Protein AF-A0A7J7Q1H3-F1 (afdb_monomer)

Mean predicted aligned error: 15.86 Å

Radius of gyration: 34.19 Å; Cα contacts (8 Å, |Δi|>4): 1018; chains: 1; bounding box: 84×78×96 Å

Structure (mmCIF, N/CA/C/O backbone):
data_AF-A0A7J7Q1H3-F1
#
_entry.id   AF-A0A7J7Q1H3-F1
#
loop_
_atom_site.group_PDB
_atom_site.id
_atom_site.type_symbol
_atom_site.label_atom_id
_atom_site.label_alt_id
_atom_site.label_comp_id
_atom_site.label_asym_id
_atom_site.label_entity_id
_atom_site.label_seq_id
_atom_site.pdbx_PDB_ins_code
_atom_site.Cartn_x
_atom_site.Cartn_y
_atom_site.Cartn_z
_atom_site.occupancy
_atom_site.B_iso_or_equiv
_atom_site.auth_seq_id
_atom_site.auth_comp_id
_atom_site.auth_asym_id
_atom_site.auth_atom_id
_atom_site.pdbx_PDB_model_num
ATOM 1 N N . MET A 1 1 ? 21.652 6.746 13.632 1.00 41.84 1 MET A N 1
ATOM 2 C CA . MET A 1 1 ? 21.948 5.925 14.836 1.00 41.84 1 MET A CA 1
ATOM 3 C C . MET A 1 1 ? 21.106 4.656 14.884 1.00 41.84 1 MET A C 1
ATOM 5 O O . MET A 1 1 ? 21.719 3.612 14.948 1.00 41.84 1 MET A O 1
ATOM 9 N N . LEU A 1 2 ? 19.768 4.687 14.780 1.00 45.34 2 LEU A N 1
ATOM 10 C CA . LEU A 1 2 ? 18.967 3.459 14.577 1.00 45.34 2 LEU A CA 1
ATOM 11 C C . LEU A 1 2 ? 19.276 2.775 13.235 1.00 45.34 2 LEU A C 1
ATOM 13 O O . LEU A 1 2 ? 19.476 1.570 13.195 1.00 45.34 2 LEU A O 1
ATOM 17 N N . SER A 1 3 ? 19.465 3.558 12.169 1.00 44.19 3 SER A N 1
ATOM 18 C CA . SER A 1 3 ? 20.004 3.086 10.884 1.00 44.19 3 SER A CA 1
ATOM 19 C C . SER A 1 3 ? 21.423 2.511 10.999 1.00 44.19 3 SER A C 1
ATOM 21 O O . SER A 1 3 ? 21.741 1.529 10.341 1.00 44.19 3 SER A O 1
ATOM 23 N N . GLN A 1 4 ? 22.255 3.068 11.888 1.00 44.00 4 GLN A N 1
ATOM 24 C CA . GLN A 1 4 ? 23.610 2.580 12.179 1.00 44.00 4 GLN A CA 1
ATOM 25 C C . GLN A 1 4 ? 23.587 1.309 13.046 1.00 44.00 4 GLN A C 1
ATOM 27 O O . GLN A 1 4 ? 24.325 0.385 12.766 1.00 44.00 4 GLN A O 1
ATOM 32 N N . LEU A 1 5 ? 22.707 1.227 14.050 1.00 47.09 5 LEU A N 1
ATOM 33 C CA . LEU A 1 5 ? 22.461 0.028 14.860 1.00 47.09 5 LEU A CA 1
ATOM 34 C C . LEU A 1 5 ? 21.869 -1.095 14.000 1.00 47.09 5 LEU A C 1
ATOM 36 O O . LEU A 1 5 ? 22.221 -2.253 14.173 1.00 47.09 5 LEU A O 1
ATOM 40 N N . GLY A 1 6 ? 21.015 -0.748 13.034 1.00 46.03 6 GLY A N 1
ATOM 41 C CA . GLY A 1 6 ? 20.523 -1.657 12.007 1.00 46.03 6 GLY A CA 1
ATOM 42 C C . GLY A 1 6 ? 21.614 -2.090 11.024 1.00 46.03 6 GLY A C 1
ATOM 43 O O . GLY A 1 6 ? 21.630 -3.251 10.633 1.00 46.03 6 GLY A O 1
ATOM 44 N N . ALA A 1 7 ? 22.539 -1.204 10.642 1.00 45.03 7 ALA A N 1
ATOM 45 C CA . ALA A 1 7 ? 23.711 -1.556 9.835 1.00 45.03 7 ALA A CA 1
ATOM 46 C C . ALA A 1 7 ? 24.668 -2.486 10.608 1.00 45.03 7 ALA A C 1
ATOM 48 O O . ALA A 1 7 ? 25.091 -3.506 10.069 1.00 45.03 7 ALA A O 1
ATOM 49 N N . ASP A 1 8 ? 24.906 -2.200 11.890 1.00 40.53 8 ASP A N 1
ATOM 50 C CA . ASP A 1 8 ? 25.703 -3.021 12.807 1.00 40.53 8 ASP A CA 1
ATOM 51 C C . ASP A 1 8 ? 25.030 -4.384 13.087 1.00 40.53 8 ASP A C 1
ATOM 53 O O . ASP A 1 8 ? 25.719 -5.392 13.228 1.00 40.53 8 ASP A O 1
ATOM 57 N N . TRP A 1 9 ? 23.690 -4.457 13.101 1.00 39.38 9 TRP A N 1
ATOM 58 C CA . TRP A 1 9 ? 22.931 -5.713 13.199 1.00 39.38 9 TRP A CA 1
ATOM 59 C C . TRP A 1 9 ? 22.998 -6.542 11.904 1.00 39.38 9 TRP A C 1
ATOM 61 O O . TRP A 1 9 ? 23.211 -7.754 11.953 1.00 39.38 9 TRP A O 1
ATOM 71 N N . ARG A 1 10 ? 22.895 -5.902 10.727 1.00 43.50 10 ARG A N 1
ATOM 72 C CA . ARG A 1 10 ? 22.993 -6.573 9.411 1.00 43.50 10 ARG A CA 1
ATOM 73 C C . ARG A 1 10 ? 24.369 -7.209 9.162 1.00 43.50 10 ARG A C 1
ATOM 75 O O . ARG A 1 10 ? 24.456 -8.176 8.403 1.00 43.50 10 ARG A O 1
ATOM 82 N N . CYS A 1 11 ? 25.421 -6.752 9.847 1.00 41.53 11 CYS A N 1
ATOM 83 C CA . CYS A 1 11 ? 26.759 -7.356 9.811 1.00 41.53 11 CYS A CA 1
ATOM 84 C C . CYS A 1 11 ? 26.813 -8.817 10.302 1.00 41.53 11 CYS A C 1
ATOM 86 O O . CYS A 1 11 ? 27.775 -9.516 9.991 1.00 41.53 11 CYS A O 1
ATOM 88 N N . ALA A 1 12 ? 25.780 -9.333 10.979 1.00 33.59 12 ALA A N 1
ATOM 89 C CA . ALA A 1 12 ? 25.725 -10.732 11.411 1.00 33.59 12 ALA A CA 1
ATOM 90 C C . ALA A 1 12 ? 25.555 -11.759 10.264 1.00 33.59 12 ALA A C 1
ATOM 92 O O . ALA A 1 12 ? 25.561 -12.960 10.529 1.00 33.59 12 ALA A O 1
ATOM 93 N N . SER A 1 13 ? 25.399 -11.326 9.003 1.00 34.62 13 SER A N 1
ATOM 94 C CA . SER A 1 13 ? 24.934 -12.208 7.918 1.00 34.62 13 SER A CA 1
ATOM 95 C C . SER A 1 13 ? 25.744 -12.221 6.610 1.00 34.62 13 SER A C 1
ATOM 97 O O . SER A 1 13 ? 25.256 -12.785 5.634 1.00 34.62 13 SER A O 1
ATOM 99 N N . GLY A 1 14 ? 26.985 -11.707 6.539 1.00 38.34 14 GLY A N 1
ATOM 100 C CA . GLY A 1 14 ? 27.708 -11.861 5.259 1.00 38.34 14 GLY A CA 1
ATOM 101 C C . GLY A 1 14 ? 29.153 -11.406 5.065 1.00 38.34 14 GLY A C 1
ATOM 102 O O . GLY A 1 14 ? 29.704 -11.722 4.016 1.00 38.34 14 GLY A O 1
ATOM 103 N N . CYS A 1 15 ? 29.821 -10.742 6.011 1.00 33.59 15 CYS A N 1
ATOM 104 C CA . CYS A 1 15 ? 31.189 -10.255 5.776 1.00 33.59 15 CYS A CA 1
ATOM 105 C C . CYS A 1 15 ? 32.153 -10.649 6.900 1.00 33.59 15 CYS A C 1
ATOM 107 O O . CYS A 1 15 ? 32.346 -9.867 7.820 1.00 33.59 15 CYS A O 1
ATOM 109 N N . GLY A 1 16 ? 32.808 -11.814 6.788 1.00 35.28 16 GLY A N 1
ATOM 110 C CA . GLY A 1 16 ? 33.991 -12.165 7.599 1.00 35.28 16 GLY A CA 1
ATOM 111 C C . GLY A 1 16 ? 33.778 -12.157 9.124 1.00 35.28 16 GLY A C 1
ATOM 112 O O . GLY A 1 16 ? 32.660 -11.961 9.589 1.00 35.28 16 GLY A O 1
ATOM 113 N N . PRO A 1 17 ? 34.814 -12.443 9.940 1.00 33.97 17 PRO A N 1
ATOM 114 C CA . PRO A 1 17 ? 34.648 -12.488 11.389 1.00 33.97 17 PRO A CA 1
ATOM 115 C C . PRO A 1 17 ? 34.218 -11.099 11.895 1.00 33.97 17 PRO A C 1
ATOM 117 O O . PRO A 1 17 ? 34.846 -10.103 11.531 1.00 33.97 17 PRO A O 1
ATOM 120 N N . PRO A 1 18 ? 33.150 -11.015 12.703 1.00 41.59 18 PRO A N 1
ATOM 121 C CA . PRO A 1 18 ? 32.542 -9.750 13.064 1.00 41.59 18 PRO A CA 1
ATOM 122 C C . PRO A 1 18 ? 33.451 -9.009 14.040 1.00 41.59 18 PRO A C 1
ATOM 124 O O . PRO A 1 18 ? 33.536 -9.364 15.211 1.00 41.59 18 PRO A O 1
ATOM 127 N N . GLU A 1 19 ? 34.045 -7.909 13.601 1.00 38.66 19 GLU A N 1
ATOM 128 C CA . GLU A 1 19 ? 34.087 -6.740 14.473 1.00 38.66 19 GLU A CA 1
ATOM 129 C C . GLU A 1 19 ? 32.798 -5.957 14.215 1.00 38.66 19 GLU A C 1
ATOM 131 O O . GLU A 1 19 ? 32.795 -4.878 13.628 1.00 38.66 19 GLU A O 1
ATOM 136 N N . CYS A 1 20 ? 31.659 -6.520 14.649 1.00 43.41 20 CYS A N 1
ATOM 137 C CA . CYS A 1 20 ? 30.555 -5.658 15.056 1.00 43.41 20 CYS A CA 1
ATOM 138 C C . CYS A 1 20 ? 31.164 -4.639 16.015 1.00 43.41 20 CYS A C 1
ATOM 140 O O . CYS A 1 20 ? 31.925 -5.052 16.897 1.00 43.41 20 CYS A O 1
ATOM 142 N N . SER A 1 21 ? 30.858 -3.350 15.843 1.00 45.03 21 SER A N 1
ATOM 143 C CA . SER A 1 21 ? 31.188 -2.312 16.818 1.00 45.03 21 SER A CA 1
ATOM 144 C C . SER A 1 21 ? 30.990 -2.908 18.209 1.00 45.03 21 SER A C 1
ATOM 146 O O . SER A 1 21 ? 29.861 -3.242 18.576 1.00 45.03 21 SER A O 1
ATOM 148 N N . SER A 1 22 ? 32.075 -3.165 18.947 1.00 47.94 22 SER A N 1
ATOM 149 C CA . SER A 1 22 ? 31.934 -3.755 20.276 1.00 47.94 22 SER A CA 1
ATOM 150 C C . SER A 1 22 ? 31.015 -2.839 21.084 1.00 47.94 22 SER A C 1
ATOM 152 O O . SER A 1 22 ? 30.990 -1.629 20.846 1.00 47.94 22 SER A O 1
ATOM 154 N N . LEU A 1 23 ? 30.245 -3.377 22.035 1.00 46.25 23 LEU A N 1
ATOM 155 C CA . LEU A 1 23 ? 29.418 -2.535 22.912 1.00 46.25 23 LEU A CA 1
ATOM 156 C C . LEU A 1 23 ? 30.250 -1.368 23.493 1.00 46.25 23 LEU A C 1
ATOM 158 O O . LEU A 1 23 ? 29.780 -0.239 23.553 1.00 46.25 23 LEU A O 1
ATOM 162 N N . ALA A 1 24 ? 31.536 -1.623 23.760 1.00 45.56 24 ALA A N 1
ATOM 163 C CA . ALA A 1 24 ? 32.531 -0.640 24.183 1.00 45.56 24 ALA A CA 1
ATOM 164 C C . ALA A 1 24 ? 32.809 0.484 23.156 1.00 45.56 24 ALA A C 1
ATOM 166 O O . ALA A 1 24 ? 33.019 1.633 23.542 1.00 45.56 24 ALA A O 1
ATOM 167 N N . ALA A 1 25 ? 32.793 0.198 21.849 1.00 53.22 25 ALA A N 1
ATOM 168 C CA . ALA A 1 25 ? 32.925 1.205 20.791 1.00 53.22 25 ALA A CA 1
ATOM 169 C C . ALA A 1 25 ? 31.662 2.075 20.638 1.00 53.22 25 ALA A C 1
ATOM 171 O O . ALA A 1 25 ? 31.765 3.233 20.228 1.00 53.22 25 ALA A O 1
ATOM 172 N N . LEU A 1 26 ? 30.483 1.541 20.980 1.00 53.88 26 LEU A N 1
ATOM 173 C CA . LEU A 1 26 ? 29.231 2.302 21.053 1.00 53.88 26 LEU A CA 1
ATOM 174 C C . LEU A 1 26 ? 29.175 3.166 22.325 1.00 53.88 26 LEU A C 1
ATOM 176 O O . LEU A 1 26 ? 28.815 4.338 22.244 1.00 53.88 26 LEU A O 1
ATOM 180 N N . GLU A 1 27 ? 29.609 2.632 23.469 1.00 52.34 27 GLU A N 1
ATOM 181 C CA . GLU A 1 27 ? 29.709 3.354 24.748 1.00 52.34 27 GLU A CA 1
ATOM 182 C C . GLU A 1 27 ? 30.681 4.547 24.679 1.00 52.34 27 GLU A C 1
ATOM 184 O O . GLU A 1 27 ? 30.434 5.592 25.283 1.00 52.34 27 GLU A O 1
ATOM 189 N N . ALA A 1 28 ? 31.747 4.443 23.878 1.00 60.25 28 ALA A N 1
ATOM 190 C CA . ALA A 1 28 ? 32.724 5.515 23.681 1.00 60.25 28 ALA A CA 1
ATOM 191 C C . ALA A 1 28 ? 32.187 6.742 22.909 1.00 60.25 28 ALA A C 1
ATOM 193 O O . ALA A 1 28 ? 32.825 7.795 22.929 1.00 60.25 28 ALA A O 1
ATOM 194 N N . ARG A 1 29 ? 31.029 6.644 22.232 1.00 62.84 29 ARG A N 1
ATOM 195 C CA . ARG A 1 29 ? 30.457 7.730 21.403 1.00 62.84 29 ARG A CA 1
ATOM 196 C C . ARG A 1 29 ? 29.649 8.770 22.193 1.00 62.84 29 ARG A C 1
ATOM 198 O O . ARG A 1 29 ? 29.194 9.749 21.605 1.00 62.84 29 ARG A O 1
ATOM 205 N N . GLY A 1 30 ? 29.507 8.595 23.509 1.00 66.44 30 GLY A N 1
ATOM 206 C CA . GLY A 1 30 ? 28.700 9.470 24.363 1.00 66.44 30 GLY A CA 1
ATOM 207 C C . GLY A 1 30 ? 27.190 9.279 24.167 1.00 66.44 30 GLY A C 1
ATOM 208 O O . GLY A 1 30 ? 26.739 8.516 23.315 1.00 66.44 30 GLY A O 1
ATOM 209 N N . SER A 1 31 ? 26.381 9.957 24.985 1.00 74.06 31 SER A N 1
ATOM 210 C CA . SER A 1 31 ? 24.918 9.877 24.900 1.00 74.06 31 SER A CA 1
ATOM 211 C C . SER A 1 31 ? 24.367 10.843 23.849 1.00 74.06 31 SER A C 1
ATOM 213 O O . SER A 1 31 ? 24.582 12.051 23.954 1.00 74.06 31 SER A O 1
ATOM 215 N N . VAL A 1 32 ? 23.595 10.329 22.891 1.00 73.69 32 VAL A N 1
ATOM 216 C CA . VAL A 1 32 ? 22.809 11.132 21.943 1.00 73.69 32 VAL A CA 1
ATOM 217 C C . VAL A 1 32 ? 21.327 10.933 22.247 1.00 73.69 32 VAL A C 1
ATOM 219 O O . VAL A 1 32 ? 20.848 9.801 22.274 1.00 73.69 32 VAL A O 1
ATOM 222 N N . THR A 1 33 ? 20.595 12.028 22.447 1.00 82.50 33 THR A N 1
ATOM 223 C CA . THR A 1 33 ? 19.136 12.004 22.609 1.00 82.50 33 THR A CA 1
ATOM 224 C C . THR A 1 33 ? 18.482 12.402 21.292 1.00 82.50 33 THR A C 1
ATOM 226 O O . THR A 1 33 ? 18.718 13.502 20.798 1.00 82.50 33 THR A O 1
ATOM 229 N N . ILE A 1 34 ? 17.656 11.517 20.730 1.00 83.56 34 ILE A N 1
ATOM 230 C CA . ILE A 1 34 ? 16.860 11.787 19.526 1.00 83.56 34 ILE A CA 1
ATOM 231 C C . ILE A 1 34 ? 15.386 11.802 19.931 1.00 83.56 34 ILE A C 1
ATOM 233 O O . ILE A 1 34 ? 14.867 10.812 20.445 1.00 83.56 34 ILE A O 1
ATOM 237 N N . GLU A 1 35 ? 14.714 12.927 19.702 1.00 90.38 35 GLU A N 1
ATOM 238 C CA . GLU A 1 35 ? 13.296 13.105 20.022 1.00 90.38 35 GLU A CA 1
ATOM 239 C C . GLU A 1 35 ? 12.411 12.816 18.807 1.00 90.38 35 GLU A C 1
ATOM 241 O O . GLU A 1 35 ? 12.754 13.134 17.664 1.00 90.38 35 GLU A O 1
ATOM 246 N N . ARG A 1 36 ? 11.225 12.259 19.057 1.00 94.06 36 ARG A N 1
ATOM 247 C CA . ARG A 1 36 ? 10.188 12.113 18.034 1.00 94.06 36 ARG A CA 1
ATOM 248 C C . ARG A 1 36 ? 9.400 13.413 17.889 1.00 94.06 36 ARG A C 1
ATOM 250 O O . ARG A 1 36 ? 9.087 14.054 18.888 1.00 94.06 36 ARG A O 1
ATOM 257 N N . ALA A 1 37 ? 9.056 13.779 16.658 1.00 94.44 37 ALA A N 1
ATOM 258 C CA . ALA A 1 37 ? 8.116 14.866 16.381 1.00 94.44 37 ALA A CA 1
ATOM 259 C C . ALA A 1 37 ? 6.667 14.438 16.658 1.00 94.44 37 ALA A C 1
ATOM 261 O O . ALA A 1 37 ? 5.836 15.258 17.036 1.00 94.44 37 ALA A O 1
ATOM 262 N N . VAL A 1 38 ? 6.383 13.143 16.485 1.00 96.25 38 VAL A N 1
ATOM 263 C CA . VAL A 1 38 ? 5.057 12.542 16.652 1.00 96.25 38 VAL A CA 1
ATOM 264 C C . VAL A 1 38 ? 5.124 11.250 17.473 1.00 96.25 38 VAL A C 1
ATOM 266 O O . VAL A 1 38 ? 6.089 10.482 17.353 1.00 96.25 38 VAL A O 1
ATOM 269 N N . PRO A 1 39 ? 4.107 10.964 18.304 1.00 96.06 39 PRO A N 1
ATOM 270 C CA . PRO A 1 39 ? 4.118 9.782 19.161 1.00 96.06 39 PRO A CA 1
ATOM 271 C C . PRO A 1 39 ? 3.957 8.467 18.389 1.00 96.06 39 PRO A C 1
ATOM 273 O O . PRO A 1 39 ? 4.462 7.449 18.856 1.00 96.06 39 PRO A O 1
ATOM 276 N N . LEU A 1 40 ? 3.302 8.467 17.222 1.00 97.62 40 LEU A N 1
ATOM 277 C CA . LEU A 1 40 ? 2.971 7.242 16.487 1.00 97.62 40 LEU A CA 1
ATOM 278 C C . LEU A 1 40 ? 3.763 7.106 15.178 1.00 97.62 40 LEU A C 1
ATOM 280 O O . LEU A 1 40 ? 3.965 8.075 14.446 1.00 97.62 40 LEU A O 1
ATOM 284 N N . SER A 1 41 ? 4.190 5.880 14.890 1.00 97.94 41 SER A N 1
ATOM 285 C CA . SER A 1 41 ? 4.678 5.426 13.588 1.00 97.94 41 SER A CA 1
ATOM 286 C C . SER A 1 41 ? 3.872 4.202 13.177 1.00 97.94 41 SER A C 1
ATOM 288 O O . SER A 1 41 ? 4.067 3.113 13.726 1.00 97.94 41 SER A O 1
ATOM 290 N N . PHE A 1 42 ? 2.956 4.404 12.234 1.00 98.75 42 PHE A N 1
ATOM 291 C CA . PHE A 1 42 ? 2.072 3.366 11.716 1.00 98.75 42 PHE A CA 1
ATOM 292 C C . PHE A 1 42 ? 2.740 2.558 10.600 1.00 98.75 42 PHE A C 1
ATOM 294 O O . PHE A 1 42 ? 3.497 3.108 9.796 1.00 98.75 42 PHE A O 1
ATOM 301 N N . TYR A 1 43 ? 2.431 1.265 10.516 1.00 98.62 43 TYR A N 1
ATOM 302 C CA . TYR A 1 43 ? 2.888 0.427 9.412 1.00 98.62 43 TYR A CA 1
ATOM 303 C C . TYR A 1 43 ? 1.823 -0.568 8.952 1.00 98.62 43 TYR A C 1
ATOM 305 O O . TYR A 1 43 ? 1.158 -1.194 9.781 1.00 98.62 43 TYR A O 1
ATOM 313 N N . GLN A 1 44 ? 1.814 -0.762 7.626 1.00 97.12 44 GLN A N 1
ATOM 314 C CA . GLN A 1 44 ? 1.061 -1.709 6.796 1.00 97.12 44 GLN A CA 1
ATOM 315 C C . GLN A 1 44 ? -0.254 -1.160 6.248 1.00 97.12 44 GLN A C 1
ATOM 317 O O . GLN A 1 44 ? -0.979 -0.410 6.892 1.00 97.12 44 GLN A O 1
ATOM 322 N N . ASN A 1 45 ? -0.578 -1.584 5.032 1.00 97.94 45 ASN A N 1
ATOM 323 C CA . ASN A 1 45 ? -1.910 -1.478 4.462 1.00 97.94 45 ASN A CA 1
ATOM 324 C C . ASN A 1 45 ? -2.680 -2.774 4.755 1.00 97.94 45 ASN A C 1
ATOM 326 O O . ASN A 1 45 ? -2.093 -3.850 4.882 1.00 97.94 45 ASN A O 1
ATOM 330 N N . VAL A 1 46 ? -4.009 -2.711 4.782 1.00 96.31 46 VAL A N 1
ATOM 331 C CA . VAL A 1 46 ? -4.844 -3.919 4.863 1.00 96.31 46 VAL A CA 1
ATOM 332 C C . VAL A 1 46 ? -4.560 -4.888 3.707 1.00 96.31 46 VAL A C 1
ATOM 334 O O . VAL A 1 46 ? -4.608 -6.102 3.912 1.00 96.31 46 VAL A O 1
ATOM 337 N N . VAL A 1 47 ? -4.186 -4.382 2.522 1.00 93.62 47 VAL A N 1
ATOM 338 C CA . VAL A 1 47 ? -3.861 -5.219 1.351 1.00 93.62 47 VAL A CA 1
ATOM 339 C C . VAL A 1 47 ? -2.429 -5.766 1.327 1.00 93.62 47 VAL A C 1
ATOM 341 O O . VAL A 1 47 ? -2.194 -6.761 0.637 1.00 93.62 47 VAL A O 1
ATOM 344 N N . THR A 1 48 ? -1.503 -5.248 2.150 1.00 94.62 48 THR A N 1
ATOM 345 C CA . THR A 1 48 ? -0.142 -5.822 2.305 1.00 94.62 48 THR A CA 1
ATOM 346 C C . THR A 1 48 ? -0.195 -7.287 2.721 1.00 94.62 48 THR A C 1
ATOM 348 O O . THR A 1 48 ? 0.619 -8.114 2.305 1.00 94.62 48 THR A O 1
ATOM 351 N N . MET A 1 49 ? -1.235 -7.638 3.474 1.00 90.62 49 MET A N 1
ATOM 352 C CA . MET A 1 49 ? -1.508 -8.999 3.919 1.00 90.62 49 MET A CA 1
ATOM 353 C C . MET A 1 49 ? -1.798 -9.986 2.802 1.00 90.62 49 MET A C 1
ATOM 355 O O . MET A 1 49 ? -1.630 -11.183 2.998 1.00 90.62 49 MET A O 1
ATOM 359 N N . SER A 1 50 ? -2.273 -9.497 1.662 1.00 86.56 50 SER A N 1
ATOM 360 C CA . SER A 1 50 ? -2.603 -10.319 0.506 1.00 86.56 50 SER A CA 1
ATOM 361 C C . SER A 1 50 ? -1.483 -10.286 -0.527 1.00 86.56 50 SER A C 1
ATOM 363 O O . SER A 1 50 ? -1.093 -11.341 -1.019 1.00 86.56 50 SER A O 1
ATOM 365 N N . TYR A 1 51 ? -0.919 -9.109 -0.801 1.00 83.06 51 TYR A N 1
ATOM 366 C CA . TYR A 1 51 ? 0.126 -8.962 -1.814 1.00 83.06 51 TYR A CA 1
ATOM 367 C C . TYR A 1 51 ? 1.509 -9.436 -1.365 1.00 83.06 51 TYR A C 1
ATOM 369 O O . TYR A 1 51 ? 2.275 -9.913 -2.198 1.00 83.06 51 TYR A O 1
ATOM 377 N N . SER A 1 52 ? 1.831 -9.342 -0.072 1.00 84.88 52 SER A N 1
ATOM 378 C CA . SER A 1 52 ? 3.163 -9.699 0.433 1.00 84.88 52 SER A CA 1
ATOM 379 C C . SER A 1 52 ? 3.129 -10.782 1.507 1.00 84.88 52 SER A C 1
ATOM 381 O O . SER A 1 52 ? 3.975 -11.670 1.494 1.00 84.88 52 SER A O 1
ATOM 383 N N . MET A 1 53 ? 2.155 -10.749 2.424 1.00 92.62 53 MET A N 1
ATOM 384 C CA . MET A 1 53 ? 2.237 -11.534 3.669 1.00 92.62 53 MET A CA 1
ATOM 385 C C . MET A 1 53 ? 1.328 -12.774 3.715 1.00 92.62 53 MET A C 1
ATOM 387 O O . MET A 1 53 ? 1.319 -13.480 4.722 1.00 92.62 53 MET A O 1
ATOM 391 N N . ALA A 1 54 ? 0.577 -13.076 2.646 1.00 86.19 54 ALA A N 1
ATOM 392 C CA . ALA A 1 54 ? -0.481 -14.103 2.650 1.00 86.19 54 ALA A CA 1
ATOM 393 C C . ALA A 1 54 ? 0.010 -15.509 3.038 1.00 86.19 54 ALA A C 1
ATOM 395 O O . ALA A 1 54 ? -0.750 -16.320 3.580 1.00 86.19 54 ALA A O 1
ATOM 396 N N . PHE A 1 55 ? 1.283 -15.780 2.744 1.00 87.19 55 PHE A N 1
ATOM 397 C CA . PHE A 1 55 ? 1.946 -17.071 2.925 1.00 87.19 55 PHE A CA 1
ATOM 398 C C . PHE A 1 55 ? 3.143 -16.994 3.878 1.00 87.19 55 PHE A C 1
ATOM 400 O O . PHE A 1 55 ? 3.986 -17.887 3.881 1.00 87.19 55 PHE A O 1
ATOM 407 N N . TRP A 1 56 ? 3.256 -15.918 4.659 1.00 93.50 56 TRP A N 1
ATOM 408 C CA . TRP A 1 56 ? 4.323 -15.802 5.643 1.00 93.50 56 TRP A CA 1
ATOM 409 C C . TRP A 1 56 ? 4.102 -16.742 6.821 1.00 93.50 56 TRP A C 1
ATOM 411 O O . TRP A 1 56 ? 3.012 -16.828 7.388 1.00 93.50 56 TRP A O 1
ATOM 421 N N . GLU A 1 57 ? 5.193 -17.376 7.226 1.00 93.06 57 GLU A N 1
ATOM 422 C CA . GLU A 1 57 ? 5.299 -18.143 8.460 1.00 93.06 57 GLU A CA 1
ATOM 423 C C . GLU A 1 57 ? 6.013 -17.309 9.537 1.00 93.06 57 GLU A C 1
ATOM 425 O O . GLU A 1 57 ? 6.425 -16.168 9.300 1.00 93.06 57 GLU A O 1
ATOM 430 N N . TRP A 1 58 ? 6.159 -17.880 10.736 1.00 97.38 58 TRP A N 1
ATOM 431 C CA . TRP A 1 58 ? 6.727 -17.184 11.895 1.00 97.38 58 TRP A CA 1
ATOM 432 C C . TRP A 1 58 ? 8.084 -16.527 11.616 1.00 97.38 58 TRP A C 1
ATOM 434 O O . TRP A 1 58 ? 8.234 -15.350 11.916 1.00 97.38 58 TRP A O 1
ATOM 444 N N . ASP A 1 59 ? 9.033 -17.239 11.009 1.00 97.00 59 ASP A N 1
ATOM 445 C CA . ASP A 1 59 ? 10.407 -16.742 10.846 1.00 97.00 59 ASP A CA 1
ATOM 446 C C . ASP A 1 59 ? 10.462 -15.451 10.006 1.00 97.00 59 ASP A C 1
ATOM 448 O O . ASP A 1 59 ? 11.214 -14.525 10.313 1.00 97.00 59 ASP A O 1
ATOM 452 N N . ARG A 1 60 ? 9.608 -15.337 8.976 1.00 95.06 60 ARG A N 1
ATOM 453 C CA . ARG A 1 60 ? 9.514 -14.112 8.165 1.00 95.06 60 ARG A CA 1
ATOM 454 C C . ARG A 1 60 ? 8.829 -12.974 8.924 1.00 95.06 60 ARG A C 1
ATOM 456 O O . ARG A 1 60 ? 9.244 -11.824 8.773 1.00 95.06 60 ARG A O 1
ATOM 463 N N . TRP A 1 61 ? 7.816 -13.286 9.735 1.00 97.50 61 TRP A N 1
ATOM 464 C CA . TRP A 1 61 ? 7.158 -12.318 10.619 1.00 97.50 61 TRP A CA 1
ATOM 465 C C . TRP A 1 61 ? 8.087 -11.802 11.716 1.00 97.50 61 TRP A C 1
ATOM 467 O O . TRP A 1 61 ? 8.082 -10.609 11.995 1.00 97.50 61 TRP A O 1
ATOM 477 N N . GLU A 1 62 ? 8.893 -12.670 12.322 1.00 97.81 62 GLU A N 1
ATOM 478 C CA . GLU A 1 62 ? 9.869 -12.295 13.344 1.00 97.81 62 GLU A CA 1
ATOM 479 C C . GLU A 1 62 ? 10.898 -11.311 12.778 1.00 97.81 62 GLU A C 1
ATOM 481 O O . GLU A 1 62 ? 11.095 -10.241 13.353 1.00 97.81 62 GLU A O 1
ATOM 486 N N . ALA A 1 63 ? 11.441 -11.599 11.589 1.00 94.69 63 ALA A N 1
ATOM 487 C CA . ALA A 1 63 ? 12.329 -10.678 10.882 1.00 94.69 63 ALA A CA 1
ATOM 488 C C . ALA A 1 63 ? 11.659 -9.327 10.563 1.00 94.69 63 ALA A C 1
ATOM 490 O O . ALA A 1 63 ? 12.289 -8.275 10.692 1.00 94.69 63 ALA A O 1
ATOM 491 N N . GLU A 1 64 ? 10.377 -9.330 10.179 1.00 97.12 64 GLU A N 1
ATOM 492 C CA . GLU A 1 64 ? 9.636 -8.090 9.925 1.00 97.12 64 GLU A CA 1
ATOM 493 C C . GLU A 1 64 ? 9.418 -7.281 11.212 1.00 97.12 64 GLU A C 1
ATOM 495 O O . GLU A 1 64 ? 9.556 -6.063 11.198 1.00 97.12 64 GLU A O 1
ATOM 500 N N . LEU A 1 65 ? 9.100 -7.932 12.334 1.00 97.69 65 LEU A N 1
ATOM 501 C CA . LEU A 1 65 ? 8.904 -7.271 13.630 1.00 97.69 65 LEU A CA 1
ATOM 502 C C . LEU A 1 65 ? 10.204 -6.652 14.155 1.00 97.69 65 LEU A C 1
ATOM 504 O O . LEU A 1 65 ? 10.187 -5.540 14.686 1.00 97.69 65 LEU A O 1
ATOM 508 N N . ASP A 1 66 ? 11.331 -7.333 13.966 1.00 95.25 66 ASP A N 1
ATOM 509 C CA . ASP A 1 66 ? 12.645 -6.782 14.293 1.00 95.25 66 ASP A CA 1
ATOM 510 C C . ASP A 1 66 ? 12.969 -5.570 13.402 1.00 95.25 66 ASP A C 1
ATOM 512 O O . ASP A 1 66 ? 13.407 -4.530 13.904 1.00 95.25 66 ASP A O 1
ATOM 516 N N . TRP A 1 67 ? 12.673 -5.644 12.098 1.00 94.50 67 TRP A N 1
ATOM 517 C CA . TRP A 1 67 ? 12.799 -4.493 11.198 1.00 94.50 67 TRP A CA 1
ATOM 518 C C . TRP A 1 67 ? 11.900 -3.328 11.632 1.00 94.50 67 TRP A C 1
ATOM 520 O O . TRP A 1 67 ? 12.382 -2.201 11.738 1.00 94.50 67 TRP A O 1
ATOM 530 N N . MET A 1 68 ? 10.630 -3.586 11.958 1.00 96.75 68 MET A N 1
ATOM 531 C CA . MET A 1 68 ? 9.691 -2.577 12.459 1.00 96.75 68 MET A CA 1
ATOM 532 C C . MET A 1 68 ? 10.265 -1.854 13.684 1.00 96.75 68 MET A C 1
ATOM 534 O O . MET A 1 68 ? 10.275 -0.621 13.723 1.00 96.75 68 MET A O 1
ATOM 538 N N . ALA A 1 69 ? 10.794 -2.601 14.658 1.00 94.88 69 ALA A N 1
ATOM 539 C CA . ALA A 1 69 ? 11.394 -2.024 15.859 1.00 94.88 69 ALA A CA 1
ATOM 540 C C . ALA A 1 69 ? 12.611 -1.145 15.527 1.00 94.88 69 ALA A C 1
ATOM 542 O O . ALA A 1 69 ? 12.726 -0.030 16.039 1.00 94.88 69 ALA A O 1
ATOM 543 N N . LEU A 1 70 ? 13.487 -1.605 14.626 1.00 88.62 70 LEU A N 1
ATOM 544 C CA . LEU A 1 70 ? 14.663 -0.849 14.179 1.00 88.62 70 LEU A CA 1
ATOM 545 C C . LEU A 1 70 ? 14.294 0.445 13.438 1.00 88.62 70 LEU A C 1
ATOM 547 O O . LEU A 1 70 ? 15.004 1.440 13.570 1.00 88.62 70 LEU A O 1
ATOM 551 N N . GLN A 1 71 ? 13.178 0.458 12.704 1.00 89.75 71 GLN A N 1
ATOM 552 C CA . GLN A 1 71 ? 12.654 1.657 12.039 1.00 89.75 71 GLN A CA 1
ATOM 553 C C . GLN A 1 71 ? 11.852 2.577 12.977 1.00 89.75 71 GLN A C 1
ATOM 555 O O . GLN A 1 71 ? 11.377 3.633 12.560 1.00 89.75 71 GLN A O 1
ATOM 560 N N . GLY A 1 72 ? 11.679 2.205 14.249 1.00 92.12 72 GLY A N 1
ATOM 561 C CA . GLY A 1 72 ? 10.894 2.981 15.207 1.00 92.12 72 GLY A CA 1
ATOM 562 C C . GLY A 1 72 ? 9.385 2.937 14.950 1.00 92.12 72 GLY A C 1
ATOM 563 O O . GLY A 1 72 ? 8.679 3.863 15.364 1.00 92.12 72 GLY A O 1
ATOM 564 N N . ILE A 1 73 ? 8.893 1.890 14.276 1.00 97.19 73 ILE A N 1
ATOM 565 C CA . ILE A 1 73 ? 7.465 1.578 14.170 1.00 97.19 73 ILE A CA 1
ATOM 566 C C . ILE A 1 73 ? 6.956 1.131 15.535 1.00 97.19 73 ILE A C 1
ATOM 568 O O . ILE A 1 73 ? 7.536 0.256 16.175 1.00 97.19 73 ILE A O 1
ATOM 572 N N . ASN A 1 74 ? 5.842 1.716 15.966 1.00 97.00 74 ASN A N 1
ATOM 573 C CA . ASN A 1 74 ? 5.199 1.371 17.231 1.00 97.00 74 ASN A CA 1
ATOM 574 C C . ASN A 1 74 ? 3.693 1.127 17.104 1.00 97.00 74 ASN A C 1
ATOM 576 O O . ASN A 1 74 ? 3.064 0.812 18.109 1.00 97.00 74 ASN A O 1
ATOM 580 N N . MET A 1 75 ? 3.116 1.240 15.904 1.00 97.88 75 MET A N 1
ATOM 581 C CA . MET A 1 75 ? 1.691 1.011 15.669 1.00 97.88 75 MET A CA 1
ATOM 582 C C . MET A 1 75 ? 1.437 0.180 14.397 1.00 97.88 75 MET A C 1
ATOM 584 O O . MET A 1 75 ? 0.945 0.706 13.398 1.00 97.88 75 MET A O 1
ATOM 588 N N . PRO A 1 76 ? 1.818 -1.108 14.375 1.00 97.38 76 PRO A N 1
ATOM 589 C CA . PRO A 1 76 ? 1.573 -1.973 13.226 1.00 97.38 76 PRO A CA 1
ATOM 590 C C . PRO A 1 76 ? 0.111 -2.436 13.147 1.00 97.38 76 PRO A C 1
ATOM 592 O O . PRO A 1 76 ? -0.545 -2.678 14.165 1.00 97.38 76 PRO A O 1
ATOM 595 N N . LEU A 1 77 ? -0.384 -2.629 11.926 1.00 97.12 77 LEU A N 1
ATOM 596 C CA . LEU A 1 77 ? -1.633 -3.346 11.685 1.00 97.12 77 LEU A CA 1
ATOM 597 C C . LEU A 1 77 ? -1.514 -4.818 12.122 1.00 97.12 77 LEU A C 1
ATOM 599 O O . LEU A 1 77 ? -0.470 -5.446 11.950 1.00 97.12 77 LEU A O 1
ATOM 603 N N . MET A 1 78 ? -2.587 -5.395 12.670 1.00 94.12 78 MET A N 1
ATOM 604 C CA . MET A 1 78 ? -2.640 -6.812 13.039 1.00 94.12 78 MET A CA 1
ATOM 605 C C . MET A 1 78 ? -3.941 -7.452 12.543 1.00 94.12 78 MET A C 1
ATOM 607 O O . MET A 1 78 ? -4.917 -7.509 13.281 1.00 94.12 78 MET A O 1
ATOM 611 N N . PRO A 1 79 ? -3.980 -7.963 11.304 1.00 89.81 79 PRO A N 1
ATOM 612 C CA . PRO A 1 79 ? -5.176 -8.586 10.730 1.00 89.81 79 PRO A CA 1
ATOM 613 C C . PRO A 1 79 ? -5.106 -10.126 10.683 1.00 89.81 79 PRO A C 1
ATOM 615 O O . PRO A 1 79 ? -5.993 -10.775 10.126 1.00 89.81 79 PRO A O 1
ATOM 618 N N . LEU A 1 80 ? -4.043 -10.728 11.228 1.00 94.69 80 LEU A N 1
ATOM 619 C CA . LEU A 1 80 ? -3.851 -12.180 11.268 1.00 94.69 80 LEU A CA 1
ATOM 620 C C . LEU A 1 80 ? -4.950 -12.863 12.094 1.00 94.69 80 LEU A C 1
ATOM 622 O O . LEU A 1 80 ? -5.368 -12.373 13.141 1.00 94.69 80 LEU A O 1
ATOM 626 N N . GLY A 1 81 ? -5.404 -14.029 11.632 1.00 93.19 81 GLY A N 1
ATOM 627 C CA . GLY A 1 81 ? -6.399 -14.839 12.341 1.00 93.19 81 GLY A CA 1
ATOM 628 C C . GLY A 1 81 ? -7.836 -14.304 12.295 1.00 93.19 81 GLY A C 1
ATOM 629 O O . GLY A 1 81 ? -8.720 -14.935 12.875 1.00 93.19 81 GLY A O 1
ATOM 630 N N . MET A 1 82 ? -8.099 -13.198 11.587 1.00 95.06 82 MET A N 1
ATOM 631 C CA . MET A 1 82 ? -9.428 -12.582 11.476 1.00 95.06 82 MET A CA 1
ATOM 632 C C . MET A 1 82 ? -10.518 -13.573 11.048 1.00 95.06 82 MET A C 1
ATOM 634 O O . MET A 1 82 ? -11.594 -13.584 11.638 1.00 95.06 82 MET A O 1
ATOM 638 N N . GLU A 1 83 ? -10.243 -14.467 10.098 1.00 95.00 83 GLU A N 1
ATOM 639 C CA . GLU A 1 83 ? -11.236 -15.432 9.601 1.00 95.00 83 GLU A CA 1
ATOM 640 C C . GLU A 1 83 ? -11.617 -16.473 10.665 1.00 95.00 83 GLU A C 1
ATOM 642 O O . GLU A 1 83 ? -12.778 -16.876 10.758 1.00 95.00 83 GLU A O 1
ATOM 647 N N . ALA A 1 84 ? -10.666 -16.868 11.520 1.00 94.56 84 ALA A N 1
ATOM 648 C CA . ALA A 1 84 ? -10.935 -17.752 12.652 1.00 94.56 84 ALA A CA 1
ATOM 649 C C . ALA A 1 84 ? -11.822 -17.052 13.696 1.00 94.56 84 ALA A C 1
ATOM 651 O O . ALA A 1 84 ? -12.790 -17.639 14.180 1.00 94.56 84 ALA A O 1
ATOM 652 N N . LEU A 1 85 ? -11.532 -15.779 13.990 1.00 95.00 85 LEU A N 1
ATOM 653 C CA . LEU A 1 85 ? -12.319 -14.951 14.910 1.00 95.00 85 LEU A CA 1
ATOM 654 C C . LEU A 1 85 ? -13.739 -14.704 14.378 1.00 95.00 85 LEU A C 1
ATOM 656 O O . LEU A 1 85 ? -14.712 -14.825 15.124 1.00 95.00 85 LEU A O 1
ATOM 660 N N . GLN A 1 86 ? -13.877 -14.418 13.081 1.00 94.44 86 GLN A N 1
ATOM 661 C CA . GLN A 1 86 ? -15.174 -14.275 12.415 1.00 94.44 86 GLN A CA 1
ATOM 662 C C . GLN A 1 86 ? -15.966 -15.582 12.471 1.00 94.44 86 GLN A C 1
ATOM 664 O O . GLN A 1 86 ? -17.135 -15.572 12.850 1.00 94.44 86 GLN A O 1
ATOM 669 N N . THR A 1 87 ? -15.322 -16.711 12.164 1.00 94.06 87 THR A N 1
ATOM 670 C CA . THR A 1 87 ? -15.950 -18.038 12.223 1.00 94.06 87 THR A CA 1
ATOM 671 C C . THR A 1 87 ? -16.470 -18.345 13.625 1.00 94.06 87 THR A C 1
ATOM 673 O O . THR A 1 87 ? -17.625 -18.738 13.773 1.00 94.06 87 THR A O 1
ATOM 676 N N . ALA A 1 88 ? -15.665 -18.106 14.664 1.00 94.38 88 ALA A N 1
ATOM 677 C CA . ALA A 1 88 ? -16.083 -18.293 16.053 1.00 94.38 88 ALA A CA 1
ATOM 678 C C . ALA A 1 88 ? -17.242 -17.357 16.446 1.00 94.38 88 ALA A C 1
ATOM 680 O O . ALA A 1 88 ? -18.202 -17.788 17.089 1.00 94.38 88 ALA A O 1
ATOM 681 N N . THR A 1 89 ? -17.200 -16.101 15.997 1.00 95.62 89 THR A N 1
ATOM 682 C CA . THR A 1 89 ? -18.258 -15.112 16.254 1.00 95.62 89 THR A CA 1
ATOM 683 C C . THR A 1 89 ? -19.590 -15.542 15.634 1.00 95.62 89 THR A C 1
ATOM 685 O O . THR A 1 89 ? -20.616 -15.550 16.313 1.00 95.62 89 THR A O 1
ATOM 688 N N . PHE A 1 90 ? -19.590 -15.948 14.360 1.00 95.69 90 PHE A N 1
ATOM 689 C CA . PHE A 1 90 ? -20.803 -16.398 13.672 1.00 95.69 90 PHE A CA 1
ATOM 690 C C . PHE A 1 90 ? -21.299 -17.760 14.170 1.00 95.69 90 PHE A C 1
ATOM 692 O O . PHE A 1 90 ? -22.511 -17.977 14.227 1.00 95.69 90 PHE A O 1
ATOM 699 N N . ALA A 1 91 ? -20.404 -18.647 14.615 1.00 93.75 91 ALA A N 1
ATOM 700 C CA . ALA A 1 91 ? -20.794 -19.884 15.290 1.00 93.75 91 ALA A CA 1
ATOM 701 C C . ALA A 1 91 ? -21.580 -19.602 16.582 1.00 93.75 91 ALA A C 1
ATOM 703 O O . ALA A 1 91 ? -22.601 -20.241 16.833 1.00 93.75 91 ALA A O 1
ATOM 704 N N . GLY A 1 92 ? -21.187 -18.578 17.350 1.00 93.75 92 GLY A N 1
ATOM 705 C CA . GLY A 1 92 ? -21.941 -18.098 18.517 1.00 93.75 92 GLY A CA 1
ATOM 706 C C . GLY A 1 92 ? -23.340 -17.549 18.192 1.00 93.75 92 GLY A C 1
ATOM 707 O O . GLY A 1 92 ? -24.177 -17.416 19.086 1.00 93.75 92 GLY A O 1
ATOM 708 N N . LEU A 1 93 ? -23.616 -17.260 16.917 1.00 93.62 93 LEU A N 1
ATOM 709 C CA . LEU A 1 93 ? -24.922 -16.838 16.405 1.00 93.62 93 LEU A CA 1
ATOM 710 C C . LEU A 1 93 ? -25.703 -17.982 15.746 1.00 93.62 93 LEU A C 1
ATOM 712 O O . LEU A 1 93 ? -26.837 -17.767 15.338 1.00 93.62 93 LEU A O 1
ATOM 716 N N . GLY A 1 94 ? -25.134 -19.190 15.680 1.00 94.88 94 GLY A N 1
ATOM 717 C CA . GLY A 1 94 ? -25.791 -20.389 15.158 1.00 94.88 94 GLY A CA 1
ATOM 718 C C . GLY A 1 94 ? -25.449 -20.754 13.711 1.00 94.88 94 GLY A C 1
ATOM 719 O O . GLY A 1 94 ? -26.111 -21.631 13.160 1.00 94.88 94 GLY A O 1
ATOM 720 N N . LEU A 1 95 ? -24.443 -20.124 13.090 1.00 94.50 95 LEU A N 1
ATOM 721 C CA . LEU A 1 95 ? -23.972 -20.518 11.756 1.00 94.50 95 LEU A CA 1
ATOM 722 C C . LEU A 1 95 ? -22.996 -21.695 11.839 1.00 94.50 95 LEU A C 1
ATOM 724 O O . LEU A 1 95 ? -22.138 -21.744 12.721 1.00 94.50 95 LEU A O 1
ATOM 728 N N . THR A 1 96 ? -23.086 -22.622 10.886 1.00 89.56 96 THR A N 1
ATOM 729 C CA . THR A 1 96 ? -22.112 -23.714 10.748 1.00 89.56 96 THR A CA 1
ATOM 730 C C . THR A 1 96 ? -20.917 -23.293 9.882 1.00 89.56 96 THR A C 1
ATOM 732 O O . THR A 1 96 ? -21.043 -22.378 9.063 1.00 89.56 96 THR A O 1
ATOM 735 N N . PRO A 1 97 ? -19.754 -23.962 9.997 1.00 84.00 97 PRO A N 1
ATOM 736 C CA . PRO A 1 97 ? -18.610 -23.703 9.121 1.00 84.00 97 PRO A CA 1
ATOM 737 C C . PRO A 1 97 ? -18.944 -23.816 7.627 1.00 84.00 97 PRO A C 1
ATOM 739 O O . PRO A 1 97 ? -18.458 -23.023 6.827 1.00 84.00 97 PRO A O 1
ATOM 742 N N . GLU A 1 98 ? -19.810 -24.755 7.239 1.00 85.62 98 GLU A N 1
ATOM 743 C CA . GLU A 1 98 ? -20.252 -24.946 5.850 1.00 85.62 98 GLU A CA 1
ATOM 744 C C . GLU A 1 98 ? -21.011 -23.724 5.325 1.00 85.62 98 GLU A C 1
ATOM 746 O O . GLU A 1 98 ? -20.829 -23.327 4.178 1.00 85.62 98 GLU A O 1
ATOM 751 N N . GLN A 1 99 ? -21.808 -23.074 6.179 1.00 89.81 99 GLN A N 1
ATOM 752 C CA . GLN A 1 99 ? -22.549 -21.857 5.835 1.00 89.81 99 GLN A CA 1
ATOM 753 C C . GLN A 1 99 ? -21.649 -20.621 5.662 1.00 89.81 99 GLN A C 1
ATOM 755 O O . GLN A 1 99 ? -22.116 -19.590 5.175 1.00 89.81 99 GLN A O 1
ATOM 760 N N . LEU A 1 100 ? -20.372 -20.715 6.048 1.00 89.56 100 LEU A N 1
ATOM 761 C CA . LEU A 1 100 ? -19.371 -19.656 5.909 1.00 89.56 100 LEU A CA 1
ATOM 762 C C . LEU A 1 100 ? -18.396 -19.892 4.744 1.00 89.56 100 LEU A C 1
ATOM 764 O O . LEU A 1 100 ? -17.648 -18.977 4.400 1.00 89.56 100 LEU A O 1
ATOM 768 N N . GLN A 1 101 ? -18.404 -21.072 4.108 1.00 84.00 101 GLN A N 1
ATOM 769 C CA . GLN A 1 101 ? -17.437 -21.416 3.052 1.00 84.00 101 GLN A CA 1
ATOM 770 C C . GLN A 1 101 ? -17.504 -20.471 1.847 1.00 84.00 101 GLN A C 1
ATOM 772 O O . GLN A 1 101 ? -16.464 -20.082 1.324 1.00 84.00 101 GLN A O 1
ATOM 777 N N . ASP A 1 102 ? -18.709 -20.047 1.463 1.00 86.62 102 ASP A N 1
ATOM 778 C CA . ASP A 1 102 ? -18.919 -19.116 0.345 1.00 86.62 102 ASP A CA 1
ATOM 779 C C . ASP A 1 102 ? -18.726 -17.642 0.746 1.00 86.62 102 ASP A C 1
ATOM 781 O O . ASP A 1 102 ? -18.769 -16.750 -0.103 1.00 86.62 102 ASP A O 1
ATOM 785 N N . PHE A 1 103 ? -18.531 -17.368 2.040 1.00 94.00 103 PHE A N 1
ATOM 786 C CA . PHE A 1 103 ? -18.281 -16.024 2.554 1.00 94.00 103 PHE A CA 1
ATOM 787 C C . PHE A 1 103 ? -16.782 -15.712 2.586 1.00 94.00 103 PHE A C 1
ATOM 789 O O . PHE A 1 103 ? -16.361 -14.665 2.097 1.00 94.00 103 PHE A O 1
ATOM 796 N N . LEU A 1 104 ? -15.965 -16.634 3.101 1.00 92.12 104 LEU A N 1
ATOM 797 C CA . LEU A 1 104 ? -14.530 -16.426 3.306 1.00 92.12 104 LEU A CA 1
ATOM 798 C C . LEU A 1 104 ? -13.727 -16.661 2.010 1.00 92.12 104 LEU A C 1
ATOM 800 O O . LEU A 1 104 ? -13.746 -17.776 1.483 1.00 92.12 104 LEU A O 1
ATOM 804 N N . PRO A 1 105 ? -12.996 -15.657 1.483 1.00 91.25 105 PRO A N 1
ATOM 805 C CA . PRO A 1 105 ? -12.126 -15.851 0.322 1.00 91.25 105 PRO A CA 1
ATOM 806 C C . PRO A 1 105 ? -10.906 -16.733 0.617 1.00 91.25 105 PRO A C 1
ATOM 808 O O . PRO A 1 105 ? -10.588 -17.046 1.764 1.00 91.25 105 PRO A O 1
ATOM 811 N N . GLY A 1 106 ? -10.179 -17.099 -0.440 1.00 86.44 106 GLY A N 1
ATOM 812 C CA . GLY A 1 106 ? -8.889 -17.778 -0.326 1.00 86.44 106 GLY A CA 1
ATOM 813 C C . GLY A 1 106 ? -7.780 -16.879 0.250 1.00 86.44 106 GLY A C 1
ATOM 814 O O . GLY A 1 106 ? -7.901 -15.653 0.193 1.00 86.44 106 GLY A O 1
ATOM 815 N N . PRO A 1 107 ? -6.662 -17.458 0.737 1.00 88.00 107 PRO A N 1
ATOM 816 C CA . PRO A 1 107 ? -5.588 -16.739 1.441 1.00 88.00 107 PRO A CA 1
ATOM 817 C C . PRO A 1 107 ? -5.068 -15.472 0.745 1.00 88.00 107 PRO A C 1
ATOM 819 O O . PRO A 1 107 ? -4.953 -14.416 1.363 1.00 88.00 107 PRO A O 1
ATOM 822 N N . ALA A 1 108 ? -4.820 -15.549 -0.565 1.00 84.06 108 ALA A N 1
ATOM 823 C CA . ALA A 1 108 ? -4.300 -14.432 -1.355 1.00 84.06 108 ALA A CA 1
ATOM 824 C C . ALA A 1 108 ? -5.314 -13.291 -1.565 1.00 84.06 108 ALA A C 1
ATOM 826 O O . ALA A 1 108 ? -4.944 -12.247 -2.085 1.00 84.06 108 ALA A O 1
ATOM 827 N N . PHE A 1 109 ? -6.579 -13.472 -1.174 1.00 89.12 109 PHE A N 1
ATOM 828 C CA . PHE A 1 109 ? -7.668 -12.524 -1.424 1.00 89.12 109 PHE A CA 1
ATOM 829 C C . PHE A 1 109 ? -8.344 -12.014 -0.143 1.00 89.12 109 PHE A C 1
ATOM 831 O O . PHE A 1 109 ? -9.341 -11.291 -0.208 1.00 89.12 109 PHE A O 1
ATOM 838 N N . LEU A 1 110 ? -7.812 -12.377 1.029 1.00 92.38 110 LEU A N 1
ATOM 839 C CA . LEU A 1 110 ? -8.427 -12.064 2.318 1.00 92.38 110 LEU A CA 1
ATOM 840 C C . LEU A 1 110 ? -8.577 -10.563 2.568 1.00 92.38 110 LEU A C 1
ATOM 842 O O . LEU A 1 110 ? -9.589 -10.165 3.134 1.00 92.38 110 LEU A O 1
ATOM 846 N N . ALA A 1 111 ? -7.645 -9.716 2.122 1.00 93.62 111 ALA A N 1
ATOM 847 C CA . ALA A 1 111 ? -7.756 -8.271 2.323 1.00 93.62 111 ALA A CA 1
ATOM 848 C C . ALA A 1 111 ? -9.068 -7.699 1.754 1.00 93.62 111 ALA A C 1
ATOM 850 O O . ALA A 1 111 ? -9.821 -7.044 2.474 1.00 93.62 111 ALA A O 1
ATOM 851 N N . TRP A 1 112 ? -9.398 -8.023 0.499 1.00 94.06 112 TRP A N 1
ATOM 852 C CA . TRP A 1 112 ? -10.644 -7.584 -0.146 1.00 94.06 112 TRP A CA 1
ATOM 853 C C . TRP A 1 112 ? -11.890 -8.261 0.426 1.00 94.06 112 TRP A C 1
ATOM 855 O O . TRP A 1 112 ? -12.972 -7.680 0.388 1.00 94.06 112 TRP A O 1
ATOM 865 N N . GLY A 1 113 ? -11.756 -9.468 0.984 1.00 94.12 113 GLY A N 1
ATOM 866 C CA . GLY A 1 113 ? -12.829 -10.110 1.748 1.00 94.12 113 GLY A CA 1
ATOM 867 C C . GLY A 1 113 ? -13.170 -9.360 3.030 1.00 94.12 113 GLY A C 1
ATOM 868 O O . GLY A 1 113 ? -14.331 -9.064 3.300 1.00 94.12 113 GLY A O 1
ATOM 869 N N . ARG A 1 114 ? -12.142 -9.008 3.808 1.00 95.56 114 ARG A N 1
ATOM 870 C CA . ARG A 1 114 ? -12.266 -8.299 5.092 1.00 95.56 114 ARG A CA 1
ATOM 871 C C . ARG A 1 114 ? -12.864 -6.904 4.926 1.00 95.56 114 ARG A C 1
ATOM 873 O O . ARG A 1 114 ? -13.652 -6.481 5.766 1.00 95.56 114 ARG A O 1
ATOM 880 N N . MET A 1 115 ? -12.531 -6.232 3.824 1.00 95.69 115 MET A N 1
ATOM 881 C CA . MET A 1 115 ? -13.110 -4.944 3.427 1.00 95.69 115 MET A CA 1
ATOM 882 C C . MET A 1 115 ? -14.503 -5.063 2.783 1.00 95.69 115 MET A C 1
ATOM 884 O O . MET A 1 115 ? -15.107 -4.047 2.456 1.00 95.69 115 MET A O 1
ATOM 888 N N . GLY A 1 116 ? -15.022 -6.281 2.580 1.00 95.50 116 GLY A N 1
ATOM 889 C CA . GLY A 1 116 ? -16.348 -6.524 2.005 1.00 95.50 116 GLY A CA 1
ATOM 890 C C . GLY A 1 116 ? -16.460 -6.271 0.499 1.00 95.50 116 GLY A C 1
ATOM 891 O O . GLY A 1 116 ? -17.567 -6.180 -0.025 1.00 95.50 116 GLY A O 1
ATOM 892 N N . ASN A 1 117 ? -15.343 -6.166 -0.222 1.00 94.62 117 ASN A N 1
ATOM 893 C CA . ASN A 1 117 ? -15.345 -5.975 -1.673 1.00 94.62 117 ASN A CA 1
ATOM 894 C C . ASN A 1 117 ? -15.736 -7.263 -2.419 1.00 94.62 117 ASN A C 1
ATOM 896 O O . ASN A 1 117 ? -16.449 -7.220 -3.424 1.00 94.62 117 ASN A O 1
ATOM 900 N N . ILE A 1 118 ? -15.282 -8.412 -1.914 1.00 93.81 118 ILE A N 1
ATOM 901 C CA . ILE A 1 118 ? -15.532 -9.745 -2.480 1.00 93.81 118 ILE A CA 1
ATOM 902 C C . ILE A 1 118 ? -15.930 -10.735 -1.379 1.00 93.81 118 ILE A C 1
ATOM 904 O O . ILE A 1 118 ? -15.745 -10.474 -0.194 1.00 93.81 118 ILE A O 1
ATOM 908 N N . GLN A 1 119 ? -16.437 -11.900 -1.771 1.00 93.94 119 GLN A N 1
ATOM 909 C CA . GLN A 1 119 ? -16.676 -13.044 -0.886 1.00 93.94 119 GLN A CA 1
ATOM 910 C C . GLN A 1 119 ? -16.340 -14.354 -1.608 1.00 93.94 119 GLN A C 1
ATOM 912 O O . GLN A 1 119 ? -16.443 -14.418 -2.831 1.00 93.94 119 GLN A O 1
ATOM 917 N N . GLY A 1 120 ? -15.878 -15.377 -0.887 1.00 88.50 120 GLY A N 1
ATOM 918 C CA . GLY A 1 120 ? -15.668 -16.749 -1.392 1.00 88.50 120 GLY A CA 1
ATOM 919 C C . GLY A 1 120 ? -14.630 -16.965 -2.514 1.00 88.50 120 GLY A C 1
ATOM 920 O O . GLY A 1 120 ? -14.243 -18.103 -2.781 1.00 88.50 120 GLY A O 1
ATOM 921 N N . TYR A 1 121 ? -14.145 -15.919 -3.192 1.00 87.12 121 TYR A N 1
ATOM 922 C CA . TYR A 1 121 ? -13.234 -16.055 -4.333 1.00 87.12 121 TYR A CA 1
ATOM 923 C C . TYR A 1 121 ? -11.890 -16.670 -3.925 1.00 87.12 121 TYR A C 1
ATOM 925 O O . TYR A 1 121 ? -11.272 -16.253 -2.946 1.00 87.12 121 TYR A O 1
ATOM 933 N N . GLY A 1 122 ? -11.429 -17.671 -4.678 1.00 82.94 122 GLY A N 1
ATOM 934 C CA . GLY A 1 122 ? -10.211 -18.428 -4.361 1.00 82.94 122 GLY A CA 1
ATOM 935 C C . GLY A 1 122 ? -10.339 -19.372 -3.156 1.00 82.94 122 GLY A C 1
ATOM 936 O O . GLY A 1 122 ? -9.343 -19.980 -2.770 1.00 82.94 122 GLY A O 1
ATOM 937 N N . GLY A 1 123 ? -11.528 -19.478 -2.555 1.00 82.81 123 GLY A N 1
ATOM 938 C CA . GLY A 1 123 ? -11.842 -20.422 -1.486 1.00 82.81 123 GLY A CA 1
ATOM 939 C C . GLY A 1 123 ? -12.238 -21.820 -1.998 1.00 82.81 123 GLY A C 1
ATOM 940 O O . GLY A 1 123 ? -12.106 -22.107 -3.192 1.00 82.81 123 GLY A O 1
ATOM 941 N N . PRO A 1 124 ? -12.742 -22.699 -1.107 1.00 88.19 124 PRO A N 1
ATOM 942 C CA . PRO A 1 124 ? -13.030 -22.443 0.309 1.00 88.19 124 PRO A CA 1
ATOM 943 C C . PRO A 1 124 ? -11.759 -22.341 1.163 1.00 88.19 124 PRO A C 1
ATOM 945 O O . PRO A 1 124 ? -10.759 -23.004 0.889 1.00 88.19 124 PRO A O 1
ATOM 948 N N . LEU A 1 125 ? -11.804 -21.530 2.223 1.00 86.19 125 LEU A N 1
ATOM 949 C CA . LEU A 1 125 ? -10.684 -21.377 3.151 1.00 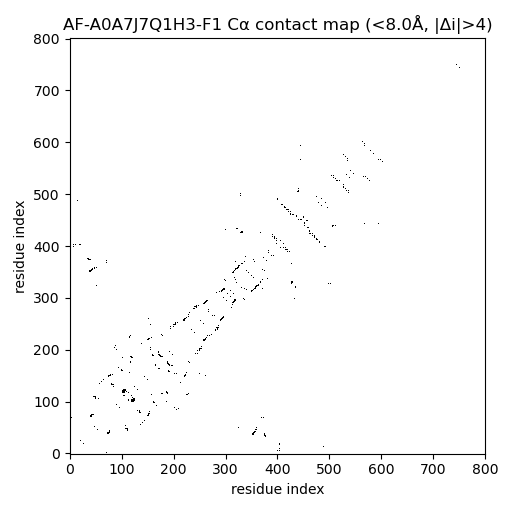86.19 125 LEU A CA 1
ATOM 950 C C . LEU A 1 125 ? -10.587 -22.585 4.107 1.00 86.19 125 LEU A C 1
ATOM 952 O O . LEU A 1 125 ? -11.526 -22.830 4.868 1.00 86.19 125 LEU A O 1
ATOM 956 N N . PRO A 1 126 ? -9.475 -23.346 4.126 1.00 84.44 126 PRO A N 1
ATOM 957 C CA . PRO A 1 126 ? -9.370 -24.523 4.986 1.00 84.44 126 PRO A CA 1
ATOM 958 C C . PRO A 1 126 ? -9.366 -24.164 6.480 1.00 84.44 126 PRO A C 1
ATOM 960 O O . PRO A 1 126 ? -8.654 -23.252 6.905 1.00 84.44 126 PRO A O 1
ATOM 963 N N . CYS A 1 127 ? -10.068 -24.945 7.312 1.00 86.88 127 CYS A N 1
ATOM 964 C CA . CYS A 1 127 ? -10.047 -24.774 8.773 1.00 86.88 127 CYS A CA 1
ATOM 965 C C . CYS A 1 127 ? -8.626 -24.839 9.354 1.00 86.88 127 CYS A C 1
ATOM 967 O O . CYS A 1 127 ? -8.300 -24.118 10.293 1.00 86.88 127 CYS A O 1
ATOM 969 N N . GLU A 1 128 ? -7.768 -25.674 8.768 1.00 86.56 128 GLU A N 1
ATOM 970 C CA . GLU A 1 128 ? -6.372 -25.822 9.179 1.00 86.56 128 GLU A CA 1
ATOM 971 C C . GLU A 1 128 ? -5.557 -24.542 8.931 1.00 86.56 128 GLU A C 1
ATOM 973 O O . GLU A 1 128 ? -4.735 -24.161 9.762 1.00 86.56 128 GLU A O 1
ATOM 978 N N . TYR A 1 129 ? -5.830 -23.834 7.827 1.00 87.12 129 TYR A N 1
ATOM 979 C CA . TYR A 1 129 ? -5.223 -22.533 7.548 1.00 87.12 129 TYR A CA 1
ATOM 980 C C . TYR A 1 129 ? -5.669 -21.498 8.586 1.00 87.12 129 TYR A C 1
ATOM 982 O O . TYR A 1 129 ? -4.827 -20.835 9.185 1.00 87.12 129 TYR A O 1
ATOM 990 N N . MET A 1 130 ? -6.974 -21.412 8.871 1.00 92.00 130 MET A N 1
ATOM 991 C CA . MET A 1 130 ? -7.504 -20.493 9.888 1.00 92.00 130 MET A CA 1
ATOM 992 C C . MET A 1 130 ? -6.899 -20.750 11.275 1.00 92.00 130 MET A C 1
ATOM 994 O O . MET A 1 130 ? -6.505 -19.808 11.963 1.00 92.00 130 MET A O 1
ATOM 998 N N . ALA A 1 131 ? -6.760 -22.019 11.669 1.00 91.50 131 ALA A N 1
ATOM 999 C CA . ALA A 1 131 ? -6.132 -22.394 12.933 1.00 91.50 131 ALA A CA 1
ATOM 1000 C C . ALA A 1 131 ? -4.652 -21.974 12.994 1.00 91.50 131 ALA A C 1
ATOM 1002 O O . ALA A 1 131 ? -4.217 -21.414 14.002 1.00 91.50 131 ALA A O 1
ATOM 1003 N N . LYS A 1 132 ? -3.888 -22.189 11.913 1.00 93.06 132 LYS A N 1
ATOM 1004 C CA . LYS A 1 132 ? -2.487 -21.744 11.810 1.00 93.06 132 LYS A CA 1
ATOM 1005 C C . LYS A 1 132 ? -2.366 -20.224 11.881 1.00 93.06 132 LYS A C 1
ATOM 1007 O O . LYS A 1 132 ? -1.544 -19.720 12.640 1.00 93.06 132 LYS A O 1
ATOM 1012 N N . GLN A 1 133 ? -3.218 -19.493 11.165 1.00 95.25 133 GLN A N 1
ATOM 1013 C CA . GLN A 1 133 ? -3.231 -18.029 11.191 1.00 95.25 133 GLN A CA 1
ATOM 1014 C C . GLN A 1 133 ? -3.564 -17.477 12.582 1.00 95.25 133 GLN A C 1
ATOM 1016 O O . GLN A 1 133 ? -2.941 -16.512 13.015 1.00 95.25 133 GLN A O 1
ATOM 1021 N N . LEU A 1 134 ? -4.483 -18.106 13.324 1.00 95.75 134 LEU A N 1
ATOM 1022 C CA . LEU A 1 134 ? -4.776 -17.712 14.705 1.00 95.75 134 LEU A CA 1
ATOM 1023 C C . LEU A 1 134 ? -3.593 -17.986 15.651 1.00 95.75 134 LEU A C 1
ATOM 1025 O O . LEU A 1 134 ? -3.274 -17.161 16.506 1.00 95.75 134 LEU A O 1
ATOM 1029 N N . GLN A 1 135 ? -2.901 -19.118 15.492 1.00 96.75 135 GLN A N 1
ATOM 1030 C CA . GLN A 1 135 ? -1.681 -19.403 16.259 1.00 96.75 135 GLN A CA 1
ATOM 1031 C C . GLN A 1 135 ? -0.558 -18.407 15.944 1.00 96.75 135 GLN A C 1
ATOM 1033 O O . GLN A 1 135 ? 0.121 -17.936 16.861 1.00 96.75 135 GLN A O 1
ATOM 1038 N N . LEU A 1 136 ? -0.391 -18.056 14.668 1.00 97.56 136 LEU A N 1
ATOM 1039 C CA . LEU A 1 136 ? 0.559 -17.042 14.228 1.00 97.56 136 LEU A CA 1
ATOM 1040 C C . LEU A 1 136 ? 0.210 -15.670 14.818 1.00 97.56 136 LEU A C 1
ATOM 1042 O O . LEU A 1 136 ? 1.086 -15.026 15.389 1.00 97.56 136 LEU A O 1
ATOM 1046 N N . ALA A 1 137 ? -1.068 -15.273 14.792 1.00 97.38 137 ALA A N 1
ATOM 1047 C CA . ALA A 1 137 ? -1.549 -14.027 15.390 1.00 97.38 137 ALA A CA 1
ATOM 1048 C C . ALA A 1 137 ? -1.174 -13.920 16.877 1.00 97.38 137 ALA A C 1
ATOM 1050 O O . ALA A 1 137 ? -0.635 -12.901 17.305 1.00 97.38 137 ALA A O 1
ATOM 1051 N N . ARG A 1 138 ? -1.372 -14.992 17.661 1.00 96.81 138 ARG A N 1
ATOM 1052 C CA . ARG A 1 138 ? -0.985 -15.028 19.085 1.00 96.81 138 ARG A CA 1
ATOM 1053 C C . ARG A 1 138 ? 0.512 -14.768 19.285 1.00 96.81 138 ARG A C 1
ATOM 1055 O O . ARG A 1 138 ? 0.883 -14.000 20.171 1.00 96.81 138 ARG A O 1
ATOM 1062 N N . ARG A 1 139 ? 1.373 -15.386 18.467 1.00 97.56 139 ARG A N 1
ATOM 1063 C CA . ARG A 1 139 ? 2.831 -15.177 18.533 1.00 97.56 139 ARG A CA 1
ATOM 1064 C C . ARG A 1 139 ? 3.230 -13.759 18.120 1.00 97.56 139 ARG A C 1
ATOM 1066 O O . ARG A 1 139 ? 4.012 -13.124 18.824 1.00 97.56 139 ARG A O 1
ATOM 1073 N N . VAL A 1 140 ? 2.669 -13.254 17.021 1.00 97.62 140 VAL A N 1
ATOM 1074 C CA . VAL A 1 140 ? 2.956 -11.911 16.495 1.00 97.62 140 VAL A CA 1
ATOM 1075 C C . VAL A 1 140 ? 2.546 -10.834 17.497 1.00 97.62 140 VAL A C 1
ATOM 1077 O O . VAL A 1 140 ? 3.366 -9.989 17.844 1.00 97.62 140 VAL A O 1
ATOM 1080 N N . VAL A 1 141 ? 1.333 -10.910 18.053 1.00 96.75 141 VAL A N 1
ATOM 1081 C CA . VAL A 1 141 ? 0.853 -9.967 19.080 1.00 96.75 141 VAL A CA 1
ATOM 1082 C C . VAL A 1 141 ? 1.733 -10.006 20.331 1.00 96.75 141 VAL A C 1
ATOM 1084 O O . VAL A 1 141 ? 2.089 -8.957 20.870 1.00 96.75 141 VAL A O 1
ATOM 1087 N N . ALA A 1 142 ? 2.132 -11.198 20.789 1.00 96.06 142 ALA A N 1
ATOM 1088 C CA . ALA A 1 142 ? 3.026 -11.322 21.938 1.00 96.06 142 ALA A CA 1
ATOM 1089 C C . ALA A 1 142 ? 4.379 -10.632 21.688 1.00 96.06 142 ALA A C 1
ATOM 1091 O O . ALA A 1 142 ? 4.870 -9.916 22.562 1.00 96.06 142 ALA A O 1
ATOM 1092 N N . ARG A 1 143 ? 4.960 -10.795 20.493 1.00 97.50 143 ARG A N 1
ATOM 1093 C CA . ARG A 1 143 ? 6.230 -10.156 20.120 1.00 97.50 143 ARG A CA 1
ATOM 1094 C C . ARG A 1 143 ? 6.095 -8.645 19.921 1.00 97.50 143 ARG A C 1
ATOM 1096 O O . ARG A 1 143 ? 6.952 -7.913 20.404 1.00 97.50 143 ARG A O 1
ATOM 1103 N N . MET A 1 144 ? 5.007 -8.167 19.314 1.00 96.75 144 MET A N 1
ATOM 1104 C CA . MET A 1 144 ? 4.696 -6.733 19.224 1.00 96.75 144 MET A CA 1
ATOM 1105 C C . MET A 1 144 ? 4.688 -6.082 20.615 1.00 96.75 144 MET A C 1
ATOM 1107 O O . MET A 1 144 ? 5.386 -5.095 20.834 1.00 96.75 144 MET A O 1
ATOM 1111 N N . ARG A 1 145 ? 3.994 -6.687 21.591 1.00 94.31 145 ARG A N 1
ATOM 1112 C CA . ARG A 1 145 ? 3.965 -6.194 22.980 1.00 94.31 145 ARG A CA 1
ATOM 1113 C C . ARG A 1 145 ? 5.344 -6.208 23.646 1.00 94.31 145 ARG A C 1
ATOM 1115 O O . ARG A 1 145 ? 5.689 -5.254 24.337 1.00 94.31 145 ARG A O 1
ATOM 1122 N N . GLN A 1 146 ? 6.151 -7.250 23.424 1.00 96.19 146 GLN A N 1
ATOM 1123 C CA . GLN A 1 146 ? 7.535 -7.308 23.929 1.00 96.19 146 GLN A CA 1
ATOM 1124 C C . GLN A 1 146 ? 8.411 -6.177 23.377 1.00 96.19 146 GLN A C 1
ATOM 1126 O O . GLN A 1 146 ? 9.286 -5.685 24.083 1.00 96.19 146 GLN A O 1
ATOM 1131 N N . LEU A 1 147 ? 8.170 -5.767 22.131 1.00 96.25 147 LEU A N 1
ATOM 1132 C CA . LEU A 1 147 ? 8.871 -4.668 21.466 1.00 96.25 147 LEU A CA 1
ATOM 1133 C C . LEU A 1 147 ? 8.274 -3.286 21.793 1.00 96.25 147 LEU A C 1
ATOM 1135 O O . LEU A 1 147 ? 8.739 -2.281 21.261 1.00 96.25 147 LEU A O 1
ATOM 1139 N N . GLY A 1 148 ? 7.253 -3.214 22.654 1.00 94.88 148 GLY A N 1
ATOM 1140 C CA . GLY A 1 148 ? 6.576 -1.962 23.005 1.00 94.88 148 GLY A CA 1
ATOM 1141 C C . GLY A 1 148 ? 5.682 -1.401 21.893 1.00 94.88 148 GLY A C 1
ATOM 1142 O O . GLY A 1 148 ? 5.345 -0.218 21.916 1.00 94.88 148 GLY A O 1
ATOM 1143 N N . MET A 1 149 ? 5.304 -2.226 20.915 1.00 96.19 149 MET A N 1
ATOM 1144 C CA . MET A 1 149 ? 4.374 -1.852 19.852 1.00 96.19 149 MET A CA 1
ATOM 1145 C C . MET A 1 149 ? 2.922 -2.002 20.315 1.00 96.19 149 MET A C 1
ATOM 1147 O O . MET A 1 149 ? 2.592 -2.884 21.108 1.00 96.19 149 MET A O 1
ATOM 1151 N N . THR A 1 150 ? 2.047 -1.167 19.761 1.00 95.06 150 THR A N 1
ATOM 1152 C CA . THR A 1 150 ? 0.596 -1.182 19.968 1.00 95.06 150 THR A CA 1
ATOM 1153 C C . THR A 1 150 ? -0.096 -1.701 18.703 1.00 95.06 150 THR A C 1
ATOM 1155 O O . THR A 1 150 ? -0.159 -0.970 17.713 1.00 95.06 150 THR A O 1
ATOM 1158 N N . PRO A 1 151 ? -0.598 -2.947 18.689 1.00 96.19 151 PRO A N 1
ATOM 1159 C CA . PRO A 1 151 ? -1.254 -3.511 17.512 1.00 96.19 151 PRO A CA 1
ATOM 1160 C C . PRO A 1 151 ? -2.578 -2.804 17.191 1.00 96.19 151 PRO A C 1
ATOM 1162 O O . PRO A 1 151 ? -3.334 -2.450 18.097 1.00 96.19 151 PRO A O 1
ATOM 1165 N N . VAL A 1 152 ? -2.894 -2.663 15.901 1.00 97.50 152 VAL A N 1
ATOM 1166 C CA . VAL A 1 152 ? -4.231 -2.261 15.432 1.00 97.50 152 VAL A CA 1
ATOM 1167 C C . VAL A 1 152 ? -5.025 -3.507 15.051 1.00 97.50 152 VAL A C 1
ATOM 1169 O O . VAL A 1 152 ? -4.759 -4.133 14.025 1.00 97.50 152 VAL A O 1
ATOM 1172 N N . TYR A 1 153 ? -5.989 -3.879 15.887 1.00 96.75 153 TYR A N 1
ATOM 1173 C CA . TYR A 1 153 ? -6.792 -5.093 15.743 1.00 96.75 153 TYR A CA 1
ATOM 1174 C C . TYR A 1 153 ? -7.953 -4.903 14.754 1.00 96.75 153 TYR A C 1
ATOM 1176 O O . TYR A 1 153 ? -8.445 -3.792 14.599 1.00 96.75 153 TYR A O 1
ATOM 1184 N N . PRO A 1 154 ? -8.465 -5.954 14.097 1.00 95.62 154 PRO A N 1
ATOM 1185 C CA . PRO A 1 154 ? -9.676 -5.844 13.291 1.00 95.62 154 PRO A CA 1
ATOM 1186 C C . PRO A 1 154 ? -10.913 -5.605 14.164 1.00 95.62 154 PRO A C 1
ATOM 1188 O O . PRO A 1 154 ? -10.970 -6.026 15.320 1.00 95.62 154 PRO A O 1
ATOM 1191 N N . ALA A 1 155 ? -11.947 -5.019 13.571 1.00 96.19 155 ALA A N 1
ATOM 1192 C CA . ALA A 1 155 ? -13.292 -4.940 14.124 1.00 96.19 155 ALA A CA 1
ATOM 1193 C C . ALA A 1 155 ? -14.356 -5.221 13.057 1.00 96.19 155 ALA A C 1
ATOM 1195 O O . ALA A 1 155 ? -14.085 -5.330 11.861 1.00 96.19 155 ALA A O 1
ATOM 1196 N N . PHE A 1 156 ? -15.599 -5.371 13.509 1.00 97.06 156 PHE A N 1
ATOM 1197 C CA . PHE A 1 156 ? -16.737 -5.628 12.639 1.00 97.06 156 PHE A CA 1
ATOM 1198 C C . PHE A 1 156 ? -17.164 -4.360 11.884 1.00 97.06 156 PHE A C 1
ATOM 1200 O O . PHE A 1 156 ? -17.566 -3.374 12.499 1.00 97.06 156 PHE A O 1
ATOM 1207 N N . ALA A 1 157 ? -17.124 -4.413 10.550 1.00 95.81 157 ALA A N 1
ATOM 1208 C CA . ALA A 1 157 ? -17.473 -3.292 9.671 1.00 95.81 157 ALA A CA 1
ATOM 1209 C C . ALA A 1 157 ? -18.904 -3.356 9.092 1.00 95.81 157 ALA A C 1
ATOM 1211 O O . ALA A 1 157 ? -19.282 -2.479 8.316 1.00 95.81 157 ALA A O 1
ATOM 1212 N N . GLY A 1 158 ? -19.699 -4.375 9.455 1.00 96.12 158 GLY A N 1
ATOM 1213 C CA . GLY A 1 158 ? -21.092 -4.541 9.012 1.00 96.12 158 GLY A CA 1
ATOM 1214 C C . GLY A 1 158 ? -21.342 -5.666 7.999 1.00 96.12 158 GLY A C 1
ATOM 1215 O O . GLY A 1 158 ? -22.499 -5.991 7.737 1.00 96.12 158 GLY A O 1
ATOM 1216 N N . PHE A 1 159 ? -20.295 -6.275 7.434 1.00 96.69 159 PHE A N 1
ATOM 1217 C CA . PHE A 1 159 ? -20.439 -7.333 6.426 1.00 96.69 159 PHE A CA 1
ATOM 1218 C C . PHE A 1 159 ? -20.784 -8.688 7.039 1.00 96.69 159 PHE A C 1
ATOM 1220 O O . PHE A 1 159 ? -20.117 -9.156 7.961 1.00 96.69 159 PHE A O 1
ATOM 1227 N N . VAL A 1 160 ? -21.800 -9.343 6.487 1.00 96.88 160 VAL A N 1
ATOM 1228 C CA . VAL A 1 160 ? -22.345 -10.603 6.991 1.00 96.88 160 VAL A CA 1
ATOM 1229 C C . VAL A 1 160 ? -22.518 -11.637 5.871 1.00 96.88 160 VAL A C 1
ATOM 1231 O O . VAL A 1 160 ? -22.784 -11.275 4.719 1.00 96.88 160 VAL A O 1
ATOM 1234 N N . PRO A 1 161 ? -22.392 -12.941 6.181 1.00 95.44 161 PRO A N 1
ATOM 1235 C CA . PRO A 1 161 ? -22.630 -14.007 5.215 1.00 95.44 161 PRO A CA 1
ATOM 1236 C C . PRO A 1 161 ? -24.103 -14.054 4.803 1.00 95.44 161 PRO A C 1
ATOM 1238 O O . PRO A 1 161 ? -25.001 -13.797 5.608 1.00 95.44 161 PRO A O 1
ATOM 1241 N N . ARG A 1 162 ? -24.378 -14.492 3.568 1.00 92.62 162 ARG A N 1
ATOM 1242 C CA . ARG A 1 162 ? -25.757 -14.665 3.061 1.00 92.62 162 ARG A CA 1
ATOM 1243 C C . ARG A 1 162 ? -26.604 -15.576 3.949 1.00 92.62 162 ARG A C 1
ATOM 1245 O O . ARG A 1 162 ? -27.797 -15.340 4.111 1.00 92.62 162 ARG A O 1
ATOM 1252 N N . ALA A 1 163 ? -25.976 -16.589 4.547 1.00 93.62 163 ALA A N 1
ATOM 1253 C CA . ALA A 1 163 ? -26.626 -17.515 5.465 1.00 93.62 163 ALA A CA 1
ATOM 1254 C C . ALA A 1 163 ? -27.193 -16.832 6.723 1.00 93.62 163 ALA A C 1
ATOM 1256 O O . ALA A 1 163 ? -28.161 -17.338 7.288 1.00 93.62 163 ALA A O 1
ATOM 1257 N N . LEU A 1 164 ? -26.661 -15.669 7.133 1.00 94.88 164 LEU A N 1
ATOM 1258 C CA . LEU A 1 164 ? -27.185 -14.925 8.281 1.00 94.88 164 LEU A CA 1
ATOM 1259 C C . LEU A 1 164 ? -28.641 -14.498 8.048 1.00 94.88 164 LEU A C 1
ATOM 1261 O O . LEU A 1 164 ? -29.454 -14.625 8.955 1.00 94.88 164 LEU A O 1
ATOM 1265 N N . ALA A 1 165 ? -28.986 -14.068 6.830 1.00 91.81 165 ALA A N 1
ATOM 1266 C CA . ALA A 1 165 ? -30.340 -13.625 6.491 1.00 91.81 165 ALA A CA 1
ATOM 1267 C C . ALA A 1 165 ? -31.380 -14.756 6.581 1.00 91.81 165 ALA A C 1
ATOM 1269 O O . ALA A 1 165 ? -32.551 -14.507 6.840 1.00 91.81 165 ALA A O 1
ATOM 1270 N N . ALA A 1 166 ? -30.959 -16.011 6.389 1.00 90.06 166 ALA A N 1
ATOM 1271 C CA . ALA A 1 166 ? -31.837 -17.165 6.567 1.00 90.06 166 ALA A CA 1
ATOM 1272 C C . ALA A 1 166 ? -32.092 -17.478 8.051 1.00 90.06 166 ALA A C 1
ATOM 1274 O O . ALA A 1 166 ? -33.160 -17.975 8.399 1.00 90.06 166 ALA A O 1
ATOM 1275 N N . LEU A 1 167 ? -31.116 -17.194 8.920 1.00 94.25 167 LEU A N 1
ATOM 1276 C CA . LEU A 1 167 ? -31.206 -17.440 10.360 1.00 94.25 167 LEU A CA 1
ATOM 1277 C C . LEU A 1 167 ? -31.879 -16.285 11.119 1.00 94.25 167 LEU A C 1
ATOM 1279 O O . LEU A 1 167 ? -32.560 -16.514 12.116 1.00 94.25 167 LEU A O 1
ATOM 1283 N N . TYR A 1 168 ? -31.711 -15.059 10.625 1.00 95.69 168 TYR A N 1
ATOM 1284 C CA . TYR A 1 168 ? -32.292 -13.832 11.160 1.00 95.69 168 TYR A CA 1
ATOM 1285 C C . TYR A 1 168 ? -33.120 -13.136 10.067 1.00 95.69 168 TYR A C 1
ATOM 1287 O O . TYR A 1 168 ? -32.639 -12.183 9.455 1.00 95.69 168 TYR A O 1
ATOM 1295 N N . PRO A 1 169 ? -34.353 -13.604 9.792 1.00 93.81 169 PRO A N 1
ATOM 1296 C CA . PRO A 1 169 ? -35.167 -13.097 8.682 1.00 93.81 169 PRO A CA 1
ATOM 1297 C C . PRO A 1 169 ? -35.618 -11.641 8.862 1.00 93.81 169 PRO A C 1
ATOM 1299 O O . PRO A 1 169 ? -35.904 -10.972 7.874 1.00 93.81 169 PRO A O 1
ATOM 1302 N N . ASP A 1 170 ? -35.654 -11.151 10.104 1.00 95.25 170 ASP A N 1
ATOM 1303 C CA . ASP A 1 170 ? -35.994 -9.761 10.428 1.00 95.25 170 ASP A CA 1
ATOM 1304 C C . ASP A 1 170 ? -34.784 -8.813 10.342 1.00 95.25 170 ASP A C 1
ATOM 1306 O O . ASP A 1 170 ? -34.945 -7.605 10.508 1.00 95.25 170 ASP A O 1
ATOM 1310 N N . ALA A 1 171 ? -33.574 -9.341 10.100 1.00 95.94 171 ALA A N 1
ATOM 1311 C CA . ALA A 1 171 ? -32.373 -8.525 9.975 1.00 95.94 171 ALA A CA 1
ATOM 1312 C C . ALA A 1 171 ? -32.435 -7.662 8.709 1.00 95.94 171 ALA A C 1
ATOM 1314 O O . ALA A 1 171 ? -32.589 -8.166 7.592 1.00 95.94 171 ALA A O 1
ATOM 1315 N N . ALA A 1 172 ? -32.242 -6.359 8.871 1.00 95.56 172 ALA A N 1
ATOM 1316 C CA . ALA A 1 172 ? -32.181 -5.415 7.771 1.00 95.56 172 ALA A CA 1
ATOM 1317 C C . ALA A 1 172 ? -30.819 -5.523 7.071 1.00 95.56 172 ALA A C 1
ATOM 1319 O O . ALA A 1 172 ? -29.852 -4.860 7.437 1.00 95.56 172 ALA A O 1
ATOM 1320 N N . VAL A 1 173 ? -30.730 -6.373 6.047 1.00 94.88 173 VAL A N 1
ATOM 1321 C CA . VAL A 1 173 ? -29.518 -6.556 5.235 1.00 94.88 173 VAL A CA 1
ATOM 1322 C C . VAL A 1 173 ? -29.727 -6.097 3.798 1.00 94.88 173 VAL A C 1
ATOM 1324 O O . VAL A 1 173 ? -30.786 -6.299 3.203 1.00 94.88 173 VAL A O 1
ATOM 1327 N N . THR A 1 174 ? -28.691 -5.508 3.207 1.00 93.19 174 THR A N 1
ATOM 1328 C CA . THR A 1 174 ? -28.681 -5.106 1.795 1.00 93.19 174 THR A CA 1
ATOM 1329 C C . THR A 1 174 ? -27.425 -5.621 1.098 1.00 93.19 174 THR A C 1
ATOM 1331 O O . THR A 1 174 ? -26.365 -5.657 1.718 1.00 93.19 174 THR A O 1
ATOM 1334 N N . PRO A 1 175 ? -27.486 -6.040 -0.178 1.00 93.44 175 PRO A N 1
ATOM 1335 C CA . PRO A 1 175 ? -26.275 -6.364 -0.923 1.00 93.44 175 PRO A CA 1
ATOM 1336 C C . PRO A 1 175 ? -25.376 -5.130 -1.059 1.00 93.44 175 PRO A C 1
ATOM 1338 O O . PRO A 1 175 ? -25.843 -4.070 -1.480 1.00 93.44 175 PRO A O 1
ATOM 1341 N N . ALA A 1 176 ? -24.088 -5.274 -0.741 1.00 92.50 176 ALA A N 1
ATOM 1342 C CA . ALA A 1 176 ? -23.097 -4.233 -0.986 1.00 92.50 176 ALA A CA 1
ATOM 1343 C C . ALA A 1 176 ? -22.916 -3.965 -2.493 1.00 92.50 176 ALA A C 1
ATOM 1345 O O . ALA A 1 176 ? -23.337 -4.748 -3.352 1.00 92.50 176 ALA A O 1
ATOM 1346 N N . THR A 1 177 ? -22.265 -2.845 -2.819 1.00 90.12 177 THR A N 1
ATOM 1347 C CA . THR A 1 177 ? -21.940 -2.485 -4.207 1.00 90.12 177 THR A CA 1
ATOM 1348 C C . THR A 1 177 ? -21.084 -3.581 -4.856 1.00 90.12 177 THR A C 1
ATOM 1350 O O . THR A 1 177 ? -20.162 -4.099 -4.231 1.00 90.12 177 THR A O 1
ATOM 1353 N N . ASN A 1 178 ? -21.359 -3.928 -6.122 1.00 90.81 178 ASN A N 1
ATOM 1354 C CA . ASN A 1 178 ? -20.499 -4.852 -6.866 1.00 90.81 178 ASN A CA 1
ATOM 1355 C C . ASN A 1 178 ? -19.170 -4.161 -7.204 1.00 90.81 178 ASN A C 1
ATOM 1357 O O . ASN A 1 178 ? -19.102 -3.349 -8.130 1.00 90.81 178 ASN A O 1
ATOM 1361 N N . TRP A 1 179 ? -18.134 -4.487 -6.439 1.00 89.88 179 TRP A N 1
ATOM 1362 C CA . TRP A 1 179 ? -16.779 -4.004 -6.647 1.00 89.88 179 TRP A CA 1
ATOM 1363 C C . TRP A 1 179 ? -16.104 -4.753 -7.806 1.00 89.88 179 TRP A C 1
ATOM 1365 O O . TRP A 1 179 ? -16.191 -5.976 -7.901 1.00 89.88 179 TRP A O 1
ATOM 1375 N N . CYS A 1 180 ? -15.464 -4.014 -8.719 1.00 82.12 180 CYS A N 1
ATOM 1376 C CA . CYS A 1 180 ? -14.722 -4.540 -9.877 1.00 82.12 180 CYS A CA 1
ATOM 1377 C C . CYS A 1 180 ? -15.458 -5.578 -10.753 1.00 82.12 180 CYS A C 1
ATOM 1379 O O . CYS A 1 180 ? -14.819 -6.374 -11.438 1.00 82.12 180 CYS A O 1
ATOM 1381 N N . HIS A 1 181 ? -16.795 -5.547 -10.783 1.00 86.62 181 HIS A N 1
ATOM 1382 C CA . HIS A 1 181 ? -17.630 -6.415 -11.625 1.00 86.62 181 HIS A CA 1
ATOM 1383 C C . HIS A 1 181 ? -17.387 -7.919 -11.419 1.00 86.62 181 HIS A C 1
ATOM 1385 O O . HIS A 1 181 ? -17.502 -8.706 -12.365 1.00 86.62 181 HIS A O 1
ATOM 1391 N N . PHE A 1 182 ? -17.078 -8.338 -10.188 1.00 81.44 182 PHE A N 1
ATOM 1392 C CA . PHE A 1 182 ? -16.967 -9.758 -9.871 1.00 81.44 182 PHE A CA 1
ATOM 1393 C C . PHE A 1 182 ? -18.298 -10.482 -10.161 1.00 81.44 182 PHE A C 1
ATOM 1395 O O . PHE A 1 182 ? -19.383 -9.905 -9.981 1.00 81.44 182 PHE A O 1
ATOM 1402 N N . PRO A 1 183 ? -18.256 -11.755 -10.606 1.00 85.06 183 PRO A N 1
ATOM 1403 C CA . PRO A 1 183 ? -19.459 -12.562 -10.765 1.00 85.06 183 PRO A CA 1
ATOM 1404 C C . PRO A 1 183 ? -20.265 -12.605 -9.467 1.00 85.06 183 PRO A C 1
ATOM 1406 O O . PRO A 1 183 ? -19.689 -12.653 -8.383 1.00 85.06 183 PRO A O 1
ATOM 1409 N N . GLY A 1 184 ? -21.596 -12.655 -9.569 1.00 83.38 184 GLY A N 1
ATOM 1410 C CA . GLY A 1 184 ? -22.486 -12.537 -8.408 1.00 83.38 184 GLY A CA 1
ATOM 1411 C C . GLY A 1 184 ? -22.209 -13.535 -7.278 1.00 83.38 184 GLY A C 1
ATOM 1412 O O . GLY A 1 184 ? -22.443 -13.210 -6.123 1.00 83.38 184 GLY A O 1
ATOM 1413 N N . ALA A 1 185 ? -21.657 -14.719 -7.565 1.00 87.81 185 ALA A N 1
ATOM 1414 C CA . ALA A 1 185 ? -21.242 -15.671 -6.530 1.00 87.81 185 ALA A CA 1
ATOM 1415 C C . ALA A 1 185 ? -20.152 -15.112 -5.595 1.00 87.81 185 ALA A C 1
ATOM 1417 O O . ALA A 1 185 ? -20.164 -15.434 -4.414 1.00 87.81 185 ALA A O 1
ATOM 1418 N N . TYR A 1 186 ? -19.283 -14.238 -6.110 1.00 89.69 186 TYR A N 1
ATOM 1419 C CA . TYR A 1 186 ? -18.092 -13.729 -5.431 1.00 89.69 186 TYR A CA 1
ATOM 1420 C C . TYR A 1 186 ? -18.153 -12.242 -5.064 1.00 89.69 186 TYR A C 1
ATOM 1422 O O . TYR A 1 186 ? -17.196 -11.694 -4.525 1.00 89.69 186 TYR A O 1
ATOM 1430 N N . ALA A 1 187 ? -19.259 -11.574 -5.382 1.00 89.25 187 ALA A N 1
ATOM 1431 C CA . ALA A 1 187 ? -19.452 -10.141 -5.189 1.00 89.25 187 ALA A CA 1
ATOM 1432 C C . ALA A 1 187 ? -20.589 -9.863 -4.202 1.00 89.25 187 ALA A C 1
ATOM 1434 O O . ALA A 1 187 ? -21.345 -10.770 -3.840 1.00 89.25 187 ALA A O 1
ATOM 1435 N N . CYS A 1 188 ? -20.749 -8.593 -3.828 1.00 92.69 188 CYS A N 1
ATOM 1436 C CA . CYS A 1 188 ? -21.897 -8.085 -3.075 1.00 92.69 188 CYS A CA 1
ATOM 1437 C C . CYS A 1 188 ? -22.176 -8.876 -1.779 1.00 92.69 188 CYS A C 1
ATOM 1439 O O . CYS A 1 188 ? -23.261 -9.463 -1.645 1.00 92.69 188 CYS A O 1
ATOM 1441 N N . PRO A 1 189 ? -21.224 -8.966 -0.828 1.00 94.50 189 PRO A N 1
ATOM 1442 C CA . PRO A 1 189 ? -21.554 -9.462 0.506 1.00 94.50 189 PRO A CA 1
ATOM 1443 C C . PRO A 1 189 ? -22.695 -8.634 1.102 1.00 94.50 189 PRO A C 1
ATOM 1445 O O . PRO A 1 189 ? -22.915 -7.479 0.727 1.00 94.50 189 PRO A O 1
ATOM 1448 N N . TYR A 1 190 ? -23.469 -9.241 1.995 1.00 95.56 190 TYR A N 1
ATOM 1449 C CA . TYR A 1 190 ? -24.552 -8.519 2.646 1.00 95.56 190 TYR A CA 1
ATOM 1450 C C . TYR A 1 190 ? -23.972 -7.543 3.664 1.00 95.56 190 TYR A C 1
ATOM 1452 O O . TYR A 1 190 ? -23.100 -7.896 4.452 1.00 95.56 190 TYR A O 1
ATOM 1460 N N . LEU A 1 191 ? -24.462 -6.312 3.625 1.00 95.94 191 LEU A N 1
ATOM 1461 C CA . LEU A 1 191 ? -24.180 -5.258 4.579 1.00 95.94 191 LEU A CA 1
ATOM 1462 C C . LEU A 1 191 ? -25.400 -5.097 5.481 1.00 95.94 191 LEU A C 1
ATOM 1464 O O . LEU A 1 191 ? -26.515 -4.868 5.002 1.00 95.94 191 LEU A O 1
ATOM 1468 N N . LEU A 1 192 ? -25.178 -5.231 6.782 1.00 95.81 192 LEU A N 1
ATOM 1469 C CA . LEU A 1 192 ? -26.194 -5.002 7.795 1.00 95.81 192 LEU A CA 1
ATOM 1470 C C . LEU A 1 192 ? -26.478 -3.499 7.932 1.00 95.81 192 LEU A C 1
ATOM 1472 O O . LEU A 1 192 ? -25.552 -2.684 7.924 1.00 95.81 192 LEU A O 1
ATOM 1476 N N . ALA A 1 193 ? -27.752 -3.133 8.055 1.00 93.88 193 ALA A N 1
ATOM 1477 C CA . ALA A 1 193 ? -28.155 -1.753 8.262 1.00 93.88 193 ALA A CA 1
ATOM 1478 C C . ALA A 1 193 ? -27.559 -1.217 9.579 1.00 93.88 193 ALA A C 1
ATOM 1480 O O . ALA A 1 193 ? -27.517 -1.945 10.574 1.00 93.88 193 ALA A O 1
ATOM 1481 N N . PRO A 1 194 ? -27.092 0.044 9.617 1.00 89.88 194 PRO A N 1
ATOM 1482 C CA . PRO A 1 194 ? -26.472 0.604 10.816 1.00 89.88 194 PRO A CA 1
ATOM 1483 C C . PRO A 1 194 ? -27.372 0.576 12.054 1.00 89.88 194 PRO A C 1
ATOM 1485 O O . PRO A 1 194 ? -26.888 0.394 13.166 1.00 89.88 194 PRO A O 1
ATOM 1488 N N . ASP A 1 195 ? -28.671 0.782 11.889 1.00 90.31 195 ASP A N 1
ATOM 1489 C CA . ASP A 1 195 ? -29.660 0.832 12.964 1.00 90.31 195 ASP A CA 1
ATOM 1490 C C . ASP A 1 195 ? -30.185 -0.550 13.388 1.00 90.31 195 ASP A C 1
ATOM 1492 O O . ASP A 1 195 ? -30.941 -0.645 14.357 1.00 90.31 195 ASP A O 1
ATOM 1496 N N . ASP A 1 196 ? -29.754 -1.626 12.723 1.00 95.19 196 ASP A N 1
ATOM 1497 C CA . ASP A 1 196 ? -30.129 -2.984 13.098 1.00 95.19 196 ASP A CA 1
ATOM 1498 C C . ASP A 1 196 ? -29.468 -3.396 14.434 1.00 95.19 196 ASP A C 1
ATOM 1500 O O . ASP A 1 196 ? -28.239 -3.313 14.577 1.00 95.19 196 ASP A O 1
ATOM 1504 N N . PRO A 1 197 ? -30.233 -3.900 15.424 1.00 92.94 197 PRO A N 1
ATOM 1505 C CA . PRO A 1 197 ? -29.686 -4.344 16.708 1.00 92.94 197 PRO A CA 1
ATOM 1506 C C . PRO A 1 197 ? -28.609 -5.436 16.606 1.00 92.94 197 PRO A C 1
ATOM 1508 O O . PRO A 1 197 ? -27.762 -5.554 17.500 1.00 92.94 197 PRO A O 1
ATOM 1511 N N . LEU A 1 198 ? -28.607 -6.244 15.538 1.00 95.06 198 LEU A N 1
ATOM 1512 C CA . LEU A 1 198 ? -27.567 -7.243 15.307 1.00 95.06 198 LEU A CA 1
ATOM 1513 C C . LEU A 1 198 ? -26.197 -6.607 15.077 1.00 95.06 198 LEU A C 1
ATOM 1515 O O . LEU A 1 198 ? -25.200 -7.261 15.370 1.00 95.06 198 LEU A O 1
ATOM 1519 N N . PHE A 1 199 ? -26.112 -5.351 14.629 1.00 95.69 199 PHE A N 1
ATOM 1520 C CA . PHE A 1 199 ? -24.830 -4.712 14.339 1.00 95.69 199 PHE A CA 1
ATOM 1521 C C . PHE A 1 199 ? -23.981 -4.617 15.605 1.00 95.69 199 PHE A C 1
ATOM 1523 O O . PHE A 1 199 ? -22.863 -5.137 15.665 1.00 95.69 199 PHE A O 1
ATOM 1530 N N . ALA A 1 200 ? -24.544 -4.007 16.651 1.00 93.12 200 ALA A N 1
ATOM 1531 C CA . ALA A 1 200 ? -23.875 -3.864 17.937 1.00 93.12 200 ALA A CA 1
ATOM 1532 C C . ALA A 1 200 ? -23.608 -5.229 18.587 1.00 93.12 200 ALA A C 1
ATOM 1534 O O . ALA A 1 200 ? -22.541 -5.437 19.165 1.00 93.12 200 ALA A O 1
ATOM 1535 N N . ARG A 1 201 ? -24.540 -6.184 18.451 1.00 95.19 201 ARG A N 1
ATOM 1536 C CA . ARG A 1 201 ? -24.387 -7.540 18.994 1.00 95.19 201 ARG A CA 1
ATOM 1537 C C . ARG A 1 201 ? -23.229 -8.298 18.340 1.00 95.19 201 ARG A C 1
ATOM 1539 O O . ARG A 1 201 ? -22.424 -8.886 19.058 1.00 95.19 201 ARG A O 1
ATOM 1546 N N . ILE A 1 202 ? -23.138 -8.289 17.008 1.00 97.50 202 ILE A N 1
ATOM 1547 C CA . ILE A 1 202 ? -22.063 -8.955 16.259 1.00 97.50 202 ILE A CA 1
ATOM 1548 C C . ILE A 1 202 ? -20.730 -8.270 16.551 1.00 97.50 202 ILE A C 1
ATOM 1550 O O . ILE A 1 202 ? -19.762 -8.955 16.872 1.00 97.50 202 ILE A O 1
ATOM 1554 N N . GLY A 1 203 ? -20.683 -6.934 16.505 1.00 97.06 203 GLY A N 1
ATOM 1555 C CA . GLY A 1 203 ? -19.470 -6.178 16.815 1.00 97.06 203 GLY A CA 1
ATOM 1556 C C . GLY A 1 203 ? -18.945 -6.467 18.221 1.00 97.06 203 GLY A C 1
ATOM 1557 O O . GLY A 1 203 ? -17.779 -6.824 18.381 1.00 97.06 203 GLY A O 1
ATOM 1558 N N . SER A 1 204 ? -19.823 -6.431 19.226 1.00 96.19 204 SER A N 1
ATOM 1559 C CA . SER A 1 204 ? -19.459 -6.719 20.616 1.00 96.19 204 SER A CA 1
ATOM 1560 C C . SER A 1 204 ? -18.989 -8.166 20.804 1.00 96.19 204 SER A C 1
ATOM 1562 O O . SER A 1 204 ? -17.987 -8.411 21.483 1.00 96.19 204 SER A O 1
ATOM 1564 N N . ALA A 1 205 ? -19.659 -9.133 20.167 1.00 97.25 205 ALA A N 1
ATOM 1565 C CA . ALA A 1 205 ? -19.249 -10.535 20.194 1.00 97.25 205 ALA A CA 1
ATOM 1566 C C . ALA A 1 205 ? -17.885 -10.752 19.519 1.00 97.25 205 ALA A C 1
ATOM 1568 O O . ALA A 1 205 ? -17.054 -11.494 20.048 1.00 97.25 205 ALA A O 1
ATOM 1569 N N . TYR A 1 206 ? -17.628 -10.069 18.400 1.00 97.12 206 TYR A N 1
ATOM 1570 C CA . TYR A 1 206 ? -16.354 -10.139 17.691 1.00 97.12 206 TYR A CA 1
ATOM 1571 C C . TYR A 1 206 ? -15.203 -9.617 18.553 1.00 97.12 206 TYR A C 1
ATOM 1573 O O . TYR A 1 206 ? -14.218 -10.326 18.754 1.00 97.12 206 TYR A O 1
ATOM 1581 N N . ILE A 1 207 ? -15.351 -8.422 19.136 1.00 96.12 207 ILE A N 1
ATOM 1582 C CA . ILE A 1 207 ? -14.338 -7.859 20.038 1.00 96.12 207 ILE A CA 1
ATOM 1583 C C . ILE A 1 207 ? -14.138 -8.768 21.253 1.00 96.12 207 ILE A C 1
ATOM 1585 O O . ILE A 1 207 ? -13.005 -9.077 21.603 1.00 96.12 207 ILE A O 1
ATOM 1589 N N . SER A 1 208 ? -15.211 -9.272 21.865 1.00 94.75 208 SER A N 1
ATOM 1590 C CA . SER A 1 208 ? -15.106 -10.185 23.016 1.00 94.75 208 SER A CA 1
ATOM 1591 C C . SER A 1 208 ? -14.326 -11.461 22.677 1.00 94.75 208 SER A C 1
ATOM 1593 O O . SER A 1 208 ? -13.471 -11.891 23.452 1.00 94.75 208 SER A O 1
ATOM 1595 N N . THR A 1 209 ? -14.575 -12.026 21.493 1.00 95.06 209 THR A N 1
ATOM 1596 C CA . THR A 1 209 ? -13.856 -13.200 20.976 1.00 95.06 209 THR A CA 1
ATOM 1597 C C . THR A 1 209 ? -12.381 -12.873 20.752 1.00 95.06 209 THR A C 1
ATOM 1599 O O . THR A 1 209 ? -11.508 -13.579 21.257 1.00 95.06 209 THR A O 1
ATOM 1602 N N . LEU A 1 210 ? -12.086 -11.755 20.085 1.00 95.00 210 LEU A N 1
ATOM 1603 C CA . LEU A 1 210 ? -10.722 -11.281 19.852 1.00 95.00 210 LEU A CA 1
ATOM 1604 C C . LEU A 1 210 ? -9.936 -11.139 21.161 1.00 95.00 210 LEU A C 1
ATOM 1606 O O . LEU A 1 210 ? -8.816 -11.640 21.268 1.00 95.00 210 LEU A O 1
ATOM 1610 N N . ARG A 1 211 ? -10.543 -10.525 22.182 1.00 91.81 211 ARG A N 1
ATOM 1611 C CA . ARG A 1 211 ? -9.938 -10.354 23.511 1.00 91.81 211 ARG A CA 1
ATOM 1612 C C . ARG A 1 211 ? -9.599 -11.679 24.175 1.00 91.81 211 ARG A C 1
ATOM 1614 O O . ARG A 1 211 ? -8.531 -11.803 24.772 1.00 91.81 211 ARG A O 1
ATOM 1621 N N . SER A 1 212 ? -10.505 -12.655 24.097 1.00 92.19 212 SER A N 1
ATOM 1622 C CA . SER A 1 212 ? -10.263 -13.976 24.685 1.00 92.19 212 SER A CA 1
ATOM 1623 C C . SER A 1 212 ? -9.111 -14.716 24.008 1.00 92.19 212 SER A C 1
ATOM 1625 O O . SER A 1 212 ? -8.399 -15.470 24.665 1.00 92.19 212 SER A O 1
ATOM 1627 N N . GLU A 1 213 ? -8.898 -14.461 22.717 1.00 93.44 213 GLU A N 1
ATOM 1628 C CA . GLU A 1 213 ? -7.930 -15.186 21.899 1.00 93.44 213 GLU A CA 1
ATOM 1629 C C . GLU A 1 213 ? -6.532 -14.561 21.901 1.00 93.44 213 GLU A C 1
ATOM 1631 O O . GLU A 1 213 ? -5.532 -15.282 21.874 1.00 93.44 213 GLU A O 1
ATOM 1636 N N . LEU A 1 214 ? -6.450 -13.227 21.927 1.00 92.19 214 LEU A N 1
ATOM 1637 C CA . LEU A 1 214 ? -5.201 -12.480 21.731 1.00 92.19 214 LEU A CA 1
ATOM 1638 C C . LEU A 1 214 ? -4.787 -11.643 22.952 1.00 92.19 214 LEU A C 1
ATOM 1640 O O . LEU A 1 214 ? -3.698 -11.064 22.968 1.00 92.19 214 LEU A O 1
ATOM 1644 N N . GLY A 1 215 ? -5.611 -11.598 23.998 1.00 83.75 215 GLY A N 1
ATOM 1645 C CA . GLY A 1 215 ? -5.373 -10.788 25.193 1.00 83.75 215 GLY A CA 1
ATOM 1646 C C . GLY A 1 215 ? -5.793 -9.324 25.028 1.00 83.75 215 GLY A C 1
ATOM 1647 O O . GLY A 1 215 ? -6.415 -8.947 24.038 1.00 83.75 215 GLY A O 1
ATOM 1648 N N . TRP A 1 216 ? -5.470 -8.498 26.026 1.00 74.44 216 TRP A N 1
ATOM 1649 C CA . TRP A 1 216 ? -5.996 -7.137 26.172 1.00 74.44 216 TRP A CA 1
ATOM 1650 C C . TRP A 1 216 ? -4.908 -6.092 26.410 1.00 74.44 216 TRP A C 1
ATOM 1652 O O . TRP A 1 216 ? -3.955 -6.360 27.140 1.00 74.44 216 TRP A O 1
ATOM 1662 N N . ASP A 1 217 ? -5.124 -4.892 25.870 1.00 71.19 217 ASP A N 1
ATOM 1663 C CA . ASP A 1 217 ? -4.319 -3.690 26.091 1.00 71.19 217 ASP A CA 1
ATOM 1664 C C . ASP A 1 217 ? -5.191 -2.598 26.753 1.00 71.19 217 ASP A C 1
ATOM 1666 O O . ASP A 1 217 ? -6.412 -2.618 26.635 1.00 71.19 217 ASP A O 1
ATOM 1670 N N . ALA A 1 218 ? -4.599 -1.656 27.500 1.00 61.81 218 ALA A N 1
ATOM 1671 C CA . ALA A 1 218 ? -5.361 -0.687 28.310 1.00 61.81 218 ALA A CA 1
ATOM 1672 C C . ALA A 1 218 ? -6.260 0.261 27.486 1.00 61.81 218 ALA A C 1
ATOM 1674 O O . ALA A 1 218 ? -7.322 0.649 27.961 1.00 61.81 218 ALA A O 1
ATOM 1675 N N . ALA A 1 219 ? -5.842 0.603 26.265 1.00 65.38 219 ALA A N 1
ATOM 1676 C CA . ALA A 1 219 ? -6.672 1.213 25.232 1.00 65.38 219 ALA A CA 1
ATOM 1677 C C . ALA A 1 219 ? -6.377 0.481 23.920 1.00 65.38 219 ALA A C 1
ATOM 1679 O O . ALA A 1 219 ? -5.217 0.420 23.502 1.00 65.38 219 ALA A O 1
ATOM 1680 N N . SER A 1 220 ? -7.405 -0.088 23.293 1.00 87.56 220 SER A N 1
ATOM 1681 C CA . SER A 1 220 ? -7.226 -0.887 22.081 1.00 87.56 220 SER A CA 1
ATOM 1682 C C . SER A 1 220 ? -7.605 -0.085 20.840 1.00 87.56 220 SER A C 1
ATOM 1684 O O . SER A 1 220 ? -8.632 0.597 20.791 1.00 87.56 220 SER A O 1
ATOM 1686 N N . TYR A 1 221 ? -6.761 -0.190 19.819 1.00 96.88 221 TYR A N 1
ATOM 1687 C CA . TYR A 1 221 ? -6.992 0.403 18.510 1.00 96.88 221 TYR A CA 1
ATOM 1688 C C . TYR A 1 221 ? -7.626 -0.643 17.602 1.00 96.88 221 TYR A C 1
ATOM 1690 O O . TYR A 1 221 ? -7.075 -1.735 17.451 1.00 96.88 221 TYR A O 1
ATOM 1698 N N . TYR A 1 222 ? -8.759 -0.303 16.989 1.00 97.50 222 TYR A N 1
ATOM 1699 C CA . TYR A 1 222 ? -9.482 -1.210 16.104 1.00 97.50 222 TYR A CA 1
ATOM 1700 C C . TYR A 1 222 ? -9.701 -0.611 14.726 1.00 97.50 222 TYR A C 1
ATOM 1702 O O . TYR A 1 222 ? -10.209 0.501 14.627 1.00 97.50 222 TYR A O 1
ATOM 1710 N N . ILE A 1 223 ? -9.397 -1.358 13.671 1.00 97.69 223 ILE A N 1
ATOM 1711 C CA . ILE A 1 223 ? -9.667 -0.961 12.291 1.00 97.69 223 ILE A CA 1
ATOM 1712 C C . ILE A 1 223 ? -10.967 -1.578 11.771 1.00 97.69 223 ILE A C 1
ATOM 1714 O O . ILE A 1 223 ? -11.233 -2.767 11.963 1.00 97.69 223 ILE A O 1
ATOM 1718 N N . ALA A 1 224 ? -11.784 -0.758 11.115 1.00 96.75 224 ALA A N 1
ATOM 1719 C CA . ALA A 1 224 ? -12.984 -1.188 10.407 1.00 96.75 224 ALA A CA 1
ATOM 1720 C C . ALA A 1 224 ? -13.324 -0.180 9.306 1.00 96.75 224 ALA A C 1
ATOM 1722 O O . ALA A 1 224 ? -13.440 1.015 9.583 1.00 96.75 224 ALA A O 1
ATOM 1723 N N . ASP A 1 225 ? -13.552 -0.670 8.087 1.00 96.19 225 ASP A N 1
ATOM 1724 C CA . ASP A 1 225 ? -13.816 0.161 6.912 1.00 96.19 225 ASP A CA 1
ATOM 1725 C C . ASP A 1 225 ? -15.018 -0.399 6.135 1.00 96.19 225 ASP A C 1
ATOM 1727 O O . ASP A 1 225 ? -14.940 -1.437 5.484 1.00 96.19 225 ASP A O 1
ATOM 1731 N N . THR A 1 226 ? -16.166 0.280 6.222 1.00 95.75 226 THR A N 1
ATOM 1732 C CA . THR A 1 226 ? -17.437 -0.188 5.627 1.00 95.75 226 THR A CA 1
ATOM 1733 C C . THR A 1 226 ? -17.569 0.142 4.137 1.00 95.75 226 THR A C 1
ATOM 1735 O O . THR A 1 226 ? -18.300 -0.524 3.411 1.00 95.75 226 THR A O 1
ATOM 1738 N N . PHE A 1 227 ? -16.902 1.193 3.659 1.00 96.69 227 PHE A N 1
ATOM 1739 C CA . PHE A 1 227 ? -17.106 1.732 2.306 1.00 96.69 227 PHE A CA 1
ATOM 1740 C C . PHE A 1 227 ? -15.799 1.880 1.524 1.00 96.69 227 PHE A C 1
ATOM 1742 O O . PHE A 1 227 ? -15.666 2.777 0.690 1.00 96.69 227 PHE A O 1
ATOM 1749 N N . ASN A 1 228 ? -14.824 1.003 1.784 1.00 96.19 228 ASN A N 1
ATOM 1750 C CA . ASN A 1 228 ? -13.588 0.967 1.012 1.00 96.19 228 ASN A CA 1
ATOM 1751 C C . ASN A 1 228 ? -13.898 0.637 -0.457 1.00 96.19 228 ASN A C 1
ATOM 1753 O O . ASN A 1 228 ? -14.328 -0.473 -0.765 1.00 96.19 228 ASN A O 1
ATOM 1757 N N . GLU A 1 229 ? -13.724 1.615 -1.350 1.00 94.19 229 GLU A N 1
ATOM 1758 C CA . GLU A 1 229 ? -14.050 1.515 -2.784 1.00 94.19 229 GLU A CA 1
ATOM 1759 C C . GLU A 1 229 ? -15.490 1.066 -3.081 1.00 94.19 229 GLU A C 1
ATOM 1761 O O . GLU A 1 229 ? -15.801 0.520 -4.141 1.00 94.19 229 GLU A O 1
ATOM 1766 N N . MET A 1 230 ? -16.399 1.307 -2.140 1.00 93.25 230 MET A N 1
ATOM 1767 C CA . MET A 1 230 ? -17.804 0.953 -2.267 1.00 93.25 230 MET A CA 1
ATOM 1768 C C . MET A 1 230 ? -18.667 2.161 -1.970 1.00 93.25 230 MET A C 1
ATOM 1770 O O . MET A 1 230 ? -18.471 2.874 -0.989 1.00 93.25 230 MET A O 1
ATOM 1774 N N . LYS A 1 231 ? -19.666 2.383 -2.821 1.00 91.88 231 LYS A N 1
ATOM 1775 C CA . LYS A 1 231 ? -20.567 3.515 -2.665 1.00 91.88 231 LYS A CA 1
ATOM 1776 C C . LYS A 1 231 ? -21.583 3.236 -1.548 1.00 91.88 231 LYS A C 1
ATOM 1778 O O . LYS A 1 231 ? -22.235 2.189 -1.589 1.00 91.88 231 LYS A O 1
ATOM 1783 N N . PRO A 1 232 ? -21.774 4.158 -0.587 1.00 94.25 232 PRO A N 1
ATOM 1784 C CA . PRO A 1 232 ? -22.830 4.031 0.411 1.00 94.25 232 PRO A CA 1
ATOM 1785 C C . PRO A 1 232 ? -24.229 4.098 -0.217 1.00 94.25 232 PRO A C 1
ATOM 1787 O O . PRO A 1 232 ? -24.431 4.747 -1.245 1.00 94.25 232 PRO A O 1
ATOM 1790 N N . ALA A 1 233 ? -25.219 3.491 0.444 1.00 91.94 233 ALA A N 1
ATOM 1791 C CA . ALA A 1 233 ? -26.608 3.495 -0.023 1.00 91.94 233 ALA A CA 1
ATOM 1792 C C . ALA A 1 233 ? -27.233 4.905 -0.068 1.00 91.94 233 ALA A C 1
ATOM 1794 O O . ALA A 1 233 ? -28.096 5.177 -0.901 1.00 91.94 233 ALA A O 1
ATOM 1795 N N . SER A 1 234 ? -26.784 5.813 0.804 1.00 94.12 234 SER A N 1
ATOM 1796 C CA . SER A 1 234 ? -27.237 7.205 0.863 1.00 94.12 234 SER A CA 1
ATOM 1797 C C . SER A 1 234 ? -26.082 8.156 1.184 1.00 94.12 234 SER A C 1
ATOM 1799 O O . SER A 1 234 ? -25.182 7.825 1.951 1.00 94.12 234 SER A O 1
ATOM 1801 N N . GLY A 1 235 ? -26.132 9.364 0.616 1.00 95.62 235 GLY A N 1
ATOM 1802 C CA . GLY A 1 235 ? -25.229 10.477 0.939 1.00 95.62 235 GLY A CA 1
ATOM 1803 C C . GLY A 1 235 ? -25.788 11.457 1.976 1.00 95.62 235 GLY A C 1
ATOM 1804 O O . GLY A 1 235 ? -25.206 12.525 2.172 1.00 95.62 235 GLY A O 1
ATOM 1805 N N . SER A 1 236 ? -26.934 11.149 2.597 1.00 97.25 236 SER A N 1
ATOM 1806 C CA . SER A 1 236 ? -27.535 11.997 3.634 1.00 97.25 236 SER A CA 1
ATOM 1807 C C . SER A 1 236 ? -26.684 12.003 4.902 1.00 97.25 236 SER A C 1
ATOM 1809 O O . SER A 1 236 ? -26.200 10.950 5.323 1.00 97.25 236 SER A O 1
ATOM 1811 N N . ALA A 1 237 ? -26.582 13.161 5.556 1.00 97.50 237 ALA A N 1
ATOM 1812 C CA . ALA A 1 237 ? -25.767 13.308 6.757 1.00 97.50 237 ALA A CA 1
ATOM 1813 C C . ALA A 1 237 ? -26.194 12.370 7.901 1.00 97.50 237 ALA A C 1
ATOM 1815 O O . ALA A 1 237 ? -25.342 11.798 8.573 1.00 97.50 237 ALA A O 1
ATOM 1816 N N . GLU A 1 238 ? -27.503 12.168 8.084 1.00 96.62 238 GLU A N 1
ATOM 1817 C CA . GLU A 1 238 ? -28.052 11.281 9.115 1.00 96.62 238 GLU A CA 1
ATOM 1818 C C . GLU A 1 238 ? -27.599 9.828 8.934 1.00 96.62 238 GLU A C 1
ATOM 1820 O O . GLU A 1 238 ? -27.085 9.231 9.879 1.00 96.62 238 GLU A O 1
ATOM 1825 N N . TYR A 1 239 ? -27.719 9.298 7.712 1.00 96.31 239 TYR A N 1
ATOM 1826 C CA . TYR A 1 239 ? -27.264 7.951 7.364 1.00 96.31 239 TYR A CA 1
ATOM 1827 C C . TYR A 1 239 ? -25.757 7.782 7.586 1.00 96.31 239 TYR A C 1
ATOM 1829 O O . TYR A 1 239 ? -25.344 6.858 8.278 1.00 96.31 239 TYR A O 1
ATOM 1837 N N . LEU A 1 240 ? -24.931 8.688 7.048 1.00 98.06 240 LEU A N 1
ATOM 1838 C CA . LEU A 1 240 ? -23.470 8.576 7.146 1.00 98.06 240 LEU A CA 1
ATOM 1839 C C . LEU A 1 240 ? -22.991 8.667 8.600 1.00 98.06 240 LEU A C 1
ATOM 1841 O O . LEU A 1 240 ? -22.198 7.840 9.040 1.00 98.06 240 LEU A O 1
ATOM 1845 N N . ALA A 1 241 ? -23.523 9.615 9.373 1.00 97.81 241 ALA A N 1
ATOM 1846 C CA . ALA A 1 241 ? -23.221 9.703 10.798 1.00 97.81 241 ALA A CA 1
ATOM 1847 C C . ALA A 1 241 ? -23.753 8.479 11.570 1.00 97.81 241 ALA A C 1
ATOM 1849 O O . ALA A 1 241 ? -23.144 8.057 12.551 1.00 97.81 241 ALA A O 1
ATOM 1850 N N . GLY A 1 242 ? -24.881 7.906 11.134 1.00 96.88 242 GLY A N 1
ATOM 1851 C CA . GLY A 1 242 ? -25.459 6.672 11.669 1.00 96.88 242 GLY A CA 1
ATOM 1852 C C . GLY A 1 242 ? -24.549 5.464 11.490 1.00 96.88 242 GLY A C 1
ATOM 1853 O O . GLY A 1 242 ? -24.291 4.772 12.468 1.00 96.88 242 GLY A O 1
ATOM 1854 N N . VAL A 1 243 ? -23.987 5.267 10.291 1.00 97.06 243 VAL A N 1
ATOM 1855 C CA . VAL A 1 243 ? -23.001 4.204 10.017 1.00 97.06 243 VAL A CA 1
ATOM 1856 C C . VAL A 1 243 ? -21.846 4.274 11.014 1.00 97.06 243 VAL A C 1
ATOM 1858 O O . VAL A 1 243 ? -21.561 3.295 11.701 1.00 97.06 243 VAL A O 1
ATOM 1861 N N . SER A 1 244 ? -21.226 5.447 11.142 1.00 97.75 244 SER A N 1
ATOM 1862 C CA . SER A 1 244 ? -20.096 5.653 12.050 1.00 97.75 244 SER A CA 1
ATOM 1863 C C . SER A 1 244 ? -20.454 5.408 13.515 1.00 97.75 244 SER A C 1
ATOM 1865 O O . SER A 1 244 ? -19.682 4.774 14.235 1.00 97.75 244 SER A O 1
ATOM 1867 N N . ARG A 1 245 ? -21.639 5.856 13.962 1.00 97.25 245 ARG A N 1
ATOM 1868 C CA . ARG A 1 245 ? -22.131 5.570 15.319 1.00 97.25 245 ARG A CA 1
ATOM 1869 C C . ARG A 1 245 ? -22.251 4.071 15.564 1.00 97.25 245 ARG A C 1
ATOM 1871 O O . ARG A 1 245 ? -21.860 3.613 16.631 1.00 97.25 245 ARG A O 1
ATOM 1878 N N . SER A 1 246 ? -22.762 3.314 14.599 1.00 96.69 246 SER A N 1
ATOM 1879 C CA . SER A 1 246 ? -23.006 1.878 14.752 1.00 96.69 246 SER A CA 1
ATOM 1880 C C . SER A 1 246 ? -21.730 1.045 14.724 1.00 96.69 246 SER A C 1
ATOM 1882 O O . SER A 1 246 ? -21.568 0.165 15.570 1.00 96.69 246 SER A O 1
ATOM 1884 N N . VAL A 1 247 ? -20.788 1.368 13.829 1.00 97.31 247 VAL A N 1
ATOM 1885 C CA . VAL A 1 247 ? -19.445 0.760 13.817 1.00 97.31 247 VAL A CA 1
ATOM 1886 C C . VAL A 1 247 ? -18.759 0.974 15.165 1.00 97.31 247 VAL A C 1
ATOM 1888 O O . VAL A 1 247 ? -18.339 0.017 15.818 1.00 97.31 247 VAL A O 1
ATOM 1891 N N . TYR A 1 248 ? -18.729 2.221 15.636 1.00 97.12 248 TYR A N 1
ATOM 1892 C CA . TYR A 1 248 ? -18.087 2.566 16.900 1.00 97.12 248 TYR A CA 1
ATOM 1893 C C . TYR A 1 248 ? -18.813 1.984 18.124 1.00 97.12 248 TYR A C 1
ATOM 1895 O O . TYR A 1 248 ? -18.175 1.535 19.078 1.00 97.12 248 TYR A O 1
ATOM 1903 N N . ALA A 1 249 ? -20.147 1.917 18.098 1.00 95.31 249 ALA A N 1
ATOM 1904 C CA . ALA A 1 249 ? -20.930 1.235 19.124 1.00 95.31 249 ALA A CA 1
ATOM 1905 C C . ALA A 1 249 ? -20.587 -0.260 19.183 1.00 95.31 249 ALA A C 1
ATOM 1907 O O . ALA A 1 249 ? -20.428 -0.805 20.273 1.00 95.31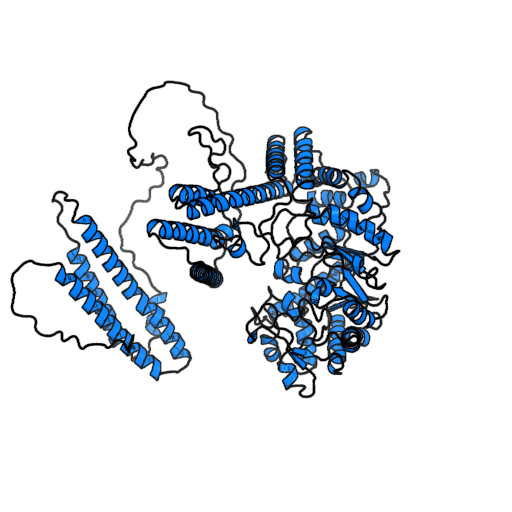 249 ALA A O 1
ATOM 1908 N N . GLY A 1 250 ? -20.423 -0.927 18.036 1.00 94.88 250 GLY A N 1
ATOM 1909 C CA . GLY A 1 250 ? -20.008 -2.331 17.981 1.00 94.88 250 GLY A CA 1
ATOM 1910 C C . GLY A 1 250 ? -18.690 -2.592 18.717 1.00 94.88 250 GLY A C 1
ATOM 1911 O O . GLY A 1 250 ? -18.567 -3.603 19.404 1.00 94.88 250 GLY A O 1
ATOM 1912 N N . MET A 1 251 ? -17.743 -1.653 18.646 1.00 95.38 251 MET A N 1
ATOM 1913 C CA . MET A 1 251 ? -16.489 -1.718 19.404 1.00 95.38 251 MET A CA 1
ATOM 1914 C C . MET A 1 251 ? -16.716 -1.428 20.894 1.00 95.38 251 MET A C 1
ATOM 1916 O O . MET A 1 251 ? -16.346 -2.221 21.763 1.00 95.38 251 MET A O 1
ATOM 1920 N N . THR A 1 252 ? -17.376 -0.307 21.197 1.00 95.25 252 THR A N 1
ATOM 1921 C CA . THR A 1 252 ? -17.441 0.241 22.561 1.00 95.25 252 THR A CA 1
ATOM 1922 C C . THR A 1 252 ? -18.318 -0.522 23.539 1.00 95.25 252 THR A C 1
ATOM 1924 O O . THR A 1 252 ? -18.101 -0.438 24.747 1.00 95.25 252 THR A O 1
ATOM 1927 N N . HIS A 1 253 ? -19.256 -1.335 23.050 1.00 94.25 253 HIS A N 1
ATOM 1928 C CA . HIS A 1 253 ? -20.014 -2.244 23.914 1.00 94.25 253 HIS A CA 1
ATOM 1929 C C . HIS A 1 253 ? -19.132 -3.308 24.586 1.00 94.25 253 HIS A C 1
ATOM 1931 O O . HIS A 1 253 ? -19.476 -3.779 25.667 1.00 94.25 253 HIS A O 1
ATOM 1937 N N . ALA A 1 254 ? -18.020 -3.705 23.958 1.00 93.62 254 ALA A N 1
ATOM 1938 C CA . ALA A 1 254 ? -17.057 -4.652 24.527 1.00 93.62 254 ALA A CA 1
ATOM 1939 C C . ALA A 1 254 ? -15.770 -3.972 25.030 1.00 93.62 254 ALA A C 1
ATOM 1941 O O . ALA A 1 254 ? -15.083 -4.526 25.893 1.00 93.62 254 ALA A O 1
ATOM 1942 N N . ASP A 1 255 ? -15.447 -2.790 24.502 1.00 94.06 255 ASP A N 1
ATOM 1943 C CA . ASP A 1 255 ? -14.286 -1.984 24.873 1.00 94.06 255 ASP A CA 1
ATOM 1944 C C . ASP A 1 255 ? -14.644 -0.495 25.030 1.00 94.06 255 ASP A C 1
ATOM 1946 O O . ASP A 1 255 ? -14.547 0.264 24.064 1.00 94.06 255 ASP A O 1
ATOM 1950 N N . PRO A 1 256 ? -15.020 -0.034 26.235 1.00 92.94 256 PRO A N 1
ATOM 1951 C CA . PRO A 1 256 ? -15.374 1.368 26.463 1.00 92.94 256 PRO A CA 1
ATOM 1952 C C . PRO A 1 256 ? -14.276 2.377 26.089 1.00 92.94 256 PRO A C 1
ATOM 1954 O O . PRO A 1 256 ? -14.587 3.549 25.866 1.00 92.94 256 PRO A O 1
ATOM 1957 N N . ASP A 1 257 ? -13.016 1.933 26.011 1.00 93.12 257 ASP A N 1
ATOM 1958 C CA . ASP A 1 257 ? -11.864 2.765 25.682 1.00 93.12 257 ASP A CA 1
ATOM 1959 C C . ASP A 1 257 ? -11.362 2.602 24.243 1.00 93.12 257 ASP A C 1
ATOM 1961 O O . ASP A 1 257 ? -10.337 3.190 23.888 1.00 93.12 257 ASP A O 1
ATOM 1965 N N . ALA A 1 258 ? -12.118 1.893 23.400 1.00 95.81 258 ALA A N 1
ATOM 1966 C CA . ALA A 1 258 ? -11.810 1.695 21.992 1.00 95.81 258 ALA A CA 1
ATOM 1967 C C . ALA A 1 258 ? -11.472 3.007 21.269 1.00 95.81 258 ALA A C 1
ATOM 1969 O O . ALA A 1 258 ? -12.163 4.025 21.400 1.00 95.81 258 ALA A O 1
ATOM 1970 N N . ILE A 1 259 ? -10.437 2.946 20.435 1.00 97.75 259 ILE A N 1
ATOM 1971 C CA . ILE A 1 259 ? -10.142 3.962 19.428 1.00 97.75 259 ILE A CA 1
ATOM 1972 C C . ILE A 1 259 ? -10.366 3.321 18.065 1.00 97.75 259 ILE A C 1
ATOM 1974 O O . ILE A 1 259 ? -9.711 2.339 17.713 1.00 97.75 259 ILE A O 1
ATOM 1978 N N . TRP A 1 260 ? -11.286 3.883 17.286 1.00 98.50 260 TRP A N 1
ATOM 1979 C CA . TRP A 1 260 ? -11.501 3.438 15.916 1.00 98.50 260 TRP A CA 1
ATOM 1980 C C . TRP A 1 260 ? -10.426 4.034 15.010 1.00 98.50 260 TRP A C 1
ATOM 1982 O O . TRP A 1 260 ? -10.283 5.249 14.920 1.00 98.50 260 TRP A O 1
ATOM 1992 N N . VAL A 1 261 ? -9.668 3.175 14.344 1.00 98.62 261 VAL A N 1
ATOM 1993 C CA . VAL A 1 261 ? -8.762 3.507 13.249 1.00 98.62 261 VAL A CA 1
ATOM 1994 C C . VAL A 1 261 ? -9.520 3.351 11.930 1.00 98.62 261 VAL A C 1
ATOM 1996 O O . VAL A 1 261 ? -10.069 2.286 11.667 1.00 98.62 261 VAL A O 1
ATOM 1999 N N . MET A 1 262 ? -9.565 4.389 11.097 1.00 98.44 262 MET A N 1
ATOM 2000 C CA . MET A 1 262 ? -10.266 4.342 9.804 1.00 98.44 262 MET A CA 1
ATOM 2001 C C . MET A 1 262 ? -9.359 4.818 8.671 1.00 98.44 262 MET A C 1
ATOM 2003 O O . MET A 1 262 ? -8.651 5.822 8.809 1.00 98.44 262 MET A O 1
ATOM 2007 N N . GLN A 1 263 ? -9.402 4.128 7.533 1.00 98.50 263 GLN A N 1
ATOM 2008 C CA . GLN A 1 263 ? -8.685 4.533 6.331 1.00 98.50 263 GLN A CA 1
ATOM 2009 C C . GLN A 1 263 ? -9.403 5.710 5.662 1.00 98.50 263 GLN A C 1
ATOM 2011 O O . GLN A 1 263 ? -10.568 5.624 5.291 1.00 98.50 263 GLN A O 1
ATOM 2016 N N . ALA A 1 264 ? -8.699 6.814 5.412 1.00 98.06 264 ALA A N 1
ATOM 2017 C CA . ALA A 1 264 ? -9.246 7.946 4.658 1.00 98.06 264 ALA A CA 1
ATOM 2018 C C . ALA A 1 264 ? -9.313 7.688 3.134 1.00 98.06 264 ALA A C 1
ATOM 2020 O O . ALA A 1 264 ? -9.713 8.575 2.377 1.00 98.06 264 ALA A O 1
ATOM 2021 N N . TRP A 1 265 ? -8.944 6.483 2.671 1.00 97.81 265 TRP A N 1
ATOM 2022 C CA . TRP A 1 265 ? -8.902 6.105 1.251 1.00 97.81 265 TRP A CA 1
ATOM 2023 C C . TRP A 1 265 ? -10.241 6.263 0.537 1.00 97.81 265 TRP A C 1
ATOM 2025 O O . TRP A 1 265 ? -10.269 6.668 -0.625 1.00 97.81 265 TRP A O 1
ATOM 2035 N N . LEU A 1 266 ? -11.364 6.015 1.217 1.00 96.94 266 LEU A N 1
ATOM 2036 C CA . LEU A 1 266 ? -12.690 6.216 0.626 1.00 96.94 266 LEU A CA 1
ATOM 2037 C C . LEU A 1 266 ? -12.882 7.653 0.107 1.00 96.94 266 LEU A C 1
ATOM 2039 O O . LEU A 1 266 ? -13.479 7.853 -0.948 1.00 96.94 266 LEU A O 1
ATOM 2043 N N . PHE A 1 267 ? -12.290 8.649 0.775 1.00 97.94 267 PHE A N 1
ATOM 2044 C CA . PHE A 1 267 ? -12.370 10.054 0.370 1.00 97.94 267 PHE A CA 1
ATOM 2045 C C . PHE A 1 267 ? -11.543 10.366 -0.887 1.00 97.94 267 PHE A C 1
ATOM 2047 O O . PHE A 1 267 ? -11.777 11.390 -1.539 1.00 97.94 267 PHE A O 1
ATOM 2054 N N . VAL A 1 268 ? -10.572 9.513 -1.219 1.00 95.56 268 VAL A N 1
ATOM 2055 C CA . VAL A 1 268 ? -9.726 9.614 -2.417 1.00 95.56 268 VAL A CA 1
ATOM 2056 C C . VAL A 1 268 ? -10.330 8.795 -3.562 1.00 95.56 268 VAL A C 1
ATOM 2058 O O . VAL A 1 268 ? -10.598 9.353 -4.628 1.00 95.56 268 VAL A O 1
ATOM 2061 N N . SER A 1 269 ? -10.618 7.513 -3.320 1.00 93.12 269 SER A N 1
ATOM 2062 C CA . SER A 1 269 ? -11.090 6.546 -4.326 1.00 93.12 269 SER A CA 1
ATOM 2063 C C . SER A 1 269 ? -12.424 6.915 -4.981 1.00 93.12 269 SER A C 1
ATOM 2065 O O . SER A 1 269 ? -12.560 6.773 -6.195 1.00 93.12 269 SER A O 1
ATOM 2067 N N . ASP A 1 270 ? -13.388 7.457 -4.226 1.00 94.50 270 ASP A N 1
ATOM 2068 C CA . ASP A 1 270 ? -14.628 8.026 -4.779 1.00 94.50 270 ASP A CA 1
ATOM 2069 C C . ASP A 1 270 ? -14.798 9.492 -4.365 1.00 94.50 270 ASP A C 1
ATOM 2071 O O . ASP A 1 270 ? -15.756 9.903 -3.702 1.00 94.50 270 ASP A O 1
ATOM 2075 N N . SER A 1 271 ? -13.848 10.320 -4.800 1.00 94.00 271 SER A N 1
ATOM 2076 C CA . SER A 1 271 ? -13.884 11.773 -4.596 1.00 94.00 271 SER A CA 1
ATOM 2077 C C . SER A 1 271 ? -15.095 12.468 -5.231 1.00 94.00 271 SER A C 1
ATOM 2079 O O . SER A 1 271 ? -15.327 13.640 -4.941 1.00 94.00 271 SER A O 1
ATOM 2081 N N . ARG A 1 272 ? -15.881 11.787 -6.081 1.00 95.00 272 ARG A N 1
ATOM 2082 C CA . ARG A 1 272 ? -17.139 12.324 -6.624 1.00 95.00 272 ARG A CA 1
ATOM 2083 C C . ARG A 1 272 ? -18.254 12.242 -5.590 1.00 95.00 272 ARG A C 1
ATOM 2085 O O . ARG A 1 272 ? -18.989 13.216 -5.435 1.00 95.00 272 ARG A O 1
ATOM 2092 N N . PHE A 1 273 ? -18.371 11.121 -4.881 1.00 96.88 273 PHE A N 1
ATOM 2093 C CA . PHE A 1 273 ? -19.342 10.967 -3.800 1.00 96.88 273 PHE A CA 1
ATOM 2094 C C . PHE A 1 273 ? -18.913 11.702 -2.524 1.00 96.88 273 PHE A C 1
ATOM 2096 O O . PHE A 1 273 ? -19.715 12.421 -1.925 1.00 96.88 273 PHE A O 1
ATOM 2103 N N . TRP A 1 274 ? -17.653 11.549 -2.116 1.00 97.44 274 TRP A N 1
ATOM 2104 C CA . TRP A 1 274 ? -17.139 12.077 -0.851 1.00 97.44 274 TRP A CA 1
ATOM 2105 C C . TRP A 1 274 ? -16.751 13.557 -0.950 1.00 97.44 274 TRP A C 1
ATOM 2107 O O . TRP A 1 274 ? -15.576 13.922 -0.943 1.00 97.44 274 TRP A O 1
ATOM 2117 N N . GLN A 1 275 ? -17.764 14.421 -1.029 1.00 95.75 275 GLN A N 1
ATOM 2118 C CA . GLN A 1 275 ? -17.611 15.874 -0.908 1.00 95.75 275 GLN A CA 1
ATOM 2119 C C . GLN A 1 275 ? -17.536 16.302 0.571 1.00 95.75 275 GLN A C 1
ATOM 2121 O O . GLN A 1 275 ? -17.935 15.531 1.451 1.00 95.75 275 GLN A O 1
ATOM 2126 N N . PRO A 1 276 ? -17.078 17.533 0.884 1.00 96.12 276 PRO A N 1
ATOM 2127 C CA . PRO A 1 276 ? -16.893 17.981 2.266 1.00 96.12 276 PRO A CA 1
ATOM 2128 C C . PRO A 1 276 ? -18.085 17.727 3.215 1.00 96.12 276 PRO A C 1
ATOM 2130 O O . PRO A 1 276 ? -17.841 17.249 4.322 1.00 96.12 276 PRO A O 1
ATOM 2133 N N . PRO A 1 277 ? -19.366 17.932 2.827 1.00 96.88 277 PRO A N 1
ATOM 2134 C CA . PRO A 1 277 ? -20.496 17.625 3.709 1.00 96.88 277 PRO A CA 1
ATOM 2135 C C . PRO A 1 277 ? -20.631 16.133 4.052 1.00 96.88 277 PRO A C 1
ATOM 2137 O O . PRO A 1 277 ? -20.961 15.797 5.187 1.00 96.88 277 PRO A O 1
ATOM 2140 N N . GLN A 1 278 ? -20.365 15.233 3.098 1.00 98.44 278 GLN A N 1
ATOM 2141 C CA . GLN A 1 278 ? -20.427 13.780 3.303 1.00 98.44 278 GLN A CA 1
ATOM 2142 C C . GLN A 1 278 ? -19.279 13.300 4.190 1.00 98.44 278 GLN A C 1
ATOM 2144 O O . GLN A 1 278 ? -19.507 12.511 5.107 1.00 98.44 278 GLN A O 1
ATOM 2149 N N . ILE A 1 279 ? -18.065 13.809 3.948 1.00 98.38 279 ILE A N 1
ATOM 2150 C CA . ILE A 1 279 ? -16.893 13.512 4.779 1.00 98.38 279 ILE A CA 1
ATOM 2151 C C . ILE A 1 279 ? -17.171 13.956 6.218 1.00 98.38 279 ILE A C 1
ATOM 2153 O O . ILE A 1 279 ? -17.071 13.157 7.146 1.00 98.38 279 ILE A O 1
ATOM 2157 N N . GLN A 1 280 ? -17.585 15.211 6.407 1.00 98.25 280 GLN A N 1
ATOM 2158 C CA . GLN A 1 280 ? -17.871 15.751 7.732 1.00 98.25 280 GLN A CA 1
ATOM 2159 C C . GLN A 1 280 ? -18.988 14.974 8.441 1.00 98.25 280 GLN A C 1
ATOM 2161 O O . GLN A 1 280 ? -18.865 14.690 9.630 1.00 98.25 280 GLN A O 1
ATOM 2166 N N . ALA A 1 281 ? -20.052 14.595 7.727 1.00 98.50 281 ALA A N 1
ATOM 2167 C CA . ALA A 1 281 ? -21.138 13.802 8.291 1.00 98.50 281 ALA A CA 1
ATOM 2168 C C . ALA A 1 281 ? -20.662 12.433 8.792 1.00 98.50 281 ALA A C 1
ATOM 2170 O O . ALA A 1 281 ? -20.947 12.086 9.938 1.00 98.50 281 ALA A O 1
ATOM 2171 N N . LEU A 1 282 ? -19.902 11.690 7.977 1.00 98.50 282 LEU A N 1
ATOM 2172 C CA . LEU A 1 282 ? -19.343 10.396 8.375 1.00 98.50 282 LEU A CA 1
ATOM 2173 C C . LEU A 1 282 ? -18.468 10.545 9.627 1.00 98.50 282 LEU A C 1
ATOM 2175 O O . LEU A 1 282 ? -18.668 9.829 10.604 1.00 98.50 282 LEU A O 1
ATOM 2179 N N . LEU A 1 283 ? -17.542 11.506 9.633 1.00 98.38 283 LEU A N 1
ATOM 2180 C CA . LEU A 1 283 ? -16.608 11.691 10.747 1.00 98.38 283 LEU A CA 1
ATOM 2181 C C . LEU A 1 283 ? -17.309 12.171 12.030 1.00 98.38 283 LEU A C 1
ATOM 2183 O O . LEU A 1 283 ? -16.967 11.726 13.122 1.00 98.38 283 LEU A O 1
ATOM 2187 N N . SER A 1 284 ? -18.358 12.993 11.910 1.00 97.81 284 SER A N 1
ATOM 2188 C CA . SER A 1 284 ? -19.122 13.510 13.058 1.00 97.81 284 SER A CA 1
ATOM 2189 C C . SER A 1 284 ? -19.881 12.448 13.860 1.00 97.81 284 SER A C 1
ATOM 2191 O O . SER A 1 284 ? -20.334 12.729 14.970 1.00 97.81 284 SER A O 1
ATOM 2193 N N . GLY A 1 285 ? -20.034 11.232 13.323 1.00 97.12 285 GLY A N 1
ATOM 2194 C CA . GLY A 1 285 ? -20.686 10.134 14.034 1.00 97.12 285 GLY A CA 1
ATOM 2195 C C . GLY A 1 285 ? -19.902 9.640 15.253 1.00 97.12 285 GLY A C 1
ATOM 2196 O O . GLY A 1 285 ? -20.470 8.936 16.084 1.00 97.12 285 GLY A O 1
ATOM 2197 N N . VAL A 1 286 ? -18.629 10.022 15.389 1.00 97.69 286 VAL A N 1
ATOM 2198 C CA . VAL A 1 286 ? -17.763 9.631 16.506 1.00 97.69 286 VAL A CA 1
ATOM 2199 C C . VAL A 1 286 ? -17.120 10.862 17.128 1.00 97.69 286 VAL A C 1
ATOM 2201 O O . VAL A 1 286 ? -16.806 11.839 16.454 1.00 97.69 286 VAL A O 1
ATOM 2204 N N . ALA A 1 287 ? -16.934 10.839 18.446 1.00 96.75 287 ALA A N 1
ATOM 2205 C CA . ALA A 1 287 ? -16.305 11.943 19.155 1.00 96.75 287 ALA A CA 1
ATOM 2206 C C . ALA A 1 287 ? -14.821 12.096 18.767 1.00 96.75 287 ALA A C 1
ATOM 2208 O O . ALA A 1 287 ? -14.109 11.121 18.509 1.00 96.75 287 ALA A O 1
ATOM 2209 N N . ARG A 1 288 ? -14.320 13.337 18.786 1.00 95.31 288 ARG A N 1
ATOM 2210 C CA . ARG A 1 288 ? -12.883 13.613 18.631 1.00 95.31 288 ARG A CA 1
ATOM 2211 C C . ARG A 1 288 ? -12.081 12.876 19.708 1.00 95.31 288 ARG A C 1
ATOM 2213 O O . ARG A 1 288 ? -12.527 12.762 20.846 1.00 95.31 288 ARG A O 1
ATOM 2220 N N . GLY A 1 289 ? -10.912 12.363 19.334 1.00 93.81 289 GLY A N 1
ATOM 2221 C CA . GLY A 1 289 ? -10.072 11.532 20.206 1.00 93.81 289 GLY A CA 1
ATOM 2222 C C . GLY A 1 289 ? -10.491 10.058 20.294 1.00 93.81 289 GLY A C 1
ATOM 2223 O O . GLY A 1 289 ? -9.727 9.257 20.816 1.00 93.81 289 GLY A O 1
ATOM 2224 N N . ARG A 1 290 ? -11.661 9.680 19.757 1.00 97.25 290 ARG A N 1
ATOM 2225 C CA . ARG A 1 290 ? -12.121 8.280 19.658 1.00 97.25 290 ARG A CA 1
ATOM 2226 C C . ARG A 1 290 ? -12.097 7.714 18.232 1.00 97.25 290 ARG A C 1
ATOM 2228 O O . ARG A 1 290 ? -12.339 6.528 18.034 1.00 97.25 290 ARG A O 1
ATOM 2235 N N . LEU A 1 291 ? -11.772 8.560 17.257 1.00 98.25 291 LEU A N 1
ATOM 2236 C CA . LEU A 1 291 ? -11.546 8.207 15.858 1.00 98.25 291 LEU A CA 1
ATOM 2237 C C . LEU A 1 291 ? -10.175 8.743 15.439 1.00 98.25 291 LEU A C 1
ATOM 2239 O O . LEU A 1 291 ? -9.948 9.950 15.538 1.00 98.25 291 LEU A O 1
ATOM 2243 N N . LEU A 1 292 ? -9.300 7.845 14.995 1.00 98.69 292 LEU A N 1
ATOM 2244 C CA . LEU A 1 292 ? -7.967 8.099 14.461 1.00 98.69 292 LEU A CA 1
ATOM 2245 C C . LEU A 1 292 ? -7.964 7.796 12.962 1.00 98.69 292 LEU A C 1
ATOM 2247 O O . LEU A 1 292 ? -8.282 6.687 12.539 1.00 98.69 292 LEU A O 1
ATOM 2251 N N . LEU A 1 293 ? -7.601 8.780 12.150 1.00 98.75 293 LEU A N 1
ATOM 2252 C CA . LEU A 1 293 ? -7.661 8.658 10.696 1.00 98.75 293 LEU A CA 1
ATOM 2253 C C . LEU A 1 293 ? -6.289 8.344 10.113 1.00 98.75 293 LEU A C 1
ATOM 2255 O O . LEU A 1 293 ? -5.309 9.014 10.426 1.00 98.75 293 LEU A O 1
ATOM 2259 N N . LEU A 1 294 ? -6.227 7.357 9.227 1.00 98.88 294 LEU A N 1
ATOM 2260 C CA . LEU A 1 294 ? -5.064 7.131 8.378 1.00 98.88 294 LEU A CA 1
ATOM 2261 C C . LEU A 1 294 ? -5.266 7.947 7.101 1.00 98.88 294 LEU A C 1
ATOM 2263 O O . LEU A 1 294 ? -6.070 7.550 6.253 1.00 98.88 294 LEU A O 1
ATOM 2267 N N . ASP A 1 295 ? -4.577 9.084 6.958 1.00 98.69 295 ASP A N 1
ATOM 2268 C CA . ASP A 1 295 ? -4.559 9.842 5.700 1.00 98.69 295 ASP A CA 1
ATOM 2269 C C . ASP A 1 295 ? -3.701 9.073 4.691 1.00 98.69 295 ASP A C 1
ATOM 2271 O O . ASP A 1 295 ? -2.497 9.290 4.572 1.00 98.69 295 ASP A O 1
ATOM 2275 N N . LEU A 1 296 ? -4.325 8.050 4.096 1.00 98.25 296 LEU A N 1
ATOM 2276 C CA . LEU A 1 296 ? -3.644 6.845 3.625 1.00 98.25 296 LEU A CA 1
ATOM 2277 C C . LEU A 1 296 ? -2.661 7.107 2.482 1.00 98.25 296 LEU A C 1
ATOM 2279 O O . LEU A 1 296 ? -1.657 6.411 2.406 1.00 98.25 296 LEU A O 1
ATOM 2283 N N . PHE A 1 297 ? -2.963 8.089 1.628 1.00 97.31 297 PHE A N 1
ATOM 2284 C CA . PHE A 1 297 ? -2.193 8.439 0.433 1.00 97.31 297 PHE A CA 1
ATOM 2285 C C . PHE A 1 297 ? -1.760 9.908 0.463 1.00 97.31 297 PHE A C 1
ATOM 2287 O O . PHE A 1 297 ? -1.984 10.665 -0.484 1.00 97.31 297 PHE A O 1
ATOM 2294 N N . ALA A 1 298 ? -1.212 10.344 1.598 1.00 97.94 298 ALA A N 1
ATOM 2295 C CA . ALA A 1 298 ? -0.903 11.747 1.844 1.00 97.94 298 ALA A CA 1
ATOM 2296 C C . ALA A 1 298 ? 0.345 12.252 1.103 1.00 97.94 298 ALA A C 1
ATOM 2298 O O . ALA A 1 298 ? 0.488 13.464 0.924 1.00 97.94 298 ALA A O 1
ATOM 2299 N N . ASP A 1 299 ? 1.204 11.348 0.627 1.00 95.69 299 ASP A N 1
ATOM 2300 C CA . ASP A 1 299 ? 2.329 11.644 -0.264 1.00 95.69 299 ASP A CA 1
ATOM 2301 C C . ASP A 1 299 ? 1.867 12.252 -1.598 1.00 95.69 299 ASP A C 1
ATOM 2303 O O . ASP A 1 299 ? 2.502 13.184 -2.098 1.00 95.69 299 ASP A O 1
ATOM 2307 N N . GLU A 1 300 ? 0.708 11.840 -2.124 1.00 93.88 300 GLU A N 1
ATOM 2308 C CA . GLU A 1 300 ? 0.191 12.379 -3.389 1.00 93.88 300 GLU A CA 1
ATOM 2309 C C . GLU A 1 300 ? -1.152 13.108 -3.271 1.00 93.88 300 GLU A C 1
ATOM 2311 O O . GLU A 1 300 ? -1.290 14.210 -3.813 1.00 93.88 300 GLU A O 1
ATOM 2316 N N . HIS A 1 301 ? -2.114 12.569 -2.516 1.00 95.75 301 HIS A N 1
ATOM 2317 C CA . HIS A 1 301 ? -3.471 13.113 -2.373 1.00 95.75 301 HIS A CA 1
ATOM 2318 C C . HIS A 1 301 ? -3.884 13.315 -0.898 1.00 95.75 301 HIS A C 1
ATOM 2320 O O . HIS A 1 301 ? -4.845 12.694 -0.436 1.00 95.75 301 HIS A O 1
ATOM 2326 N N . PRO A 1 302 ? -3.223 14.228 -0.159 1.00 97.00 302 PRO A N 1
ATOM 2327 C CA . PRO A 1 302 ? -3.486 14.457 1.263 1.00 97.00 302 PRO A CA 1
ATOM 2328 C C . PRO A 1 302 ? -4.908 14.960 1.525 1.00 97.00 302 PRO A C 1
ATOM 2330 O O . PRO A 1 302 ? -5.282 16.069 1.123 1.00 97.00 302 PRO A O 1
ATOM 2333 N N . VAL A 1 303 ? -5.704 14.182 2.259 1.00 97.69 303 VAL A N 1
ATOM 2334 C CA . VAL A 1 303 ? -7.080 14.548 2.619 1.00 97.69 303 VAL A CA 1
ATOM 2335 C C . VAL A 1 303 ? -7.105 15.649 3.680 1.00 97.69 303 VAL A C 1
ATOM 2337 O O . VAL A 1 303 ? -7.980 16.523 3.623 1.00 97.69 303 VAL A O 1
ATOM 2340 N N . TRP A 1 304 ? -6.140 15.670 4.608 1.00 97.62 304 TRP A N 1
ATOM 2341 C CA . TRP A 1 304 ? -6.052 16.661 5.689 1.00 97.62 304 TRP A CA 1
ATOM 2342 C C . TRP A 1 304 ? -6.096 18.103 5.165 1.00 97.62 304 TRP A C 1
ATOM 2344 O O . TRP A 1 304 ? -6.795 18.954 5.725 1.00 97.62 304 TRP A O 1
ATOM 2354 N N . SER A 1 305 ? -5.429 18.346 4.033 1.00 95.94 305 SER A N 1
ATOM 2355 C CA . SER A 1 305 ? -5.258 19.669 3.424 1.00 95.94 305 SER A CA 1
ATOM 2356 C C . SER A 1 305 ? -6.568 20.298 2.932 1.00 95.94 305 SER A C 1
ATOM 2358 O O . SER A 1 305 ? -6.701 21.520 2.910 1.00 95.94 305 SER A O 1
ATOM 2360 N N . ARG A 1 306 ? -7.572 19.477 2.590 1.00 95.06 306 ARG A N 1
ATOM 2361 C CA . ARG A 1 306 ? -8.874 19.918 2.048 1.00 95.06 306 ARG A CA 1
ATOM 2362 C C . ARG A 1 306 ? -10.055 19.716 3.000 1.00 95.06 306 ARG A C 1
ATOM 2364 O O . ARG A 1 306 ? -11.197 19.955 2.620 1.00 95.06 306 ARG A O 1
ATOM 2371 N N . THR A 1 307 ? -9.794 19.270 4.227 1.00 96.12 307 THR A N 1
ATOM 2372 C CA . THR A 1 307 ? -10.821 18.921 5.229 1.00 96.12 307 THR A CA 1
ATOM 2373 C C . THR A 1 307 ? -10.626 19.651 6.557 1.00 96.12 307 THR A C 1
ATOM 2375 O O . THR A 1 307 ? -11.106 19.194 7.592 1.00 96.12 307 THR A O 1
ATOM 2378 N N . ALA A 1 308 ? -9.913 20.784 6.542 1.00 95.31 308 ALA A N 1
ATOM 2379 C CA . ALA A 1 308 ? -9.549 21.530 7.748 1.00 95.31 308 ALA A CA 1
ATOM 2380 C C . ALA A 1 308 ? -8.897 20.613 8.803 1.00 95.31 308 ALA A C 1
ATOM 2382 O O . ALA A 1 308 ? -9.359 20.536 9.943 1.00 95.31 308 ALA A O 1
ATOM 2383 N N . CYS A 1 309 ? -7.864 19.871 8.380 1.00 96.44 309 CYS A N 1
ATOM 2384 C CA . CYS A 1 309 ? -7.185 18.859 9.191 1.00 96.44 309 CYS A CA 1
ATOM 2385 C C . CYS A 1 309 ? -8.167 17.796 9.713 1.00 96.44 309 CYS A C 1
ATOM 2387 O O . CYS A 1 309 ? -8.263 17.558 10.918 1.00 96.44 309 CYS A O 1
ATOM 2389 N N . LEU A 1 310 ? -8.944 17.204 8.794 1.00 97.31 310 LEU A N 1
ATOM 2390 C CA . LEU A 1 310 ? -9.920 16.144 9.073 1.00 97.31 310 LEU A CA 1
ATOM 2391 C C . LEU A 1 310 ? -10.910 16.526 10.188 1.00 97.31 310 LEU A C 1
ATOM 2393 O O . LEU A 1 310 ? -11.233 15.739 11.079 1.00 97.31 310 LEU A O 1
ATOM 2397 N N . TYR A 1 311 ? -11.385 17.774 10.135 1.00 96.88 311 TYR A N 1
ATOM 2398 C CA . TYR A 1 311 ? -12.361 18.363 11.057 1.00 96.88 311 TYR A CA 1
ATOM 2399 C C . TYR A 1 311 ? -11.977 18.249 12.546 1.00 96.88 311 TYR A C 1
ATOM 2401 O O . TYR A 1 311 ? -12.848 18.237 13.429 1.00 96.88 311 TYR A O 1
ATOM 2409 N N . GLY A 1 312 ? -10.671 18.209 12.832 1.00 95.44 312 GLY A N 1
ATOM 2410 C CA . GLY A 1 312 ? -10.103 18.157 14.179 1.00 95.44 312 GLY A CA 1
ATOM 2411 C C . GLY A 1 312 ? -10.038 16.759 14.798 1.00 95.44 312 GLY A C 1
ATOM 2412 O O . GLY A 1 312 ? -9.822 16.653 16.005 1.00 95.44 312 GLY A O 1
ATOM 2413 N N . HIS A 1 313 ? -10.255 15.696 14.019 1.00 98.06 313 HIS A N 1
ATOM 2414 C CA . HIS A 1 313 ? -9.910 14.343 14.452 1.00 98.06 313 HIS A CA 1
ATOM 2415 C C . HIS A 1 313 ? -8.392 14.130 14.379 1.00 98.06 313 HIS A C 1
ATOM 2417 O O . HIS A 1 313 ? -7.757 14.650 13.458 1.00 98.06 313 HIS A O 1
ATOM 2423 N N . PRO A 1 314 ? -7.796 13.373 15.319 1.00 98.31 314 PRO A N 1
ATOM 2424 C CA . PRO A 1 314 ? -6.394 13.006 15.212 1.00 98.31 314 PRO A CA 1
ATOM 2425 C C . PRO A 1 314 ? -6.164 12.170 13.950 1.00 98.31 314 PRO A C 1
ATOM 2427 O O . PRO A 1 314 ? -6.998 11.335 13.584 1.00 98.31 314 PRO A O 1
ATOM 2430 N N . PHE A 1 315 ? -5.024 12.378 13.297 1.00 98.81 315 PHE A N 1
ATOM 2431 C CA . PHE A 1 315 ? -4.673 11.630 12.095 1.00 98.81 315 PHE A CA 1
ATOM 2432 C C . PHE A 1 315 ? -3.190 11.279 12.017 1.00 98.81 315 PHE A C 1
ATOM 2434 O O . PHE A 1 315 ? -2.337 11.912 12.643 1.00 98.81 315 PHE A O 1
ATOM 2441 N N . ILE A 1 316 ? -2.905 10.254 11.222 1.00 98.88 316 ILE A N 1
ATOM 2442 C CA . ILE A 1 316 ? -1.568 9.820 10.837 1.00 98.88 316 ILE A CA 1
ATOM 2443 C C . ILE A 1 316 ? -1.383 10.167 9.362 1.00 98.88 316 ILE A C 1
ATOM 2445 O O . ILE A 1 316 ? -2.205 9.789 8.527 1.00 98.88 316 ILE A O 1
ATOM 2449 N N . TRP A 1 317 ? -0.311 10.893 9.050 1.00 98.75 317 TRP A N 1
ATOM 2450 C CA . TRP A 1 317 ? 0.088 11.173 7.673 1.00 98.75 317 TRP A CA 1
ATOM 2451 C C . TRP A 1 317 ? 0.760 9.920 7.110 1.00 98.75 317 TRP A C 1
ATOM 2453 O O . TRP A 1 317 ? 1.829 9.540 7.594 1.00 98.75 317 TRP A O 1
ATOM 2463 N N . CYS A 1 318 ? 0.144 9.245 6.140 1.00 98.81 318 CYS A N 1
ATOM 2464 C CA . CYS A 1 318 ? 0.687 8.009 5.585 1.00 98.81 318 CYS A CA 1
ATOM 2465 C C . CYS A 1 318 ? 1.255 8.225 4.183 1.00 98.81 318 CYS A C 1
ATOM 2467 O O . CYS A 1 318 ? 0.618 8.836 3.328 1.00 98.81 318 CYS A O 1
ATOM 2469 N N . MET A 1 319 ? 2.431 7.647 3.947 1.00 98.56 319 MET A N 1
ATOM 2470 C CA . MET A 1 319 ? 2.959 7.407 2.612 1.00 98.56 319 MET A CA 1
ATOM 2471 C C . MET A 1 319 ? 2.402 6.075 2.103 1.00 98.56 319 MET A C 1
ATOM 2473 O O . MET A 1 319 ? 2.712 5.025 2.683 1.00 98.56 319 MET A O 1
ATOM 2477 N N . LEU A 1 320 ? 1.595 6.103 1.040 1.00 97.31 320 LEU A N 1
ATOM 2478 C CA . LEU A 1 320 ? 1.105 4.874 0.406 1.00 97.31 320 LEU A CA 1
ATOM 2479 C C . LEU A 1 320 ? 2.186 4.292 -0.499 1.00 97.31 320 LEU A C 1
ATOM 2481 O O . LEU A 1 320 ? 2.525 3.123 -0.350 1.00 97.31 320 LEU A O 1
ATOM 2485 N N . HIS A 1 321 ? 2.792 5.117 -1.360 1.00 95.06 321 HIS A N 1
ATOM 2486 C CA . HIS A 1 321 ? 3.891 4.766 -2.263 1.00 95.06 321 HIS A CA 1
ATOM 2487 C C . HIS A 1 321 ? 3.607 3.662 -3.305 1.00 95.06 321 HIS A C 1
ATOM 2489 O O . HIS A 1 321 ? 3.666 3.912 -4.508 1.00 95.06 321 HIS A O 1
ATOM 2495 N N . ASN A 1 322 ? 3.345 2.431 -2.866 1.00 88.25 322 ASN A N 1
ATOM 2496 C CA . ASN A 1 322 ? 3.270 1.250 -3.717 1.00 88.25 322 ASN A CA 1
ATOM 2497 C C . ASN A 1 322 ? 1.831 0.757 -3.889 1.00 88.25 322 ASN A C 1
ATOM 2499 O O . ASN A 1 322 ? 1.124 0.575 -2.898 1.00 88.25 322 ASN A O 1
ATOM 2503 N N . PHE A 1 323 ? 1.460 0.451 -5.135 1.00 83.69 323 PHE A N 1
ATOM 2504 C CA . PHE A 1 323 ? 0.215 -0.225 -5.498 1.00 83.69 323 PHE A CA 1
ATOM 2505 C C . PHE A 1 323 ? 0.515 -1.621 -6.062 1.00 83.69 323 PHE A C 1
ATOM 2507 O O . PHE A 1 323 ? 1.398 -1.783 -6.908 1.00 83.69 323 PHE A O 1
ATOM 2514 N N . GLY A 1 324 ? -0.224 -2.634 -5.608 1.00 77.75 324 GLY A N 1
ATOM 2515 C CA . GLY A 1 324 ? -0.180 -4.010 -6.107 1.00 77.75 324 GLY A CA 1
ATOM 2516 C C . GLY A 1 324 ? 1.126 -4.788 -5.913 1.00 77.75 324 GLY A C 1
ATOM 2517 O O . GLY A 1 324 ? 1.230 -5.896 -6.434 1.00 77.75 324 GLY A O 1
ATOM 2518 N N . GLY A 1 325 ? 2.129 -4.244 -5.215 1.00 79.12 325 GLY A N 1
ATOM 2519 C CA . GLY A 1 325 ? 3.465 -4.849 -5.150 1.00 79.12 325 GLY A CA 1
ATOM 2520 C C . GLY A 1 325 ? 4.278 -4.680 -6.437 1.00 79.12 325 GLY A C 1
ATOM 2521 O O . GLY A 1 325 ? 5.184 -5.468 -6.697 1.00 79.12 325 GLY A O 1
ATOM 2522 N N . ASN A 1 326 ? 3.958 -3.679 -7.265 1.00 80.94 326 ASN A N 1
ATOM 2523 C CA . ASN A 1 326 ? 4.703 -3.406 -8.497 1.00 80.94 326 ASN A CA 1
ATOM 2524 C C . ASN A 1 326 ? 6.148 -2.968 -8.195 1.00 80.94 326 ASN A C 1
ATOM 2526 O O . ASN A 1 326 ? 6.390 -2.297 -7.196 1.00 80.94 326 ASN A O 1
ATOM 2530 N N . LEU A 1 327 ? 7.091 -3.327 -9.072 1.00 82.00 327 LEU A N 1
ATOM 2531 C CA . LEU A 1 327 ? 8.541 -3.190 -8.843 1.00 82.00 327 LEU A CA 1
ATOM 2532 C C . LEU A 1 327 ? 9.183 -1.947 -9.491 1.00 82.00 327 LEU A C 1
ATOM 2534 O O . LEU A 1 327 ? 10.397 -1.904 -9.636 1.00 82.00 327 LEU A O 1
ATOM 2538 N N . GLU A 1 328 ? 8.394 -0.969 -9.931 1.00 83.00 328 GLU A N 1
ATOM 2539 C CA . GLU A 1 328 ? 8.901 0.269 -10.542 1.00 83.00 328 GLU A CA 1
ATOM 2540 C C . GLU A 1 328 ? 9.843 1.025 -9.588 1.00 83.00 328 GLU A C 1
ATOM 2542 O O . GLU A 1 328 ? 9.502 1.210 -8.417 1.00 83.00 328 GLU A O 1
ATOM 2547 N N . MET A 1 329 ? 10.985 1.542 -10.071 1.00 90.69 329 MET A N 1
ATOM 2548 C CA . MET A 1 329 ? 11.743 2.507 -9.268 1.00 90.69 329 MET A CA 1
ATOM 2549 C C . MET A 1 329 ? 10.994 3.839 -9.210 1.00 90.69 329 MET A C 1
ATOM 2551 O O . MET A 1 329 ? 10.965 4.591 -10.179 1.00 90.69 329 MET A O 1
ATOM 2555 N N . TYR A 1 330 ? 10.406 4.144 -8.056 1.00 91.44 330 TYR A N 1
ATOM 2556 C CA . TYR A 1 330 ? 9.568 5.325 -7.870 1.00 91.44 330 TYR A CA 1
ATOM 2557 C C . TYR A 1 330 ? 9.726 5.906 -6.465 1.00 91.44 330 TYR A C 1
ATOM 2559 O O . TYR A 1 330 ? 10.032 5.202 -5.507 1.00 91.44 330 TYR A O 1
ATOM 2567 N N . GLY A 1 331 ? 9.504 7.213 -6.342 1.00 94.12 331 GLY A N 1
ATOM 2568 C CA . GLY A 1 331 ? 9.259 7.872 -5.066 1.00 94.12 331 GLY A CA 1
ATOM 2569 C C . GLY A 1 331 ? 8.887 9.340 -5.240 1.00 94.12 331 GLY A C 1
ATOM 2570 O O . GLY A 1 331 ? 9.472 10.054 -6.054 1.00 94.12 331 GLY A O 1
ATOM 2571 N N . ALA A 1 332 ? 7.938 9.808 -4.433 1.00 95.62 332 ALA A N 1
ATOM 2572 C CA . ALA A 1 332 ? 7.540 11.213 -4.339 1.00 95.62 332 ALA A CA 1
ATOM 2573 C C . ALA A 1 332 ? 8.186 11.891 -3.117 1.00 95.62 332 ALA A C 1
ATOM 2575 O O . ALA A 1 332 ? 7.529 12.577 -2.332 1.00 95.62 332 ALA A O 1
ATOM 2576 N N . LEU A 1 333 ? 9.492 11.679 -2.911 1.00 97.19 333 LEU A N 1
ATOM 2577 C CA . LEU A 1 333 ? 10.186 12.089 -1.682 1.00 97.19 333 LEU A CA 1
ATOM 2578 C C . LEU A 1 333 ? 10.108 13.587 -1.363 1.00 97.19 333 LEU A C 1
ATOM 2580 O O . LEU A 1 333 ? 9.978 13.923 -0.182 1.00 97.19 333 LEU A O 1
ATOM 2584 N N . PRO A 1 334 ? 10.127 14.502 -2.353 1.00 96.44 334 PRO A N 1
ATOM 2585 C CA . PRO A 1 334 ? 9.893 15.905 -2.056 1.00 96.44 334 PRO A CA 1
ATOM 2586 C C . PRO A 1 334 ? 8.513 16.155 -1.442 1.00 96.44 334 PRO A C 1
ATOM 2588 O O . PRO A 1 334 ? 8.408 16.890 -0.465 1.00 96.44 334 PRO A O 1
ATOM 2591 N N . ALA A 1 335 ? 7.467 15.490 -1.946 1.00 96.56 335 ALA A N 1
ATOM 2592 C CA . ALA A 1 335 ? 6.120 15.614 -1.399 1.00 96.56 335 ALA A CA 1
ATOM 2593 C C . ALA A 1 335 ? 6.006 15.009 0.010 1.00 96.56 335 ALA A C 1
ATOM 2595 O O . ALA A 1 335 ? 5.274 15.546 0.838 1.00 96.56 335 ALA A O 1
ATOM 2596 N N . VAL A 1 336 ? 6.770 13.954 0.312 1.00 98.00 336 VAL A N 1
ATOM 2597 C CA . VAL A 1 336 ? 6.874 13.396 1.669 1.00 98.00 336 VAL A CA 1
ATOM 2598 C C . VAL A 1 336 ? 7.481 14.413 2.639 1.00 98.00 336 VAL A C 1
ATOM 2600 O O . VAL A 1 336 ? 6.865 14.742 3.652 1.00 98.00 336 VAL A O 1
ATOM 2603 N N . ALA A 1 337 ? 8.661 14.951 2.323 1.00 96.56 337 ALA A N 1
ATOM 2604 C CA . ALA A 1 337 ? 9.363 15.879 3.211 1.00 96.56 337 ALA A CA 1
ATOM 2605 C C . ALA A 1 337 ? 8.580 17.190 3.426 1.00 96.56 337 ALA A C 1
ATOM 2607 O O . ALA A 1 337 ? 8.390 17.643 4.560 1.00 96.56 337 ALA A O 1
ATOM 2608 N N . GLU A 1 338 ? 8.082 17.776 2.333 1.00 97.38 338 GLU A N 1
ATOM 2609 C CA . GLU A 1 338 ? 7.276 19.001 2.345 1.00 97.38 338 GLU A CA 1
ATOM 2610 C C . GLU A 1 338 ? 5.927 18.766 3.045 1.00 97.38 338 GLU A C 1
ATOM 2612 O O . GLU A 1 338 ? 5.506 19.567 3.880 1.00 97.38 338 GLU A O 1
ATOM 2617 N N . GLY A 1 339 ? 5.262 17.648 2.739 1.00 97.44 339 GLY A N 1
ATOM 2618 C CA . GLY A 1 339 ? 3.928 17.313 3.228 1.00 97.44 339 GLY A CA 1
ATOM 2619 C C . GLY A 1 339 ? 3.880 17.023 4.724 1.00 97.44 339 GLY A C 1
ATOM 2620 O O . GLY A 1 339 ? 2.981 17.524 5.400 1.00 97.44 339 GLY A O 1
ATOM 2621 N N . VAL A 1 340 ? 4.854 16.275 5.255 1.00 98.00 340 VAL A N 1
ATOM 2622 C CA . VAL A 1 340 ? 4.961 16.019 6.701 1.00 98.00 340 VAL A CA 1
ATOM 2623 C C . VAL A 1 340 ? 5.210 17.323 7.454 1.00 98.00 340 VAL A C 1
ATOM 2625 O O . VAL A 1 340 ? 4.520 17.602 8.433 1.00 98.00 340 VAL A O 1
ATOM 2628 N N . THR A 1 341 ? 6.141 18.153 6.975 1.00 97.00 341 THR A N 1
ATOM 2629 C CA . THR A 1 341 ? 6.436 19.457 7.589 1.00 97.00 341 THR A CA 1
ATOM 2630 C C . THR A 1 341 ? 5.190 20.345 7.618 1.00 97.00 341 THR A C 1
ATOM 2632 O O . THR A 1 341 ? 4.793 20.831 8.675 1.00 97.00 341 THR A O 1
ATOM 2635 N N . ALA A 1 342 ? 4.505 20.480 6.478 1.00 97.44 342 ALA A N 1
ATOM 2636 C CA . ALA A 1 342 ? 3.305 21.302 6.369 1.00 97.44 342 ALA A CA 1
ATOM 2637 C C . ALA A 1 342 ? 2.150 20.804 7.256 1.00 97.44 342 ALA A C 1
ATOM 2639 O O . ALA A 1 342 ? 1.430 21.612 7.844 1.00 97.44 342 ALA A O 1
ATOM 2640 N N . ALA A 1 343 ? 1.964 19.485 7.366 1.00 97.69 343 ALA A N 1
ATOM 2641 C CA . ALA A 1 343 ? 0.907 18.898 8.184 1.00 97.69 343 ALA A CA 1
ATOM 2642 C C . ALA A 1 343 ? 1.159 19.091 9.689 1.00 97.69 343 ALA A C 1
ATOM 2644 O O . ALA A 1 343 ? 0.218 19.401 10.424 1.00 97.69 343 ALA A O 1
ATOM 2645 N N . LEU A 1 344 ? 2.413 18.968 10.144 1.00 95.75 344 LEU A N 1
ATOM 2646 C CA . LEU A 1 344 ? 2.796 19.236 11.535 1.00 95.75 344 LEU A CA 1
ATOM 2647 C C . LEU A 1 344 ? 2.491 20.686 11.930 1.00 95.75 344 LEU A C 1
ATOM 2649 O O . LEU A 1 344 ? 1.878 20.920 12.976 1.00 95.75 344 LEU A O 1
ATOM 2653 N N . ASP A 1 345 ? 2.850 21.638 11.068 1.00 95.25 345 ASP A N 1
ATOM 2654 C CA . ASP A 1 345 ? 2.622 23.066 11.302 1.00 95.25 345 ASP A CA 1
ATOM 2655 C C . ASP A 1 345 ? 1.125 23.416 11.294 1.00 95.25 345 ASP A C 1
ATOM 2657 O O . ASP A 1 345 ? 0.633 24.124 12.178 1.00 95.25 345 ASP A O 1
ATOM 2661 N N . ALA A 1 346 ? 0.377 22.897 10.316 1.00 96.62 346 ALA A N 1
ATOM 2662 C CA . ALA A 1 346 ? -1.036 23.221 10.134 1.00 96.62 346 ALA A CA 1
ATOM 2663 C C . ALA A 1 346 ? -1.950 22.576 11.187 1.00 96.62 346 ALA A C 1
ATOM 2665 O O . ALA A 1 346 ? -2.937 23.183 11.605 1.00 96.62 346 ALA A O 1
ATOM 2666 N N . ALA A 1 347 ? -1.657 21.343 11.610 1.00 92.81 347 ALA A N 1
ATOM 2667 C CA . ALA A 1 347 ? -2.535 20.595 12.505 1.00 92.81 347 ALA A CA 1
ATOM 2668 C C . ALA A 1 347 ? -2.390 20.982 13.984 1.00 92.81 347 ALA A C 1
ATOM 2670 O O . ALA A 1 347 ? -3.239 20.582 14.779 1.00 92.81 347 ALA A O 1
ATOM 2671 N N . GLN A 1 348 ? -1.335 21.715 14.368 1.00 87.62 348 GLN A N 1
ATOM 2672 C CA . GLN A 1 348 ? -1.081 22.170 15.746 1.00 87.62 348 GLN A CA 1
ATOM 2673 C C . GLN A 1 348 ? -1.274 21.060 16.804 1.00 87.62 348 GLN A C 1
ATOM 2675 O O . GLN A 1 348 ? -1.930 21.253 17.826 1.00 87.62 348 GLN A O 1
ATOM 2680 N N . GLY A 1 349 ? -0.725 19.870 16.537 1.00 89.50 349 GLY A N 1
ATOM 2681 C CA . GLY A 1 349 ? -0.858 18.686 17.400 1.00 89.50 349 GLY A CA 1
ATOM 2682 C C . GLY A 1 349 ? -1.989 17.716 17.028 1.00 89.50 349 GLY A C 1
ATOM 2683 O O . GLY A 1 349 ? -2.110 16.667 17.653 1.00 89.50 349 GLY A O 1
ATOM 2684 N N . GLY A 1 350 ? -2.794 18.014 16.001 1.00 95.50 350 GLY A N 1
ATOM 2685 C CA . GLY A 1 350 ? -3.778 17.078 15.435 1.00 95.50 350 GLY A CA 1
ATOM 2686 C C . GLY A 1 350 ? -3.165 15.963 14.573 1.00 95.50 350 GLY A C 1
ATOM 2687 O O . GLY A 1 350 ? -3.751 14.888 14.448 1.00 95.50 350 GLY A O 1
ATOM 2688 N N . MET A 1 351 ? -1.972 16.185 14.014 1.00 98.00 351 MET A N 1
ATOM 2689 C CA . MET A 1 351 ? -1.172 15.134 13.383 1.00 98.00 351 MET A CA 1
ATOM 2690 C C . MET A 1 351 ? -0.415 14.378 14.477 1.00 98.00 351 MET A C 1
ATOM 2692 O O . MET A 1 351 ? 0.533 14.899 15.061 1.00 98.00 351 MET A O 1
ATOM 2696 N N . VAL A 1 352 ? -0.844 13.152 14.765 1.00 98.12 352 VAL A N 1
ATOM 2697 C CA . VAL A 1 352 ? -0.321 12.342 15.881 1.00 98.12 352 VAL A CA 1
ATOM 2698 C C . VAL A 1 352 ? 0.649 11.253 15.430 1.00 98.12 352 VAL A C 1
ATOM 2700 O O . VAL A 1 352 ? 1.203 10.532 16.259 1.00 98.12 352 VAL A O 1
ATOM 2703 N N . GLY A 1 353 ? 0.885 11.124 14.126 1.00 98.06 353 GLY A N 1
ATOM 2704 C CA . GLY A 1 353 ? 1.799 10.123 13.603 1.00 98.06 353 GLY A CA 1
ATOM 2705 C C . GLY A 1 353 ? 2.192 10.332 12.154 1.00 98.06 353 GLY A C 1
ATOM 2706 O O . GLY A 1 353 ? 1.540 11.063 11.410 1.00 98.06 353 GLY A O 1
ATOM 2707 N N . VAL A 1 354 ? 3.238 9.612 11.767 1.00 98.50 354 VAL A N 1
ATOM 2708 C CA . VAL A 1 354 ? 3.582 9.322 10.373 1.00 98.50 354 VAL A CA 1
ATOM 2709 C C . VAL A 1 354 ? 3.364 7.832 10.112 1.00 98.50 354 VAL A C 1
ATOM 2711 O O . VAL A 1 354 ? 3.393 7.032 11.048 1.00 98.50 354 VAL A O 1
ATOM 2714 N N . GLY A 1 355 ? 3.128 7.433 8.868 1.00 98.31 355 GLY A N 1
ATOM 2715 C CA . GLY A 1 355 ? 2.832 6.043 8.543 1.00 98.31 355 GLY A CA 1
ATOM 2716 C C . GLY A 1 355 ? 3.360 5.594 7.191 1.00 98.31 355 GLY A C 1
ATOM 2717 O O . GLY A 1 355 ? 3.519 6.392 6.273 1.00 98.31 355 GLY A O 1
ATOM 2718 N N . MET A 1 356 ? 3.601 4.294 7.069 1.00 98.62 356 MET A N 1
ATOM 2719 C CA . MET A 1 356 ? 3.875 3.622 5.799 1.00 98.62 356 MET A CA 1
ATOM 2720 C C . MET A 1 356 ? 2.736 2.642 5.523 1.00 98.62 356 MET A C 1
ATOM 2722 O O . MET A 1 356 ? 2.557 1.685 6.276 1.00 98.62 356 MET A O 1
ATOM 2726 N N . ALA A 1 357 ? 1.972 2.868 4.455 1.00 98.19 357 ALA A N 1
ATOM 2727 C CA . ALA A 1 357 ? 0.811 2.052 4.101 1.00 98.19 357 ALA A CA 1
ATOM 2728 C C . ALA A 1 357 ? 0.894 1.465 2.675 1.00 98.19 357 ALA A C 1
ATOM 2730 O O . ALA A 1 357 ? -0.069 1.597 1.914 1.00 98.19 357 ALA A O 1
ATOM 2731 N N . PRO A 1 358 ? 2.008 0.808 2.293 1.00 96.81 358 PRO A N 1
ATOM 2732 C CA . PRO A 1 358 ? 2.163 0.271 0.948 1.00 96.81 358 PRO A CA 1
ATOM 2733 C C . PRO A 1 358 ? 1.262 -0.925 0.688 1.00 96.81 358 PRO A C 1
ATOM 2735 O O . PRO A 1 358 ? 1.108 -1.786 1.553 1.00 96.81 358 PRO A O 1
ATOM 2738 N N . GLU A 1 359 ? 0.701 -1.020 -0.516 1.00 93.56 359 GLU A N 1
ATOM 2739 C CA . GLU A 1 359 ? -0.074 -2.202 -0.877 1.00 93.56 359 GLU A CA 1
ATOM 2740 C C . GLU A 1 359 ? 0.795 -3.458 -0.926 1.00 93.56 359 GLU A C 1
ATOM 2742 O O . GLU A 1 359 ? 0.359 -4.499 -0.454 1.00 93.56 359 GLU A O 1
ATOM 2747 N N . GLY A 1 360 ? 2.024 -3.361 -1.436 1.00 87.25 360 GLY A N 1
ATOM 2748 C CA . GLY A 1 360 ? 3.032 -4.416 -1.369 1.00 87.25 360 GLY A CA 1
ATOM 2749 C C . GLY A 1 360 ? 4.392 -3.876 -0.927 1.00 87.25 360 GLY A C 1
ATOM 2750 O O . GLY A 1 360 ? 4.739 -2.722 -1.180 1.00 87.25 360 GLY A O 1
ATOM 2751 N N . ILE A 1 361 ? 5.166 -4.713 -0.245 1.00 90.06 361 ILE A N 1
ATOM 2752 C CA . ILE A 1 361 ? 6.519 -4.406 0.249 1.00 90.06 361 ILE A CA 1
ATOM 2753 C C . ILE A 1 361 ? 7.579 -5.161 -0.568 1.00 90.06 361 ILE A C 1
ATOM 2755 O O . ILE A 1 361 ? 7.247 -5.794 -1.564 1.00 90.06 361 ILE A O 1
ATOM 2759 N N . GLU A 1 362 ? 8.846 -5.089 -0.149 1.00 89.00 362 GLU A N 1
ATOM 2760 C CA . GLU A 1 362 ? 10.002 -5.701 -0.837 1.00 89.00 362 GLU A CA 1
ATOM 2761 C C . GLU A 1 362 ? 10.396 -5.012 -2.158 1.00 89.00 362 GLU A C 1
ATOM 2763 O O . GLU A 1 362 ? 10.909 -5.633 -3.083 1.00 89.00 362 GLU A O 1
ATOM 2768 N N . GLN A 1 363 ? 10.211 -3.691 -2.212 1.00 87.56 363 GLN A N 1
ATOM 2769 C CA . GLN A 1 363 ? 10.740 -2.804 -3.252 1.00 87.56 363 GLN A CA 1
ATOM 2770 C C . GLN A 1 363 ? 11.183 -1.462 -2.639 1.00 87.56 363 GLN A C 1
ATOM 2772 O O . GLN A 1 363 ? 10.933 -1.210 -1.460 1.00 87.56 363 GLN A O 1
ATOM 2777 N N . ASN A 1 364 ? 11.917 -0.647 -3.407 1.00 94.25 364 ASN A N 1
ATOM 2778 C CA . ASN A 1 364 ? 12.362 0.715 -3.057 1.00 94.25 364 ASN A CA 1
ATOM 2779 C C . ASN A 1 364 ? 12.777 0.920 -1.580 1.00 94.25 364 ASN A C 1
ATOM 2781 O O . ASN A 1 364 ? 12.272 1.827 -0.912 1.00 94.25 364 ASN A O 1
ATOM 2785 N N . PRO A 1 365 ? 13.726 0.130 -1.035 1.00 94.56 365 PRO A N 1
ATOM 2786 C CA . PRO A 1 365 ? 14.057 0.160 0.394 1.00 94.56 365 PRO A CA 1
ATOM 2787 C C . PRO A 1 365 ? 14.510 1.541 0.896 1.00 94.56 365 PRO A C 1
ATOM 2789 O O . PRO A 1 365 ? 14.312 1.862 2.067 1.00 94.56 365 PRO A O 1
ATOM 2792 N N . ALA A 1 366 ? 15.093 2.369 0.023 1.00 95.62 366 ALA A N 1
ATOM 2793 C CA . ALA A 1 366 ? 15.478 3.742 0.342 1.00 95.62 366 ALA A CA 1
ATOM 2794 C C . ALA A 1 366 ? 14.272 4.621 0.715 1.00 95.62 366 ALA A C 1
ATOM 2796 O O . ALA A 1 366 ? 14.365 5.424 1.637 1.00 95.62 366 ALA A O 1
ATOM 2797 N N . VAL A 1 367 ? 13.130 4.443 0.045 1.00 97.94 367 VAL A N 1
ATOM 2798 C CA . VAL A 1 367 ? 11.919 5.248 0.264 1.00 97.94 367 VAL A CA 1
ATOM 2799 C C . VAL A 1 367 ? 11.310 4.964 1.638 1.00 97.94 367 VAL A C 1
ATOM 2801 O O . VAL A 1 367 ? 10.933 5.887 2.357 1.00 97.94 367 VAL A O 1
ATOM 2804 N N . TYR A 1 368 ? 11.280 3.695 2.047 1.00 97.75 368 TYR A N 1
ATOM 2805 C CA . TYR A 1 368 ? 10.753 3.292 3.353 1.00 97.75 368 TYR A CA 1
ATOM 2806 C C . TYR A 1 368 ? 11.659 3.713 4.514 1.00 97.75 368 TYR A C 1
ATOM 2808 O O . TYR A 1 368 ? 11.164 4.188 5.534 1.00 97.75 368 TYR A O 1
ATOM 2816 N N . GLU A 1 369 ? 12.983 3.612 4.356 1.00 95.06 369 GLU A N 1
ATOM 2817 C CA . GLU A 1 369 ? 13.924 4.115 5.366 1.00 95.06 369 GLU A CA 1
ATOM 2818 C C . GLU A 1 369 ? 13.862 5.649 5.475 1.00 95.06 369 GLU A C 1
ATOM 2820 O O . GLU A 1 369 ? 13.881 6.192 6.578 1.00 95.06 369 GLU A O 1
ATOM 2825 N N . PHE A 1 370 ? 13.702 6.352 4.348 1.00 97.06 370 PHE A N 1
ATOM 2826 C CA . PHE A 1 370 ? 13.485 7.800 4.333 1.00 97.06 370 PHE A CA 1
ATOM 2827 C C . PHE A 1 370 ? 12.210 8.186 5.088 1.00 97.06 370 PHE A C 1
ATOM 2829 O O . PHE A 1 370 ? 12.241 9.058 5.956 1.00 97.06 370 PHE A O 1
ATOM 2836 N N . MET A 1 371 ? 11.094 7.509 4.803 1.00 97.88 371 MET A N 1
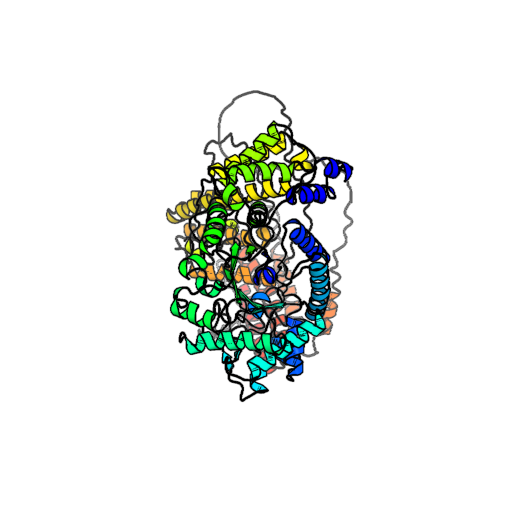ATOM 2837 C CA . MET A 1 371 ? 9.810 7.790 5.443 1.00 97.88 371 MET A CA 1
ATOM 2838 C C . MET A 1 371 ? 9.826 7.501 6.949 1.00 97.88 371 MET A C 1
ATOM 2840 O O . MET A 1 371 ? 9.281 8.281 7.731 1.00 97.88 371 MET A O 1
ATOM 2844 N N . ALA A 1 372 ? 10.481 6.421 7.382 1.00 95.62 372 ALA A N 1
ATOM 2845 C CA . ALA A 1 372 ? 10.621 6.101 8.802 1.00 95.62 372 ALA A CA 1
ATOM 2846 C C . ALA A 1 372 ? 11.317 7.230 9.586 1.00 95.62 372 ALA A C 1
ATOM 2848 O O . ALA A 1 372 ? 10.911 7.563 10.703 1.00 95.62 372 ALA A O 1
ATOM 2849 N N . GLU A 1 373 ? 12.316 7.884 8.986 1.00 95.12 373 GLU A N 1
ATOM 2850 C CA . GLU A 1 373 ? 13.026 8.994 9.624 1.00 95.12 373 GLU A CA 1
ATOM 2851 C C . GLU A 1 373 ? 12.177 10.266 9.785 1.00 95.12 373 GLU A C 1
ATOM 2853 O O . GLU A 1 373 ? 12.469 11.081 10.664 1.00 95.12 373 GLU A O 1
ATOM 2858 N N . MET A 1 374 ? 11.090 10.424 9.019 1.00 96.62 374 MET A N 1
ATOM 2859 C CA . MET A 1 374 ? 10.194 11.587 9.118 1.00 96.62 374 MET A CA 1
ATOM 2860 C C . MET A 1 374 ? 9.466 11.674 10.470 1.00 96.62 374 MET A C 1
ATOM 2862 O O . MET A 1 374 ? 8.928 12.722 10.820 1.00 96.62 374 MET A O 1
ATOM 2866 N N . ALA A 1 375 ? 9.475 10.598 11.264 1.00 95.62 375 ALA A N 1
ATOM 2867 C CA . ALA A 1 375 ? 8.921 10.585 12.615 1.00 95.62 375 ALA A CA 1
ATOM 2868 C C . ALA A 1 375 ? 9.732 11.417 13.627 1.00 95.62 375 ALA A C 1
ATOM 2870 O O . ALA A 1 375 ? 9.223 11.746 14.705 1.00 95.62 375 ALA A O 1
ATOM 2871 N N . PHE A 1 376 ? 10.999 11.720 13.327 1.00 94.19 376 PHE A N 1
ATOM 2872 C CA . PHE A 1 376 ? 11.931 12.348 14.262 1.00 94.19 376 PHE A CA 1
ATOM 2873 C C . PHE A 1 376 ? 12.021 13.863 14.071 1.00 94.19 376 PHE A C 1
ATOM 2875 O O . PHE A 1 376 ? 11.926 14.396 12.964 1.00 94.19 376 PHE A O 1
ATOM 2882 N N . LYS A 1 377 ? 12.209 14.574 15.186 1.00 91.44 377 LYS A N 1
ATOM 2883 C CA . LYS A 1 377 ? 12.231 16.038 15.232 1.00 91.44 377 LYS A CA 1
ATOM 2884 C C . LYS A 1 377 ? 13.320 16.595 14.312 1.00 91.44 377 LYS A C 1
ATOM 2886 O O . LYS A 1 377 ? 14.465 16.166 14.380 1.00 91.44 377 LYS A O 1
ATOM 2891 N N . GLY A 1 378 ? 12.947 17.547 13.457 1.00 90.44 378 GLY A N 1
ATOM 2892 C CA . GLY A 1 378 ? 13.850 18.212 12.510 1.00 90.44 378 GLY A CA 1
ATOM 2893 C C . GLY A 1 378 ? 14.066 17.480 11.181 1.00 90.44 378 GLY A C 1
ATOM 2894 O O . GLY A 1 378 ? 14.302 18.148 10.180 1.00 90.44 378 GLY A O 1
ATOM 2895 N N . ARG A 1 379 ? 13.895 16.150 11.112 1.00 94.31 379 ARG A N 1
ATOM 2896 C CA . ARG A 1 379 ? 14.245 15.356 9.913 1.00 94.31 379 ARG A CA 1
ATOM 2897 C C . ARG A 1 379 ? 13.444 15.721 8.666 1.00 94.31 379 ARG A C 1
ATOM 2899 O O . ARG A 1 379 ? 14.030 15.855 7.597 1.00 94.31 379 ARG A O 1
ATOM 2906 N N . ALA A 1 380 ? 12.134 15.929 8.799 1.00 94.50 380 ALA A N 1
ATOM 2907 C CA . ALA A 1 380 ? 11.299 16.340 7.669 1.00 94.50 380 ALA A CA 1
ATOM 2908 C C . ALA A 1 380 ? 11.710 17.716 7.114 1.00 94.50 380 ALA A C 1
ATOM 2910 O O . ALA A 1 380 ? 11.832 17.882 5.903 1.00 94.50 380 ALA A O 1
ATOM 2911 N N . ALA A 1 381 ? 12.016 18.675 7.995 1.00 95.75 381 ALA A N 1
ATOM 2912 C CA . ALA A 1 381 ? 12.463 20.010 7.603 1.00 95.75 381 ALA A CA 1
ATOM 2913 C C . ALA A 1 381 ? 13.866 19.996 6.964 1.00 95.75 381 ALA A C 1
ATOM 2915 O O . ALA A 1 381 ? 14.095 20.680 5.969 1.00 95.75 381 ALA A O 1
ATOM 2916 N N . GLU A 1 382 ? 14.793 19.194 7.501 1.00 95.94 382 GLU A N 1
ATOM 2917 C CA . GLU A 1 382 ? 16.125 18.972 6.918 1.00 95.94 382 GLU A CA 1
ATOM 2918 C C . GLU A 1 382 ? 16.031 18.365 5.516 1.00 95.94 382 GLU A C 1
ATOM 2920 O O . GLU A 1 382 ? 16.698 18.829 4.594 1.00 95.94 382 GLU A O 1
ATOM 2925 N N . ALA A 1 383 ? 15.175 17.357 5.337 1.00 96.06 383 ALA A N 1
ATOM 2926 C CA . ALA A 1 383 ? 14.963 16.727 4.041 1.00 96.06 383 ALA A CA 1
ATOM 2927 C C . ALA A 1 383 ? 14.302 17.681 3.031 1.00 96.06 383 ALA A C 1
ATOM 2929 O O . ALA A 1 383 ? 14.669 17.668 1.857 1.00 96.06 383 ALA A O 1
ATOM 2930 N N . ALA A 1 384 ? 13.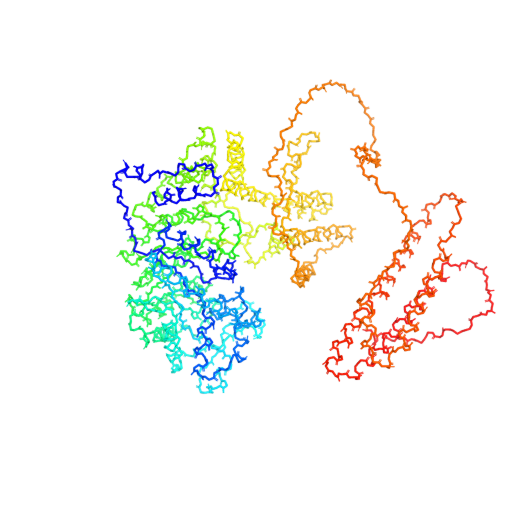373 18.532 3.480 1.00 96.25 384 ALA A N 1
ATOM 2931 C CA . ALA A 1 384 ? 12.700 19.524 2.639 1.00 96.25 384 ALA A CA 1
ATOM 2932 C C . ALA A 1 384 ? 13.610 20.700 2.230 1.00 96.25 384 ALA A C 1
ATOM 2934 O O . ALA A 1 384 ? 13.296 21.424 1.283 1.00 96.25 384 ALA A O 1
ATOM 2935 N N . ALA A 1 385 ? 14.736 20.913 2.919 1.00 96.69 385 ALA A N 1
ATOM 2936 C CA . ALA A 1 385 ? 15.688 21.958 2.568 1.00 96.69 385 ALA A CA 1
ATOM 2937 C C . ALA A 1 385 ? 16.348 21.695 1.193 1.00 96.69 385 ALA A C 1
ATOM 2939 O O . ALA A 1 385 ? 16.486 20.540 0.774 1.00 96.69 385 ALA A O 1
ATOM 2940 N N . PRO A 1 386 ? 16.812 22.739 0.475 1.00 95.50 386 PRO A N 1
ATOM 2941 C CA . PRO A 1 386 ? 17.497 22.568 -0.805 1.00 95.50 386 PRO A CA 1
ATOM 2942 C C . PRO A 1 386 ? 18.675 21.590 -0.708 1.00 95.50 386 PRO A C 1
ATOM 2944 O O . PRO A 1 386 ? 19.610 21.802 0.059 1.00 95.50 386 PRO A O 1
ATOM 2947 N N . GLY A 1 387 ? 18.629 20.513 -1.495 1.00 94.94 387 GLY A N 1
ATOM 2948 C CA . GLY A 1 387 ? 19.652 19.462 -1.492 1.00 94.94 387 GLY A CA 1
ATOM 2949 C C . GLY A 1 387 ? 19.553 18.450 -0.342 1.00 94.94 387 GLY A C 1
ATOM 2950 O O . GLY A 1 387 ? 20.327 17.495 -0.340 1.00 94.94 387 GLY A O 1
ATOM 2951 N N . GLY A 1 388 ? 18.598 18.596 0.585 1.00 96.75 388 GLY A N 1
ATOM 2952 C CA . GLY A 1 388 ? 18.431 17.716 1.747 1.00 96.75 388 GLY A CA 1
ATOM 2953 C C . GLY A 1 388 ? 18.228 16.248 1.369 1.00 96.75 388 GLY A C 1
ATOM 2954 O O . GLY A 1 388 ? 18.934 15.373 1.865 1.00 96.75 388 GLY A O 1
ATOM 2955 N N . ILE A 1 389 ? 17.341 15.973 0.407 1.00 97.38 389 ILE A N 1
ATOM 2956 C CA . ILE A 1 389 ? 17.108 14.610 -0.108 1.00 97.38 389 ILE A CA 1
ATOM 2957 C C . ILE A 1 389 ? 18.376 14.035 -0.756 1.00 97.38 389 ILE A C 1
ATOM 2959 O O . ILE A 1 389 ? 18.750 12.899 -0.480 1.00 97.38 389 ILE A O 1
ATOM 2963 N N . ALA A 1 390 ? 19.081 14.816 -1.580 1.00 96.38 390 ALA A N 1
ATOM 2964 C CA . ALA A 1 390 ? 20.306 14.358 -2.237 1.00 96.38 390 ALA A CA 1
ATOM 2965 C C . ALA A 1 390 ? 21.424 14.041 -1.225 1.00 96.38 390 ALA A C 1
ATOM 2967 O O . ALA A 1 390 ? 22.142 13.053 -1.388 1.00 96.38 390 ALA A O 1
ATOM 2968 N N . ALA A 1 391 ? 21.549 14.845 -0.163 1.00 95.44 391 ALA A N 1
ATOM 2969 C CA . ALA A 1 391 ? 22.479 14.591 0.934 1.00 95.44 391 ALA A CA 1
ATOM 2970 C C . ALA A 1 391 ? 22.115 13.305 1.692 1.00 95.44 391 ALA A C 1
ATOM 2972 O O . ALA A 1 391 ? 22.972 12.444 1.891 1.00 95.44 391 ALA A O 1
ATOM 2973 N N . TRP A 1 392 ? 20.832 13.120 2.018 1.00 95.88 392 TRP A N 1
ATOM 2974 C CA . TRP A 1 392 ? 20.343 11.905 2.671 1.00 95.88 392 TRP A CA 1
ATOM 2975 C C . TRP A 1 392 ? 20.649 10.644 1.851 1.00 95.88 392 TRP A C 1
ATOM 2977 O O . TRP A 1 392 ? 21.077 9.629 2.402 1.00 95.88 392 TRP A O 1
ATOM 2987 N N . PHE A 1 393 ? 20.468 10.714 0.529 1.00 95.69 393 PHE A N 1
ATOM 2988 C CA . PHE A 1 393 ? 20.721 9.609 -0.399 1.00 95.69 393 PHE A CA 1
ATOM 2989 C C . PHE A 1 393 ? 22.211 9.270 -0.532 1.00 95.69 393 PHE A C 1
ATOM 2991 O O . PHE A 1 393 ? 22.575 8.093 -0.585 1.00 95.69 393 PHE A O 1
ATOM 2998 N N . ALA A 1 394 ? 23.086 10.277 -0.515 1.00 91.12 394 ALA A N 1
ATOM 2999 C CA . ALA A 1 394 ? 24.528 10.051 -0.461 1.00 91.12 394 ALA A CA 1
ATOM 3000 C C . ALA A 1 394 ? 24.937 9.325 0.835 1.00 91.12 394 ALA A C 1
ATOM 3002 O O . ALA A 1 394 ? 25.697 8.356 0.792 1.00 91.12 394 ALA A O 1
ATOM 3003 N N . GLU A 1 395 ? 24.383 9.731 1.981 1.00 88.38 395 GLU A N 1
ATOM 3004 C CA . GLU A 1 395 ? 24.604 9.044 3.259 1.00 88.38 395 GLU A CA 1
ATOM 3005 C C . GLU A 1 395 ? 24.013 7.625 3.267 1.00 88.38 395 GLU A C 1
ATOM 3007 O O . GLU A 1 395 ? 24.594 6.715 3.864 1.00 88.38 395 GLU A O 1
ATOM 3012 N N . TYR A 1 396 ? 22.871 7.419 2.602 1.00 90.00 396 TYR A N 1
ATOM 3013 C CA . TYR A 1 396 ? 22.195 6.121 2.496 1.00 90.00 396 TYR A CA 1
ATOM 3014 C C . TYR A 1 396 ? 23.045 5.100 1.761 1.00 90.00 396 TYR A C 1
ATOM 3016 O O . TYR A 1 396 ? 23.255 3.994 2.261 1.00 90.00 396 TYR A O 1
ATOM 3024 N N . ALA A 1 397 ? 23.610 5.498 0.624 1.00 90.44 397 ALA A N 1
ATOM 3025 C CA . ALA A 1 397 ? 24.507 4.653 -0.149 1.00 90.44 397 ALA A CA 1
ATOM 3026 C C . ALA A 1 397 ? 25.689 4.150 0.698 1.00 90.44 397 ALA A C 1
ATOM 3028 O O . ALA A 1 397 ? 26.027 2.968 0.672 1.00 90.44 397 ALA A O 1
ATOM 3029 N N . GLN A 1 398 ? 26.293 5.035 1.499 1.00 83.56 398 GLN A N 1
ATOM 3030 C CA . GLN A 1 398 ? 27.424 4.674 2.354 1.00 83.56 398 GLN A CA 1
ATOM 3031 C C . GLN A 1 398 ? 27.032 3.648 3.413 1.00 83.56 398 GLN A C 1
ATOM 3033 O O . GLN A 1 398 ? 27.623 2.572 3.469 1.00 83.56 398 GLN A O 1
ATOM 3038 N N . ARG A 1 399 ? 26.010 3.944 4.224 1.00 83.44 399 ARG A N 1
ATOM 3039 C CA . ARG A 1 399 ? 25.596 3.049 5.318 1.00 83.44 399 ARG A CA 1
ATOM 3040 C C . ARG A 1 399 ? 25.065 1.706 4.817 1.00 83.44 399 ARG A C 1
ATOM 3042 O O . ARG A 1 399 ? 25.223 0.698 5.497 1.00 83.44 399 ARG A O 1
ATOM 3049 N N . ARG A 1 400 ? 24.467 1.674 3.623 1.00 85.81 400 ARG A N 1
ATOM 3050 C CA . ARG A 1 400 ? 23.921 0.452 3.024 1.00 85.81 400 ARG A CA 1
ATOM 3051 C C . ARG A 1 400 ? 24.999 -0.495 2.503 1.00 85.81 400 ARG A C 1
ATOM 3053 O O . ARG A 1 400 ? 24.822 -1.706 2.600 1.00 85.81 400 ARG A O 1
ATOM 3060 N N . TYR A 1 401 ? 26.089 0.035 1.949 1.00 83.88 401 TYR A N 1
ATOM 3061 C CA . TYR A 1 401 ? 27.095 -0.778 1.255 1.00 83.88 401 TYR A CA 1
ATOM 3062 C C . TYR A 1 401 ? 28.384 -0.988 2.035 1.00 83.88 401 TYR A C 1
ATOM 3064 O O . TYR A 1 401 ? 29.024 -2.023 1.869 1.00 83.88 401 TYR A O 1
ATOM 3072 N N . ALA A 1 402 ? 28.777 -0.023 2.863 1.00 68.50 402 ALA A N 1
ATOM 3073 C CA . ALA A 1 402 ? 30.056 -0.067 3.560 1.00 68.50 402 ALA A CA 1
ATOM 3074 C C . ALA A 1 402 ? 30.035 -0.990 4.798 1.00 68.50 402 ALA A C 1
ATOM 3076 O O . ALA A 1 402 ? 31.093 -1.382 5.294 1.00 68.50 402 ALA A O 1
ATOM 3077 N N . GLY A 1 403 ? 28.846 -1.375 5.281 1.00 61.62 403 GLY A N 1
ATOM 3078 C CA . GLY A 1 403 ? 28.694 -2.150 6.514 1.00 61.62 403 GLY A CA 1
ATOM 3079 C C . GLY A 1 403 ? 29.332 -1.419 7.701 1.00 61.62 403 GLY A C 1
ATOM 3080 O O . GLY A 1 403 ? 29.084 -0.232 7.901 1.00 61.62 403 GLY A O 1
ATOM 3081 N N . ALA A 1 404 ? 30.185 -2.117 8.458 1.00 48.84 404 ALA A N 1
ATOM 3082 C CA . ALA A 1 404 ? 30.980 -1.541 9.551 1.00 48.84 404 ALA A CA 1
ATOM 3083 C C . ALA A 1 404 ? 32.274 -0.827 9.088 1.00 48.84 404 ALA A C 1
ATOM 3085 O O . ALA A 1 404 ? 32.953 -0.196 9.899 1.00 48.84 404 ALA A O 1
ATOM 3086 N N . GLY A 1 405 ? 32.643 -0.937 7.807 1.00 60.12 405 GLY A N 1
ATOM 3087 C CA . GLY A 1 405 ? 33.861 -0.357 7.236 1.00 60.12 405 GLY A CA 1
ATOM 3088 C C . GLY A 1 405 ? 33.602 0.897 6.398 1.00 60.12 405 GLY A C 1
ATOM 3089 O O . GLY A 1 405 ? 32.475 1.361 6.269 1.00 60.12 405 GLY A O 1
ATOM 3090 N N . ALA A 1 406 ? 34.659 1.449 5.800 1.00 70.94 406 ALA A N 1
ATOM 3091 C CA . ALA A 1 406 ? 34.559 2.512 4.801 1.00 70.94 406 ALA A CA 1
ATOM 3092 C C . ALA A 1 406 ? 34.853 1.946 3.405 1.00 70.94 406 ALA A C 1
ATOM 3094 O O . ALA A 1 406 ? 35.799 1.174 3.232 1.00 70.94 406 ALA A O 1
ATOM 3095 N N . LEU A 1 407 ? 34.072 2.351 2.400 1.00 80.56 407 LEU A N 1
ATOM 3096 C CA . LEU A 1 407 ? 34.379 2.027 1.006 1.00 80.56 407 LEU A CA 1
ATOM 3097 C C . LEU A 1 407 ? 35.643 2.774 0.548 1.00 80.56 407 LEU A C 1
ATOM 3099 O O . LEU A 1 407 ? 35.855 3.918 0.964 1.00 80.56 407 LEU A O 1
ATOM 3103 N N . PRO A 1 408 ? 36.455 2.192 -0.358 1.00 86.69 408 PRO A N 1
ATOM 3104 C CA . PRO A 1 408 ? 37.534 2.923 -1.017 1.00 86.69 408 PRO A CA 1
ATOM 3105 C C . PRO A 1 408 ? 37.016 4.227 -1.630 1.00 86.69 408 PRO A C 1
ATOM 3107 O O . PRO A 1 408 ? 35.923 4.241 -2.196 1.00 86.69 408 PRO A O 1
ATOM 3110 N N . ALA A 1 409 ? 37.797 5.310 -1.563 1.00 89.44 409 ALA A N 1
ATOM 3111 C CA . ALA A 1 409 ? 37.346 6.639 -1.993 1.00 89.44 409 ALA A CA 1
ATOM 3112 C C . ALA A 1 409 ? 36.714 6.674 -3.407 1.00 89.44 409 ALA A C 1
ATOM 3114 O O . ALA A 1 409 ? 35.656 7.291 -3.542 1.00 89.44 409 ALA A O 1
ATOM 3115 N N . PRO A 1 410 ? 37.252 5.976 -4.434 1.00 91.38 410 PRO A N 1
ATOM 3116 C CA . PRO A 1 410 ? 36.614 5.926 -5.752 1.00 91.38 410 PRO A CA 1
ATOM 3117 C C . PRO A 1 410 ? 35.243 5.236 -5.739 1.00 91.38 410 PRO A C 1
ATOM 3119 O O . PRO A 1 410 ? 34.285 5.765 -6.296 1.00 91.38 410 PRO A O 1
ATOM 3122 N N . ALA A 1 411 ? 35.122 4.092 -5.056 1.00 90.50 411 ALA A N 1
ATOM 3123 C CA . ALA A 1 411 ? 33.854 3.372 -4.929 1.00 90.50 411 ALA A CA 1
ATOM 3124 C C . ALA A 1 411 ? 32.835 4.182 -4.114 1.00 90.50 411 ALA A C 1
ATOM 3126 O O . ALA A 1 411 ? 31.667 4.260 -4.481 1.00 90.50 411 ALA A O 1
ATOM 3127 N N . SER A 1 412 ? 33.291 4.836 -3.042 1.00 90.62 412 SER A N 1
ATOM 3128 C CA . SER A 1 412 ? 32.481 5.710 -2.195 1.00 90.62 412 SER A CA 1
ATOM 3129 C C . SER A 1 412 ? 31.895 6.887 -2.985 1.00 90.62 412 SER A C 1
ATOM 3131 O O . SER A 1 412 ? 30.687 7.119 -2.928 1.00 90.62 412 SER A O 1
ATOM 3133 N N . ALA A 1 413 ? 32.720 7.585 -3.771 1.00 94.81 413 ALA A N 1
ATOM 3134 C CA . ALA A 1 413 ? 32.269 8.684 -4.621 1.00 94.81 413 ALA A CA 1
ATOM 3135 C C . ALA A 1 413 ? 31.277 8.208 -5.695 1.00 94.81 413 ALA A C 1
ATOM 3137 O O . ALA A 1 413 ? 30.256 8.857 -5.920 1.00 94.81 413 ALA A O 1
ATOM 3138 N N . ALA A 1 414 ? 31.543 7.053 -6.312 1.00 95.94 414 ALA A N 1
ATOM 3139 C CA . ALA A 1 414 ? 30.684 6.488 -7.345 1.00 95.94 414 ALA A CA 1
ATOM 3140 C C . ALA A 1 414 ? 29.291 6.108 -6.808 1.00 95.94 414 ALA A C 1
ATOM 3142 O O . ALA A 1 414 ? 28.287 6.518 -7.390 1.00 95.94 414 ALA A O 1
ATOM 3143 N N . VAL A 1 415 ? 29.198 5.415 -5.663 1.00 94.75 415 VAL A N 1
ATOM 3144 C CA . VAL A 1 415 ? 27.885 5.065 -5.085 1.00 94.75 415 VAL A CA 1
ATOM 3145 C C . VAL A 1 415 ? 27.112 6.297 -4.609 1.00 94.75 415 VAL A C 1
ATOM 3147 O O . VAL A 1 415 ? 25.900 6.356 -4.796 1.00 94.75 415 VAL A O 1
ATOM 3150 N N . GLN A 1 416 ? 27.782 7.310 -4.048 1.00 95.56 416 GLN A N 1
ATOM 3151 C CA . GLN A 1 416 ? 27.116 8.564 -3.667 1.00 95.56 416 GLN A CA 1
ATOM 3152 C C . GLN A 1 416 ? 26.563 9.289 -4.894 1.00 95.56 416 GLN A C 1
ATOM 3154 O O . GLN A 1 416 ? 25.401 9.691 -4.890 1.00 95.56 416 GLN A O 1
ATOM 3159 N N . GLY A 1 417 ? 27.371 9.407 -5.952 1.00 97.38 417 GLY A N 1
ATOM 3160 C CA . GLY A 1 417 ? 26.952 10.020 -7.208 1.00 97.38 417 GLY A CA 1
ATOM 3161 C C . GLY A 1 417 ? 25.760 9.293 -7.830 1.00 97.38 417 GLY A C 1
ATOM 3162 O O . GLY A 1 417 ? 24.782 9.937 -8.200 1.00 97.38 417 GLY A O 1
ATOM 3163 N N . ALA A 1 418 ? 25.786 7.956 -7.862 1.00 98.12 418 ALA A N 1
ATOM 3164 C CA . ALA A 1 418 ? 24.679 7.154 -8.377 1.00 98.12 418 ALA A CA 1
ATOM 3165 C C . ALA A 1 418 ? 23.370 7.433 -7.624 1.00 98.12 418 ALA A C 1
ATOM 3167 O O . ALA A 1 418 ? 22.348 7.734 -8.237 1.00 98.12 418 ALA A O 1
ATOM 3168 N N . TRP A 1 419 ? 23.395 7.409 -6.291 1.00 98.00 419 TRP A N 1
ATOM 3169 C CA . TRP A 1 419 ? 22.188 7.643 -5.496 1.00 98.00 419 TRP A CA 1
ATOM 3170 C C . TRP A 1 419 ? 21.706 9.095 -5.525 1.00 98.00 419 TRP A C 1
ATOM 3172 O O . TRP A 1 419 ? 20.503 9.324 -5.435 1.00 98.00 419 TRP A O 1
ATOM 3182 N N . GLN A 1 420 ? 22.590 10.075 -5.728 1.00 97.75 420 GLN A N 1
ATOM 3183 C CA . GLN A 1 420 ? 22.188 11.463 -5.986 1.00 97.75 420 GLN A CA 1
ATOM 3184 C C . GLN A 1 420 ? 21.479 11.622 -7.340 1.00 97.75 420 GLN A C 1
ATOM 3186 O O . GLN A 1 420 ? 20.516 12.385 -7.437 1.00 97.75 420 GLN A O 1
ATOM 3191 N N . LEU A 1 421 ? 21.915 10.892 -8.374 1.00 98.31 421 LEU A N 1
ATOM 3192 C CA . LEU A 1 421 ? 21.224 10.843 -9.667 1.00 98.31 421 LEU A CA 1
ATOM 3193 C C . LEU A 1 421 ? 19.843 10.192 -9.537 1.00 98.31 421 LEU A C 1
ATOM 3195 O O . LEU A 1 421 ? 18.862 10.731 -10.044 1.00 98.31 421 LEU A O 1
ATOM 3199 N N . LEU A 1 422 ? 19.735 9.082 -8.801 1.00 98.19 422 LEU A N 1
ATOM 3200 C CA . LEU A 1 422 ? 18.446 8.433 -8.528 1.00 98.19 422 LEU A CA 1
ATOM 3201 C C . LEU A 1 422 ? 17.510 9.344 -7.713 1.00 98.19 422 LEU A C 1
ATOM 3203 O O . LEU A 1 422 ? 16.320 9.437 -8.014 1.00 98.19 422 LEU A O 1
ATOM 3207 N N . ALA A 1 423 ? 18.051 10.070 -6.728 1.00 97.25 423 ALA A N 1
ATOM 3208 C CA . ALA A 1 423 ? 17.304 11.012 -5.894 1.00 97.25 423 ALA A CA 1
ATOM 3209 C C . ALA A 1 423 ? 16.634 12.137 -6.699 1.00 97.25 423 ALA A C 1
ATOM 3211 O O . ALA A 1 423 ? 15.544 12.570 -6.338 1.00 97.25 423 ALA A O 1
ATOM 3212 N N . ARG A 1 424 ? 17.272 12.613 -7.779 1.00 95.56 424 ARG A N 1
ATOM 3213 C CA . ARG A 1 424 ? 16.743 13.680 -8.653 1.00 95.56 424 ARG A CA 1
ATOM 3214 C C . ARG A 1 424 ? 15.969 13.178 -9.878 1.00 95.56 424 ARG A C 1
ATOM 3216 O O . ARG A 1 424 ? 15.581 13.996 -10.710 1.00 95.56 424 ARG A O 1
ATOM 3223 N N . SER A 1 425 ? 15.819 11.862 -10.023 1.00 95.81 425 SER A N 1
ATOM 3224 C CA . SER A 1 425 ? 15.138 11.224 -11.151 1.00 95.81 425 SER A CA 1
ATOM 3225 C C . SER A 1 425 ? 13.958 10.380 -10.660 1.00 95.81 425 SER A C 1
ATOM 3227 O O . SER A 1 425 ? 12.887 10.912 -10.363 1.00 95.81 425 SER A O 1
ATOM 3229 N N . VAL A 1 426 ? 14.147 9.067 -10.528 1.00 94.06 426 VAL A N 1
ATOM 3230 C CA . VAL A 1 426 ? 13.108 8.103 -10.131 1.00 94.06 426 VAL A CA 1
ATOM 3231 C C . VAL A 1 426 ? 12.480 8.424 -8.769 1.00 94.06 426 VAL A C 1
ATOM 3233 O O . VAL A 1 426 ? 11.286 8.214 -8.583 1.00 94.06 426 VAL A O 1
ATOM 3236 N N . TYR A 1 427 ? 13.234 9.023 -7.841 1.00 96.88 427 TYR A N 1
ATOM 3237 C CA . TYR A 1 427 ? 12.758 9.354 -6.489 1.00 96.88 427 TYR A CA 1
ATOM 3238 C C . TYR A 1 427 ? 12.309 10.815 -6.296 1.00 96.88 427 TYR A C 1
ATOM 3240 O O . TYR A 1 427 ? 12.085 11.251 -5.161 1.00 96.88 427 TYR A O 1
ATOM 3248 N N . SER A 1 428 ? 12.148 11.579 -7.382 1.00 95.06 428 SER A N 1
ATOM 3249 C CA . SER A 1 428 ? 11.669 12.968 -7.346 1.00 95.06 428 SER A CA 1
ATOM 3250 C C . SER A 1 428 ? 10.359 13.181 -8.106 1.00 95.06 428 SER A C 1
ATOM 3252 O O . SER A 1 428 ? 10.161 14.244 -8.704 1.00 95.06 428 SER A O 1
ATOM 3254 N N . CYS A 1 429 ? 9.467 12.187 -8.114 1.00 93.12 429 CYS A N 1
ATOM 3255 C CA . CYS A 1 429 ? 8.174 12.328 -8.776 1.00 93.12 429 CYS A CA 1
ATOM 3256 C C . CYS A 1 429 ? 7.321 13.434 -8.126 1.00 93.12 429 CYS A C 1
ATOM 3258 O O . CYS A 1 429 ? 7.364 13.650 -6.912 1.00 93.12 429 CYS A O 1
ATOM 3260 N N . ARG A 1 430 ? 6.568 14.169 -8.957 1.00 90.62 430 ARG A N 1
ATOM 3261 C CA . ARG A 1 430 ? 5.660 15.257 -8.544 1.00 90.62 430 ARG A CA 1
ATOM 3262 C C . ARG A 1 430 ? 4.366 15.322 -9.362 1.00 90.62 430 ARG A C 1
ATOM 3264 O O . ARG A 1 430 ? 3.638 16.309 -9.265 1.00 90.62 430 ARG A O 1
ATOM 3271 N N . ASP A 1 431 ? 4.088 14.333 -10.202 1.00 85.50 431 ASP A N 1
ATOM 3272 C CA . ASP A 1 431 ? 2.973 14.405 -11.154 1.00 85.50 431 ASP A CA 1
ATOM 3273 C C . ASP A 1 431 ? 1.596 14.105 -10.544 1.00 85.50 431 ASP A C 1
ATOM 3275 O O . ASP A 1 431 ? 0.582 14.356 -11.201 1.00 85.50 431 ASP A O 1
ATOM 3279 N N . LYS A 1 432 ? 1.551 13.648 -9.284 1.00 83.94 432 LYS A N 1
ATOM 3280 C CA . LYS A 1 432 ? 0.323 13.283 -8.561 1.00 83.94 432 LYS A CA 1
ATOM 3281 C C . LYS A 1 432 ? -0.436 12.125 -9.214 1.00 83.94 432 LYS A C 1
ATOM 3283 O O . LYS A 1 432 ? -1.652 12.022 -9.057 1.00 83.94 432 LYS A O 1
ATOM 3288 N N . LEU A 1 433 ? 0.245 11.279 -9.982 1.00 76.06 433 LEU A N 1
ATOM 3289 C CA . LEU A 1 433 ? -0.343 10.080 -10.563 1.00 76.06 433 LEU A CA 1
ATOM 3290 C C . LEU A 1 433 ? -0.142 8.890 -9.618 1.00 76.06 433 LEU A C 1
ATOM 3292 O O . LEU A 1 433 ? 0.877 8.766 -8.947 1.00 76.06 433 LEU A O 1
ATOM 3296 N N . HIS A 1 434 ? -1.119 7.979 -9.576 1.00 67.12 434 HIS A N 1
ATOM 3297 C CA . HIS A 1 434 ? -0.938 6.702 -8.885 1.00 67.12 434 HIS A CA 1
ATOM 3298 C C . HIS A 1 434 ? 0.252 5.960 -9.498 1.00 67.12 434 HIS A C 1
ATOM 3300 O O . HIS A 1 434 ? 0.258 5.746 -10.718 1.00 67.12 434 HIS A O 1
ATOM 3306 N N . ASN A 1 435 ? 1.187 5.487 -8.667 1.00 65.12 435 ASN A N 1
ATOM 3307 C CA . ASN A 1 435 ? 2.255 4.591 -9.108 1.00 65.12 435 ASN A CA 1
ATOM 3308 C C . ASN A 1 435 ? 1.697 3.198 -9.454 1.00 65.12 435 ASN A C 1
ATOM 3310 O O . ASN A 1 435 ? 1.824 2.216 -8.728 1.00 65.12 435 ASN A O 1
ATOM 3314 N N . THR A 1 436 ? 1.021 3.150 -10.592 1.00 57.56 436 THR A N 1
ATOM 3315 C CA . THR A 1 436 ? 0.479 1.960 -11.252 1.00 57.56 436 THR A CA 1
ATOM 3316 C C . THR A 1 436 ? 1.157 1.765 -12.606 1.00 57.56 436 THR A C 1
ATOM 3318 O O . THR A 1 436 ? 0.618 1.081 -13.481 1.00 57.56 436 THR A O 1
ATOM 3321 N N . VAL A 1 437 ? 2.320 2.407 -12.799 1.00 56.75 437 VAL A N 1
ATOM 3322 C CA . VAL A 1 437 ? 3.083 2.353 -14.044 1.00 56.75 437 VAL A CA 1
ATOM 3323 C C . VAL A 1 437 ? 3.417 0.897 -14.314 1.00 56.75 437 VAL A C 1
ATOM 3325 O O . VAL A 1 437 ? 4.164 0.251 -13.587 1.00 56.75 437 VAL A O 1
ATOM 3328 N N . CYS A 1 438 ? 2.794 0.360 -15.358 1.00 60.88 438 CYS A N 1
ATOM 3329 C CA . CYS A 1 438 ? 3.118 -0.960 -15.847 1.00 60.88 438 CYS A CA 1
ATOM 3330 C C . CYS A 1 438 ? 4.308 -0.806 -16.791 1.00 60.88 438 CYS A C 1
ATOM 3332 O O . CYS A 1 438 ? 4.195 -0.227 -17.875 1.00 60.88 438 CYS A O 1
ATOM 3334 N N . ASP A 1 439 ? 5.449 -1.328 -16.359 1.00 72.94 439 ASP A N 1
ATOM 3335 C CA . ASP A 1 439 ? 6.593 -1.573 -17.219 1.00 72.94 439 ASP A CA 1
ATOM 3336 C C . ASP A 1 439 ? 6.137 -2.321 -18.481 1.00 72.94 439 ASP A C 1
ATOM 3338 O O . ASP A 1 439 ? 5.360 -3.280 -18.416 1.00 72.94 439 ASP A O 1
ATOM 3342 N N . VAL A 1 440 ? 6.591 -1.885 -19.662 1.00 77.25 440 VAL A N 1
ATOM 3343 C CA . VAL A 1 440 ? 6.178 -2.512 -20.930 1.00 77.25 440 VAL A CA 1
ATOM 3344 C C . VAL A 1 440 ? 6.408 -4.030 -20.901 1.00 77.25 440 VAL A C 1
ATOM 3346 O O . VAL A 1 440 ? 5.468 -4.760 -21.210 1.00 77.25 440 VAL A O 1
ATOM 3349 N N . PRO A 1 441 ? 7.552 -4.559 -20.424 1.00 79.19 441 PRO A N 1
ATOM 3350 C CA . PRO A 1 441 ? 7.747 -6.005 -20.310 1.00 79.19 441 PRO A CA 1
ATOM 3351 C C . PRO A 1 441 ? 6.669 -6.755 -19.506 1.00 79.19 441 PRO A C 1
ATOM 3353 O O . PRO A 1 441 ? 6.300 -7.867 -19.883 1.00 79.19 441 PRO A O 1
ATOM 3356 N N . THR A 1 442 ? 6.121 -6.160 -18.443 1.00 78.56 442 THR A N 1
ATOM 3357 C CA . THR A 1 442 ? 5.112 -6.784 -17.560 1.00 78.56 442 THR A CA 1
ATOM 3358 C C . THR A 1 442 ? 3.674 -6.430 -17.945 1.00 78.56 442 THR A C 1
ATOM 3360 O O . THR A 1 442 ? 2.705 -6.836 -17.302 1.00 78.56 442 THR A O 1
ATOM 3363 N N . SER A 1 443 ? 3.505 -5.717 -19.053 1.00 77.94 443 SER A N 1
ATOM 3364 C CA . SER A 1 443 ? 2.211 -5.255 -19.526 1.00 77.94 443 SER A CA 1
ATOM 3365 C C . SER A 1 443 ? 1.539 -6.221 -20.504 1.00 77.94 443 SER A C 1
ATOM 3367 O O . SER A 1 443 ? 2.119 -7.196 -20.996 1.00 77.94 443 SER A O 1
ATOM 3369 N N . ARG A 1 444 ? 0.259 -5.972 -20.809 1.00 81.06 444 ARG A N 1
ATOM 3370 C CA . ARG A 1 444 ? -0.434 -6.646 -21.920 1.00 81.06 444 ARG A CA 1
ATOM 3371 C C . ARG A 1 444 ? 0.142 -6.162 -23.255 1.00 81.06 444 ARG A C 1
ATOM 3373 O O . ARG A 1 444 ? 0.153 -4.966 -23.472 1.00 81.06 444 ARG A O 1
ATOM 3380 N N . PRO A 1 445 ? 0.596 -7.029 -24.174 1.00 84.69 445 PRO A N 1
ATOM 3381 C CA . PRO A 1 445 ? 1.024 -6.554 -25.488 1.00 84.69 445 PRO A CA 1
ATOM 3382 C C . PRO A 1 445 ? -0.143 -5.921 -26.255 1.00 84.69 445 PRO A C 1
ATOM 3384 O O . PRO A 1 445 ? -1.262 -6.439 -26.201 1.00 84.69 445 PRO A O 1
ATOM 3387 N N . GLY A 1 446 ? 0.102 -4.829 -26.977 1.00 86.56 446 GLY A N 1
ATOM 3388 C CA . GLY A 1 446 ? -0.920 -4.119 -27.747 1.00 86.56 446 GLY A CA 1
ATOM 3389 C C . GLY A 1 446 ? -0.350 -2.954 -28.560 1.00 86.56 446 GLY A C 1
ATOM 3390 O O . GLY A 1 446 ? 0.766 -2.500 -28.303 1.00 86.56 446 GLY A O 1
ATOM 3391 N N . LEU A 1 447 ? -1.098 -2.479 -29.567 1.00 86.50 447 LEU A N 1
ATOM 3392 C CA . LEU A 1 447 ? -0.653 -1.379 -30.444 1.00 86.50 447 LEU A CA 1
ATOM 3393 C C . LEU A 1 447 ? -0.891 0.003 -29.830 1.00 86.50 447 LEU A C 1
ATOM 3395 O O . LEU A 1 447 ? -0.127 0.938 -30.074 1.00 86.50 447 LEU A O 1
ATOM 3399 N N . ALA A 1 448 ? -1.974 0.164 -29.069 1.00 77.44 448 ALA A N 1
ATOM 3400 C CA . ALA A 1 448 ? -2.279 1.414 -28.392 1.00 77.44 448 ALA A CA 1
ATOM 3401 C C . ALA A 1 448 ? -1.777 1.408 -26.947 1.00 77.44 448 ALA A C 1
ATOM 3403 O O . ALA A 1 448 ? -1.865 0.400 -26.249 1.00 77.44 448 ALA A O 1
ATOM 3404 N N . ARG A 1 449 ? -1.380 2.586 -26.447 1.00 66.31 449 ARG A N 1
ATOM 3405 C CA . ARG A 1 449 ? -1.051 2.774 -25.022 1.00 66.31 449 ARG A CA 1
ATOM 3406 C C . ARG A 1 449 ? -2.167 2.268 -24.102 1.00 66.31 449 ARG A C 1
ATOM 3408 O O . ARG A 1 449 ? -1.873 1.653 -23.094 1.00 66.31 449 ARG A O 1
ATOM 3415 N N . GLY A 1 450 ? -3.436 2.447 -24.475 1.00 64.75 450 GLY A N 1
ATOM 3416 C CA . GLY A 1 450 ? -4.576 1.939 -23.700 1.00 64.75 450 GLY A CA 1
ATOM 3417 C C . GLY A 1 450 ? -4.768 0.415 -23.728 1.00 64.75 450 GLY A C 1
ATOM 3418 O O . GLY A 1 450 ? -5.515 -0.107 -22.911 1.00 64.75 450 GLY A O 1
ATOM 3419 N N . GLU A 1 451 ? -4.125 -0.319 -24.644 1.00 68.38 451 GLU A N 1
ATOM 3420 C CA . GLU A 1 451 ? -4.161 -1.793 -24.672 1.00 68.38 451 GLU A CA 1
ATOM 3421 C C . GLU A 1 451 ? -3.133 -2.431 -23.739 1.00 68.38 451 GLU A C 1
ATOM 3423 O O . GLU A 1 451 ? -3.321 -3.572 -23.317 1.00 68.38 451 GLU A O 1
AT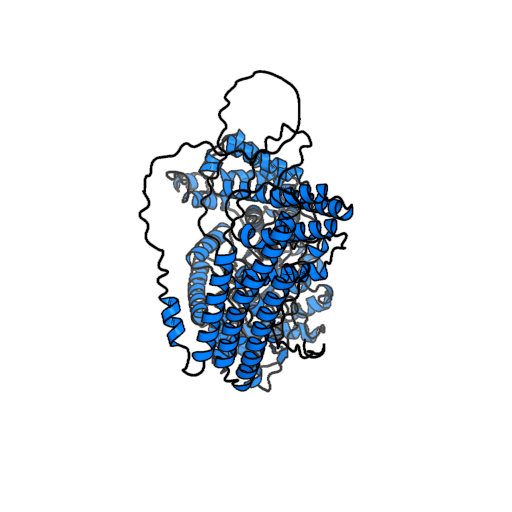OM 3428 N N . ILE A 1 452 ? -2.084 -1.679 -23.411 1.00 67.19 452 ILE A N 1
ATOM 3429 C CA . ILE A 1 452 ? -0.969 -2.116 -22.570 1.00 67.19 452 ILE A CA 1
ATOM 3430 C C . ILE A 1 452 ? -1.314 -2.023 -21.079 1.00 67.19 452 ILE A C 1
ATOM 3432 O O . ILE A 1 452 ? -0.628 -2.589 -20.236 1.00 67.19 452 ILE A O 1
ATOM 3436 N N . MET A 1 453 ? -2.455 -1.414 -20.752 1.00 61.31 453 MET A N 1
ATOM 3437 C CA . MET A 1 453 ? -2.760 -0.925 -19.412 1.00 61.31 453 MET A CA 1
ATOM 3438 C C . MET A 1 453 ? -3.814 -1.729 -18.659 1.00 61.31 453 MET A C 1
ATOM 3440 O O . MET A 1 453 ? -4.835 -2.127 -19.219 1.00 61.31 453 MET A O 1
ATOM 3444 N N . GLY A 1 454 ? -3.592 -1.873 -17.349 1.00 48.22 454 GLY A N 1
ATOM 3445 C CA . GLY A 1 454 ? -4.595 -2.334 -16.385 1.00 48.22 454 GLY A CA 1
ATOM 3446 C C . GLY A 1 454 ? -5.554 -1.236 -15.900 1.00 48.22 454 GLY A C 1
ATOM 3447 O O . GLY A 1 454 ? -6.671 -1.563 -15.518 1.00 48.22 454 GLY A O 1
ATOM 3448 N N . TRP A 1 455 ? -5.166 0.052 -15.965 1.00 45.09 455 TRP A N 1
ATOM 3449 C CA . TRP A 1 455 ? -5.900 1.153 -15.299 1.00 45.09 455 TRP A CA 1
ATOM 3450 C C . TRP A 1 455 ? -5.973 2.488 -16.071 1.00 45.09 455 TRP A C 1
ATOM 3452 O O . TRP A 1 455 ? -6.393 3.504 -15.527 1.00 45.09 455 TRP A O 1
ATOM 3462 N N . GLY A 1 456 ? -5.601 2.517 -17.355 1.00 40.03 456 GLY A N 1
ATOM 3463 C CA . GLY A 1 456 ? -5.842 3.677 -18.231 1.00 40.03 456 GLY A CA 1
ATOM 3464 C C . GLY A 1 456 ? -4.891 4.879 -18.093 1.00 40.03 456 GLY A C 1
ATOM 3465 O O . GLY A 1 456 ? -5.106 5.879 -18.777 1.00 40.03 456 GLY A O 1
ATOM 3466 N N . LEU A 1 457 ? -3.831 4.800 -17.283 1.00 44.31 457 LEU A N 1
ATOM 3467 C CA . LEU A 1 457 ? -2.748 5.797 -17.267 1.00 44.31 457 LEU A CA 1
ATOM 3468 C C . LEU A 1 457 ? -1.735 5.485 -18.374 1.00 44.31 457 LEU A C 1
ATOM 3470 O O . LEU A 1 457 ? -1.480 4.323 -18.637 1.00 44.31 457 LEU A O 1
ATOM 3474 N N . ALA A 1 458 ? -1.182 6.483 -19.069 1.00 47.78 458 ALA A N 1
ATOM 3475 C CA . ALA A 1 458 ? -0.116 6.254 -20.054 1.00 47.78 458 ALA A CA 1
ATOM 3476 C C . ALA A 1 458 ? 1.212 5.917 -19.343 1.00 47.78 458 ALA A C 1
ATOM 3478 O O . ALA A 1 458 ? 1.402 6.388 -18.218 1.00 47.78 458 ALA A O 1
ATOM 3479 N N . PRO A 1 459 ? 2.160 5.191 -19.984 1.00 53.69 459 PRO A N 1
ATOM 3480 C CA . PRO A 1 459 ? 3.532 5.164 -19.493 1.00 53.69 459 PRO A CA 1
ATOM 3481 C C . PRO A 1 459 ? 4.008 6.615 -19.509 1.00 53.69 459 PRO A C 1
ATOM 3483 O O . PRO A 1 459 ? 4.059 7.244 -20.572 1.00 53.69 459 PRO A O 1
ATOM 3486 N N . HIS A 1 460 ? 4.232 7.168 -18.328 1.00 65.50 460 HIS A N 1
ATOM 3487 C CA . HIS A 1 460 ? 4.700 8.525 -18.142 1.00 65.50 460 HIS A CA 1
ATOM 3488 C C . HIS A 1 460 ? 6.081 8.433 -17.509 1.00 65.50 460 HIS A C 1
ATOM 3490 O O . HIS A 1 460 ? 6.332 7.591 -16.654 1.00 65.50 460 HIS A O 1
ATOM 3496 N N . LEU A 1 461 ? 6.990 9.259 -18.006 1.00 80.56 461 LEU A N 1
ATOM 3497 C CA . LEU A 1 461 ? 8.323 9.420 -17.455 1.00 80.56 461 LEU A CA 1
ATOM 3498 C C . LEU A 1 461 ? 8.356 10.818 -16.852 1.00 80.56 461 LEU A C 1
ATOM 3500 O O . LEU A 1 461 ? 8.162 11.795 -17.576 1.00 80.56 461 LEU A O 1
ATOM 3504 N N . TRP A 1 462 ? 8.567 10.912 -15.542 1.00 88.50 462 TRP A N 1
ATOM 3505 C CA . TRP A 1 462 ? 8.760 12.190 -14.842 1.00 88.50 462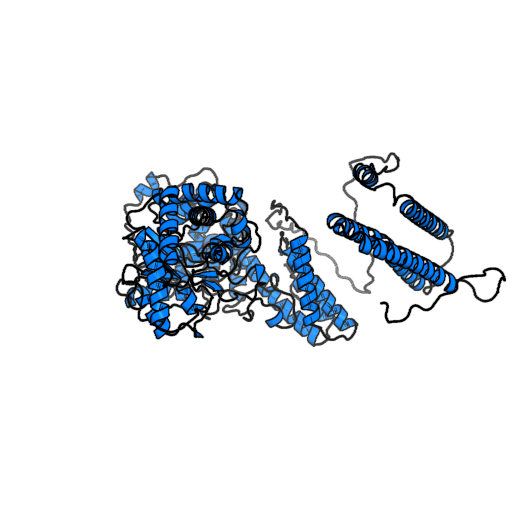 TRP A CA 1
ATOM 3506 C C . TRP A 1 462 ? 10.244 12.572 -14.726 1.00 88.50 462 TRP A C 1
ATOM 3508 O O . TRP A 1 462 ? 10.576 13.605 -14.150 1.00 88.50 462 TRP A O 1
ATOM 3518 N N . PHE A 1 463 ? 11.133 11.737 -15.266 1.00 90.00 463 PHE A N 1
ATOM 3519 C CA . PHE A 1 463 ? 12.579 11.863 -15.153 1.00 90.00 463 PHE A CA 1
ATOM 3520 C C . PHE A 1 463 ? 13.291 11.606 -16.486 1.00 90.00 463 PHE A C 1
ATOM 3522 O O . PHE A 1 463 ? 12.722 11.035 -17.420 1.00 90.00 463 PHE A O 1
ATOM 3529 N N . ASP A 1 464 ? 14.559 12.013 -16.558 1.00 90.44 464 ASP A N 1
ATOM 3530 C CA . ASP A 1 464 ? 15.447 11.700 -17.676 1.00 90.44 464 ASP A CA 1
ATOM 3531 C C . ASP A 1 464 ? 16.058 10.300 -17.503 1.00 90.44 464 ASP A C 1
ATOM 3533 O O . ASP A 1 464 ? 16.766 10.027 -16.533 1.00 90.44 464 ASP A O 1
ATOM 3537 N N . VAL A 1 465 ? 15.823 9.407 -18.468 1.00 90.06 465 VAL A N 1
ATOM 3538 C CA . VAL A 1 465 ? 16.413 8.055 -18.490 1.00 90.06 465 VAL A CA 1
ATOM 3539 C C . VAL A 1 465 ? 17.949 8.112 -18.530 1.00 90.06 465 VAL A C 1
ATOM 3541 O O . VAL A 1 465 ? 18.611 7.178 -18.075 1.00 90.06 465 VAL A O 1
ATOM 3544 N N . GLY A 1 466 ? 18.530 9.212 -19.022 1.00 93.62 466 GLY A N 1
ATOM 3545 C CA . GLY A 1 466 ? 19.965 9.483 -18.969 1.00 93.62 466 GLY A CA 1
ATOM 3546 C C . GLY A 1 466 ? 20.526 9.508 -17.545 1.00 93.62 466 GLY A C 1
ATOM 3547 O O . GLY A 1 466 ? 21.613 8.977 -17.324 1.00 93.62 466 GLY A O 1
ATOM 3548 N N . ASP A 1 467 ? 19.773 10.020 -16.567 1.00 96.44 467 ASP A N 1
ATOM 3549 C CA . ASP A 1 467 ? 20.196 10.022 -15.160 1.00 96.44 467 ASP A CA 1
ATOM 3550 C C . ASP A 1 467 ? 20.233 8.602 -14.579 1.00 96.44 467 ASP A C 1
ATOM 3552 O O . ASP A 1 467 ? 21.166 8.258 -13.855 1.00 96.44 467 ASP A O 1
ATOM 3556 N N . VAL A 1 468 ? 19.271 7.747 -14.942 1.00 94.88 468 VAL A N 1
ATOM 3557 C CA . VAL A 1 468 ? 19.251 6.334 -14.519 1.00 94.88 468 VAL A CA 1
ATOM 3558 C C . VAL A 1 468 ? 20.386 5.550 -15.177 1.00 94.88 468 VAL A C 1
ATOM 3560 O O . VAL A 1 468 ? 21.055 4.759 -14.512 1.00 94.88 468 VAL A O 1
ATOM 3563 N N . ARG A 1 469 ? 20.667 5.804 -16.463 1.00 95.12 469 ARG A N 1
ATOM 3564 C CA . ARG A 1 469 ? 21.832 5.232 -17.157 1.00 95.12 469 ARG A CA 1
ATOM 3565 C C . ARG A 1 469 ? 23.141 5.642 -16.483 1.00 95.12 469 ARG A C 1
ATOM 3567 O O . ARG A 1 469 ? 23.965 4.781 -16.202 1.00 95.12 469 ARG A O 1
ATOM 3574 N N . ALA A 1 470 ? 23.324 6.928 -16.199 1.00 97.75 470 ALA A N 1
ATOM 3575 C CA . ALA A 1 470 ? 24.529 7.419 -15.541 1.00 97.75 470 ALA A CA 1
ATOM 3576 C C . ALA A 1 470 ? 24.667 6.860 -14.111 1.00 97.75 470 ALA A C 1
ATOM 3578 O O . ALA A 1 470 ? 25.768 6.511 -13.688 1.00 97.75 470 ALA A O 1
ATOM 3579 N N . ALA A 1 471 ? 23.559 6.702 -13.377 1.00 97.88 471 ALA A N 1
ATOM 3580 C CA . ALA A 1 471 ? 23.566 6.039 -12.074 1.00 97.88 471 ALA A CA 1
ATOM 3581 C C . ALA A 1 471 ? 24.011 4.573 -12.184 1.00 97.88 471 ALA A C 1
ATOM 3583 O O . ALA A 1 471 ? 24.853 4.126 -11.407 1.00 97.88 471 ALA A O 1
ATOM 3584 N N . TRP A 1 472 ? 23.494 3.842 -13.173 1.00 96.69 472 TRP A N 1
ATOM 3585 C CA . TRP A 1 472 ? 23.895 2.467 -13.461 1.00 96.69 472 TRP A CA 1
ATOM 3586 C C . TRP A 1 472 ? 25.391 2.349 -13.791 1.00 96.69 472 TRP A C 1
ATOM 3588 O O . TRP A 1 472 ? 26.087 1.517 -13.209 1.00 96.69 472 TRP A O 1
ATOM 3598 N N . GLU A 1 473 ? 25.913 3.226 -14.653 1.00 96.31 473 GLU A N 1
ATOM 3599 C CA . GLU A 1 473 ? 27.340 3.280 -14.999 1.00 96.31 473 GLU A CA 1
ATOM 3600 C C . GLU A 1 473 ? 28.217 3.552 -13.767 1.00 96.31 473 GLU A C 1
ATOM 3602 O O . GLU A 1 473 ? 29.247 2.902 -13.584 1.00 96.31 473 GLU A O 1
ATOM 3607 N N . LEU A 1 474 ? 27.795 4.458 -12.879 1.00 97.38 474 LEU A N 1
ATOM 3608 C CA . LEU A 1 474 ? 28.494 4.727 -11.620 1.00 97.38 474 LEU A CA 1
ATOM 3609 C C . LEU A 1 474 ? 28.467 3.525 -10.664 1.00 97.38 474 LEU A C 1
ATOM 3611 O O . LEU A 1 474 ? 29.474 3.245 -10.014 1.00 97.38 474 LEU A O 1
ATOM 3615 N N . LEU A 1 475 ? 27.365 2.774 -10.588 1.00 93.69 475 LEU A N 1
ATOM 3616 C CA . LEU A 1 475 ? 27.325 1.543 -9.792 1.00 93.69 475 LEU A CA 1
ATOM 3617 C C . LEU A 1 475 ? 28.289 0.486 -10.354 1.00 93.69 475 LEU A C 1
ATOM 3619 O O . LEU A 1 475 ? 29.032 -0.125 -9.590 1.00 93.69 475 LEU A O 1
ATOM 3623 N N . LEU A 1 476 ? 28.370 0.318 -11.676 1.00 91.44 476 LEU A N 1
ATOM 3624 C CA . LEU A 1 476 ? 29.360 -0.575 -12.292 1.00 91.44 476 LEU A CA 1
ATOM 3625 C C . LEU A 1 476 ? 30.802 -0.132 -12.008 1.00 91.44 476 LEU A C 1
ATOM 3627 O O . LEU A 1 476 ? 31.652 -0.962 -11.680 1.00 91.44 476 LEU A O 1
ATOM 3631 N N . GLN A 1 477 ? 31.076 1.175 -12.061 1.00 92.56 477 GLN A N 1
ATOM 3632 C CA . GLN A 1 477 ? 32.378 1.729 -11.677 1.00 92.56 477 GLN A CA 1
ATOM 3633 C C . GLN A 1 477 ? 32.698 1.455 -10.203 1.00 92.56 477 GLN A C 1
ATOM 3635 O O . GLN A 1 477 ? 33.834 1.107 -9.880 1.00 92.56 477 GLN A O 1
ATOM 3640 N N . ALA A 1 478 ? 31.711 1.556 -9.308 1.00 91.19 478 ALA A N 1
ATOM 3641 C CA . ALA A 1 478 ? 31.887 1.208 -7.903 1.00 91.19 478 ALA A CA 1
ATOM 3642 C C . ALA A 1 478 ? 32.244 -0.276 -7.728 1.00 91.19 478 ALA A C 1
ATOM 3644 O O . ALA A 1 478 ? 33.190 -0.585 -7.003 1.00 91.19 478 ALA A O 1
ATOM 3645 N N . ALA A 1 479 ? 31.547 -1.178 -8.428 1.00 88.31 479 ALA A N 1
ATOM 3646 C CA . ALA A 1 479 ? 31.832 -2.614 -8.407 1.00 88.31 479 ALA A CA 1
ATOM 3647 C C . ALA A 1 479 ? 33.247 -2.933 -8.919 1.00 88.31 479 ALA A C 1
ATOM 3649 O O . ALA A 1 479 ? 33.949 -3.753 -8.329 1.00 88.31 479 ALA A O 1
ATOM 3650 N N . ALA A 1 480 ? 33.694 -2.250 -9.977 1.00 88.25 480 ALA A N 1
ATOM 3651 C CA . ALA A 1 480 ? 35.053 -2.386 -10.496 1.00 88.25 480 ALA A CA 1
ATOM 3652 C C . ALA A 1 480 ? 36.109 -1.847 -9.511 1.00 88.25 480 ALA A C 1
ATOM 3654 O O . ALA A 1 480 ? 37.165 -2.453 -9.335 1.00 88.25 480 ALA A O 1
ATOM 3655 N N . ALA A 1 481 ? 35.818 -0.727 -8.841 1.00 88.25 481 ALA A N 1
ATOM 3656 C CA . ALA A 1 481 ? 36.713 -0.102 -7.869 1.00 88.25 481 ALA A CA 1
ATOM 3657 C C . ALA A 1 481 ? 36.779 -0.845 -6.521 1.00 88.25 481 ALA A C 1
ATOM 3659 O O . ALA A 1 481 ? 37.795 -0.760 -5.830 1.00 88.25 481 ALA A O 1
ATOM 3660 N N . CYS A 1 482 ? 35.724 -1.569 -6.132 1.00 85.75 482 CYS A N 1
ATOM 3661 C CA . CYS A 1 482 ? 35.750 -2.508 -5.013 1.00 85.75 482 CYS A CA 1
ATOM 3662 C C . CYS A 1 482 ? 35.024 -3.808 -5.373 1.00 85.75 482 CYS A C 1
ATOM 3664 O O . CYS A 1 482 ? 33.813 -3.902 -5.163 1.00 85.75 482 CYS A O 1
ATOM 3666 N N . PRO A 1 483 ? 35.756 -4.859 -5.787 1.00 78.94 483 PRO A N 1
ATOM 3667 C CA . PRO A 1 483 ? 35.186 -6.195 -5.990 1.00 78.94 483 PRO A CA 1
ATOM 3668 C C . PRO A 1 483 ? 34.494 -6.767 -4.740 1.00 78.94 483 PRO A C 1
ATOM 3670 O O . PRO A 1 483 ? 33.671 -7.674 -4.827 1.00 78.94 483 PRO A O 1
ATOM 3673 N N . CYS A 1 484 ? 34.794 -6.209 -3.561 1.00 76.00 484 CYS A N 1
ATOM 3674 C CA . CYS A 1 484 ? 34.086 -6.481 -2.316 1.00 76.00 484 CYS A CA 1
ATOM 3675 C C . CYS A 1 484 ? 32.568 -6.224 -2.410 1.00 76.00 484 CYS A C 1
ATOM 3677 O O . CYS A 1 484 ? 31.788 -6.916 -1.762 1.00 76.00 484 CYS A O 1
ATOM 3679 N N . LEU A 1 485 ? 32.139 -5.251 -3.221 1.00 78.19 485 LEU A N 1
ATOM 3680 C CA . LEU A 1 485 ? 30.734 -4.880 -3.369 1.00 78.19 485 LEU A CA 1
ATOM 3681 C C . LEU A 1 485 ? 29.942 -5.978 -4.080 1.00 78.19 485 LEU A C 1
ATOM 3683 O O . LEU A 1 485 ? 28.907 -6.402 -3.578 1.00 78.19 485 LEU A O 1
ATOM 3687 N N . SER A 1 486 ? 30.453 -6.475 -5.207 1.00 70.12 486 SER A N 1
ATOM 3688 C CA . SER A 1 486 ? 29.809 -7.541 -5.980 1.00 70.12 486 SER A CA 1
ATOM 3689 C C . SER A 1 486 ? 29.953 -8.921 -5.334 1.00 70.12 486 SER A C 1
ATOM 3691 O O . SER A 1 486 ? 29.067 -9.754 -5.489 1.00 70.12 486 SER A O 1
ATOM 3693 N N . GLY A 1 487 ? 31.044 -9.169 -4.599 1.00 64.94 487 GLY A N 1
ATOM 3694 C CA . GLY A 1 487 ? 31.308 -10.465 -3.967 1.00 64.94 487 GLY A CA 1
ATOM 3695 C C . GLY A 1 487 ? 30.741 -10.648 -2.554 1.00 64.94 487 GLY A C 1
ATOM 3696 O O . GLY A 1 487 ? 30.546 -11.788 -2.143 1.00 64.94 487 GLY A O 1
ATOM 3697 N N . ALA A 1 488 ? 30.503 -9.566 -1.801 1.00 67.00 488 ALA A N 1
ATOM 3698 C CA . ALA A 1 488 ? 30.161 -9.652 -0.374 1.00 67.00 488 ALA A CA 1
ATOM 3699 C C . ALA A 1 488 ? 28.939 -8.818 0.061 1.00 67.00 488 ALA A C 1
ATOM 3701 O O . ALA A 1 488 ? 28.379 -9.090 1.121 1.00 67.00 488 ALA A O 1
ATOM 3702 N N . SER A 1 489 ? 28.485 -7.830 -0.723 1.00 77.69 489 SER A N 1
ATOM 3703 C CA . SER A 1 489 ? 27.324 -7.001 -0.359 1.00 77.69 489 SER A CA 1
ATOM 3704 C C . SER A 1 489 ? 26.072 -7.395 -1.145 1.00 77.69 489 SER A C 1
ATOM 3706 O O . SER A 1 489 ? 25.852 -6.953 -2.272 1.00 77.69 489 SER A O 1
ATOM 3708 N N . SER A 1 490 ? 25.192 -8.181 -0.520 1.00 82.81 490 SER A N 1
ATOM 3709 C CA . SER A 1 490 ? 23.890 -8.543 -1.104 1.00 82.81 490 SER A CA 1
ATOM 3710 C C . SER A 1 490 ? 23.005 -7.322 -1.378 1.00 82.81 490 SER A C 1
ATOM 3712 O O . SER A 1 490 ? 22.279 -7.300 -2.369 1.00 82.81 490 SER A O 1
ATOM 3714 N N . ALA A 1 491 ? 23.103 -6.276 -0.550 1.00 84.62 491 ALA A N 1
ATOM 3715 C CA . ALA A 1 491 ? 22.381 -5.020 -0.745 1.00 84.62 491 ALA A CA 1
ATOM 3716 C C . ALA A 1 491 ? 22.847 -4.271 -2.002 1.00 84.62 491 ALA A C 1
ATOM 3718 O O . ALA A 1 491 ? 22.018 -3.750 -2.744 1.00 84.62 491 ALA A O 1
ATOM 3719 N N . PHE A 1 492 ? 24.158 -4.243 -2.262 1.00 86.50 492 PHE A N 1
ATOM 3720 C CA . PHE A 1 492 ? 24.700 -3.642 -3.479 1.00 86.50 492 PHE A CA 1
ATOM 3721 C C . PHE A 1 492 ? 24.273 -4.417 -4.727 1.00 86.50 492 PHE A C 1
ATOM 3723 O O . PHE A 1 492 ? 23.821 -3.813 -5.695 1.00 86.50 492 PHE A O 1
ATOM 3730 N N . VAL A 1 493 ? 24.371 -5.751 -4.694 1.00 84.00 493 VAL A N 1
ATOM 3731 C CA . VAL A 1 493 ? 23.940 -6.605 -5.812 1.00 84.00 493 VAL A CA 1
ATOM 3732 C C . VAL A 1 493 ? 22.448 -6.421 -6.092 1.00 84.00 493 VAL A C 1
ATOM 3734 O O . VAL A 1 493 ? 22.069 -6.268 -7.250 1.00 84.00 493 VAL A O 1
ATOM 3737 N N . TYR A 1 494 ? 21.615 -6.365 -5.049 1.00 85.88 494 TYR A N 1
ATOM 3738 C CA . TYR A 1 494 ? 20.188 -6.074 -5.183 1.00 85.88 494 TYR A CA 1
ATOM 3739 C C . TYR A 1 494 ? 19.948 -4.740 -5.905 1.00 85.88 494 TYR A C 1
ATOM 3741 O O . TYR A 1 494 ? 19.210 -4.703 -6.885 1.00 85.88 494 TYR A O 1
ATOM 3749 N N . ASP A 1 495 ? 20.585 -3.651 -5.466 1.00 91.81 495 ASP A N 1
ATOM 3750 C CA . ASP A 1 495 ? 20.320 -2.332 -6.052 1.00 91.81 495 ASP A CA 1
ATOM 3751 C C . ASP A 1 495 ? 20.891 -2.206 -7.472 1.00 91.81 495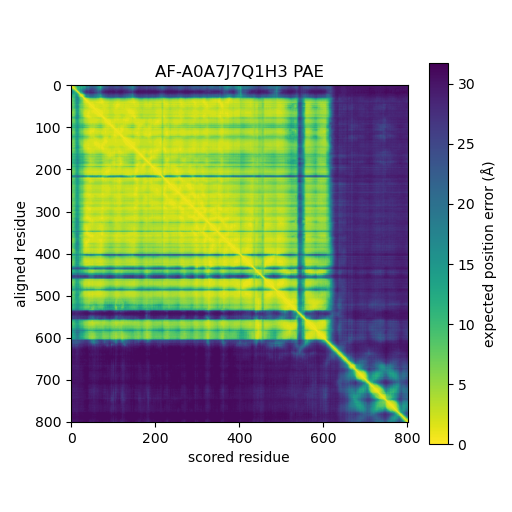 ASP A C 1
ATOM 3753 O O . ASP A 1 495 ? 20.261 -1.598 -8.333 1.00 91.81 495 ASP A O 1
ATOM 3757 N N . LEU A 1 496 ? 22.053 -2.810 -7.753 1.00 90.38 496 LEU A N 1
ATOM 3758 C CA . LEU A 1 496 ? 22.597 -2.870 -9.111 1.00 90.38 496 LEU A CA 1
ATOM 3759 C C . LEU A 1 496 ? 21.634 -3.609 -10.050 1.00 90.38 496 LEU A C 1
ATOM 3761 O O . LEU A 1 496 ? 21.414 -3.158 -11.177 1.00 90.38 496 LEU A O 1
ATOM 3765 N N . LEU A 1 497 ? 21.046 -4.718 -9.593 1.00 86.44 497 LEU A N 1
ATOM 3766 C CA . LEU A 1 497 ? 20.031 -5.448 -10.350 1.00 86.44 497 LEU A CA 1
ATOM 3767 C C . LEU A 1 497 ? 18.764 -4.619 -10.556 1.00 86.44 497 LEU A C 1
ATOM 3769 O O . LEU A 1 497 ? 18.244 -4.605 -11.668 1.00 86.44 497 LEU A O 1
ATOM 3773 N N . ASP A 1 498 ? 18.280 -3.923 -9.530 1.00 89.25 498 ASP A N 1
ATOM 3774 C CA . ASP A 1 498 ? 17.045 -3.143 -9.627 1.00 89.25 498 ASP A CA 1
ATOM 3775 C C . ASP A 1 498 ? 17.210 -1.927 -10.554 1.00 89.25 498 ASP A C 1
ATOM 3777 O O . ASP A 1 498 ? 16.400 -1.725 -11.457 1.00 89.25 498 ASP A O 1
ATOM 3781 N N . VAL A 1 499 ? 18.329 -1.196 -10.458 1.00 92.19 499 VAL A N 1
ATOM 3782 C CA . VAL A 1 499 ? 18.653 -0.110 -11.405 1.00 92.19 499 VAL A CA 1
ATOM 3783 C C . VAL A 1 499 ? 18.827 -0.654 -12.826 1.00 92.19 499 VAL A C 1
ATOM 3785 O O . VAL A 1 499 ? 18.380 -0.034 -13.793 1.00 92.19 499 VAL A O 1
ATOM 3788 N N . SER A 1 500 ? 19.438 -1.834 -12.977 1.00 87.56 500 SER A N 1
ATOM 3789 C CA . SER A 1 500 ? 19.543 -2.494 -14.283 1.00 87.56 500 SER A CA 1
ATOM 3790 C C . SER A 1 500 ? 18.159 -2.846 -14.835 1.00 87.56 500 SER A C 1
ATOM 3792 O O . SER A 1 500 ? 17.871 -2.543 -15.992 1.00 87.56 500 SER A O 1
ATOM 3794 N N . ARG A 1 501 ? 17.283 -3.455 -14.024 1.00 86.31 501 ARG A N 1
ATOM 3795 C CA . ARG A 1 501 ? 15.898 -3.789 -14.393 1.00 86.31 501 ARG A CA 1
ATOM 3796 C C . ARG A 1 501 ? 15.153 -2.536 -14.843 1.00 86.31 501 ARG A C 1
ATOM 3798 O O . ARG A 1 501 ? 14.552 -2.557 -15.917 1.00 86.31 501 ARG A O 1
ATOM 3805 N N . GLU A 1 502 ? 15.241 -1.463 -14.064 1.00 87.12 502 GLU A N 1
ATOM 3806 C CA . GLU A 1 502 ? 14.602 -0.182 -14.346 1.00 87.12 502 GLU A CA 1
ATOM 3807 C C . GLU A 1 502 ? 15.034 0.374 -15.707 1.00 87.12 502 GLU A C 1
ATOM 3809 O O . GLU A 1 502 ? 14.203 0.610 -16.588 1.00 87.12 502 GLU A O 1
ATOM 3814 N N . LEU A 1 503 ? 16.348 0.496 -15.927 1.00 87.44 503 LEU A N 1
ATOM 3815 C CA . LEU A 1 503 ? 16.906 0.986 -17.186 1.00 87.44 503 LEU A CA 1
ATOM 3816 C C . LEU A 1 503 ? 16.451 0.128 -18.373 1.00 87.44 503 LEU A C 1
ATOM 3818 O O . LEU A 1 503 ? 16.021 0.658 -19.402 1.00 87.44 503 LEU A O 1
ATOM 3822 N N . MET A 1 504 ? 16.514 -1.199 -18.232 1.00 83.31 504 MET A N 1
ATOM 3823 C CA . MET A 1 504 ? 16.108 -2.122 -19.291 1.00 83.31 504 MET A CA 1
ATOM 3824 C C . MET A 1 504 ? 14.614 -2.034 -19.591 1.00 83.31 504 MET A C 1
ATOM 3826 O O . MET A 1 504 ? 14.229 -2.115 -20.758 1.00 83.31 504 MET A O 1
ATOM 3830 N N . SER A 1 505 ? 13.772 -1.815 -18.581 1.00 80.38 505 SER A N 1
ATOM 3831 C CA . SER A 1 505 ? 12.345 -1.602 -18.801 1.00 80.38 505 SER A CA 1
ATOM 3832 C C . SER A 1 505 ? 12.074 -0.342 -19.629 1.00 80.38 505 SER A C 1
ATOM 3834 O O . SER A 1 505 ? 11.287 -0.375 -20.583 1.00 80.38 505 SER A O 1
ATOM 3836 N N . LYS A 1 506 ? 12.771 0.768 -19.346 1.00 83.00 506 LYS A N 1
ATOM 3837 C CA . LYS A 1 506 ? 12.565 2.019 -20.102 1.00 83.00 506 LYS A CA 1
ATOM 3838 C C . LYS A 1 506 ? 13.077 1.916 -21.534 1.00 83.00 506 LYS A C 1
ATOM 3840 O O . LYS A 1 506 ? 12.430 2.418 -22.454 1.00 83.00 506 LYS A O 1
ATOM 3845 N N . ILE A 1 507 ? 14.176 1.191 -21.745 1.00 81.25 507 ILE A N 1
ATOM 3846 C CA . ILE A 1 507 ? 14.672 0.850 -23.085 1.00 81.25 507 ILE A CA 1
ATOM 3847 C C . ILE A 1 507 ? 13.659 -0.031 -23.836 1.00 81.25 507 ILE A C 1
ATOM 3849 O O . ILE A 1 507 ? 13.347 0.250 -24.993 1.00 81.25 507 ILE A O 1
ATOM 3853 N N . ALA A 1 508 ? 13.082 -1.046 -23.186 1.00 80.25 508 ALA A N 1
ATOM 3854 C CA . ALA A 1 508 ? 12.047 -1.891 -23.785 1.00 80.25 508 ALA A CA 1
ATOM 3855 C C . ALA A 1 508 ? 10.820 -1.071 -24.217 1.00 80.25 508 ALA A C 1
ATOM 3857 O O . ALA A 1 508 ? 10.286 -1.275 -25.307 1.00 80.25 508 ALA A O 1
ATOM 3858 N N . GLY A 1 509 ? 10.416 -0.078 -23.418 1.00 80.06 509 GLY A N 1
ATOM 3859 C CA . GLY A 1 509 ? 9.354 0.852 -23.798 1.00 80.06 509 GLY A CA 1
ATOM 3860 C C . GLY A 1 509 ? 9.647 1.630 -25.084 1.00 80.06 509 GLY A C 1
ATOM 3861 O O . GLY A 1 509 ? 8.732 1.863 -25.879 1.00 80.06 509 GLY A O 1
ATOM 3862 N N . ARG A 1 510 ? 10.917 1.975 -25.340 1.00 81.62 510 ARG A N 1
ATOM 3863 C CA . ARG A 1 510 ? 11.323 2.622 -26.592 1.00 81.62 510 ARG A CA 1
ATOM 3864 C C . ARG A 1 510 ? 11.226 1.674 -27.787 1.00 81.62 510 ARG A C 1
ATOM 3866 O O . ARG A 1 510 ? 10.593 2.033 -28.776 1.00 81.62 510 ARG A O 1
ATOM 3873 N N . PHE A 1 511 ? 11.767 0.462 -27.675 1.00 83.75 511 PHE A N 1
ATOM 3874 C CA . PHE A 1 511 ? 11.679 -0.531 -28.752 1.00 83.75 511 PHE A CA 1
ATOM 3875 C C . PHE A 1 511 ? 10.245 -0.927 -29.076 1.00 83.75 511 PHE A C 1
ATOM 3877 O O . PHE A 1 511 ? 9.906 -1.121 -30.240 1.00 83.75 511 PHE A O 1
ATOM 3884 N N . TRP A 1 512 ? 9.380 -1.004 -28.066 1.00 86.69 512 TRP A N 1
ATOM 3885 C CA . TRP A 1 512 ? 7.956 -1.197 -28.298 1.00 86.69 512 TRP A CA 1
ATOM 3886 C C . TRP A 1 512 ? 7.364 -0.069 -29.154 1.00 86.69 512 TRP A C 1
ATOM 3888 O O . TRP A 1 512 ? 6.668 -0.355 -30.128 1.00 86.69 512 TRP A O 1
ATOM 3898 N N . ALA A 1 513 ? 7.653 1.196 -28.831 1.00 85.00 513 ALA A N 1
ATOM 3899 C CA . ALA A 1 513 ? 7.150 2.331 -29.601 1.00 85.00 513 ALA A CA 1
ATOM 3900 C C . ALA A 1 513 ? 7.644 2.289 -31.059 1.00 85.00 513 ALA A C 1
ATOM 3902 O O . ALA A 1 513 ? 6.836 2.400 -31.981 1.00 85.00 513 ALA A O 1
ATOM 3903 N N . ASP A 1 514 ? 8.936 2.025 -31.263 1.00 86.25 514 ASP A N 1
ATOM 3904 C CA . ASP A 1 514 ? 9.537 1.938 -32.597 1.00 86.25 514 ASP A CA 1
ATOM 3905 C C . ASP A 1 514 ? 8.985 0.729 -33.396 1.00 86.25 514 ASP A C 1
ATOM 3907 O O . ASP A 1 514 ? 8.728 0.835 -34.598 1.00 86.25 514 ASP A O 1
ATOM 3911 N N . ALA A 1 515 ? 8.703 -0.407 -32.739 1.00 87.44 515 ALA A N 1
ATOM 3912 C CA . ALA A 1 515 ? 8.040 -1.565 -33.356 1.00 87.44 515 ALA A CA 1
ATOM 3913 C C . ALA A 1 515 ? 6.594 -1.255 -33.779 1.00 87.44 515 ALA A C 1
ATOM 3915 O O . ALA A 1 515 ? 6.160 -1.653 -34.864 1.00 87.44 515 ALA A O 1
ATOM 3916 N N . VAL A 1 516 ? 5.848 -0.526 -32.945 1.00 90.31 516 VAL A N 1
ATOM 3917 C CA . VAL A 1 516 ? 4.486 -0.073 -33.259 1.00 90.31 516 VAL A CA 1
ATOM 3918 C C . VAL A 1 516 ? 4.486 0.885 -34.448 1.00 90.31 516 VAL A C 1
ATOM 3920 O O . VAL A 1 516 ? 3.636 0.755 -35.333 1.00 90.31 516 VAL A O 1
ATOM 3923 N N . ASP A 1 517 ? 5.423 1.829 -34.497 1.00 90.88 517 ASP A N 1
ATOM 3924 C CA . ASP A 1 517 ? 5.532 2.782 -35.603 1.00 90.88 517 ASP A CA 1
ATOM 3925 C C . ASP A 1 517 ? 5.942 2.084 -36.905 1.00 90.88 517 ASP A C 1
ATOM 3927 O O . ASP A 1 517 ? 5.348 2.344 -37.956 1.00 90.88 517 ASP A O 1
ATOM 3931 N N . ALA A 1 518 ? 6.857 1.112 -36.837 1.00 90.56 518 ALA A N 1
ATOM 3932 C CA . ALA A 1 518 ? 7.203 0.274 -37.979 1.00 90.56 518 ALA A CA 1
ATOM 3933 C C . ALA A 1 518 ? 5.998 -0.533 -38.493 1.00 90.56 518 ALA A C 1
ATOM 3935 O O . ALA A 1 518 ? 5.745 -0.544 -39.699 1.00 90.56 518 ALA A O 1
ATOM 3936 N N . TYR A 1 519 ? 5.204 -1.139 -37.601 1.00 93.00 519 TYR A N 1
ATOM 3937 C CA . TYR A 1 519 ? 3.971 -1.834 -37.984 1.00 93.00 519 TYR A CA 1
ATOM 3938 C C . TYR A 1 519 ? 2.984 -0.896 -38.690 1.00 93.00 519 TYR A C 1
ATOM 3940 O O . TYR A 1 519 ? 2.497 -1.211 -39.776 1.00 93.00 519 TYR A O 1
ATOM 3948 N N . LYS A 1 520 ? 2.726 0.289 -38.122 1.00 92.44 520 LYS A N 1
ATOM 3949 C CA . LYS A 1 520 ? 1.816 1.287 -38.714 1.00 92.44 520 LYS A CA 1
ATOM 3950 C C . LYS A 1 520 ? 2.289 1.786 -40.079 1.00 92.44 520 LYS A C 1
ATOM 3952 O O . LYS A 1 520 ? 1.459 2.096 -40.928 1.00 92.44 520 LYS A O 1
ATOM 3957 N N . ALA A 1 521 ? 3.601 1.851 -40.292 1.00 94.44 521 ALA A N 1
ATOM 3958 C CA . ALA A 1 521 ? 4.206 2.225 -41.566 1.00 94.44 521 ALA A CA 1
ATOM 3959 C C . ALA A 1 521 ? 4.246 1.076 -42.595 1.00 94.44 521 ALA A C 1
ATOM 3961 O O . ALA A 1 521 ? 4.725 1.277 -43.709 1.00 94.44 521 ALA A O 1
ATOM 3962 N N . GLY A 1 522 ? 3.791 -0.132 -42.242 1.00 92.62 522 GLY A N 1
ATOM 3963 C CA . GLY A 1 522 ? 3.934 -1.320 -43.089 1.00 92.62 522 GLY A CA 1
ATOM 3964 C C . GLY A 1 522 ? 5.383 -1.805 -43.232 1.00 92.62 522 GLY A C 1
ATOM 3965 O O . GLY A 1 522 ? 5.692 -2.584 -44.132 1.00 92.62 522 GLY A O 1
ATOM 3966 N N . ASN A 1 523 ? 6.287 -1.344 -42.363 1.00 93.56 523 ASN A N 1
ATOM 3967 C CA . ASN A 1 523 ? 7.704 -1.679 -42.384 1.00 93.56 523 ASN A CA 1
ATOM 3968 C C . ASN A 1 523 ? 7.960 -2.995 -41.630 1.00 93.56 523 ASN A C 1
ATOM 3970 O O . ASN A 1 523 ? 8.218 -3.010 -40.425 1.00 93.56 523 ASN A O 1
ATOM 3974 N N . LEU A 1 524 ? 7.912 -4.108 -42.364 1.00 89.69 524 LEU A N 1
ATOM 3975 C CA . LEU A 1 524 ? 8.144 -5.452 -41.830 1.00 89.69 524 LEU A CA 1
ATOM 3976 C C . LEU A 1 524 ? 9.548 -5.631 -41.228 1.00 89.69 524 LEU A C 1
ATOM 3978 O O . LEU A 1 524 ? 9.697 -6.283 -40.196 1.00 89.69 524 LEU A O 1
ATOM 3982 N N . GLU A 1 525 ? 10.576 -5.066 -41.860 1.00 87.06 525 GLU A N 1
ATOM 3983 C CA . GLU A 1 525 ? 11.957 -5.159 -41.376 1.00 87.06 525 GLU A CA 1
ATOM 3984 C C . GLU A 1 525 ? 12.125 -4.398 -40.058 1.00 87.06 525 GLU A C 1
ATOM 3986 O O . GLU A 1 525 ? 12.635 -4.951 -39.085 1.00 87.06 525 GLU A O 1
ATOM 3991 N N . GLY A 1 526 ? 11.589 -3.176 -39.988 1.00 82.62 526 GLY A N 1
ATOM 3992 C CA . GLY A 1 526 ? 11.557 -2.380 -38.764 1.00 82.62 526 GLY A CA 1
ATOM 3993 C C . GLY A 1 526 ? 10.772 -3.055 -37.636 1.00 82.62 526 GLY A C 1
ATOM 3994 O O . GLY A 1 526 ? 11.205 -3.006 -36.487 1.00 82.62 526 GLY A O 1
ATOM 3995 N N . LEU A 1 527 ? 9.658 -3.733 -37.944 1.00 87.56 527 LEU A N 1
ATOM 3996 C CA . LEU A 1 527 ? 8.898 -4.504 -36.956 1.00 87.56 527 LEU A CA 1
ATOM 3997 C C . LEU A 1 527 ? 9.724 -5.675 -36.407 1.00 87.56 527 LEU A C 1
ATOM 3999 O O . LEU A 1 527 ? 9.780 -5.862 -35.195 1.00 87.56 527 LEU A O 1
ATOM 4003 N N . ARG A 1 528 ? 10.381 -6.453 -37.276 1.00 85.88 528 ARG A N 1
ATOM 4004 C CA . ARG A 1 528 ? 11.213 -7.594 -36.858 1.00 85.88 528 ARG A CA 1
ATOM 4005 C C . ARG A 1 528 ? 12.429 -7.154 -36.049 1.00 85.88 528 ARG A C 1
ATOM 4007 O O . ARG A 1 528 ? 12.718 -7.772 -35.027 1.00 85.88 528 ARG A O 1
ATOM 4014 N N . ALA A 1 529 ? 13.114 -6.092 -36.474 1.00 80.38 529 ALA A N 1
ATOM 4015 C CA . ALA A 1 529 ? 14.288 -5.562 -35.784 1.00 80.38 529 ALA A CA 1
ATOM 4016 C C . ALA A 1 529 ? 13.927 -5.061 -34.377 1.00 80.38 529 ALA A C 1
ATOM 4018 O O . ALA A 1 529 ? 14.476 -5.545 -33.388 1.00 80.38 529 ALA A O 1
ATOM 4019 N N . ASN A 1 530 ? 12.937 -4.169 -34.272 1.00 79.25 530 ASN A N 1
ATOM 4020 C CA . ASN A 1 530 ? 12.516 -3.614 -32.984 1.00 79.25 530 ASN A CA 1
ATOM 4021 C C . ASN A 1 530 ? 11.787 -4.642 -32.108 1.00 79.25 530 ASN A C 1
ATOM 4023 O O . ASN A 1 530 ? 11.931 -4.619 -30.892 1.00 79.25 530 ASN A O 1
ATOM 4027 N N . GLY A 1 531 ? 11.045 -5.580 -32.703 1.00 77.94 531 GLY A N 1
ATOM 4028 C CA . GLY A 1 531 ? 10.425 -6.694 -31.988 1.00 77.94 531 GLY A CA 1
ATOM 4029 C C . GLY A 1 531 ? 11.456 -7.657 -31.402 1.00 77.94 531 GLY A C 1
ATOM 4030 O O . GLY A 1 531 ? 11.331 -8.065 -30.252 1.00 77.94 531 GLY A O 1
ATOM 4031 N N . SER A 1 532 ? 12.517 -7.969 -32.150 1.00 76.38 532 SER A N 1
ATOM 4032 C CA . SER A 1 532 ? 13.627 -8.777 -31.632 1.00 76.38 532 SER A CA 1
ATOM 4033 C C . SER A 1 532 ? 14.340 -8.042 -30.503 1.00 76.38 532 SER A C 1
ATOM 4035 O O . SER A 1 532 ? 14.530 -8.624 -29.443 1.00 76.38 532 SER A O 1
ATOM 4037 N N . ALA A 1 533 ? 14.633 -6.749 -30.675 1.00 74.06 533 ALA A N 1
ATOM 4038 C CA . ALA A 1 533 ? 15.202 -5.922 -29.616 1.00 74.06 533 ALA A CA 1
ATOM 4039 C C . ALA A 1 533 ? 14.279 -5.831 -28.387 1.00 74.06 533 ALA A C 1
ATOM 4041 O O . ALA A 1 533 ? 14.757 -5.915 -27.269 1.00 74.06 533 ALA A O 1
ATOM 4042 N N . LEU A 1 534 ? 12.957 -5.768 -28.542 1.00 69.50 534 LEU A N 1
ATOM 4043 C CA . LEU A 1 534 ? 12.023 -5.824 -27.411 1.00 69.50 534 LEU A CA 1
ATOM 4044 C C . LEU A 1 534 ? 12.095 -7.166 -26.654 1.00 69.50 534 LEU A C 1
ATOM 4046 O O . LEU A 1 534 ? 11.973 -7.192 -25.430 1.00 69.50 534 LEU A O 1
ATOM 4050 N N . LEU A 1 535 ? 12.295 -8.273 -27.376 1.00 64.94 535 LEU A N 1
ATOM 4051 C CA . LEU A 1 535 ? 12.368 -9.630 -26.825 1.00 64.94 535 LEU A CA 1
ATOM 4052 C C . LEU A 1 535 ? 13.770 -10.051 -26.358 1.00 64.94 535 LEU A C 1
ATOM 4054 O O . LEU A 1 535 ? 13.881 -11.073 -25.700 1.00 64.94 535 LEU A O 1
ATOM 4058 N N . THR A 1 536 ? 14.846 -9.351 -26.710 1.00 57.94 536 THR A N 1
ATOM 4059 C CA . THR A 1 536 ? 16.223 -9.762 -26.353 1.00 57.94 536 THR A CA 1
ATOM 4060 C C . THR A 1 536 ? 17.053 -8.654 -25.709 1.00 57.94 536 THR A C 1
ATOM 4062 O O . THR A 1 536 ? 17.920 -8.991 -24.911 1.00 57.94 536 THR A O 1
ATOM 4065 N N . ILE A 1 537 ? 16.716 -7.382 -26.002 1.00 55.28 537 ILE A N 1
ATOM 4066 C CA . ILE A 1 537 ? 17.219 -6.042 -25.587 1.00 55.28 537 ILE A CA 1
ATOM 4067 C C . ILE A 1 537 ? 18.376 -5.350 -26.333 1.00 55.28 537 ILE A C 1
ATOM 4069 O O . ILE A 1 537 ? 18.959 -4.409 -25.795 1.00 55.28 537 ILE A O 1
ATOM 4073 N N . TRP A 1 538 ? 18.689 -5.682 -27.583 1.00 43.00 538 TRP A N 1
ATOM 4074 C CA . TRP A 1 538 ? 19.874 -5.098 -28.225 1.00 43.00 538 TRP A CA 1
ATOM 4075 C C . TRP A 1 538 ? 19.692 -3.797 -29.030 1.00 43.00 538 TRP A C 1
ATOM 4077 O O . TRP A 1 538 ? 18.961 -3.746 -30.015 1.00 43.00 538 TRP A O 1
ATOM 4087 N N . GLY A 1 539 ? 20.414 -2.752 -28.594 1.00 37.25 539 GLY A N 1
ATOM 4088 C CA . GLY A 1 539 ? 20.552 -1.426 -29.211 1.00 37.25 539 GLY A CA 1
ATOM 4089 C C . GLY A 1 539 ? 20.926 -1.447 -30.691 1.00 37.25 539 GLY A C 1
ATOM 4090 O O . GLY A 1 539 ? 21.781 -2.217 -31.117 1.00 37.25 539 GLY A O 1
ATOM 4091 N N . THR A 1 540 ? 20.340 -0.539 -31.471 1.00 30.88 540 THR A N 1
ATOM 4092 C CA . THR A 1 540 ? 20.775 -0.269 -32.843 1.00 30.88 540 THR A CA 1
ATOM 4093 C C . THR A 1 540 ? 22.063 0.560 -32.817 1.00 30.88 540 THR A C 1
ATOM 4095 O O . THR A 1 540 ? 22.004 1.788 -32.758 1.00 30.88 540 THR A O 1
ATOM 4098 N N . SER A 1 541 ? 23.236 -0.071 -32.885 1.00 34.88 541 SER A N 1
ATOM 4099 C CA . SER A 1 541 ? 24.383 0.609 -33.496 1.00 34.88 541 SER A CA 1
ATOM 4100 C C . SER A 1 541 ? 24.279 0.387 -34.999 1.00 34.88 541 SER A C 1
ATOM 4102 O O . SER A 1 541 ? 24.402 -0.735 -35.480 1.00 34.88 541 SER A O 1
ATOM 4104 N N . ALA A 1 542 ? 24.021 1.451 -35.757 1.00 31.84 542 ALA A N 1
ATOM 4105 C CA . ALA A 1 542 ? 24.005 1.425 -37.220 1.00 31.84 542 ALA A CA 1
ATOM 4106 C C . ALA A 1 542 ? 25.419 1.299 -37.835 1.00 31.84 542 ALA A C 1
ATOM 4108 O O . ALA A 1 542 ? 25.614 1.611 -39.008 1.00 31.84 542 ALA A O 1
ATOM 4109 N N . VAL A 1 543 ? 26.411 0.852 -37.059 1.00 31.45 543 VAL A N 1
ATOM 4110 C CA . VAL A 1 543 ? 27.781 0.625 -37.513 1.00 31.45 543 VAL A CA 1
ATOM 4111 C C . VAL A 1 543 ? 28.115 -0.836 -37.249 1.00 31.45 543 VAL A C 1
ATOM 4113 O O . VAL A 1 543 ? 28.318 -1.250 -36.110 1.00 31.45 543 VAL A O 1
ATOM 4116 N N . ALA A 1 544 ? 28.132 -1.633 -38.316 1.00 32.78 544 ALA A N 1
ATOM 4117 C CA . ALA A 1 544 ? 28.618 -3.002 -38.271 1.00 32.78 544 ALA A CA 1
ATOM 4118 C C . ALA A 1 544 ? 30.092 -2.985 -37.828 1.00 32.78 544 ALA A C 1
ATOM 4120 O O . ALA A 1 544 ? 30.955 -2.594 -38.611 1.00 32.78 544 ALA A O 1
ATOM 4121 N N . GLY A 1 545 ? 30.368 -3.355 -36.575 1.00 33.00 545 GLY A N 1
ATOM 4122 C CA . GLY A 1 545 ? 31.736 -3.537 -36.083 1.00 33.00 545 GLY A CA 1
ATOM 4123 C C . GLY A 1 545 ? 31.963 -3.259 -34.599 1.00 33.00 545 GLY A C 1
ATOM 4124 O O . GLY A 1 545 ? 32.694 -4.020 -33.985 1.00 33.00 545 GLY A O 1
ATOM 4125 N N . ASP A 1 546 ? 31.307 -2.259 -34.003 1.00 31.53 546 ASP A N 1
ATOM 4126 C CA . ASP A 1 546 ? 31.635 -1.800 -32.640 1.00 31.53 546 ASP A CA 1
ATOM 4127 C C . ASP A 1 546 ? 30.383 -1.606 -31.780 1.00 31.53 546 ASP A C 1
ATOM 4129 O O . ASP A 1 546 ? 29.839 -0.508 -31.646 1.00 31.53 546 ASP A O 1
ATOM 4133 N N . SER A 1 547 ? 29.916 -2.677 -31.146 1.00 37.25 547 SER A N 1
ATOM 4134 C CA . SER A 1 547 ? 29.083 -2.522 -29.957 1.00 37.25 547 SER A CA 1
ATOM 4135 C C . SER A 1 547 ? 29.649 -3.374 -28.829 1.00 37.25 547 SER A C 1
ATOM 4137 O O . SER A 1 547 ? 29.458 -4.589 -28.804 1.00 37.25 547 SER A O 1
ATOM 4139 N N . GLU A 1 548 ? 30.316 -2.720 -27.878 1.00 33.12 548 GLU A N 1
ATOM 4140 C CA . GLU A 1 548 ? 30.924 -3.314 -26.671 1.00 33.12 548 GLU A CA 1
ATOM 4141 C C . GLU A 1 548 ? 29.918 -4.015 -25.740 1.00 33.12 548 GLU A C 1
ATOM 4143 O O . GLU A 1 548 ? 30.290 -4.603 -24.732 1.00 33.12 548 GLU A O 1
ATOM 4148 N N . VAL A 1 549 ? 28.628 -3.985 -26.069 1.00 36.81 549 VAL A N 1
ATOM 4149 C CA . VAL A 1 549 ? 27.553 -4.559 -25.256 1.00 36.81 549 VAL A CA 1
ATOM 4150 C C . VAL A 1 549 ? 27.278 -6.045 -25.571 1.00 36.81 549 VAL A C 1
ATOM 4152 O O . VAL A 1 549 ? 26.341 -6.586 -24.987 1.00 36.81 549 VAL A O 1
ATOM 4155 N N . SER A 1 550 ? 28.074 -6.686 -26.471 1.00 32.03 550 SER A N 1
ATOM 4156 C CA . SER A 1 550 ? 28.077 -8.113 -26.934 1.00 32.03 550 SER A CA 1
ATOM 4157 C C . SER A 1 550 ? 27.544 -9.127 -25.905 1.00 32.03 550 SER A C 1
ATOM 4159 O O . SER A 1 550 ? 28.345 -9.491 -25.061 1.00 32.03 550 SER A O 1
ATOM 4161 N N . ASP A 1 551 ? 26.276 -9.571 -25.879 1.00 32.03 551 ASP A N 1
ATOM 4162 C CA . ASP A 1 551 ? 25.738 -10.484 -24.839 1.00 32.03 551 ASP A CA 1
ATOM 4163 C C . ASP A 1 551 ? 25.886 -10.012 -23.365 1.00 32.03 551 ASP A C 1
ATOM 4165 O O . ASP A 1 551 ? 25.632 -10.773 -22.430 1.00 32.03 551 ASP A O 1
ATOM 4169 N N . TYR A 1 552 ? 26.218 -8.735 -23.136 1.00 33.25 552 TYR A N 1
ATOM 4170 C CA . TYR A 1 552 ? 26.524 -8.140 -21.825 1.00 33.25 552 TYR A CA 1
ATOM 4171 C C . TYR A 1 552 ? 25.319 -8.095 -20.873 1.00 33.25 552 TYR A C 1
ATOM 4173 O O . TYR A 1 552 ? 25.474 -8.113 -19.655 1.00 33.25 552 TYR A O 1
ATOM 4181 N N . ALA A 1 553 ? 24.104 -8.045 -21.426 1.00 33.75 553 ALA A N 1
ATOM 4182 C CA . ALA A 1 553 ? 22.849 -7.968 -20.680 1.00 33.75 553 ALA A CA 1
ATOM 4183 C C . ALA A 1 553 ? 21.873 -9.084 -21.084 1.00 33.75 553 ALA A C 1
ATOM 4185 O O . ALA A 1 553 ? 20.664 -8.840 -21.223 1.00 33.75 553 ALA A O 1
ATOM 4186 N N . ASN A 1 554 ? 22.402 -10.301 -21.279 1.00 34.19 554 ASN A N 1
ATOM 4187 C CA . ASN A 1 554 ? 21.584 -11.501 -21.432 1.00 34.19 554 ASN A CA 1
ATOM 4188 C C . ASN A 1 554 ? 20.479 -11.533 -20.352 1.00 34.19 554 ASN A C 1
ATOM 4190 O O . ASN A 1 554 ? 20.639 -11.064 -19.223 1.00 34.19 554 ASN A O 1
ATOM 4194 N N . LYS A 1 555 ? 19.273 -11.938 -20.751 1.00 43.47 555 LYS A N 1
ATOM 4195 C CA . LYS A 1 555 ? 18.120 -11.950 -19.853 1.00 43.47 555 LYS A CA 1
ATOM 4196 C C . LYS A 1 555 ? 18.011 -13.338 -19.253 1.00 43.47 555 LYS A C 1
ATOM 4198 O O . LYS A 1 555 ? 17.541 -14.263 -19.909 1.00 43.47 555 LYS A O 1
ATOM 4203 N N . GLU A 1 556 ? 18.372 -13.467 -17.986 1.00 41.25 556 GLU A N 1
ATOM 4204 C CA . GLU A 1 556 ? 17.838 -14.540 -17.159 1.00 41.25 556 GLU A CA 1
ATOM 4205 C C . GLU A 1 556 ? 16.366 -14.211 -16.893 1.00 41.25 556 GLU A C 1
ATOM 4207 O O . GLU A 1 556 ? 16.011 -13.531 -15.931 1.00 41.25 556 GLU A O 1
ATOM 4212 N N . TRP A 1 557 ? 15.486 -14.620 -17.810 1.00 54.53 557 TRP A N 1
ATOM 4213 C CA . TRP A 1 557 ? 14.045 -14.551 -17.604 1.00 54.53 557 TRP A CA 1
ATOM 4214 C C . TRP A 1 557 ? 13.644 -15.515 -16.494 1.00 54.53 557 TRP A C 1
ATOM 4216 O O . TRP A 1 557 ? 13.154 -16.614 -16.734 1.00 54.53 557 TRP A O 1
ATOM 4226 N N . SER A 1 558 ? 13.877 -15.110 -15.254 1.00 60.78 558 SER A N 1
ATOM 4227 C CA . SER A 1 558 ? 13.512 -15.925 -14.113 1.00 60.78 558 SER A CA 1
ATOM 4228 C C . SER A 1 558 ? 11.990 -16.038 -14.016 1.00 60.78 558 SER A C 1
ATOM 4230 O O . SER A 1 558 ? 11.250 -15.062 -14.197 1.00 60.78 558 SER A O 1
ATOM 4232 N N . GLY A 1 559 ? 11.528 -17.262 -13.763 1.00 71.75 559 GLY A N 1
ATOM 4233 C CA . GLY A 1 559 ? 10.152 -17.606 -13.421 1.00 71.75 559 GLY A CA 1
ATOM 4234 C C . GLY A 1 559 ? 9.068 -16.936 -14.270 1.00 71.75 559 GLY A C 1
ATOM 4235 O O . GLY A 1 559 ? 8.781 -17.351 -15.398 1.00 71.75 559 GLY A O 1
ATOM 4236 N N . LEU A 1 560 ? 8.402 -15.934 -13.690 1.00 71.38 560 LEU A N 1
ATOM 4237 C CA . LEU A 1 560 ? 7.207 -15.302 -14.251 1.00 71.38 560 LEU A CA 1
ATOM 4238 C C . LEU A 1 560 ? 7.478 -14.587 -15.586 1.00 71.38 560 LEU A C 1
ATOM 4240 O O . LEU A 1 560 ? 6.629 -14.622 -16.476 1.00 71.38 560 LEU A O 1
ATOM 4244 N N . ILE A 1 561 ? 8.660 -13.989 -15.783 1.00 77.62 561 ILE A N 1
ATOM 4245 C CA . ILE A 1 561 ? 8.984 -13.356 -17.071 1.00 77.62 561 ILE A CA 1
ATOM 4246 C C . ILE A 1 561 ? 9.041 -14.409 -18.186 1.00 77.62 561 ILE A C 1
ATOM 4248 O O . ILE A 1 561 ? 8.352 -14.243 -19.193 1.00 77.62 561 ILE A O 1
ATOM 4252 N N . ALA A 1 562 ? 9.780 -15.509 -17.995 1.00 77.00 562 ALA A N 1
ATOM 4253 C CA . ALA A 1 562 ? 9.927 -16.556 -19.014 1.00 77.00 562 ALA A CA 1
ATOM 4254 C C . ALA A 1 562 ? 8.626 -17.307 -19.290 1.00 77.00 562 ALA A C 1
ATOM 4256 O O . ALA A 1 562 ? 8.320 -17.613 -20.439 1.00 77.00 562 ALA A O 1
ATOM 4257 N N . SER A 1 563 ? 7.882 -17.645 -18.238 1.00 78.25 563 SER A N 1
ATOM 4258 C CA . SER A 1 563 ? 6.732 -18.544 -18.363 1.00 78.25 563 SER A CA 1
ATOM 4259 C C . SER A 1 563 ? 5.426 -17.827 -18.711 1.00 78.25 563 SER A C 1
ATOM 4261 O O . SER A 1 563 ? 4.543 -18.454 -19.297 1.00 78.25 563 SER A O 1
ATOM 4263 N N . PHE A 1 564 ? 5.292 -16.531 -18.396 1.00 78.06 564 PHE A N 1
ATOM 4264 C CA . PHE A 1 564 ? 4.036 -15.790 -18.554 1.00 78.06 564 PHE A CA 1
ATOM 4265 C C . PHE A 1 564 ? 4.138 -14.588 -19.497 1.00 78.06 564 PHE A C 1
ATOM 4267 O O . PHE A 1 564 ? 3.388 -14.506 -20.475 1.00 78.06 564 PHE A O 1
ATOM 4274 N N . TYR A 1 565 ? 5.044 -13.644 -19.228 1.00 82.38 565 TYR A N 1
ATOM 4275 C CA . TYR A 1 565 ? 5.091 -12.386 -19.983 1.00 82.38 565 TYR A CA 1
ATOM 4276 C C . TYR A 1 565 ? 5.715 -12.553 -21.363 1.00 82.38 565 TYR A C 1
ATOM 4278 O O . TYR A 1 565 ? 5.157 -12.084 -22.358 1.00 82.38 565 TYR A O 1
ATOM 4286 N N . LEU A 1 566 ? 6.836 -13.264 -21.441 1.00 83.25 566 LEU A N 1
ATOM 4287 C CA . LEU A 1 566 ? 7.538 -13.487 -22.692 1.00 83.25 566 LEU A CA 1
ATOM 4288 C C . LEU A 1 566 ? 6.658 -14.162 -23.761 1.00 83.25 566 LEU A C 1
ATOM 4290 O O . LEU A 1 566 ? 6.574 -13.611 -24.863 1.00 83.25 566 LEU A O 1
ATOM 4294 N N . PRO A 1 567 ? 5.977 -15.299 -23.494 1.00 87.75 567 PRO A N 1
ATOM 4295 C CA . PRO A 1 567 ? 5.193 -15.971 -24.526 1.00 87.75 567 PRO A CA 1
ATOM 4296 C C . PRO A 1 567 ? 4.093 -15.075 -25.099 1.00 87.75 567 PRO A C 1
ATOM 4298 O O . PRO A 1 567 ? 3.768 -15.169 -26.280 1.00 87.75 567 PRO A O 1
ATOM 4301 N N . ARG A 1 568 ? 3.543 -14.160 -24.287 1.00 88.12 568 ARG A N 1
ATOM 4302 C CA . ARG A 1 568 ? 2.562 -13.163 -24.737 1.00 88.12 568 ARG A CA 1
ATOM 4303 C C . ARG A 1 568 ? 3.173 -12.161 -25.712 1.00 88.12 568 ARG A C 1
ATOM 4305 O O . ARG A 1 568 ? 2.570 -11.901 -26.749 1.00 88.12 568 ARG A O 1
ATOM 4312 N N . TRP A 1 569 ? 4.348 -11.613 -25.403 1.00 87.94 569 TRP A N 1
ATOM 4313 C CA . TRP A 1 569 ? 5.045 -10.679 -26.294 1.00 87.94 569 TRP A CA 1
ATOM 4314 C C . TRP A 1 569 ? 5.480 -11.345 -27.604 1.00 87.94 569 TRP A C 1
ATOM 4316 O O . TRP A 1 569 ? 5.296 -10.765 -28.673 1.00 87.94 569 TRP A O 1
ATOM 4326 N N . GLN A 1 570 ? 5.963 -12.589 -27.543 1.00 90.50 570 GLN A N 1
ATOM 4327 C CA . GLN A 1 570 ? 6.295 -13.385 -28.730 1.00 90.50 570 GLN A CA 1
ATOM 4328 C C . GLN A 1 570 ? 5.070 -13.633 -29.617 1.00 90.50 570 GLN A C 1
ATOM 4330 O O . GLN A 1 570 ? 5.122 -13.388 -30.822 1.00 90.50 570 GLN A O 1
ATOM 4335 N N . ALA A 1 571 ? 3.953 -14.074 -29.026 1.00 92.69 571 ALA A N 1
ATOM 4336 C CA . ALA A 1 571 ? 2.711 -14.314 -29.759 1.00 92.69 571 ALA A CA 1
ATOM 4337 C C . ALA A 1 571 ? 2.174 -13.032 -30.416 1.00 92.69 571 ALA A C 1
ATOM 4339 O O . ALA A 1 571 ? 1.725 -13.063 -31.562 1.00 92.69 571 ALA A O 1
ATOM 4340 N N . TRP A 1 572 ? 2.282 -11.894 -29.728 1.00 93.62 572 TRP A N 1
ATOM 4341 C CA . TRP A 1 572 ? 1.856 -10.602 -30.261 1.00 93.62 572 TRP A CA 1
ATOM 4342 C C . TRP A 1 572 ? 2.684 -10.153 -31.466 1.00 93.62 572 TRP A C 1
ATOM 4344 O O . TRP A 1 572 ? 2.123 -9.788 -32.497 1.00 93.62 572 TRP A O 1
ATOM 4354 N N . LEU A 1 573 ? 4.016 -10.211 -31.365 1.00 92.50 573 LEU A N 1
ATOM 4355 C CA . LEU A 1 573 ? 4.905 -9.823 -32.464 1.00 92.50 573 LEU A CA 1
ATOM 4356 C C . LEU A 1 573 ? 4.717 -10.735 -33.680 1.00 92.50 573 LEU A C 1
ATOM 4358 O O . LEU A 1 573 ? 4.592 -10.238 -34.799 1.00 92.50 573 LEU A O 1
ATOM 4362 N N . ALA A 1 574 ? 4.594 -12.048 -33.461 1.00 93.00 574 ALA A N 1
ATOM 4363 C CA . ALA A 1 574 ? 4.294 -13.004 -34.525 1.00 93.00 574 ALA A CA 1
ATOM 4364 C C . ALA A 1 574 ? 2.954 -12.696 -35.213 1.00 93.00 574 ALA A C 1
ATOM 4366 O O . ALA A 1 574 ? 2.827 -12.826 -36.433 1.00 93.00 574 ALA A O 1
ATOM 4367 N N . ARG A 1 575 ? 1.950 -12.249 -34.450 1.00 93.69 575 ARG A N 1
ATOM 4368 C CA . ARG A 1 575 ? 0.656 -11.829 -34.991 1.00 93.69 575 ARG A CA 1
ATOM 4369 C C . ARG A 1 575 ? 0.775 -10.575 -35.856 1.00 93.69 575 ARG A C 1
ATOM 4371 O O . ARG A 1 575 ? 0.260 -10.576 -36.972 1.00 93.69 575 ARG A O 1
ATOM 4378 N N . LEU A 1 576 ? 1.461 -9.537 -35.378 1.00 94.44 576 LEU A N 1
ATOM 4379 C CA . LEU A 1 576 ? 1.686 -8.316 -36.159 1.00 94.44 576 LEU A CA 1
ATOM 4380 C C . LEU A 1 576 ? 2.426 -8.611 -37.467 1.00 94.44 576 LEU A C 1
ATOM 4382 O O . LEU A 1 576 ? 2.064 -8.093 -38.522 1.00 94.44 576 LEU A O 1
ATOM 4386 N N . GLU A 1 577 ? 3.425 -9.488 -37.409 1.00 93.81 577 GLU A N 1
ATOM 4387 C CA . GLU A 1 577 ? 4.169 -9.933 -38.580 1.00 93.81 577 GLU A CA 1
ATOM 4388 C C . GLU A 1 577 ? 3.261 -10.628 -39.605 1.00 93.81 577 GLU A C 1
ATOM 4390 O O . GLU A 1 577 ? 3.286 -10.296 -40.792 1.00 93.81 577 GLU A O 1
ATOM 4395 N N . GLN A 1 578 ? 2.417 -11.559 -39.153 1.00 93.75 578 GLN A N 1
ATOM 4396 C CA . GLN A 1 578 ? 1.450 -12.237 -40.017 1.00 93.75 578 GLN A CA 1
ATOM 4397 C C . GLN A 1 578 ? 0.436 -11.271 -40.627 1.00 93.75 578 GLN A C 1
ATOM 4399 O O . GLN A 1 578 ? 0.083 -11.424 -41.796 1.00 93.75 578 GLN A O 1
ATOM 4404 N N . ASP A 1 579 ? -0.031 -10.291 -39.854 1.00 94.38 579 ASP A N 1
ATOM 4405 C CA . ASP A 1 579 ? -0.980 -9.293 -40.333 1.00 94.38 579 ASP A CA 1
ATOM 4406 C C . ASP A 1 579 ? -0.355 -8.418 -41.433 1.00 94.38 579 ASP A C 1
ATOM 4408 O O . ASP A 1 579 ? -0.995 -8.218 -42.466 1.00 94.38 579 ASP A O 1
ATOM 4412 N N . LEU A 1 580 ? 0.920 -8.021 -41.309 1.00 93.12 580 LEU A N 1
ATOM 4413 C CA . LEU A 1 580 ? 1.647 -7.342 -42.393 1.00 93.12 580 LEU A CA 1
ATOM 4414 C C . LEU A 1 580 ? 1.824 -8.229 -43.630 1.00 93.12 580 LEU A C 1
ATOM 4416 O O . LEU A 1 580 ? 1.514 -7.803 -44.742 1.00 93.12 580 LEU A O 1
ATOM 4420 N N . LEU A 1 581 ? 2.288 -9.470 -43.450 1.00 93.38 581 LEU A N 1
ATOM 4421 C CA . LEU A 1 581 ? 2.528 -10.404 -44.558 1.00 93.38 581 LEU A CA 1
ATOM 4422 C C . LEU A 1 581 ? 1.255 -10.731 -45.347 1.00 93.38 581 LEU A C 1
ATOM 4424 O O . LEU A 1 581 ? 1.322 -11.030 -46.537 1.00 93.38 581 LEU A O 1
ATOM 4428 N N . GLN A 1 582 ? 0.100 -10.706 -44.683 1.00 94.50 582 GLN A N 1
ATOM 4429 C CA . GLN A 1 582 ? -1.188 -11.098 -45.259 1.00 94.50 582 GLN A CA 1
ATOM 4430 C C . GLN A 1 582 ? -2.083 -9.892 -45.577 1.00 94.50 582 GLN A C 1
ATOM 4432 O O . GLN A 1 582 ? -3.220 -10.083 -46.006 1.00 94.50 582 GLN A O 1
ATOM 4437 N N . GLY A 1 583 ? -1.588 -8.663 -45.380 1.00 91.00 583 GLY A N 1
ATOM 4438 C CA . GLY A 1 583 ? -2.338 -7.430 -45.628 1.00 91.00 583 GLY A CA 1
ATOM 4439 C C . GLY A 1 583 ? -3.599 -7.294 -44.768 1.00 91.00 583 GLY A C 1
ATOM 4440 O O . GLY A 1 583 ? -4.591 -6.720 -45.219 1.00 91.00 583 GLY A O 1
ATOM 4441 N N . ARG A 1 584 ? -3.598 -7.857 -43.554 1.00 92.12 584 ARG A N 1
ATOM 4442 C CA . ARG A 1 584 ? -4.717 -7.774 -42.609 1.00 92.12 584 ARG A CA 1
ATOM 4443 C C . ARG A 1 584 ? -4.552 -6.611 -41.642 1.00 92.12 584 ARG A C 1
ATOM 4445 O O . ARG A 1 584 ? -3.451 -6.287 -41.211 1.00 92.12 584 ARG A O 1
ATOM 4452 N N . ALA A 1 585 ? -5.680 -6.034 -41.242 1.00 90.06 585 ALA A N 1
ATOM 4453 C CA . ALA A 1 585 ? -5.719 -5.083 -40.141 1.00 90.06 585 ALA A CA 1
ATOM 4454 C C . ALA A 1 585 ? -5.601 -5.803 -38.787 1.00 90.06 585 ALA A C 1
ATOM 4456 O O . ALA A 1 585 ? -6.149 -6.894 -38.609 1.00 90.06 585 ALA A O 1
ATOM 4457 N N . TYR A 1 586 ? -4.935 -5.159 -37.827 1.00 92.31 586 TYR A N 1
ATOM 4458 C CA . TYR A 1 586 ? -4.870 -5.621 -36.442 1.00 92.31 586 TYR A CA 1
ATOM 4459 C C . TYR A 1 586 ? -6.262 -5.652 -35.792 1.00 92.31 586 TYR A C 1
ATOM 4461 O O . TYR A 1 586 ? -6.967 -4.642 -35.745 1.00 92.31 586 TYR A O 1
ATOM 4469 N N . ASP A 1 587 ? -6.631 -6.811 -35.247 1.00 90.81 587 ASP A N 1
ATOM 4470 C CA . ASP A 1 587 ? -7.890 -7.036 -34.532 1.00 90.81 587 ASP A CA 1
ATOM 4471 C C . ASP A 1 587 ? -7.633 -7.057 -33.018 1.00 90.81 587 ASP A C 1
ATOM 4473 O O . ASP A 1 587 ? -7.346 -8.101 -32.421 1.00 90.81 587 ASP A O 1
ATOM 4477 N N . ALA A 1 588 ? -7.709 -5.875 -32.399 1.00 87.00 588 ALA A N 1
ATOM 4478 C CA . ALA A 1 588 ? -7.473 -5.712 -30.967 1.00 87.00 588 ALA A CA 1
ATOM 4479 C C . ALA A 1 588 ? -8.456 -6.528 -30.094 1.00 87.00 588 ALA A C 1
ATOM 4481 O O . ALA A 1 588 ? -8.001 -7.159 -29.136 1.00 87.00 588 ALA A O 1
ATOM 4482 N N . PRO A 1 589 ? -9.780 -6.568 -30.372 1.00 87.62 589 PRO A N 1
ATOM 4483 C CA . PRO A 1 589 ? -10.701 -7.451 -29.654 1.00 87.62 589 PRO A CA 1
ATOM 4484 C C . PRO A 1 589 ? -10.314 -8.935 -29.702 1.00 87.62 589 PRO A C 1
ATOM 4486 O O . PRO A 1 589 ? -10.291 -9.580 -28.651 1.00 87.62 589 PRO A O 1
ATOM 4489 N N . ALA A 1 590 ? -9.969 -9.471 -30.877 1.00 89.25 590 ALA A N 1
ATOM 4490 C CA . ALA A 1 590 ? -9.559 -10.869 -31.003 1.00 89.25 590 ALA A CA 1
ATOM 4491 C C . ALA A 1 590 ? 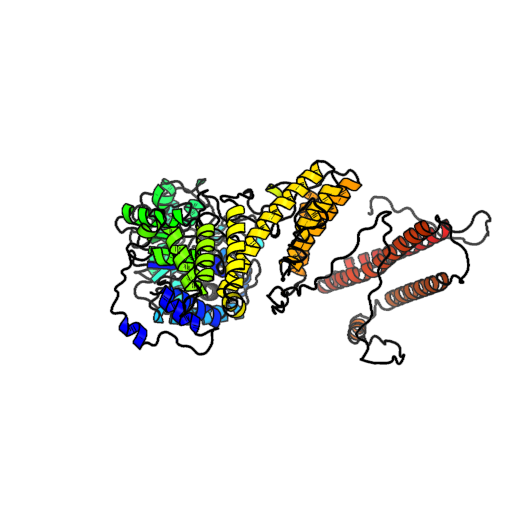-8.263 -11.152 -30.229 1.00 89.25 590 ALA A C 1
ATOM 4493 O O . ALA A 1 590 ? -8.185 -12.136 -29.493 1.00 89.25 590 ALA A O 1
ATOM 4494 N N . TRP A 1 591 ? -7.276 -10.256 -30.329 1.00 90.06 591 TRP A N 1
ATOM 4495 C CA . TRP A 1 591 ? -6.025 -10.371 -29.579 1.00 90.06 591 TRP A CA 1
ATOM 4496 C C . TRP A 1 591 ? -6.247 -10.347 -28.057 1.00 90.06 591 TRP A C 1
ATOM 4498 O O . TRP A 1 591 ? -5.674 -11.154 -27.325 1.00 90.06 591 TRP A O 1
ATOM 4508 N N . ARG A 1 592 ? -7.136 -9.478 -27.557 1.00 83.44 592 ARG A N 1
ATOM 4509 C CA . ARG A 1 592 ? -7.474 -9.419 -26.122 1.00 83.44 592 ARG A CA 1
ATOM 4510 C C . ARG A 1 592 ? -8.037 -10.742 -25.606 1.00 83.44 592 ARG A C 1
ATOM 4512 O O . ARG A 1 592 ? -7.681 -11.153 -24.502 1.00 83.44 592 ARG A O 1
ATOM 4519 N N . LEU A 1 593 ? -8.892 -11.402 -26.388 1.00 85.12 593 LEU A N 1
ATOM 4520 C CA . LEU A 1 593 ? -9.424 -12.721 -26.038 1.00 85.12 593 LEU A CA 1
ATOM 4521 C C . LEU A 1 593 ? -8.321 -13.784 -26.031 1.00 85.12 593 LEU A C 1
ATOM 4523 O O . LEU A 1 593 ? -8.264 -14.599 -25.114 1.00 85.12 593 LEU A O 1
ATOM 4527 N N . GLU A 1 594 ? -7.414 -13.752 -27.005 1.00 89.00 594 GLU A N 1
ATOM 4528 C CA . GLU A 1 594 ? -6.292 -14.689 -27.084 1.00 89.00 594 GLU A CA 1
ATOM 4529 C C . GLU A 1 594 ? -5.357 -14.574 -25.871 1.00 89.00 594 GLU A C 1
ATOM 4531 O O . GLU A 1 594 ? -5.095 -15.575 -25.201 1.00 89.00 594 GLU A O 1
ATOM 4536 N N . VAL A 1 595 ? -4.941 -13.357 -25.502 1.00 83.88 595 VAL A N 1
ATOM 4537 C CA . VAL A 1 595 ? -4.103 -13.123 -24.310 1.00 83.88 595 VAL A CA 1
ATOM 4538 C C . VAL A 1 595 ? -4.808 -13.539 -23.021 1.00 83.88 595 VAL A C 1
ATOM 4540 O O . VAL A 1 595 ? -4.168 -14.067 -22.105 1.00 83.88 595 VAL A O 1
ATOM 4543 N N . LEU A 1 596 ? -6.124 -13.329 -22.932 1.00 80.06 596 LEU A N 1
ATOM 4544 C CA . LEU A 1 596 ? -6.913 -13.785 -21.791 1.00 80.06 596 LEU A CA 1
ATOM 4545 C C . LEU A 1 596 ? -6.889 -15.318 -21.689 1.00 80.06 596 LEU A C 1
ATOM 4547 O O . LEU A 1 596 ? -6.656 -15.860 -20.611 1.00 80.06 596 LEU A O 1
ATOM 4551 N N . MET A 1 597 ? -7.038 -16.025 -22.812 1.00 86.69 597 MET A N 1
ATOM 4552 C CA . MET A 1 597 ? -6.940 -17.487 -22.849 1.00 86.69 597 MET A CA 1
ATOM 4553 C C . MET A 1 597 ? -5.530 -17.987 -22.516 1.00 86.69 597 MET A C 1
ATOM 4555 O O . MET A 1 597 ? -5.397 -18.975 -21.794 1.00 86.69 597 MET A O 1
ATOM 4559 N N . MET A 1 598 ? -4.476 -17.310 -22.986 1.00 86.62 598 MET A N 1
ATOM 4560 C CA . MET A 1 598 ? -3.094 -17.608 -22.584 1.00 86.62 598 MET A CA 1
ATOM 4561 C C . MET A 1 598 ? -2.919 -17.463 -21.069 1.00 86.62 598 MET A C 1
ATOM 4563 O O . MET A 1 598 ? -2.345 -18.342 -20.430 1.00 86.62 598 MET A O 1
ATOM 4567 N N . THR A 1 599 ? -3.484 -16.399 -20.492 1.00 78.75 599 THR A N 1
ATOM 4568 C CA . THR A 1 599 ? -3.454 -16.149 -19.046 1.00 78.75 599 THR A CA 1
ATOM 4569 C C . THR A 1 599 ? -4.139 -17.268 -18.265 1.00 78.75 599 THR A C 1
ATOM 4571 O O . THR A 1 599 ? -3.536 -17.837 -17.357 1.00 78.75 599 THR A O 1
ATOM 4574 N N . TYR A 1 600 ? -5.359 -17.654 -18.650 1.00 77.75 600 TYR A N 1
ATOM 4575 C CA . TYR A 1 600 ? -6.076 -18.744 -17.984 1.00 77.75 600 TYR A CA 1
ATOM 4576 C C . TYR A 1 600 ? -5.361 -20.091 -18.097 1.00 77.75 600 TYR A C 1
ATOM 4578 O O . TYR A 1 600 ? -5.348 -20.856 -17.131 1.00 77.75 600 TYR A O 1
ATOM 4586 N N . ARG A 1 601 ? -4.749 -20.387 -19.251 1.00 84.50 601 ARG A N 1
ATOM 4587 C CA . ARG A 1 601 ? -3.960 -21.613 -19.438 1.00 84.50 601 ARG A CA 1
ATOM 4588 C C . ARG A 1 601 ? -2.756 -21.646 -18.509 1.00 84.50 601 ARG A C 1
ATOM 4590 O O . ARG A 1 601 ? -2.534 -22.673 -17.881 1.00 84.50 601 ARG A O 1
ATOM 4597 N N . TRP A 1 602 ? -2.024 -20.538 -18.393 1.00 83.00 602 TRP A N 1
ATOM 4598 C CA . TRP A 1 602 ? -0.876 -20.447 -17.491 1.00 83.00 602 TRP A CA 1
ATOM 4599 C C . TRP A 1 602 ? -1.301 -20.676 -16.034 1.00 83.00 602 TRP A C 1
ATOM 4601 O O . TRP A 1 602 ? -0.779 -21.585 -15.392 1.00 83.00 602 TRP A O 1
ATOM 4611 N N . ILE A 1 603 ? -2.341 -19.970 -15.565 1.00 73.38 603 ILE A N 1
ATOM 4612 C CA . ILE A 1 603 ? -2.897 -20.137 -14.208 1.00 73.38 603 ILE A CA 1
ATOM 4613 C C . ILE A 1 603 ? -3.310 -21.595 -13.950 1.00 73.38 603 ILE A C 1
ATOM 4615 O O . ILE A 1 603 ? -2.987 -22.160 -12.910 1.00 73.38 603 ILE A O 1
ATOM 4619 N N . SER A 1 604 ? -3.995 -22.226 -14.908 1.00 79.88 604 SER A N 1
ATOM 4620 C CA . SER A 1 604 ? -4.503 -23.599 -14.762 1.00 79.88 604 SER A CA 1
ATOM 4621 C C . SER A 1 604 ? -3.410 -24.668 -14.873 1.00 79.88 604 SER A C 1
ATOM 4623 O O . SER A 1 604 ? -3.628 -25.805 -14.463 1.00 79.88 604 SER A O 1
ATOM 4625 N N . SER A 1 605 ? -2.251 -24.332 -15.450 1.00 77.12 605 SER A N 1
ATOM 4626 C CA . SER A 1 605 ? -1.149 -25.276 -15.674 1.00 77.12 605 SER A CA 1
ATOM 4627 C C . SER A 1 605 ? -0.333 -25.582 -14.416 1.00 77.12 605 SER A C 1
ATOM 4629 O O . SER A 1 605 ? 0.378 -26.583 -14.394 1.00 77.12 605 SER A O 1
ATOM 4631 N N . GLY A 1 606 ? -0.431 -24.743 -13.376 1.00 62.69 606 GLY A N 1
ATOM 4632 C CA . GLY A 1 606 ? 0.338 -24.901 -12.139 1.00 62.69 606 GLY A CA 1
ATOM 4633 C C . GLY A 1 606 ? 1.855 -24.817 -12.339 1.00 62.69 606 GLY A C 1
ATOM 4634 O O . GLY A 1 606 ? 2.592 -25.436 -11.579 1.00 62.69 606 GLY A O 1
ATOM 4635 N N . SER A 1 607 ? 2.329 -24.108 -13.371 1.00 56.59 607 SER A N 1
ATOM 4636 C CA . SER A 1 607 ? 3.754 -23.986 -13.692 1.00 56.59 607 SER A CA 1
ATOM 4637 C C . SER A 1 607 ? 4.557 -23.460 -12.496 1.00 56.59 607 SER A C 1
ATOM 4639 O O . SER A 1 607 ? 4.413 -22.300 -12.112 1.00 56.59 607 SER A O 1
ATOM 4641 N N . THR A 1 608 ? 5.409 -24.308 -11.920 1.00 49.91 608 THR A N 1
ATOM 4642 C CA . THR A 1 608 ? 6.346 -23.954 -10.848 1.00 49.91 608 THR A CA 1
ATOM 4643 C C . THR A 1 608 ? 7.657 -23.461 -11.449 1.00 49.91 608 THR A C 1
ATOM 4645 O O . THR A 1 608 ? 8.255 -24.158 -12.267 1.00 49.91 608 THR A O 1
ATOM 4648 N N . SER A 1 609 ? 8.122 -22.281 -11.046 1.00 51.53 609 SER A N 1
ATOM 4649 C CA . SER A 1 609 ? 9.502 -21.852 -11.290 1.00 51.53 609 SER A CA 1
ATOM 4650 C C . SER A 1 609 ? 10.436 -22.469 -10.249 1.00 51.53 609 SER A C 1
ATOM 4652 O O . SER A 1 609 ? 10.087 -22.491 -9.068 1.00 51.53 609 SER A O 1
ATOM 4654 N N . ASP A 1 610 ? 11.611 -22.940 -10.670 1.00 47.75 610 ASP A N 1
ATOM 4655 C CA . ASP A 1 610 ? 12.638 -23.449 -9.757 1.00 47.75 610 ASP A CA 1
ATOM 4656 C C . ASP A 1 610 ? 13.071 -22.360 -8.762 1.00 47.75 610 ASP A C 1
ATOM 4658 O O . ASP A 1 610 ? 13.366 -21.228 -9.141 1.00 47.75 610 ASP A O 1
ATOM 4662 N N . ALA A 1 611 ? 13.106 -22.708 -7.472 1.00 41.81 611 ALA A N 1
ATOM 4663 C CA . ALA A 1 611 ? 13.434 -21.797 -6.371 1.00 41.81 611 ALA A CA 1
ATOM 4664 C C . ALA A 1 611 ? 14.950 -21.570 -6.175 1.00 41.81 611 ALA A C 1
ATOM 4666 O O . ALA A 1 611 ? 15.360 -20.967 -5.186 1.00 41.81 611 ALA A O 1
ATOM 4667 N N . SER A 1 612 ? 15.798 -22.073 -7.078 1.00 39.34 612 SER A N 1
ATOM 4668 C CA . SER A 1 612 ? 17.257 -21.968 -6.977 1.00 39.34 612 SER A CA 1
ATOM 4669 C C . SER A 1 612 ? 17.817 -20.941 -7.960 1.00 39.34 612 SER A C 1
ATOM 4671 O O . SER A 1 612 ? 17.765 -21.146 -9.171 1.00 39.34 612 SER A O 1
ATOM 4673 N N . SER A 1 613 ? 18.423 -19.870 -7.448 1.00 44.06 613 SER A N 1
ATOM 4674 C CA . SER A 1 613 ? 19.262 -18.962 -8.234 1.00 44.06 613 SER A CA 1
ATOM 4675 C C . SER A 1 613 ? 20.620 -19.625 -8.511 1.00 44.06 613 SER A C 1
ATOM 4677 O O . SER A 1 613 ? 21.470 -19.675 -7.622 1.00 44.06 613 SER A O 1
ATOM 4679 N N . SER A 1 614 ? 20.830 -20.168 -9.713 1.00 35.56 614 SER A N 1
ATOM 4680 C CA . SER A 1 614 ? 22.094 -20.824 -10.107 1.00 35.56 614 SER A CA 1
ATOM 4681 C C . SER A 1 614 ? 22.918 -20.048 -11.148 1.00 35.56 614 SER A C 1
ATOM 4683 O O . SER A 1 614 ? 23.810 -20.627 -11.766 1.00 35.56 614 SER A O 1
ATOM 4685 N N . GLY A 1 615 ? 22.640 -18.759 -11.363 1.00 38.00 615 GLY A N 1
ATOM 4686 C CA . GLY A 1 615 ? 23.422 -17.900 -12.258 1.00 38.00 615 GLY A CA 1
ATOM 4687 C C . GLY A 1 615 ? 24.737 -17.445 -11.614 1.00 38.00 615 GLY A C 1
ATOM 4688 O O . GLY A 1 615 ? 24.751 -16.960 -10.484 1.00 38.00 615 GLY A O 1
ATOM 4689 N N . SER A 1 616 ? 25.864 -17.601 -12.315 1.00 33.88 616 SER A N 1
ATOM 4690 C CA . SER A 1 616 ? 27.146 -17.000 -11.921 1.00 33.88 616 SER A CA 1
ATOM 4691 C C . SER A 1 616 ? 27.109 -15.499 -12.229 1.00 33.88 616 SER A C 1
ATOM 4693 O O . SER A 1 616 ? 27.059 -15.103 -13.389 1.00 33.88 616 SER A O 1
ATOM 4695 N N . MET A 1 617 ? 27.109 -14.661 -11.190 1.00 43.50 617 MET A N 1
ATOM 4696 C CA . MET A 1 617 ? 26.865 -13.215 -11.295 1.00 43.50 617 MET A CA 1
ATOM 4697 C C . MET A 1 617 ? 28.161 -12.385 -11.326 1.00 43.50 617 MET A C 1
ATOM 4699 O O . MET A 1 617 ? 28.414 -11.585 -10.427 1.00 43.50 617 MET A O 1
ATOM 4703 N N . CYS A 1 618 ? 28.993 -12.564 -12.358 1.00 24.77 618 CYS A N 1
ATOM 4704 C CA . CYS A 1 618 ? 30.084 -11.629 -12.674 1.00 24.77 618 CYS A CA 1
ATOM 4705 C C . CYS A 1 618 ? 30.505 -11.737 -14.158 1.00 24.77 618 CYS A C 1
ATOM 4707 O O . CYS A 1 618 ? 30.636 -12.859 -14.655 1.00 24.77 618 CYS A O 1
ATOM 4709 N N . PRO A 1 619 ? 30.770 -10.624 -14.872 1.00 29.53 619 PRO A N 1
ATOM 4710 C CA . PRO A 1 619 ? 31.358 -10.675 -16.209 1.00 29.53 619 PRO A CA 1
ATOM 4711 C C . PRO A 1 619 ? 32.817 -11.155 -16.127 1.00 29.53 619 PRO A C 1
ATOM 4713 O O . PRO A 1 619 ? 33.614 -10.635 -15.347 1.00 29.53 619 PRO A O 1
ATOM 4716 N N . GLN A 1 620 ? 33.174 -12.167 -16.921 1.00 23.95 620 GLN A N 1
ATOM 4717 C CA . GLN A 1 620 ? 34.558 -12.636 -17.043 1.00 23.95 620 GLN A CA 1
ATOM 4718 C C . GLN A 1 620 ? 35.421 -11.538 -17.699 1.00 23.95 620 GLN A C 1
ATOM 4720 O O . GLN A 1 620 ? 35.026 -11.014 -18.743 1.00 23.95 620 GLN A O 1
ATOM 4725 N N . PRO A 1 621 ? 36.595 -11.183 -17.146 1.00 24.22 621 PRO A N 1
ATOM 4726 C CA . PRO A 1 621 ? 37.507 -10.252 -17.798 1.00 24.22 621 PRO A CA 1
ATOM 4727 C C . PRO A 1 621 ? 38.139 -10.918 -19.031 1.00 24.22 621 PRO A C 1
ATOM 4729 O O . PRO A 1 621 ? 38.777 -11.966 -18.922 1.00 24.22 621 PRO A O 1
ATOM 4732 N N . MET A 1 622 ? 37.957 -10.318 -20.211 1.00 25.42 622 MET A N 1
ATOM 4733 C CA . MET A 1 622 ? 38.563 -10.792 -21.458 1.00 25.42 622 MET A CA 1
ATOM 4734 C C . MET A 1 622 ? 40.092 -10.697 -21.400 1.00 25.42 622 MET A C 1
ATOM 4736 O O . MET A 1 622 ? 40.657 -9.629 -21.161 1.00 25.42 622 MET A O 1
ATOM 4740 N N . ALA A 1 623 ? 40.758 -11.818 -21.677 1.00 22.39 623 ALA A N 1
ATOM 4741 C CA . ALA A 1 623 ? 42.172 -11.849 -22.009 1.00 22.39 623 ALA A CA 1
ATOM 4742 C C . ALA A 1 623 ? 42.388 -11.156 -23.364 1.00 22.39 623 ALA A C 1
ATOM 4744 O O . ALA A 1 623 ? 41.777 -11.518 -24.369 1.00 22.39 623 ALA A O 1
ATOM 4745 N N . VAL A 1 624 ? 43.249 -10.142 -23.371 1.00 24.66 624 VAL A N 1
ATOM 4746 C CA . VAL A 1 624 ? 43.692 -9.442 -24.575 1.00 24.66 624 VAL A CA 1
ATOM 4747 C C . VAL A 1 624 ? 44.833 -10.251 -25.182 1.00 24.66 624 VAL A C 1
ATOM 4749 O O . VAL A 1 624 ? 45.960 -10.147 -24.705 1.00 24.66 624 VAL A O 1
ATOM 4752 N N . ASP A 1 625 ? 44.563 -11.030 -26.228 1.00 23.91 625 ASP A N 1
ATOM 4753 C CA . ASP A 1 625 ? 45.626 -11.506 -27.115 1.00 23.91 625 ASP A CA 1
ATOM 4754 C C . ASP A 1 625 ? 45.702 -10.597 -28.342 1.00 23.91 625 ASP A C 1
ATOM 4756 O O . ASP A 1 625 ? 44.822 -10.548 -29.202 1.00 23.91 625 ASP A O 1
ATOM 4760 N N . ALA A 1 626 ? 46.785 -9.827 -28.377 1.00 26.84 626 ALA A N 1
ATOM 4761 C CA . ALA A 1 626 ? 47.163 -8.974 -29.481 1.00 26.84 626 ALA A CA 1
ATOM 4762 C C . ALA A 1 626 ? 47.732 -9.818 -30.630 1.00 26.84 626 ALA A C 1
ATOM 4764 O O . ALA A 1 626 ? 48.812 -10.392 -30.506 1.00 26.84 626 ALA A O 1
ATOM 4765 N N . ALA A 1 627 ? 47.065 -9.812 -31.783 1.00 25.00 627 ALA A N 1
ATOM 4766 C CA . ALA A 1 627 ? 47.706 -10.109 -33.060 1.00 25.00 627 ALA A CA 1
ATOM 4767 C C . ALA A 1 627 ? 46.993 -9.369 -34.200 1.00 25.00 627 ALA A C 1
ATOM 4769 O O . ALA A 1 627 ? 45.938 -9.770 -34.683 1.00 25.00 627 ALA A O 1
ATOM 4770 N N . ALA A 1 628 ? 47.600 -8.260 -34.615 1.00 25.97 628 ALA A N 1
ATOM 4771 C CA . ALA A 1 628 ? 47.284 -7.546 -35.840 1.00 25.97 628 ALA A CA 1
ATOM 4772 C C . ALA A 1 628 ? 47.703 -8.359 -37.079 1.00 25.97 628 ALA A C 1
ATOM 4774 O O . ALA A 1 628 ? 48.775 -8.967 -37.074 1.00 25.97 628 ALA A O 1
ATOM 4775 N N . GLY A 1 629 ? 46.935 -8.272 -38.172 1.00 22.70 629 GLY A N 1
ATOM 4776 C CA . GLY A 1 629 ? 47.466 -8.562 -39.506 1.00 22.70 629 GLY A CA 1
ATOM 4777 C C . GLY A 1 629 ? 46.453 -8.894 -40.608 1.00 22.70 629 GLY A C 1
ATOM 4778 O O . GLY A 1 629 ? 45.917 -9.992 -40.633 1.00 22.70 629 GLY A O 1
ATOM 4779 N N . ALA A 1 630 ? 46.384 -7.983 -41.587 1.00 25.34 630 ALA A N 1
ATOM 4780 C CA . ALA A 1 630 ? 46.081 -8.171 -43.016 1.00 25.34 630 ALA A CA 1
ATOM 4781 C C . ALA A 1 630 ? 44.631 -7.995 -43.533 1.00 25.34 630 ALA A C 1
ATOM 4783 O O . ALA A 1 630 ? 43.729 -8.791 -43.293 1.00 25.34 630 ALA A O 1
ATOM 4784 N N . GLU A 1 631 ? 44.486 -6.941 -44.345 1.00 25.73 631 GLU A N 1
ATOM 4785 C CA . GLU A 1 631 ? 43.384 -6.606 -45.254 1.00 25.73 631 GLU A CA 1
ATOM 4786 C C . GLU A 1 631 ? 43.234 -7.602 -46.426 1.00 25.73 631 GLU A C 1
ATOM 4788 O O . GLU A 1 631 ? 44.223 -8.178 -46.882 1.00 25.73 631 GLU A O 1
ATOM 4793 N N . GLY A 1 632 ? 42.026 -7.696 -47.013 1.00 24.11 632 GLY A N 1
ATOM 4794 C CA . GLY A 1 632 ? 41.852 -8.240 -48.371 1.00 24.11 632 GLY A CA 1
ATOM 4795 C C . GLY A 1 632 ? 40.439 -8.676 -48.802 1.00 24.11 632 GLY A C 1
ATOM 4796 O O . GLY A 1 632 ? 40.117 -9.850 -48.725 1.00 24.11 632 GLY A O 1
ATOM 4797 N N . ALA A 1 633 ? 39.649 -7.725 -49.319 1.00 24.31 633 ALA A N 1
ATOM 4798 C CA . ALA A 1 633 ? 38.649 -7.800 -50.408 1.00 24.31 633 ALA A CA 1
ATOM 4799 C C . ALA A 1 633 ? 37.706 -9.027 -50.628 1.00 24.31 633 ALA A C 1
ATOM 4801 O O . ALA A 1 633 ? 38.128 -10.085 -51.074 1.00 24.31 633 ALA A O 1
ATOM 4802 N N . GLY A 1 634 ? 36.387 -8.744 -50.613 1.00 22.47 634 GLY A N 1
ATOM 4803 C CA . GLY A 1 634 ? 35.452 -9.077 -51.711 1.00 22.47 634 GLY A CA 1
ATOM 4804 C C . GLY A 1 634 ? 34.602 -10.365 -51.650 1.00 22.47 634 GLY A C 1
ATOM 4805 O O . GLY A 1 634 ? 35.104 -11.451 -51.898 1.00 22.47 634 GLY A O 1
ATOM 4806 N N . GLY A 1 635 ? 33.269 -10.204 -51.550 1.00 22.53 635 GLY A N 1
ATOM 4807 C CA . GLY A 1 635 ? 32.292 -11.060 -52.253 1.00 22.53 635 GLY A CA 1
ATOM 4808 C C . GLY A 1 635 ? 31.324 -11.922 -51.419 1.00 22.53 635 GLY A C 1
ATOM 4809 O O . GLY A 1 635 ? 31.740 -12.833 -50.723 1.00 22.53 635 GLY A O 1
ATOM 4810 N N . GLY A 1 636 ? 30.015 -11.691 -51.615 1.00 22.06 636 GLY A N 1
ATOM 4811 C CA . GLY A 1 636 ? 28.963 -12.725 -51.683 1.00 22.06 636 GLY A CA 1
ATOM 4812 C C . GLY A 1 636 ? 28.553 -13.467 -50.402 1.00 22.06 636 GLY A C 1
ATOM 4813 O O . GLY A 1 636 ? 29.151 -14.471 -50.036 1.00 22.06 636 GLY A O 1
ATOM 4814 N N . LEU A 1 637 ? 27.426 -13.062 -49.806 1.00 21.89 637 LEU A N 1
ATOM 4815 C CA . LEU A 1 637 ? 26.715 -13.818 -48.768 1.00 21.89 637 LEU A CA 1
ATOM 4816 C C . LEU A 1 637 ? 26.158 -15.145 -49.319 1.00 21.89 637 LEU A C 1
ATOM 4818 O O . LEU A 1 637 ? 25.200 -15.155 -50.092 1.00 21.89 637 LEU A O 1
ATOM 4822 N N . VAL A 1 638 ? 26.723 -16.261 -48.856 1.00 22.52 638 VAL A N 1
ATOM 4823 C CA . VAL A 1 638 ? 26.112 -17.598 -48.885 1.00 22.52 638 VAL A CA 1
ATOM 4824 C C . VAL A 1 638 ? 26.138 -18.130 -47.453 1.00 22.52 638 VAL A C 1
ATOM 4826 O O . VAL A 1 638 ? 27.208 -18.318 -46.881 1.00 22.52 638 VAL A O 1
ATOM 4829 N N . PHE A 1 639 ? 24.965 -18.357 -46.858 1.00 22.08 639 PHE A N 1
ATOM 4830 C CA . PHE A 1 639 ? 24.852 -19.004 -45.550 1.00 22.08 639 PHE A CA 1
ATOM 4831 C C . PHE A 1 639 ? 25.185 -20.495 -45.689 1.00 22.08 639 PHE A C 1
ATOM 4833 O O . PHE A 1 639 ? 24.368 -21.277 -46.175 1.00 22.08 639 PHE A O 1
ATOM 4840 N N . ALA A 1 640 ? 26.386 -20.880 -45.261 1.00 23.20 640 ALA A N 1
ATOM 4841 C CA . ALA A 1 640 ? 26.741 -22.261 -44.963 1.00 23.20 640 ALA A CA 1
ATOM 4842 C C . ALA A 1 640 ? 26.588 -22.497 -43.454 1.00 23.20 640 ALA A C 1
ATOM 4844 O O . ALA A 1 640 ? 27.092 -21.722 -42.641 1.00 23.20 640 ALA A O 1
ATOM 4845 N N . ALA A 1 641 ? 25.868 -23.559 -43.093 1.00 26.00 641 ALA A N 1
ATOM 4846 C CA . ALA A 1 641 ? 25.785 -24.064 -41.730 1.00 26.00 641 ALA A CA 1
ATOM 4847 C C . ALA A 1 641 ? 27.185 -24.486 -41.260 1.00 26.00 641 ALA A C 1
ATOM 4849 O O . ALA A 1 641 ? 27.822 -25.315 -41.907 1.00 26.00 641 ALA A O 1
ATOM 4850 N N . ALA A 1 642 ? 27.666 -23.903 -40.162 1.00 23.45 642 ALA A N 1
ATOM 4851 C CA . ALA A 1 642 ? 28.946 -24.265 -39.570 1.00 23.45 642 ALA A CA 1
ATOM 4852 C C . ALA A 1 642 ? 28.744 -25.327 -38.483 1.00 23.45 642 ALA A C 1
ATOM 4854 O O . ALA A 1 642 ? 28.037 -25.117 -37.496 1.00 23.45 642 ALA A O 1
ATOM 4855 N N . GLU A 1 643 ? 29.372 -26.474 -38.721 1.00 22.73 643 GLU A N 1
ATOM 4856 C CA . GLU A 1 643 ? 29.583 -27.575 -37.790 1.00 22.73 643 GLU A CA 1
ATOM 4857 C C . GLU A 1 643 ? 30.456 -27.144 -36.597 1.00 22.73 643 GLU A C 1
ATOM 4859 O O . GLU A 1 643 ? 31.343 -26.298 -36.712 1.00 22.73 643 GLU A O 1
ATOM 4864 N N . ALA A 1 644 ? 30.201 -27.759 -35.442 1.00 22.66 644 ALA A N 1
ATOM 4865 C CA . ALA A 1 644 ? 30.945 -27.570 -34.201 1.00 22.66 644 ALA A CA 1
ATOM 4866 C C . ALA A 1 644 ? 32.321 -28.274 -34.232 1.00 22.66 644 ALA A C 1
ATOM 4868 O O . ALA A 1 644 ? 32.397 -29.416 -34.695 1.00 22.66 644 ALA A O 1
ATOM 4869 N N . PRO A 1 645 ? 33.396 -27.691 -33.661 1.00 24.20 645 PRO A N 1
ATOM 4870 C CA . PRO A 1 645 ? 34.634 -28.420 -33.416 1.00 24.20 645 PRO A CA 1
ATOM 4871 C C . PRO A 1 645 ? 34.542 -29.273 -32.145 1.00 24.20 645 PRO A C 1
ATOM 4873 O O . PRO A 1 645 ? 34.182 -28.809 -31.064 1.00 24.20 645 PRO A O 1
ATOM 4876 N N . ALA A 1 646 ? 34.915 -30.539 -32.302 1.00 24.59 646 ALA A N 1
ATOM 4877 C CA . ALA A 1 646 ? 35.012 -31.549 -31.265 1.00 24.59 646 ALA A CA 1
ATOM 4878 C C . ALA A 1 646 ? 36.201 -31.307 -30.321 1.00 24.59 646 ALA A C 1
ATOM 4880 O O . ALA A 1 646 ? 37.344 -31.302 -30.770 1.00 24.59 646 ALA A O 1
ATOM 4881 N N . ALA A 1 647 ? 35.938 -31.211 -29.013 1.00 23.41 647 ALA A N 1
ATOM 4882 C CA . ALA A 1 647 ? 36.938 -31.450 -27.968 1.00 23.41 647 ALA A CA 1
ATOM 4883 C C . ALA A 1 647 ? 36.306 -31.704 -26.583 1.00 23.41 647 ALA A C 1
ATOM 4885 O O . ALA A 1 647 ? 36.584 -30.957 -25.661 1.00 23.41 647 ALA A O 1
ATOM 4886 N N . VAL A 1 648 ? 35.489 -32.754 -26.416 1.00 24.30 648 VAL A N 1
ATOM 4887 C CA . VAL A 1 648 ? 35.424 -33.556 -25.169 1.00 24.30 648 VAL A CA 1
ATOM 4888 C C . VAL A 1 648 ? 34.927 -34.957 -25.547 1.00 24.30 648 VAL A C 1
ATOM 4890 O O . VAL A 1 648 ? 33.730 -35.229 -25.577 1.00 24.30 648 VAL A O 1
ATOM 4893 N N . ALA A 1 649 ? 35.853 -35.851 -25.883 1.00 23.09 649 ALA A N 1
ATOM 4894 C CA . ALA A 1 649 ? 35.588 -37.276 -26.020 1.00 23.09 649 ALA A CA 1
ATOM 4895 C C . ALA A 1 649 ? 36.393 -38.012 -24.948 1.00 23.09 649 ALA A C 1
ATOM 4897 O O . ALA A 1 649 ? 37.540 -38.361 -25.185 1.00 23.09 649 ALA A O 1
ATOM 4898 N N . GLU A 1 650 ? 35.791 -38.230 -23.777 1.00 23.98 650 GLU A N 1
ATOM 4899 C CA . GLU A 1 650 ? 36.094 -39.388 -22.929 1.00 23.98 650 GLU A CA 1
ATOM 4900 C C . GLU A 1 650 ? 34.987 -39.595 -21.882 1.00 23.98 650 GLU A C 1
ATOM 4902 O O . GLU A 1 650 ? 35.065 -39.167 -20.736 1.00 23.98 650 GLU A O 1
ATOM 4907 N N . LEU A 1 651 ? 33.908 -40.259 -22.300 1.00 22.78 651 LEU A N 1
ATOM 4908 C CA . LEU A 1 651 ? 33.127 -41.145 -21.436 1.00 22.78 651 LEU A CA 1
ATOM 4909 C C . LEU A 1 651 ? 32.370 -42.117 -22.340 1.00 22.78 651 LEU A C 1
ATOM 4911 O O . LEU A 1 651 ? 31.275 -41.865 -22.836 1.00 22.78 651 LEU A O 1
ATOM 4915 N N . ALA A 1 652 ? 33.051 -43.221 -22.627 1.00 21.84 652 ALA A N 1
ATOM 4916 C CA . ALA A 1 652 ? 32.530 -44.334 -23.390 1.00 21.84 652 ALA A CA 1
ATOM 4917 C C . ALA A 1 652 ? 31.400 -45.036 -22.622 1.00 21.84 652 ALA A C 1
ATOM 4919 O O . ALA A 1 652 ? 31.627 -45.607 -21.558 1.00 21.84 652 ALA A O 1
ATOM 4920 N N . LEU A 1 653 ? 30.209 -45.089 -23.219 1.00 21.95 653 LEU A N 1
ATOM 4921 C CA . LEU A 1 653 ? 29.262 -46.183 -23.016 1.00 21.95 653 LEU A CA 1
ATOM 4922 C C . LEU A 1 653 ? 28.798 -46.654 -24.395 1.00 21.95 653 LEU A C 1
ATOM 4924 O O . LEU A 1 653 ? 28.115 -45.948 -25.131 1.00 21.95 653 LEU A O 1
ATOM 4928 N N . THR A 1 654 ? 29.247 -47.849 -24.765 1.00 23.78 654 THR A N 1
ATOM 4929 C CA . THR A 1 654 ? 28.868 -48.538 -25.997 1.00 23.78 654 THR A CA 1
ATOM 4930 C C . THR A 1 654 ? 27.418 -49.043 -25.923 1.00 23.78 654 THR A C 1
ATOM 4932 O O . THR A 1 654 ? 26.959 -49.450 -24.853 1.00 23.78 654 THR A O 1
ATOM 4935 N N . PRO A 1 655 ? 26.684 -49.059 -27.052 1.00 26.19 655 PRO A N 1
ATOM 4936 C CA . PRO A 1 655 ? 25.288 -49.472 -27.098 1.00 26.19 655 PRO A CA 1
ATOM 4937 C C . PRO A 1 655 ? 25.172 -50.999 -27.180 1.00 26.19 655 PRO A C 1
ATOM 4939 O O . PRO A 1 655 ? 25.693 -51.629 -28.101 1.00 26.19 655 PRO A O 1
ATOM 4942 N N . ARG A 1 656 ? 24.429 -51.604 -26.250 1.00 23.72 656 ARG A N 1
ATOM 4943 C CA . ARG A 1 656 ? 23.776 -52.897 -26.490 1.00 23.72 656 ARG A CA 1
ATOM 4944 C C . ARG A 1 656 ? 22.314 -52.630 -26.804 1.00 23.72 656 ARG A C 1
ATOM 4946 O O . ARG A 1 656 ? 21.614 -52.002 -26.016 1.00 23.72 656 ARG A O 1
ATOM 4953 N N . GLY A 1 657 ? 21.900 -53.073 -27.986 1.00 31.50 657 GLY A N 1
ATOM 4954 C CA . GLY A 1 657 ? 20.505 -53.085 -28.383 1.00 31.50 657 GLY A CA 1
ATOM 4955 C C . GLY A 1 657 ? 19.706 -53.994 -27.464 1.00 31.50 657 GLY A C 1
ATOM 4956 O O . GLY A 1 657 ? 20.127 -55.112 -27.206 1.00 31.50 657 GLY A O 1
ATOM 4957 N N . ASP A 1 658 ? 18.578 -53.476 -26.998 1.00 24.19 658 ASP A N 1
ATOM 4958 C CA . ASP A 1 658 ? 17.357 -54.218 -26.728 1.00 24.19 658 ASP A CA 1
ATOM 4959 C C . ASP A 1 658 ? 16.198 -53.213 -26.725 1.00 24.19 658 ASP A C 1
ATOM 4961 O O . ASP A 1 658 ? 16.333 -52.058 -26.317 1.00 24.19 658 ASP A O 1
ATOM 4965 N N . ALA A 1 659 ? 15.072 -53.643 -27.284 1.00 26.06 659 ALA A N 1
ATOM 4966 C CA . ALA A 1 659 ? 13.874 -52.851 -27.499 1.00 26.06 659 ALA A CA 1
ATOM 4967 C C . ALA A 1 659 ? 13.387 -52.153 -26.215 1.00 26.06 659 ALA A C 1
ATOM 4969 O O . ALA A 1 659 ? 13.239 -52.781 -25.166 1.00 26.06 659 ALA A O 1
ATOM 4970 N N . VAL A 1 660 ? 13.045 -50.865 -26.321 1.00 23.50 660 VAL A N 1
ATOM 4971 C CA . VAL A 1 660 ? 12.338 -50.122 -25.270 1.00 23.50 660 VAL A CA 1
ATOM 4972 C C . VAL A 1 660 ? 10.934 -50.715 -25.117 1.00 23.50 660 VAL A C 1
ATOM 4974 O O . VAL A 1 660 ? 9.987 -50.326 -25.801 1.00 23.50 660 VAL A O 1
ATOM 4977 N N . GLN A 1 661 ? 10.786 -51.683 -24.212 1.00 23.20 661 GLN A N 1
ATOM 4978 C CA . GLN A 1 661 ? 9.491 -52.025 -23.639 1.00 23.20 661 GLN A CA 1
ATOM 4979 C C . GLN A 1 661 ? 9.043 -50.873 -22.733 1.00 23.20 661 GLN A C 1
ATOM 4981 O O . GLN A 1 661 ? 9.549 -50.690 -21.628 1.00 23.20 661 GLN A O 1
ATOM 4986 N N . LEU A 1 662 ? 8.050 -50.111 -23.189 1.00 27.33 662 LEU A N 1
ATOM 4987 C CA . LEU A 1 662 ? 7.249 -49.228 -22.343 1.00 27.33 662 LEU A CA 1
ATOM 4988 C C . LEU A 1 662 ? 6.512 -50.073 -21.286 1.00 27.33 662 LEU A C 1
ATOM 4990 O O . LEU A 1 662 ? 5.432 -50.608 -21.540 1.00 27.33 662 LEU A O 1
ATOM 4994 N N . SER A 1 663 ? 7.073 -50.204 -20.083 1.00 28.48 663 SER A N 1
ATOM 4995 C CA . SER A 1 663 ? 6.389 -50.839 -18.953 1.00 28.48 663 SER A CA 1
ATOM 4996 C C . SER A 1 663 ? 5.295 -49.911 -18.403 1.00 28.48 663 SER A C 1
ATOM 4998 O O . SER A 1 663 ? 5.522 -49.089 -17.515 1.00 28.48 663 SER A O 1
ATOM 5000 N N . SER A 1 664 ? 4.079 -50.028 -18.932 1.00 37.75 664 SER A N 1
ATOM 5001 C CA . SER A 1 664 ? 2.926 -49.201 -18.567 1.00 37.75 664 SER A CA 1
ATOM 5002 C C . SER A 1 664 ? 2.116 -49.794 -17.400 1.00 37.75 664 SER A C 1
ATOM 5004 O O . SER A 1 664 ? 1.022 -50.339 -17.560 1.00 37.75 664 SER A O 1
ATOM 5006 N N . ARG A 1 665 ? 2.597 -49.614 -16.161 1.00 30.20 665 ARG A N 1
ATOM 5007 C CA . ARG A 1 665 ? 1.771 -49.885 -14.959 1.00 30.20 665 ARG A CA 1
ATOM 5008 C C . ARG A 1 665 ? 0.541 -48.964 -14.864 1.00 30.20 665 ARG A C 1
ATOM 5010 O O . ARG A 1 665 ? -0.454 -49.349 -14.258 1.00 30.20 665 ARG A O 1
ATOM 5017 N N . ALA A 1 666 ? 0.570 -47.795 -15.509 1.00 33.25 666 ALA A N 1
ATOM 5018 C CA . ALA A 1 666 ? -0.565 -46.871 -15.595 1.00 33.25 666 ALA A CA 1
ATOM 5019 C C . ALA A 1 666 ? -1.654 -47.341 -16.583 1.00 33.25 666 ALA A C 1
ATOM 5021 O O . ALA A 1 666 ? -2.843 -47.217 -16.293 1.00 33.25 666 ALA A O 1
ATOM 5022 N N . TYR A 1 667 ? -1.269 -47.963 -17.704 1.00 33.97 667 TYR A N 1
ATOM 5023 C CA . TYR A 1 667 ? -2.212 -48.402 -18.741 1.00 33.97 667 TYR A CA 1
ATOM 5024 C C . TYR A 1 667 ? -2.945 -49.693 -18.345 1.00 33.97 667 TYR A C 1
ATOM 5026 O O . TYR A 1 667 ? -4.157 -49.809 -18.521 1.00 33.97 667 TYR A O 1
ATOM 5034 N N . GLN A 1 668 ? -2.247 -50.633 -17.693 1.00 35.00 668 GLN A N 1
ATOM 5035 C CA . GLN A 1 668 ? -2.879 -51.847 -17.154 1.00 35.00 668 GLN A CA 1
ATOM 5036 C C . GLN A 1 668 ? -3.832 -51.571 -15.978 1.00 35.00 668 GLN A C 1
ATOM 5038 O O . GLN A 1 668 ? -4.727 -52.377 -15.717 1.00 35.00 668 GLN A O 1
ATOM 5043 N N . ARG A 1 669 ? -3.676 -50.434 -15.283 1.00 35.31 669 ARG A N 1
ATOM 5044 C CA . ARG A 1 669 ? -4.631 -49.960 -14.266 1.00 35.31 669 ARG A CA 1
ATOM 5045 C C . ARG A 1 669 ? -5.874 -49.334 -14.906 1.00 35.31 669 ARG A C 1
ATOM 5047 O O . ARG A 1 669 ? -6.972 -49.540 -14.402 1.00 35.31 669 ARG A O 1
ATOM 5054 N N . TYR A 1 670 ? -5.706 -48.657 -16.042 1.00 34.12 670 TYR A N 1
ATOM 5055 C CA . TYR A 1 670 ? -6.787 -48.031 -16.811 1.00 34.12 670 TYR A CA 1
ATOM 5056 C C . TYR A 1 670 ? -7.703 -49.049 -17.511 1.00 34.12 670 TYR A C 1
ATOM 5058 O O . TYR A 1 670 ? -8.921 -48.900 -17.493 1.00 34.12 670 TYR A O 1
ATOM 5066 N N . ALA A 1 671 ? -7.146 -50.139 -18.050 1.00 36.09 671 ALA A N 1
ATOM 5067 C CA . ALA A 1 671 ? -7.924 -51.174 -18.740 1.00 36.09 671 ALA A CA 1
ATOM 5068 C C . ALA A 1 671 ? -8.860 -51.986 -17.816 1.00 36.09 671 ALA A C 1
ATOM 5070 O O . ALA A 1 671 ? -9.797 -52.619 -18.297 1.00 36.09 671 ALA A O 1
ATOM 5071 N N . ARG A 1 672 ? -8.640 -51.967 -16.492 1.00 36.16 672 ARG A N 1
ATOM 5072 C CA . ARG A 1 672 ? -9.465 -52.702 -15.511 1.00 36.16 672 ARG A CA 1
ATOM 5073 C C . ARG A 1 672 ? -10.703 -51.934 -15.029 1.00 36.16 672 ARG A C 1
ATOM 5075 O O . ARG A 1 672 ? -11.522 -52.522 -14.333 1.00 36.16 672 ARG A O 1
ATOM 5082 N N . LEU A 1 673 ? -10.845 -50.653 -15.382 1.00 37.38 673 LEU A N 1
ATOM 5083 C CA . LEU A 1 673 ? -11.945 -49.786 -14.927 1.00 37.38 673 LEU A CA 1
ATOM 5084 C C . LEU A 1 673 ? -13.112 -49.677 -15.926 1.00 37.38 673 LEU A C 1
ATOM 5086 O O . LEU A 1 673 ? -14.105 -49.014 -15.636 1.00 37.38 673 LEU A O 1
ATOM 5090 N N . LEU A 1 674 ? -13.032 -50.341 -17.083 1.00 35.44 674 LEU A N 1
ATOM 5091 C CA . LEU A 1 674 ? -14.107 -50.355 -18.075 1.00 35.44 674 LEU A CA 1
ATOM 5092 C C . LEU A 1 674 ? -15.068 -51.524 -17.807 1.00 35.44 674 LEU A C 1
ATOM 5094 O O . LEU A 1 674 ? -14.677 -52.690 -17.838 1.00 35.44 674 LEU A O 1
ATOM 5098 N N . ALA A 1 675 ? -16.339 -51.208 -17.550 1.00 35.09 675 ALA A N 1
ATOM 5099 C CA . ALA A 1 675 ? -17.411 -52.192 -17.408 1.00 35.09 675 ALA A CA 1
ATOM 5100 C C . ALA A 1 675 ? -17.637 -52.995 -18.719 1.00 35.09 675 ALA A C 1
ATOM 5102 O O . ALA A 1 675 ? -17.320 -52.496 -19.803 1.00 35.09 675 ALA A O 1
ATOM 5103 N N . PRO A 1 676 ? -18.236 -54.206 -18.669 1.00 34.81 676 PRO A N 1
ATOM 5104 C CA . PRO A 1 676 ? -18.171 -55.210 -19.747 1.00 34.81 676 PRO A CA 1
ATOM 5105 C C . PRO A 1 676 ? -18.868 -54.860 -21.078 1.00 34.81 676 PRO A C 1
ATOM 5107 O O . PRO A 1 676 ? -18.851 -55.671 -21.997 1.00 34.81 676 PRO A O 1
ATOM 5110 N N . GLY A 1 677 ? -19.492 -53.685 -21.205 1.00 40.56 677 GLY A N 1
ATOM 5111 C CA . GLY A 1 677 ? -20.311 -53.305 -22.364 1.00 40.56 677 GLY A CA 1
ATOM 5112 C C . GLY A 1 677 ? -19.598 -52.536 -23.486 1.00 40.56 677 GLY A C 1
ATOM 5113 O O . GLY A 1 677 ? -20.166 -52.410 -24.565 1.00 40.56 677 GLY A O 1
ATOM 5114 N N . CYS A 1 678 ? -18.373 -52.037 -23.273 1.00 36.78 678 CYS A N 1
ATOM 5115 C CA . CYS A 1 678 ? -17.649 -51.202 -24.254 1.00 36.78 678 CYS A CA 1
ATOM 5116 C C . CYS A 1 678 ? -16.375 -51.850 -24.834 1.00 36.78 678 CYS A C 1
ATOM 5118 O O . CYS A 1 678 ? -15.603 -51.188 -25.528 1.00 36.78 678 CYS A O 1
ATOM 5120 N N . SER A 1 679 ? -16.120 -53.133 -24.563 1.00 38.03 679 SER A N 1
ATOM 5121 C CA . SER A 1 679 ? -14.874 -53.804 -24.970 1.00 38.03 679 SER A CA 1
ATOM 5122 C C . SER A 1 679 ? -14.796 -54.102 -26.473 1.00 38.03 679 SER A C 1
ATOM 5124 O O . SER A 1 679 ? -13.711 -54.055 -27.051 1.00 38.03 679 SER A O 1
ATOM 5126 N N . ALA A 1 680 ? -15.933 -54.355 -27.130 1.00 36.94 680 ALA A N 1
ATOM 5127 C CA . ALA A 1 680 ? -15.961 -54.732 -28.543 1.00 36.94 680 ALA A CA 1
ATOM 5128 C C . ALA A 1 680 ? -15.608 -53.562 -29.478 1.00 36.94 680 ALA A C 1
ATOM 5130 O O . ALA A 1 680 ? -14.832 -53.739 -30.412 1.00 36.94 680 ALA A O 1
ATOM 5131 N N . THR A 1 681 ? -16.108 -52.355 -29.197 1.00 40.75 681 THR A N 1
ATOM 5132 C CA . THR A 1 681 ? -15.913 -51.157 -30.033 1.00 40.75 681 THR A CA 1
ATOM 5133 C C . THR A 1 681 ? -14.504 -50.574 -29.922 1.00 40.75 681 THR A C 1
ATOM 5135 O O . THR A 1 681 ? -13.929 -50.176 -30.938 1.00 40.75 681 THR A O 1
ATOM 5138 N N . ALA A 1 682 ? -13.909 -50.592 -28.725 1.00 39.56 682 ALA A N 1
ATOM 5139 C CA . ALA A 1 682 ? -12.529 -50.152 -28.508 1.00 39.56 682 ALA A CA 1
ATOM 5140 C C . ALA A 1 682 ? -11.504 -51.089 -29.177 1.00 39.56 682 ALA A C 1
ATOM 5142 O O . ALA A 1 682 ? -10.522 -50.618 -29.752 1.00 39.56 682 ALA A O 1
ATOM 5143 N N . ALA A 1 683 ? -11.763 -52.403 -29.177 1.00 37.75 683 ALA A N 1
ATOM 5144 C CA . ALA A 1 683 ? -10.909 -53.385 -29.845 1.00 37.75 683 ALA A CA 1
ATOM 5145 C C . ALA A 1 683 ? -10.929 -53.229 -31.378 1.00 37.75 683 ALA A C 1
ATOM 5147 O O . ALA A 1 683 ? -9.873 -53.260 -32.010 1.00 37.75 683 ALA A O 1
ATOM 5148 N N . THR A 1 684 ? -12.097 -52.976 -31.981 1.00 39.94 684 THR A N 1
ATOM 5149 C CA . THR A 1 684 ? -12.199 -52.672 -33.422 1.00 39.94 684 THR A CA 1
ATOM 5150 C C . THR A 1 684 ? -11.526 -51.356 -33.809 1.00 39.94 684 THR A C 1
ATOM 5152 O O . THR A 1 684 ? -10.903 -51.287 -34.866 1.00 39.94 684 THR A O 1
ATOM 5155 N N . ALA A 1 685 ? -11.597 -50.325 -32.959 1.00 39.28 685 ALA A N 1
ATOM 5156 C CA . ALA A 1 685 ? -10.933 -49.047 -33.214 1.00 39.28 685 ALA A CA 1
ATOM 5157 C C . ALA A 1 685 ? -9.401 -49.181 -33.152 1.00 39.28 685 ALA A C 1
ATOM 5159 O O . ALA A 1 685 ? -8.702 -48.684 -34.033 1.00 39.28 685 ALA A O 1
ATOM 5160 N N . ALA A 1 686 ? -8.878 -49.923 -32.172 1.00 40.41 686 ALA A N 1
ATOM 5161 C CA . ALA A 1 686 ? -7.446 -50.195 -32.061 1.00 40.41 686 ALA A CA 1
ATOM 5162 C C . ALA A 1 686 ? -6.915 -51.037 -33.238 1.00 40.41 686 ALA A C 1
ATOM 5164 O O . ALA A 1 686 ? -5.844 -50.743 -33.769 1.00 40.41 686 ALA A O 1
ATOM 5165 N N . ALA A 1 687 ? -7.680 -52.035 -33.698 1.00 40.28 687 ALA A N 1
ATOM 5166 C CA . ALA A 1 687 ? -7.315 -52.853 -34.856 1.00 40.28 687 ALA A CA 1
ATOM 5167 C C . ALA A 1 687 ? -7.298 -52.045 -36.168 1.00 40.28 687 ALA A C 1
ATOM 5169 O O . ALA A 1 687 ? -6.393 -52.217 -36.985 1.00 40.28 687 ALA A O 1
ATOM 5170 N N . ALA A 1 688 ? -8.252 -51.125 -36.353 1.00 40.12 688 ALA A N 1
ATOM 5171 C CA . ALA A 1 688 ? -8.302 -50.247 -37.523 1.00 40.12 688 ALA A CA 1
ATOM 5172 C C . ALA A 1 688 ? -7.130 -49.248 -37.557 1.00 40.12 688 ALA A C 1
ATOM 5174 O O . ALA A 1 688 ? -6.545 -49.020 -38.615 1.00 40.12 688 ALA A O 1
ATOM 5175 N N . VAL A 1 689 ? -6.740 -48.705 -36.398 1.00 41.56 689 VAL A N 1
ATOM 5176 C CA . VAL A 1 689 ? -5.582 -47.803 -36.270 1.00 41.56 689 VAL A CA 1
ATOM 5177 C C . VAL A 1 689 ? -4.267 -48.546 -36.528 1.00 41.56 689 VAL A C 1
ATOM 5179 O O . VAL A 1 689 ? -3.404 -48.035 -37.241 1.00 41.56 689 VAL A O 1
ATOM 5182 N N . ALA A 1 690 ? -4.128 -49.777 -36.025 1.00 40.62 690 ALA A N 1
ATOM 5183 C CA . ALA A 1 690 ? -2.949 -50.605 -36.274 1.00 40.62 690 ALA A CA 1
ATOM 5184 C C . ALA A 1 690 ? -2.811 -51.005 -37.757 1.00 40.62 690 ALA A C 1
ATOM 5186 O O . ALA A 1 690 ? -1.713 -50.948 -38.311 1.00 40.62 690 ALA A O 1
ATOM 5187 N N . ALA A 1 691 ? -3.919 -51.348 -38.424 1.00 39.72 691 ALA A N 1
ATOM 5188 C CA . ALA A 1 691 ? -3.923 -51.672 -39.852 1.00 39.72 691 ALA A CA 1
ATOM 5189 C C . ALA A 1 691 ? -3.597 -50.450 -40.734 1.00 39.72 691 ALA A C 1
ATOM 5191 O O . ALA A 1 691 ? -2.839 -50.571 -41.698 1.00 39.72 691 ALA A O 1
ATOM 5192 N N . ALA A 1 692 ? -4.104 -49.264 -40.377 1.00 40.16 692 ALA A N 1
ATOM 5193 C CA . ALA A 1 692 ? -3.794 -48.015 -41.074 1.00 40.16 692 ALA A CA 1
ATOM 5194 C C . ALA A 1 692 ? -2.313 -47.623 -40.926 1.00 40.16 692 ALA A C 1
ATOM 5196 O O . ALA A 1 692 ? -1.673 -47.248 -41.909 1.00 40.16 692 ALA A O 1
ATOM 5197 N N . ALA A 1 693 ? -1.740 -47.779 -39.728 1.00 40.19 693 ALA A N 1
ATOM 5198 C CA . ALA A 1 693 ? -0.322 -47.518 -39.481 1.00 40.19 693 ALA A CA 1
ATOM 5199 C C . ALA A 1 693 ? 0.598 -48.481 -40.259 1.00 40.19 693 ALA A C 1
ATOM 5201 O O . ALA A 1 693 ? 1.612 -48.052 -40.810 1.00 40.19 693 ALA A O 1
ATOM 5202 N N . ALA A 1 694 ? 0.223 -49.762 -40.370 1.00 38.03 694 ALA A N 1
ATOM 5203 C CA . ALA A 1 694 ? 0.980 -50.756 -41.134 1.00 38.03 694 ALA A CA 1
ATOM 5204 C C . ALA A 1 694 ? 0.955 -50.491 -42.654 1.00 38.03 694 ALA A C 1
ATOM 5206 O O . ALA A 1 694 ? 1.981 -50.631 -43.320 1.00 38.03 694 ALA A O 1
ATOM 5207 N N . GLY A 1 695 ? -0.186 -50.052 -43.202 1.00 37.47 695 GLY A N 1
ATOM 5208 C CA . GLY A 1 695 ? -0.302 -49.674 -44.617 1.00 37.47 695 GLY A CA 1
ATOM 5209 C C . GLY A 1 695 ? 0.527 -48.437 -44.990 1.00 37.47 695 GLY A C 1
ATOM 5210 O O . GLY A 1 695 ? 1.126 -48.394 -46.063 1.00 37.47 695 GLY A O 1
ATOM 5211 N N . LEU A 1 696 ? 0.626 -47.460 -44.082 1.00 38.53 696 LEU A N 1
ATOM 5212 C CA . LEU A 1 696 ? 1.439 -46.249 -44.257 1.00 38.53 696 LEU A CA 1
ATOM 5213 C C . LEU A 1 696 ? 2.948 -46.517 -44.144 1.00 38.53 696 LEU A C 1
ATOM 5215 O O . LEU A 1 696 ? 3.727 -45.911 -44.876 1.00 38.53 696 LEU A O 1
ATOM 5219 N N . ALA A 1 697 ? 3.364 -47.461 -43.294 1.00 35.25 697 ALA A N 1
ATOM 5220 C CA . ALA A 1 697 ? 4.764 -47.877 -43.194 1.00 35.25 697 ALA A CA 1
ATOM 5221 C C . ALA A 1 697 ? 5.261 -48.584 -44.471 1.00 35.25 697 ALA A C 1
ATOM 5223 O O . ALA A 1 697 ? 6.409 -48.398 -44.870 1.00 35.25 697 ALA A O 1
ATOM 5224 N N . ALA A 1 698 ? 4.391 -49.337 -45.155 1.00 36.41 698 ALA A N 1
ATOM 5225 C CA . ALA A 1 698 ? 4.720 -49.981 -46.429 1.00 36.41 698 ALA A CA 1
ATOM 5226 C C . ALA A 1 698 ? 4.829 -48.985 -47.603 1.00 36.41 698 ALA A C 1
ATOM 5228 O O . ALA A 1 698 ? 5.603 -49.213 -48.530 1.00 36.41 698 ALA A O 1
ATOM 5229 N N . ALA A 1 699 ? 4.106 -47.859 -47.551 1.00 38.66 699 ALA A N 1
ATOM 5230 C CA . ALA A 1 699 ? 4.158 -46.805 -48.570 1.00 38.66 699 ALA A CA 1
ATOM 5231 C C . ALA A 1 699 ? 5.414 -45.908 -48.479 1.00 38.66 699 ALA A C 1
ATOM 5233 O O . ALA A 1 699 ? 5.698 -45.157 -49.410 1.00 38.66 699 ALA A O 1
ATOM 5234 N N . ALA A 1 700 ? 6.178 -45.989 -47.382 1.00 35.91 700 ALA A N 1
ATOM 5235 C CA . ALA A 1 700 ? 7.360 -45.161 -47.126 1.00 35.91 700 ALA A CA 1
ATOM 5236 C C . ALA A 1 700 ? 8.683 -45.735 -47.684 1.00 35.91 700 ALA A C 1
ATOM 5238 O O . ALA A 1 700 ? 9.730 -45.100 -47.554 1.00 35.91 700 ALA A O 1
ATOM 5239 N N . ALA A 1 701 ? 8.669 -46.913 -48.317 1.00 33.19 701 ALA A N 1
ATOM 5240 C CA . ALA A 1 701 ? 9.864 -47.520 -48.901 1.00 33.19 701 ALA A CA 1
ATOM 5241 C C . ALA A 1 701 ? 10.066 -47.072 -50.363 1.00 33.19 701 ALA A C 1
ATOM 5243 O O . ALA A 1 701 ? 9.541 -47.683 -51.292 1.00 33.19 701 ALA A O 1
ATOM 5244 N N . VAL A 1 702 ? 10.848 -46.010 -50.579 1.00 37.00 702 VAL A N 1
ATOM 5245 C CA . VAL A 1 702 ? 11.355 -45.627 -51.912 1.00 37.00 702 VAL A CA 1
ATOM 5246 C C . VAL A 1 702 ? 12.784 -46.175 -52.073 1.00 37.00 702 VAL A C 1
ATOM 5248 O O . VAL A 1 702 ? 13.601 -45.955 -51.178 1.00 37.00 702 VAL A O 1
ATOM 5251 N N . PRO A 1 703 ? 13.135 -46.875 -53.173 1.00 34.44 703 PRO A N 1
ATOM 5252 C CA . PRO A 1 703 ? 14.503 -47.326 -53.399 1.00 34.44 703 PRO A CA 1
ATOM 5253 C C . PRO A 1 703 ? 15.415 -46.139 -53.732 1.00 34.44 703 PRO A C 1
ATOM 5255 O O . PRO A 1 703 ? 15.053 -45.253 -54.507 1.00 34.44 703 PRO A O 1
ATOM 5258 N N . ALA A 1 704 ? 16.614 -46.133 -53.155 1.00 32.50 704 ALA A N 1
ATOM 5259 C CA . ALA A 1 704 ? 17.615 -45.099 -53.374 1.00 32.50 704 ALA A CA 1
ATOM 5260 C C . ALA A 1 704 ? 18.079 -45.063 -54.845 1.00 32.50 704 ALA A C 1
ATOM 5262 O O . ALA A 1 704 ? 18.680 -46.020 -55.329 1.00 32.50 704 ALA A O 1
ATOM 5263 N N . GLY A 1 705 ? 17.825 -43.942 -55.533 1.00 45.00 705 GLY A N 1
ATOM 5264 C CA . GLY A 1 705 ? 18.426 -43.615 -56.833 1.00 45.00 705 GLY A CA 1
ATOM 5265 C C . GLY A 1 705 ? 17.464 -43.025 -57.873 1.00 45.00 705 GLY A C 1
ATOM 5266 O O . GLY A 1 705 ? 17.067 -43.726 -58.796 1.00 45.00 705 GLY A O 1
ATOM 5267 N N . ALA A 1 706 ? 17.134 -41.729 -57.779 1.00 32.88 706 ALA A N 1
ATOM 5268 C CA . ALA A 1 706 ? 16.595 -40.936 -58.899 1.00 32.88 706 ALA A CA 1
ATOM 5269 C C . ALA A 1 706 ? 16.886 -39.423 -58.704 1.00 32.88 706 ALA A C 1
ATOM 5271 O O . ALA A 1 706 ? 16.894 -38.970 -57.558 1.00 32.88 706 ALA A O 1
ATOM 5272 N N . PRO A 1 707 ? 17.146 -38.634 -59.772 1.00 37.19 707 PRO A N 1
ATOM 5273 C CA . PRO A 1 707 ? 17.626 -37.255 -59.663 1.00 37.19 707 PRO A CA 1
ATOM 5274 C C . PRO A 1 707 ? 16.504 -36.211 -59.512 1.00 37.19 707 PRO A C 1
ATOM 5276 O O . PRO A 1 707 ? 15.350 -36.439 -59.870 1.00 37.19 707 PRO A O 1
ATOM 5279 N N . ALA A 1 708 ? 16.882 -35.052 -58.964 1.00 42.12 708 ALA A N 1
ATOM 5280 C CA . ALA A 1 708 ? 16.011 -33.982 -58.482 1.00 42.12 708 ALA A CA 1
ATOM 5281 C C . ALA A 1 708 ? 15.240 -33.213 -59.577 1.00 42.12 708 ALA A C 1
ATOM 5283 O O . ALA A 1 708 ? 15.813 -32.775 -60.572 1.00 42.12 708 ALA A O 1
ATOM 5284 N N . GLY A 1 709 ? 13.954 -32.951 -59.309 1.00 32.81 709 GLY A N 1
ATOM 5285 C CA . GLY A 1 709 ? 13.118 -31.964 -59.999 1.00 32.81 709 GLY A CA 1
ATOM 5286 C C . GLY A 1 709 ? 12.230 -31.213 -58.995 1.00 32.81 709 GLY A C 1
ATOM 5287 O O . GLY A 1 709 ? 11.451 -31.815 -58.256 1.00 32.81 709 GLY A O 1
ATOM 5288 N N . THR A 1 710 ? 12.351 -29.887 -58.958 1.00 41.12 710 THR A N 1
ATOM 5289 C CA . THR A 1 710 ? 11.898 -28.947 -57.908 1.00 41.12 710 THR A CA 1
ATOM 5290 C C . THR A 1 710 ? 10.384 -28.697 -57.793 1.00 41.12 710 THR A C 1
ATOM 5292 O O . THR A 1 710 ? 9.972 -27.756 -57.125 1.00 41.12 710 THR A O 1
ATOM 5295 N N . VAL A 1 711 ? 9.524 -29.550 -58.356 1.00 35.12 711 VAL A N 1
ATOM 5296 C CA . VAL A 1 711 ? 8.052 -29.409 -58.231 1.00 35.12 711 VAL A CA 1
ATOM 5297 C C . VAL A 1 711 ? 7.418 -30.521 -57.378 1.00 35.12 711 VAL A C 1
ATOM 5299 O O . VAL A 1 711 ? 6.320 -30.348 -56.856 1.00 35.12 711 VAL A O 1
ATOM 5302 N N . MET A 1 712 ? 8.123 -31.627 -57.115 1.00 34.59 712 MET A N 1
ATOM 5303 C CA . MET A 1 712 ? 7.587 -32.720 -56.284 1.00 34.59 712 MET A CA 1
ATOM 5304 C C . MET A 1 712 ? 7.723 -32.499 -54.768 1.00 34.59 712 MET A C 1
ATOM 5306 O O . MET A 1 712 ? 6.903 -33.014 -54.011 1.00 34.59 712 MET A O 1
ATOM 5310 N N . ALA A 1 713 ? 8.688 -31.697 -54.306 1.00 37.72 713 ALA A N 1
ATOM 5311 C CA . ALA A 1 713 ? 8.955 -31.529 -52.872 1.00 37.72 713 ALA A CA 1
ATOM 5312 C C . ALA A 1 713 ? 7.860 -30.732 -52.131 1.00 37.72 713 ALA A C 1
ATOM 5314 O O . ALA A 1 713 ? 7.500 -31.075 -51.008 1.00 37.72 713 ALA A O 1
ATOM 5315 N N . ALA A 1 714 ? 7.272 -29.710 -52.765 1.00 33.62 714 ALA A N 1
ATOM 5316 C CA . ALA A 1 714 ? 6.211 -28.901 -52.156 1.00 33.62 714 ALA A CA 1
ATOM 5317 C C . ALA A 1 714 ? 4.879 -29.666 -52.051 1.00 33.62 714 ALA A C 1
ATOM 5319 O O . ALA A 1 714 ? 4.191 -29.571 -51.036 1.00 33.62 714 ALA A O 1
ATOM 5320 N N . ALA A 1 715 ? 4.545 -30.475 -53.063 1.00 36.25 715 ALA A N 1
ATOM 5321 C CA . ALA A 1 715 ? 3.358 -31.330 -53.044 1.00 36.25 715 ALA A CA 1
ATOM 5322 C C . ALA A 1 715 ? 3.481 -32.452 -51.999 1.00 36.25 715 ALA A C 1
ATOM 5324 O O . ALA A 1 715 ? 2.519 -32.732 -51.286 1.00 36.25 715 ALA A O 1
ATOM 5325 N N . GLN A 1 716 ? 4.678 -33.031 -51.846 1.00 40.59 716 GLN A N 1
ATOM 5326 C CA . GLN A 1 716 ? 4.956 -34.023 -50.808 1.00 40.59 716 GLN A CA 1
ATOM 5327 C C . GLN A 1 716 ? 4.907 -33.401 -49.404 1.00 40.59 716 GLN A C 1
ATOM 5329 O O . GLN A 1 716 ? 4.257 -33.961 -48.529 1.00 40.59 716 GLN A O 1
ATOM 5334 N N . LEU A 1 717 ? 5.482 -32.215 -49.178 1.00 40.62 717 LEU A N 1
ATOM 5335 C CA . LEU A 1 717 ? 5.412 -31.528 -47.878 1.00 40.62 717 LEU A CA 1
ATOM 5336 C C . LEU A 1 717 ? 3.979 -31.126 -47.485 1.00 40.62 717 LEU A C 1
ATOM 5338 O O . LEU A 1 717 ? 3.598 -31.281 -46.325 1.00 40.62 717 LEU A O 1
ATOM 5342 N N . LEU A 1 718 ? 3.157 -30.681 -48.441 1.00 37.47 718 LEU A N 1
ATOM 5343 C CA . LEU A 1 718 ? 1.733 -30.396 -48.215 1.00 37.47 718 LEU A CA 1
ATOM 5344 C C . LEU A 1 718 ? 0.931 -31.664 -47.897 1.00 37.47 718 LEU A C 1
ATOM 5346 O O . LEU A 1 718 ? 0.094 -31.646 -46.995 1.00 37.47 718 LEU A O 1
ATOM 5350 N N . GLN A 1 719 ? 1.205 -32.776 -48.583 1.00 42.50 719 GLN A N 1
ATOM 5351 C CA . GLN A 1 719 ? 0.592 -34.071 -48.275 1.00 42.50 719 GLN A CA 1
ATOM 5352 C C . GLN A 1 719 ? 1.000 -34.573 -46.882 1.00 42.50 719 GLN A C 1
ATOM 5354 O O . GLN A 1 719 ? 0.145 -35.006 -46.112 1.00 42.50 719 GLN A O 1
ATOM 5359 N N . TRP A 1 720 ? 2.274 -34.431 -46.511 1.00 41.91 720 TRP A N 1
ATOM 5360 C CA . TRP A 1 720 ? 2.778 -34.784 -45.183 1.00 41.91 720 TRP A CA 1
ATOM 5361 C C . TRP A 1 720 ? 2.182 -33.913 -44.070 1.00 41.91 720 TRP A C 1
ATOM 5363 O O . TRP A 1 720 ? 1.862 -34.430 -43.001 1.00 41.91 720 TRP A O 1
ATOM 5373 N N . TRP A 1 721 ? 1.952 -32.622 -44.323 1.00 43.44 721 TRP A N 1
ATOM 5374 C CA . TRP A 1 721 ? 1.298 -31.717 -43.373 1.00 43.44 721 TRP A CA 1
ATOM 5375 C C . TRP A 1 721 ? -0.166 -32.102 -43.107 1.00 43.44 721 TRP A C 1
ATOM 5377 O O . TRP A 1 721 ? -0.603 -32.128 -41.954 1.00 43.44 721 TRP A O 1
ATOM 5387 N N . TRP A 1 722 ? -0.916 -32.478 -44.149 1.00 42.59 722 TRP A N 1
ATOM 5388 C CA . TRP A 1 722 ? -2.297 -32.950 -44.002 1.00 42.59 722 TRP A CA 1
ATOM 5389 C C . TRP A 1 722 ? -2.388 -34.311 -43.308 1.00 42.59 722 TRP A C 1
ATOM 5391 O O . TRP A 1 722 ? -3.266 -34.502 -42.468 1.00 42.59 722 TRP A O 1
ATOM 5401 N N . VAL A 1 723 ? -1.458 -35.230 -43.586 1.00 44.19 723 VAL A N 1
ATOM 5402 C CA . VAL A 1 723 ? -1.375 -36.528 -42.895 1.00 44.19 723 VAL A CA 1
ATOM 5403 C C . VAL A 1 723 ? -1.036 -36.341 -41.412 1.00 44.19 723 VAL A C 1
ATOM 5405 O O . VAL A 1 723 ? -1.679 -36.947 -40.559 1.00 44.19 723 VAL A O 1
ATOM 5408 N N . GLN A 1 724 ? -0.106 -35.440 -41.081 1.00 44.19 724 GLN A N 1
ATOM 5409 C CA . GLN A 1 724 ? 0.228 -35.069 -39.700 1.00 44.19 724 GLN A CA 1
ATOM 5410 C C . GLN A 1 724 ? -0.966 -34.437 -38.968 1.00 44.19 724 GLN A C 1
ATOM 5412 O O . GLN A 1 724 ? -1.262 -34.813 -37.835 1.00 44.19 724 GLN A O 1
ATOM 5417 N N . ARG A 1 725 ? -1.709 -33.529 -39.617 1.00 47.38 725 ARG A N 1
ATOM 5418 C CA . ARG A 1 725 ? -2.922 -32.918 -39.044 1.00 47.38 725 ARG A CA 1
ATOM 5419 C C . ARG A 1 725 ? -4.055 -33.924 -38.851 1.00 47.38 725 ARG A C 1
ATOM 5421 O O . ARG A 1 725 ? -4.722 -33.884 -37.820 1.00 47.38 725 ARG A O 1
ATOM 5428 N N . ALA A 1 726 ? -4.246 -34.843 -39.794 1.00 45.41 726 ALA A N 1
ATOM 5429 C CA . ALA A 1 726 ? -5.225 -35.918 -39.671 1.00 45.41 726 ALA A CA 1
ATOM 5430 C C . ALA A 1 726 ? -4.857 -36.895 -38.540 1.00 45.41 726 ALA A C 1
ATOM 5432 O O . ALA A 1 726 ? -5.730 -37.282 -37.767 1.00 45.41 726 ALA A O 1
ATOM 5433 N N . LEU A 1 727 ? -3.570 -37.227 -38.384 1.00 45.56 727 LEU A N 1
ATOM 5434 C CA . LEU A 1 727 ? -3.059 -38.037 -37.272 1.00 45.56 727 LEU A CA 1
ATOM 5435 C C . LEU A 1 727 ? -3.227 -37.334 -35.920 1.00 45.56 727 LEU A C 1
ATOM 5437 O O . LEU A 1 727 ? -3.680 -37.962 -34.968 1.00 45.56 727 LEU A O 1
ATOM 5441 N N . GLN A 1 728 ? -2.936 -36.034 -35.833 1.00 48.81 728 GLN A N 1
ATOM 5442 C CA . GLN A 1 728 ? -3.159 -35.249 -34.613 1.00 48.81 728 GLN A CA 1
ATOM 5443 C C . GLN A 1 728 ? -4.644 -35.187 -34.240 1.00 48.81 728 GLN A C 1
ATOM 5445 O O . GLN A 1 728 ? -4.983 -35.365 -33.076 1.00 48.81 728 GLN A O 1
ATOM 5450 N N . LEU A 1 729 ? -5.539 -35.012 -35.216 1.00 45.50 729 LEU A N 1
ATOM 5451 C CA . LEU A 1 729 ? -6.986 -35.042 -34.987 1.00 45.50 729 LEU A CA 1
ATOM 5452 C C . LEU A 1 729 ? -7.474 -36.432 -34.547 1.00 45.50 729 LEU A C 1
ATOM 5454 O O . LEU A 1 729 ? -8.254 -36.527 -33.602 1.00 45.50 729 LEU A O 1
ATOM 5458 N N . LEU A 1 730 ? -6.982 -37.507 -35.170 1.00 44.66 730 LEU A N 1
ATOM 5459 C CA . LEU A 1 730 ? -7.327 -38.890 -34.811 1.00 44.66 730 LEU A CA 1
ATOM 5460 C C . LEU A 1 730 ? -6.797 -39.306 -33.430 1.00 44.66 730 LEU A C 1
ATOM 5462 O O . LEU A 1 730 ? -7.413 -40.150 -32.783 1.00 44.66 730 LEU A O 1
ATOM 5466 N N . LEU A 1 731 ? -5.691 -38.714 -32.967 1.00 47.41 731 LEU A N 1
ATOM 5467 C CA . LEU A 1 731 ? -5.125 -38.952 -31.633 1.00 47.41 731 LEU A CA 1
ATOM 5468 C C . LEU A 1 731 ? -5.760 -38.070 -30.546 1.00 47.41 731 LEU A C 1
ATOM 5470 O O . LEU A 1 731 ? -5.870 -38.509 -29.403 1.00 47.41 731 LEU A O 1
ATOM 5474 N N . TRP A 1 732 ? -6.202 -36.858 -30.894 1.00 47.09 732 TRP A N 1
ATOM 5475 C CA . TRP A 1 732 ? -6.776 -35.888 -29.955 1.00 47.09 732 TRP A CA 1
ATOM 5476 C C . TRP A 1 732 ? -8.254 -36.165 -29.630 1.00 47.09 732 TRP A C 1
ATOM 5478 O O . TRP A 1 732 ? -8.647 -36.148 -28.463 1.00 47.09 732 TRP A O 1
ATOM 5488 N N . LEU A 1 733 ? -9.070 -36.507 -30.635 1.00 43.09 733 LEU A N 1
ATOM 5489 C CA . LEU A 1 733 ? -10.513 -36.748 -30.459 1.00 43.09 733 LEU A CA 1
ATOM 5490 C C . LEU A 1 733 ? -10.865 -37.837 -29.416 1.00 43.09 733 LEU A C 1
ATOM 5492 O O . LEU A 1 733 ? -11.804 -37.623 -28.648 1.00 43.09 733 LEU A O 1
ATOM 5496 N N . PRO A 1 734 ? -10.156 -38.981 -29.326 1.00 44.78 734 PRO A N 1
ATOM 5497 C CA . PRO A 1 734 ? -10.455 -40.014 -28.331 1.00 44.78 734 PRO A CA 1
ATOM 5498 C C . PRO A 1 734 ? -10.098 -39.624 -26.887 1.00 44.78 734 PRO A C 1
ATOM 5500 O O . PRO A 1 734 ? -10.735 -40.118 -25.956 1.00 44.78 734 PRO A O 1
ATOM 5503 N N . GLN A 1 735 ? -9.097 -38.758 -26.683 1.00 47.72 735 GLN A N 1
ATOM 5504 C CA . GLN A 1 735 ? -8.619 -38.373 -25.347 1.00 47.72 735 GLN A CA 1
ATOM 5505 C C . GLN A 1 735 ? -9.575 -37.389 -24.665 1.00 47.72 735 GLN A C 1
ATOM 5507 O O . GLN A 1 735 ? -9.983 -37.611 -23.525 1.00 47.72 735 GLN A O 1
ATOM 5512 N N . GLU A 1 736 ? -10.015 -36.365 -25.394 1.00 47.50 736 GLU A N 1
ATOM 5513 C CA . GLU A 1 736 ? -10.993 -35.387 -24.902 1.00 47.50 736 GLU A CA 1
ATOM 5514 C C . GLU A 1 736 ? -12.385 -36.016 -24.732 1.00 47.50 736 GLU A C 1
ATOM 5516 O O . GLU A 1 736 ? -13.062 -35.798 -23.725 1.00 47.50 736 GLU A O 1
ATOM 5521 N N . ALA A 1 737 ? -12.799 -36.885 -25.663 1.00 47.56 737 ALA A N 1
ATOM 5522 C CA . ALA A 1 737 ? -14.064 -37.610 -25.552 1.00 47.56 737 ALA A CA 1
ATOM 5523 C C . ALA A 1 737 ? -14.101 -38.563 -24.343 1.00 47.56 737 ALA A C 1
ATOM 5525 O O . ALA A 1 737 ? -15.144 -38.705 -23.702 1.00 47.56 737 ALA A O 1
ATOM 5526 N N . GLY A 1 738 ? -12.970 -39.194 -24.003 1.00 48.34 738 GLY A N 1
ATOM 5527 C CA . GLY A 1 738 ? -12.847 -40.047 -22.818 1.00 48.34 738 GLY A CA 1
ATOM 5528 C C . GLY A 1 738 ? -13.019 -39.275 -21.507 1.00 48.34 738 GLY A C 1
ATOM 5529 O O . GLY A 1 738 ? -13.700 -39.752 -20.599 1.00 48.34 738 GLY A O 1
ATOM 5530 N N . LEU A 1 739 ? -12.473 -38.057 -21.428 1.00 49.09 739 LEU A N 1
ATOM 5531 C CA . LEU A 1 739 ? -12.620 -37.170 -20.269 1.00 49.09 739 LEU A CA 1
ATOM 5532 C C . LEU A 1 739 ? -14.058 -36.655 -20.116 1.00 49.09 739 LEU A C 1
ATOM 5534 O O . LEU A 1 739 ? -14.594 -36.640 -19.007 1.00 49.09 739 LEU A O 1
ATOM 5538 N N . TRP A 1 740 ? -14.721 -36.325 -21.226 1.00 47.31 740 TRP A N 1
ATOM 5539 C CA . TRP A 1 740 ? -16.129 -35.922 -21.224 1.00 47.31 740 TRP A CA 1
ATOM 5540 C C . TRP A 1 740 ? -17.079 -37.063 -20.835 1.00 47.31 740 TRP A C 1
ATOM 5542 O O . TRP A 1 740 ? -18.025 -36.843 -20.078 1.00 47.31 740 TRP A O 1
ATOM 5552 N N . LEU A 1 741 ? -16.819 -38.296 -21.281 1.00 45.91 741 LEU A N 1
ATOM 5553 C CA . LEU A 1 741 ? -17.611 -39.470 -20.890 1.00 45.91 741 LEU A CA 1
ATOM 5554 C C . LEU A 1 741 ? -17.439 -39.822 -19.403 1.00 45.91 741 LEU A C 1
ATOM 5556 O O . LEU A 1 741 ? -18.423 -40.177 -18.752 1.00 45.91 741 LEU A O 1
ATOM 5560 N N . LEU A 1 742 ? -16.233 -39.661 -18.845 1.00 49.66 742 LEU A N 1
ATOM 5561 C CA . LEU A 1 742 ? -15.963 -39.799 -17.405 1.00 49.66 742 LEU A CA 1
ATOM 5562 C C . LEU A 1 742 ? -16.688 -38.728 -16.578 1.00 49.66 742 LEU A C 1
ATOM 5564 O O . LEU A 1 742 ? -17.299 -39.045 -15.555 1.00 49.66 742 LEU A O 1
ATOM 5568 N N . TRP A 1 743 ? -16.676 -37.479 -17.051 1.00 52.38 743 TRP A N 1
ATOM 5569 C CA . TRP A 1 743 ? -17.394 -36.367 -16.428 1.00 52.38 743 TRP A CA 1
ATOM 5570 C C . TRP A 1 743 ? -18.919 -36.585 -16.428 1.00 52.38 743 TRP A C 1
ATOM 5572 O O . TRP A 1 743 ? -19.581 -36.345 -15.417 1.00 52.38 743 TRP A O 1
ATOM 5582 N N . MET A 1 744 ? -19.487 -37.123 -17.515 1.00 47.00 744 MET A N 1
ATOM 5583 C CA . MET A 1 744 ? -20.924 -37.427 -17.602 1.00 47.00 744 MET A CA 1
ATOM 5584 C C . MET A 1 744 ? -21.331 -38.691 -16.823 1.00 47.00 744 MET A C 1
ATOM 5586 O O . MET A 1 744 ? -22.409 -38.718 -16.225 1.00 47.00 744 MET A O 1
ATOM 5590 N N . GLN A 1 745 ? -20.478 -39.723 -16.751 1.00 48.50 745 GLN A N 1
ATOM 5591 C CA . GLN A 1 745 ? -20.739 -40.918 -15.932 1.00 48.50 745 GLN A CA 1
ATOM 5592 C C . GLN A 1 745 ? -20.789 -40.603 -14.432 1.00 48.50 745 GLN A C 1
ATOM 5594 O O . GLN A 1 745 ? -21.619 -41.178 -13.726 1.00 48.50 745 GLN A O 1
ATOM 5599 N N . GLN A 1 746 ? -19.981 -39.651 -13.948 1.00 51.00 746 GLN A N 1
ATOM 5600 C CA . GLN A 1 746 ? -20.067 -39.168 -12.563 1.00 51.00 746 GLN A CA 1
ATOM 5601 C C . GLN A 1 746 ? -21.399 -38.462 -12.248 1.00 51.00 746 GLN A C 1
ATOM 5603 O O . GLN A 1 746 ? -21.786 -38.399 -11.083 1.00 51.00 746 GLN A O 1
ATOM 5608 N N . ARG A 1 747 ? -22.139 -37.995 -13.267 1.00 47.00 747 ARG A N 1
ATOM 5609 C CA . ARG A 1 747 ? -23.440 -37.315 -13.122 1.00 47.00 747 ARG A CA 1
ATOM 5610 C C . ARG A 1 747 ? -24.669 -38.184 -13.449 1.00 47.00 747 ARG A C 1
ATOM 5612 O O . ARG A 1 747 ? -25.785 -37.701 -13.321 1.00 47.00 747 ARG A O 1
ATOM 5619 N N . ARG A 1 748 ? -24.487 -39.473 -13.792 1.00 43.75 748 ARG A N 1
ATOM 5620 C CA . ARG A 1 748 ? -25.549 -40.463 -14.121 1.00 43.75 748 ARG A CA 1
ATOM 5621 C C . ARG A 1 748 ? -26.465 -40.120 -15.318 1.00 43.75 748 ARG A C 1
ATOM 5623 O O . ARG A 1 748 ? -27.555 -40.678 -15.417 1.00 43.75 748 ARG A O 1
ATOM 5630 N N . ASP A 1 749 ? -26.017 -39.317 -16.283 1.00 50.25 749 ASP A N 1
ATOM 5631 C CA . ASP A 1 749 ? -26.799 -39.008 -17.498 1.00 50.25 749 ASP A CA 1
ATOM 5632 C C . ASP A 1 749 ? -26.571 -40.032 -18.632 1.00 50.25 749 ASP A C 1
ATOM 5634 O O . ASP A 1 749 ? -25.869 -39.794 -19.618 1.00 50.25 749 ASP A O 1
ATOM 5638 N N . GLY A 1 750 ? -27.170 -41.221 -18.498 1.00 49.69 750 GLY A N 1
ATOM 5639 C CA . GLY A 1 750 ? -26.956 -42.353 -19.416 1.00 49.69 750 GLY A CA 1
ATOM 5640 C C . GLY A 1 750 ? -27.469 -42.165 -20.855 1.00 49.69 750 GLY A C 1
ATOM 5641 O O . GLY A 1 750 ? -26.944 -42.795 -21.773 1.00 49.69 750 GLY A O 1
ATOM 5642 N N . GLN A 1 751 ? -28.459 -41.296 -21.087 1.00 49.22 751 GLN A N 1
ATOM 5643 C CA . GLN A 1 751 ? -29.002 -41.054 -22.434 1.00 49.22 751 GLN A CA 1
ATOM 5644 C C . GLN A 1 751 ? -28.087 -40.179 -23.303 1.00 49.22 751 GLN A C 1
ATOM 5646 O O . GLN A 1 751 ? -27.938 -40.451 -24.495 1.00 49.22 751 GLN A O 1
ATOM 5651 N N . LEU A 1 752 ? -27.433 -39.168 -22.720 1.00 48.56 752 LEU A N 1
ATOM 5652 C CA . LEU A 1 752 ? -26.555 -38.258 -23.464 1.00 48.56 752 LEU A CA 1
ATOM 5653 C C . LEU A 1 752 ? -25.255 -38.955 -23.902 1.00 48.56 752 LEU A C 1
ATOM 5655 O O . LEU A 1 752 ? -24.782 -38.756 -25.022 1.00 48.56 752 LEU A O 1
ATOM 5659 N N . ALA A 1 753 ? -24.727 -39.839 -23.048 1.00 49.31 753 ALA A N 1
ATOM 5660 C CA . ALA A 1 753 ? -23.528 -40.629 -23.328 1.00 49.31 753 ALA A CA 1
ATOM 5661 C C . ALA A 1 753 ? -23.696 -41.544 -24.559 1.00 49.31 753 ALA A C 1
ATOM 5663 O O . ALA A 1 753 ? -22.779 -41.668 -25.372 1.00 49.31 753 ALA A O 1
ATOM 5664 N N . GLY A 1 754 ? -24.883 -42.136 -24.747 1.00 47.78 754 GLY A N 1
ATOM 5665 C CA . GLY A 1 754 ? -25.186 -42.974 -25.913 1.00 47.78 754 GLY A CA 1
ATOM 5666 C C . GLY A 1 754 ? -25.229 -42.194 -27.233 1.00 47.78 754 GLY A C 1
ATOM 5667 O O . GLY A 1 754 ? -24.710 -42.663 -28.248 1.00 47.78 754 GLY A O 1
ATOM 5668 N N . VAL A 1 755 ? -25.787 -40.979 -27.216 1.00 53.75 755 VAL A N 1
ATOM 5669 C CA . VAL A 1 755 ? -25.869 -40.098 -28.396 1.00 53.75 755 VAL A CA 1
ATOM 5670 C C . VAL A 1 755 ? -24.478 -39.624 -28.827 1.00 53.75 755 VAL A C 1
ATOM 5672 O O . VAL A 1 755 ? -24.143 -39.680 -30.012 1.00 53.75 755 VAL A O 1
ATOM 5675 N N . LEU A 1 756 ? -23.636 -39.234 -27.868 1.00 49.97 756 LEU A N 1
ATOM 5676 C CA . LEU A 1 756 ? -22.254 -38.815 -28.119 1.00 49.97 756 LEU A CA 1
ATOM 5677 C C . LEU A 1 756 ? -21.374 -39.958 -28.641 1.00 49.97 756 LEU A C 1
ATOM 5679 O O . LEU A 1 756 ? -20.623 -39.751 -29.594 1.00 49.97 756 LEU A O 1
ATOM 5683 N N . CYS A 1 757 ? -21.514 -41.176 -28.106 1.00 47.69 757 CYS A N 1
ATOM 5684 C CA . CYS A 1 757 ? -20.830 -42.355 -28.651 1.00 47.69 757 CYS A CA 1
ATOM 5685 C C . CYS A 1 757 ? -21.215 -42.625 -30.116 1.00 47.69 757 CYS A C 1
ATOM 5687 O O . CYS A 1 757 ? -20.347 -42.937 -30.934 1.00 47.69 757 CYS A O 1
ATOM 5689 N N . GLY A 1 758 ? -22.496 -42.465 -30.470 1.00 47.72 758 GLY A N 1
ATOM 5690 C CA . GLY A 1 758 ? -22.967 -42.605 -31.850 1.00 47.72 758 GLY A CA 1
ATOM 5691 C C . GLY A 1 758 ? -22.419 -41.528 -32.795 1.00 47.72 758 GLY A C 1
ATOM 5692 O O . GLY A 1 758 ? -22.057 -41.831 -33.935 1.00 47.72 758 GLY A O 1
ATOM 5693 N N . LEU A 1 759 ? -22.311 -40.282 -32.324 1.00 50.25 759 LEU A N 1
ATOM 5694 C CA . LEU A 1 759 ? -21.747 -39.165 -33.090 1.00 50.25 759 LEU A CA 1
ATOM 5695 C C . LEU A 1 759 ? -20.238 -39.321 -33.316 1.00 50.25 759 LEU A C 1
ATOM 5697 O O . LEU A 1 759 ? -19.768 -39.121 -34.435 1.00 50.25 759 LEU A O 1
ATOM 5701 N N . LEU A 1 760 ? -19.493 -39.753 -32.297 1.00 49.72 760 LEU A N 1
ATOM 5702 C CA . LEU A 1 760 ? -18.053 -40.011 -32.394 1.00 49.72 760 LEU A CA 1
ATOM 5703 C C . LEU A 1 760 ? -17.735 -41.154 -33.365 1.00 49.72 760 LEU A C 1
ATOM 5705 O O . LEU A 1 760 ? -16.838 -41.017 -34.194 1.00 49.72 760 LEU A O 1
ATOM 5709 N N . ALA A 1 761 ? -18.506 -42.246 -33.335 1.00 48.84 761 ALA A N 1
ATOM 5710 C CA . ALA A 1 761 ? -18.338 -43.347 -34.285 1.00 48.84 761 ALA A CA 1
ATOM 5711 C C . ALA A 1 761 ? -18.550 -42.892 -35.743 1.00 48.84 761 ALA A C 1
ATOM 5713 O O . ALA A 1 761 ? -17.774 -43.257 -36.629 1.00 48.84 761 ALA A O 1
ATOM 5714 N N . ARG A 1 762 ? -19.554 -42.036 -35.987 1.00 47.97 762 ARG A N 1
ATOM 5715 C CA . ARG A 1 762 ? -19.824 -41.455 -37.314 1.00 47.97 762 ARG A CA 1
ATOM 5716 C C . ARG A 1 762 ? -18.753 -40.455 -37.751 1.00 47.97 762 ARG A C 1
ATOM 5718 O O . ARG A 1 762 ? -18.372 -40.458 -38.918 1.00 47.97 762 ARG A O 1
ATOM 5725 N N . ALA A 1 763 ? -18.234 -39.639 -36.834 1.00 47.78 763 ALA A N 1
ATOM 5726 C CA . ALA A 1 763 ? -17.162 -38.687 -37.121 1.00 47.78 763 ALA A CA 1
ATOM 5727 C C . ALA A 1 763 ? -15.858 -39.397 -37.522 1.00 47.78 763 ALA A C 1
ATOM 5729 O O . ALA A 1 763 ? -15.217 -39.007 -38.498 1.00 47.78 763 ALA A O 1
ATOM 5730 N N . VAL A 1 764 ? -15.511 -40.489 -36.832 1.00 47.41 764 VAL A N 1
ATOM 5731 C CA . VAL A 1 764 ? -14.346 -41.321 -37.169 1.00 47.41 764 VAL A CA 1
ATOM 5732 C C . VAL A 1 764 ? -14.538 -42.018 -38.522 1.00 47.41 764 VAL A C 1
ATOM 5734 O O . VAL A 1 764 ? -13.624 -42.002 -39.344 1.00 47.41 764 VAL A O 1
ATOM 5737 N N . GLN A 1 765 ? -15.730 -42.550 -38.817 1.00 45.34 765 GLN A N 1
ATOM 5738 C CA . GLN A 1 765 ? -16.041 -43.113 -40.141 1.00 45.34 765 GLN A CA 1
ATOM 5739 C C . GLN A 1 765 ? -15.930 -42.077 -41.272 1.00 45.34 765 GLN A C 1
ATOM 5741 O O . GLN A 1 765 ? -15.364 -42.383 -42.324 1.00 45.34 765 GLN A O 1
ATOM 5746 N N . CYS A 1 766 ? -16.407 -40.847 -41.055 1.00 44.97 766 CYS A N 1
ATOM 5747 C CA . CYS A 1 766 ? -16.253 -39.750 -42.013 1.00 44.97 766 CYS A CA 1
ATOM 5748 C C . CYS A 1 766 ? -14.783 -39.366 -42.223 1.00 44.97 766 CYS A C 1
ATOM 5750 O O . CYS A 1 766 ? -14.361 -39.200 -43.366 1.00 44.97 766 CYS A O 1
ATOM 5752 N N . ALA A 1 767 ? -13.986 -39.270 -41.155 1.00 45.97 767 ALA A N 1
ATOM 5753 C CA . ALA A 1 767 ? -12.566 -38.925 -41.248 1.00 45.97 767 ALA A CA 1
ATOM 5754 C C . ALA A 1 767 ? -11.761 -39.974 -42.038 1.00 45.97 767 ALA A C 1
ATOM 5756 O O . ALA A 1 767 ? -10.931 -39.618 -42.875 1.00 45.97 767 ALA A O 1
ATOM 5757 N N . VAL A 1 768 ? -12.061 -41.263 -41.839 1.00 44.94 768 VAL A N 1
ATOM 5758 C CA . VAL A 1 768 ? -11.440 -42.365 -42.591 1.00 44.94 768 VAL A CA 1
ATOM 5759 C C . VAL A 1 768 ? -11.853 -42.333 -44.070 1.00 44.94 768 VAL A C 1
ATOM 5761 O O . VAL A 1 768 ? -10.999 -42.472 -44.944 1.00 44.94 768 VAL A O 1
ATOM 5764 N N . CYS A 1 769 ? -13.128 -42.063 -44.378 1.00 44.19 769 CYS A N 1
ATOM 5765 C CA . CYS A 1 769 ? -13.595 -41.951 -45.767 1.00 44.19 769 CYS A CA 1
ATOM 5766 C C . CYS A 1 769 ? -12.972 -40.757 -46.509 1.00 44.19 769 CYS A C 1
ATOM 5768 O O . CYS A 1 769 ? -12.586 -40.887 -47.670 1.00 44.19 769 CYS A O 1
ATOM 5770 N N . VAL A 1 770 ? -12.830 -39.605 -45.844 1.00 42.25 770 VAL A N 1
ATOM 5771 C CA . VAL A 1 770 ? -12.191 -38.409 -46.420 1.00 42.25 770 VAL A CA 1
ATOM 5772 C C . VAL A 1 770 ? -10.699 -38.654 -46.677 1.00 42.25 770 VAL A C 1
ATOM 5774 O O . VAL A 1 770 ? -10.199 -38.284 -47.740 1.00 42.25 770 VAL A O 1
ATOM 5777 N N . GLY A 1 771 ? -10.007 -39.351 -45.769 1.00 38.91 771 GLY A N 1
ATOM 5778 C CA . GLY A 1 771 ? -8.613 -39.765 -45.960 1.00 38.91 771 GLY A CA 1
ATOM 5779 C C . GLY A 1 771 ? -8.416 -40.712 -47.152 1.00 38.91 771 GLY A C 1
ATOM 5780 O O . GLY A 1 771 ? -7.491 -40.522 -47.942 1.00 38.91 771 GLY A O 1
ATOM 5781 N N . CYS A 1 772 ? -9.318 -41.682 -47.344 1.00 39.56 772 CYS A N 1
ATOM 5782 C CA . CYS A 1 772 ? -9.267 -42.599 -48.488 1.00 39.56 772 CYS A CA 1
ATOM 5783 C C . CYS A 1 772 ? -9.569 -41.905 -49.830 1.00 39.56 772 CYS A C 1
ATOM 5785 O O . CYS A 1 772 ? -8.885 -42.179 -50.817 1.00 39.56 772 CYS A O 1
ATOM 5787 N N . CYS A 1 773 ? -10.529 -40.973 -49.879 1.00 38.06 773 CYS A N 1
ATOM 5788 C CA . CYS A 1 773 ? -10.840 -40.211 -51.097 1.00 38.06 773 CYS A CA 1
ATOM 5789 C C . CYS A 1 773 ? -9.703 -39.262 -51.518 1.00 38.06 773 CYS A C 1
ATOM 5791 O O . CYS A 1 773 ? -9.440 -39.119 -52.712 1.00 38.06 773 CYS A O 1
ATOM 5793 N N . LEU A 1 774 ? -9.004 -38.645 -50.557 1.00 37.56 774 LEU A N 1
ATOM 5794 C CA . LEU A 1 774 ? -7.873 -37.742 -50.823 1.00 37.56 774 LEU A CA 1
ATOM 5795 C C . LEU A 1 774 ? -6.604 -38.480 -51.280 1.00 37.56 774 LEU A C 1
ATOM 5797 O O . LEU A 1 774 ? -5.815 -37.916 -52.033 1.00 37.56 774 LEU A O 1
ATOM 5801 N N . CYS A 1 775 ? -6.417 -39.745 -50.884 1.00 37.66 775 CYS A N 1
ATOM 5802 C CA . CYS A 1 775 ? -5.345 -40.587 -51.427 1.00 37.66 775 CYS A CA 1
ATOM 5803 C C . CYS A 1 775 ? -5.592 -41.001 -52.888 1.00 37.66 775 CYS A C 1
ATOM 5805 O O . CYS A 1 775 ? -4.635 -41.202 -53.634 1.00 37.66 775 CYS A O 1
ATOM 5807 N N . TRP A 1 776 ? -6.853 -41.128 -53.318 1.00 35.38 776 TRP A N 1
ATOM 5808 C CA . TRP A 1 776 ? -7.180 -41.655 -54.648 1.00 35.38 776 TRP A CA 1
ATOM 5809 C C . TRP A 1 776 ? -7.134 -40.593 -55.759 1.00 35.38 776 TRP A C 1
ATOM 5811 O O . TRP A 1 776 ? -6.725 -40.897 -56.876 1.00 35.38 776 TRP A O 1
ATOM 5821 N N . SER A 1 777 ? -7.445 -39.325 -55.461 1.00 37.75 777 SER A N 1
ATOM 5822 C CA . SER A 1 777 ? -7.382 -38.231 -56.450 1.00 37.75 777 SER A CA 1
ATOM 5823 C C . SER A 1 777 ? -5.958 -37.856 -56.895 1.00 37.75 777 SER A C 1
ATOM 5825 O O . SER A 1 777 ? -5.798 -37.138 -57.881 1.00 37.75 777 SER A O 1
ATOM 5827 N N . GLY A 1 778 ? -4.926 -38.362 -56.209 1.00 39.56 778 GLY A N 1
ATOM 5828 C CA . GLY A 1 778 ? -3.514 -38.173 -56.555 1.00 39.56 778 GLY A CA 1
ATOM 5829 C C . GLY A 1 778 ? -2.891 -39.288 -57.406 1.00 39.56 778 GLY A C 1
ATOM 5830 O O . GLY A 1 778 ? -1.720 -39.173 -57.761 1.00 39.56 778 GLY A O 1
ATOM 5831 N N . CYS A 1 779 ? -3.626 -40.359 -57.738 1.00 33.72 779 CYS A N 1
ATOM 5832 C CA . CYS A 1 779 ? -3.092 -41.497 -58.491 1.00 33.72 779 CYS A CA 1
ATOM 5833 C C . CYS A 1 779 ? -3.872 -41.779 -59.788 1.00 33.72 779 CYS A C 1
ATOM 5835 O O . CYS A 1 779 ? -5.014 -42.224 -59.772 1.00 33.72 779 CYS A O 1
ATOM 5837 N N . SER A 1 780 ? -3.150 -41.644 -60.905 1.00 34.97 780 SER A N 1
ATOM 5838 C CA . SER A 1 780 ? -3.407 -42.138 -62.270 1.00 34.97 780 SER A CA 1
ATOM 5839 C C . SER A 1 780 ? -4.213 -41.262 -63.241 1.00 34.97 780 SER A C 1
ATOM 5841 O O . SER A 1 780 ? -5.424 -41.074 -63.154 1.00 34.97 780 SER A O 1
ATOM 5843 N N . GLY A 1 781 ? -3.496 -40.815 -64.278 1.00 35.09 781 GLY A N 1
ATOM 5844 C CA . GLY A 1 781 ? -4.079 -40.601 -65.591 1.00 35.09 781 GLY A CA 1
ATOM 5845 C C . GLY A 1 781 ? -4.647 -41.910 -66.148 1.00 35.09 781 GLY A C 1
ATOM 5846 O O . GLY A 1 781 ? -4.049 -42.973 -66.008 1.00 35.09 781 GLY A O 1
ATOM 5847 N N . GLY A 1 782 ? -5.819 -41.786 -66.771 1.00 33.94 782 GLY A N 1
ATOM 5848 C CA . GLY A 1 782 ? -6.457 -42.709 -67.711 1.00 33.94 782 GLY A CA 1
ATOM 5849 C C . GLY A 1 782 ? -6.132 -44.205 -67.620 1.00 33.94 782 GLY A C 1
ATOM 5850 O O . GLY A 1 782 ? -5.243 -44.674 -68.324 1.00 33.94 782 GLY A O 1
ATOM 5851 N N . ARG A 1 783 ? -6.975 -44.964 -66.905 1.00 28.30 783 ARG A N 1
ATOM 5852 C CA . ARG A 1 783 ? -7.687 -46.171 -67.395 1.00 28.30 783 ARG A CA 1
ATOM 5853 C C . ARG A 1 783 ? -8.599 -46.723 -66.290 1.00 28.30 783 ARG A C 1
ATOM 5855 O O . ARG A 1 783 ? -8.148 -47.028 -65.194 1.00 28.30 783 ARG A O 1
ATOM 5862 N N . LEU A 1 784 ? -9.887 -46.849 -66.606 1.00 29.64 784 LEU A N 1
ATOM 5863 C CA . LEU A 1 784 ? -10.920 -47.464 -65.766 1.00 29.64 784 LEU A CA 1
ATOM 5864 C C . LEU A 1 784 ? -10.678 -48.978 -65.621 1.00 29.64 784 LEU A C 1
ATOM 5866 O O . LEU A 1 784 ? -10.566 -49.674 -66.629 1.00 29.64 784 LEU A O 1
ATOM 5870 N N . LEU A 1 785 ? -10.679 -49.485 -64.384 1.00 26.61 785 LEU A N 1
ATOM 5871 C CA . LEU A 1 785 ? -10.895 -50.903 -64.066 1.00 26.61 785 LEU A CA 1
ATOM 5872 C C . LEU A 1 785 ? -12.299 -51.068 -63.443 1.00 26.61 785 LEU A C 1
ATOM 5874 O O . LEU A 1 785 ? -12.637 -50.314 -62.528 1.00 26.61 785 LEU A O 1
ATOM 5878 N N . PRO A 1 786 ? -13.134 -52.016 -63.910 1.00 30.70 786 PRO A N 1
ATOM 5879 C CA . PRO A 1 786 ? -14.521 -52.145 -63.480 1.00 30.70 786 PRO A CA 1
ATOM 5880 C C . PRO A 1 786 ? -14.661 -53.172 -62.349 1.00 30.70 786 PRO A C 1
ATOM 5882 O O . PRO A 1 786 ? -14.958 -54.329 -62.612 1.00 30.70 786 PRO A O 1
ATOM 5885 N N . SER A 1 787 ? -14.474 -52.761 -61.092 1.00 29.75 787 SER A N 1
ATOM 5886 C CA . SER A 1 787 ? -15.021 -53.481 -59.923 1.00 29.75 787 SER A CA 1
ATOM 5887 C C . SER A 1 787 ? -14.722 -52.734 -58.619 1.00 29.75 787 SER A C 1
ATOM 5889 O O . SER A 1 787 ? -13.761 -53.049 -57.925 1.00 29.75 787 SER A O 1
ATOM 5891 N N . CYS A 1 788 ? -15.541 -51.742 -58.276 1.00 24.98 788 CYS A N 1
ATOM 5892 C CA . CYS A 1 788 ? -15.687 -51.275 -56.896 1.00 24.98 788 CYS A CA 1
ATOM 5893 C C . CYS A 1 788 ? -17.054 -50.602 -56.766 1.00 24.98 788 CYS A C 1
ATOM 5895 O O . CYS A 1 788 ? -17.235 -49.426 -57.076 1.00 24.98 788 CYS A O 1
ATOM 5897 N N . THR A 1 789 ? -18.049 -51.397 -56.393 1.00 28.03 789 THR A N 1
ATOM 5898 C CA . THR A 1 789 ? -19.416 -50.948 -56.146 1.00 28.03 789 THR A CA 1
ATOM 5899 C C . THR A 1 789 ? -19.557 -50.604 -54.662 1.00 28.03 789 THR A C 1
ATOM 5901 O O . THR A 1 789 ? -19.119 -51.374 -53.815 1.00 28.03 789 THR A O 1
ATOM 5904 N N . VAL A 1 790 ? -20.268 -49.504 -54.386 1.00 29.20 790 VAL A N 1
ATOM 5905 C CA . VAL A 1 790 ? -20.830 -49.063 -53.090 1.00 29.20 790 VAL A CA 1
ATOM 5906 C C . VAL A 1 790 ? -19.951 -48.141 -52.228 1.00 29.20 790 VAL A C 1
ATOM 5908 O O . VAL A 1 790 ? -19.238 -48.576 -51.335 1.00 29.20 790 VAL A O 1
ATOM 5911 N N . CYS A 1 791 ? -20.149 -46.831 -52.409 1.00 25.41 791 CYS A N 1
ATOM 5912 C CA . CYS A 1 791 ? -20.173 -45.856 -51.313 1.00 25.41 791 CYS A CA 1
ATOM 5913 C C . CYS A 1 791 ? -21.170 -44.741 -51.673 1.00 25.41 791 CYS A C 1
ATOM 5915 O O . CYS A 1 791 ? -20.845 -43.770 -52.351 1.00 25.41 791 CYS A O 1
ATOM 5917 N N . THR A 1 792 ? -22.430 -44.913 -51.275 1.00 26.30 792 THR A N 1
ATOM 5918 C CA . THR A 1 792 ? -23.467 -43.876 -51.353 1.00 26.30 792 THR A CA 1
ATOM 5919 C C . THR A 1 792 ? -23.251 -42.852 -50.237 1.00 26.30 792 THR A C 1
ATOM 5921 O O . THR A 1 792 ? -23.582 -43.120 -49.083 1.00 26.30 792 THR A O 1
ATOM 5924 N N . CYS A 1 793 ? -22.724 -41.672 -50.572 1.00 26.05 793 CYS A N 1
ATOM 5925 C CA . CYS A 1 793 ? -22.772 -40.498 -49.698 1.00 26.05 793 CYS A CA 1
ATOM 5926 C C . CYS A 1 793 ? -24.211 -39.967 -49.638 1.00 26.05 793 CYS A C 1
ATOM 5928 O O . CYS A 1 793 ? -24.681 -39.328 -50.578 1.00 26.05 793 CYS A O 1
ATOM 5930 N N . ALA A 1 794 ? -24.911 -40.221 -48.532 1.00 27.06 794 ALA A N 1
ATOM 5931 C CA . ALA A 1 794 ? -26.136 -39.504 -48.207 1.00 27.06 794 ALA A CA 1
ATOM 5932 C C . ALA A 1 794 ? -25.780 -38.098 -47.696 1.00 27.06 794 ALA A C 1
ATOM 5934 O O . ALA A 1 794 ? -24.987 -37.930 -46.771 1.00 27.06 794 ALA A O 1
ATOM 5935 N N . THR A 1 795 ? -26.373 -37.095 -48.334 1.00 28.89 795 THR A N 1
ATOM 5936 C CA . THR A 1 795 ? -26.347 -35.666 -48.005 1.00 28.89 795 THR A CA 1
ATOM 5937 C C . THR A 1 795 ? -26.621 -35.391 -46.524 1.00 28.89 795 THR A C 1
ATOM 5939 O O . THR A 1 795 ? -27.737 -35.607 -46.053 1.00 28.89 795 THR A O 1
ATOM 5942 N N . VAL A 1 796 ? -25.637 -34.839 -45.809 1.00 28.34 796 VAL A N 1
ATOM 5943 C CA . VAL A 1 796 ? -25.850 -34.174 -44.513 1.00 28.34 796 VAL A CA 1
ATOM 5944 C C . VAL A 1 796 ? -26.129 -32.696 -44.792 1.00 28.34 796 VAL A C 1
ATOM 5946 O O . VAL A 1 796 ? -25.344 -32.027 -45.464 1.00 28.34 796 VAL A O 1
ATOM 5949 N N . SER A 1 797 ? -27.284 -32.201 -44.345 1.00 27.22 797 SER A N 1
ATOM 5950 C CA . SER A 1 797 ? -27.708 -30.813 -44.539 1.00 27.22 797 SER A CA 1
ATOM 5951 C C . SER A 1 797 ? -26.988 -29.863 -43.572 1.00 27.22 797 SER A C 1
ATOM 5953 O O . SER A 1 797 ? -26.589 -30.239 -42.470 1.00 27.22 797 SER A O 1
ATOM 5955 N N . LYS A 1 798 ? -26.871 -28.592 -43.977 1.00 25.88 798 LYS A N 1
ATOM 5956 C CA . LYS A 1 798 ? -26.251 -27.483 -43.224 1.00 25.88 798 LYS A CA 1
ATOM 5957 C C . LYS A 1 798 ? -26.892 -27.159 -41.860 1.00 25.88 798 LYS A C 1
ATOM 5959 O O . LYS A 1 798 ? -26.413 -26.254 -41.199 1.00 25.88 798 LYS A O 1
ATOM 5964 N N . GLN A 1 799 ? -27.960 -27.844 -41.447 1.00 25.64 799 GLN A N 1
ATOM 5965 C CA . GLN A 1 799 ? -28.625 -27.620 -40.154 1.00 25.64 799 GLN A CA 1
ATOM 5966 C C . GLN A 1 799 ? -28.124 -28.547 -39.030 1.00 25.64 799 GLN A C 1
ATOM 5968 O O . GLN A 1 799 ? -28.633 -28.467 -37.917 1.00 25.64 799 GLN A O 1
ATOM 5973 N N . SER A 1 800 ? -27.162 -29.438 -39.298 1.00 30.17 800 SER A N 1
ATOM 5974 C CA . SER A 1 800 ? -26.594 -30.369 -38.301 1.00 30.17 800 SER A CA 1
ATOM 5975 C C . SER A 1 800 ? -25.090 -30.182 -38.039 1.00 30.17 800 SER A C 1
ATOM 5977 O O . SER A 1 800 ? -24.479 -31.037 -37.402 1.00 30.17 800 SER A O 1
ATOM 5979 N N . ILE A 1 801 ? -24.508 -29.086 -38.532 1.00 27.55 801 ILE A N 1
ATOM 5980 C CA . ILE A 1 801 ? -23.233 -28.507 -38.072 1.00 27.55 801 ILE A CA 1
ATOM 5981 C C . ILE A 1 801 ? -23.613 -27.269 -37.271 1.00 27.55 801 ILE A C 1
ATOM 5983 O O . ILE A 1 801 ? -23.033 -27.079 -36.183 1.00 27.55 801 ILE A O 1
#

Nearest PDB structures (foldseek):
  4xwh-assembly1_A  TM=8.949E-01  e=6.067E-48  Homo sapiens
  2vc9-assembly1_A  TM=8.364E-01  e=2.115E-30  Clostridium perfringens
  2vcb-assembly1_A  TM=8.421E-01  e=4.251E-30  Clostridium perfringens
  4a4a-assembly1_A  TM=8.294E-01  e=1.078E-29  Clostridium perfringens
  6ezs-assembly1_A  TM=5.140E-01  e=2.734E-04  Vibrio harveyi

pLDDT: mean 73.93, std 26.17, range [21.84, 98.88]

Foldseek 3Di:
DLLLVVLLVPQVPFDPDDPSVPVVNVVVVDDDDFFFLFPAEEEAALLQQQLPNLPDDQVVLVVVLVVCLSLVHAEYEQEFLVVVLLQVLVVVVPDDPVLQQLLQDESNCRSCSQQQQWGNHNDSYDPVRSVRRLVSSQVSLVSSVVSNHAYAYEFDLQFDGPVVCVSVVVFAWDFWDNHPVPDPSIGGTIGTQLPGPVLLVSRLSSLVSVCVRRNDDPAHHYEYHHAQLTDDPDLDLVRLLSSLLSRLSSPCVNPVRYAYEYEPNNCVNPVVSNDQSSLCSNLVSDDAPRYEYELACQLQDRPCVVNQRSVLHAYEDEHQPADSQDAALAAQQLSLLVRLVVSSVSNVCSHNYYYYYYSHDPYDVVRVSLSSCSRTPPSSVQCNPVCSQLVSQLVVQQSQQQRVHGADPLLSVLSSLLSSLSCVFRHNDDPSDPPQQDQQLRFQDDLDQCRRDPPPDGNDGPGDLVSLVSSLVSLVSSCVSPVCRVNTRPSSVVVNVSSVVNSQSVLLVVLSNQLSVCLVVLNLVSVVVSLVCNLFPDDDPVDPPDDPCVCVCGDPCFDCSVLQRNVSSVVSSVVSNVCSVVVHDDDSVVSVVVSVVSVVCSVVVPDDTDPDDPDDPDDDDDDDDDDDDDDDDDDDDDDDDDDDDDDDDDDDDDDDDDDPDPPCPPVVVVVVPDDPPCPVVVVVLVVVVVVVVVVVVVVPDDDPDDDDDPPVPVVVVVVVVV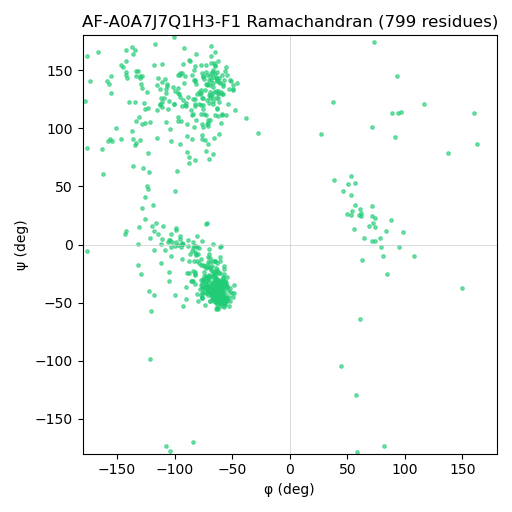VVVLVCCSVPVVVVLVVVLVVVVVVVPVVVNVVVVVVSVVVVVVSVVVVVVVVVVPDDDDDDDPDDDDDDDDDDDPPVD

Sequence (801 aa):
MLSQLGADWRCASGCGPPECSSLAALEARGSVTIERAVPLSFYQNVVTMSYSMAFWEWDRWEAELDWMALQGINMPLMPLGMEALQTATFAGLGLTPEQLQDFLPGPAFLAWGRMGNIQGYGGPLPCEYMAKQLQLARRVVARMRQLGMTPVYPAFAGFVPRALAALYPDAAVTPATNWCHFPGAYACPYLLAPDDPLFARIGSAYISTLRSELGWDAASYYIADTFNEMKPASGSAEYLAGVSRSVYAGMTHADPDAIWVMQAWLFVSDSRFWQPPQIQALLSGVARGRLLLLDLFADEHPVWSRTACLYGHPFIWCMLHNFGGNLEMYGALPAVAEGVTAALDAAQGGMVGVGMAPEGIEQNPAVYEFMAEMAFKGRAAEAAAPGGIAAWFAEYAQRRYAGAGALPAPASAAVQGAWQLLARSVYSCRDKLHNTVCDVPTSRPGLARGEIMGWGLAPHLWFDVGDVRAAWELLLQAAAACPCLSGASSAFVYDLLDVSRELMSKIAGRFWADAVDAYKAGNLEGLRANGSALLTIWGTSAVAGDSEVSDYANKEWSGLIASFYLPRWQAWLARLEQDLLQGRAYDAPAWRLEVLMMTYRWISSGSTSDASSSGSMCPQPMAVDAAAGAEGAGGGLVFAAAEAPAAVAELALTPRGDAVQLSSRAYQRYARLLAPGCSATAATAAAAVAAAAAGLAAAAAVPAGAPAGTVMAAAQLLQWWWVQRALQLLLWLPQEAGLWLLWMQQRRDGQLAGVLCGLLARAVQCAVCVGCCLCWSGCSGGRLLPSCTVCTCATVSKQSI

Solvent-accessible surface area (backbone atoms only — not comparable to full-atom values): 45455 Å² total; per-residue (Å²): 101,54,68,51,53,47,30,47,56,58,51,80,73,62,63,76,86,72,74,51,76,46,72,68,63,56,64,72,69,59,92,80,88,83,57,63,67,31,91,34,23,36,37,60,27,73,44,20,47,23,62,61,45,47,81,62,53,68,72,60,50,51,54,48,52,53,49,35,52,52,51,60,43,35,31,38,64,42,69,60,23,48,68,41,46,50,50,53,38,43,40,77,74,72,48,54,74,77,61,41,34,60,39,41,23,9,64,66,41,38,34,46,28,76,38,41,34,30,14,21,48,78,38,67,57,54,69,69,55,33,52,50,34,37,55,48,30,42,51,52,53,54,50,36,51,74,72,68,28,47,62,31,34,69,51,56,46,43,69,43,48,74,55,50,51,75,77,38,73,85,56,56,62,42,70,39,52,66,35,93,74,47,60,74,83,31,20,32,36,28,32,48,39,51,87,34,73,62,45,39,52,51,13,20,45,38,51,49,50,45,38,75,70,66,53,87,64,96,63,44,36,28,35,48,48,69,42,57,77,36,73,70,98,58,80,49,49,69,58,32,16,39,41,37,34,29,42,51,43,5,46,36,75,59,32,84,60,44,27,40,36,34,70,44,48,37,51,62,74,40,49,83,75,41,39,71,69,41,48,51,22,32,57,65,29,48,57,72,81,38,38,38,35,33,30,37,40,30,41,65,63,46,53,41,81,79,38,72,42,54,75,65,26,35,29,25,50,11,38,20,83,36,44,83,43,61,79,69,75,64,33,40,49,61,37,41,21,46,42,54,42,50,43,50,68,72,35,73,72,33,47,43,21,34,28,42,29,26,25,17,70,96,57,64,66,69,58,57,56,54,55,43,49,49,32,30,58,64,42,21,56,50,37,53,37,92,62,24,52,39,50,52,32,28,54,45,42,47,50,63,58,30,50,89,56,80,58,58,67,70,22,42,53,22,36,23,51,18,34,32,32,37,39,72,20,48,30,45,42,80,84,68,67,80,59,70,71,63,48,53,70,80,31,49,74,60,86,47,68,72,50,32,42,96,77,73,64,66,89,74,76,87,47,59,69,66,40,51,50,52,19,46,53,25,44,52,49,16,34,72,66,33,57,60,38,68,74,47,28,67,61,44,46,50,50,55,48,49,49,48,50,48,49,51,34,57,50,34,43,50,28,48,51,51,18,43,52,18,53,75,69,68,32,63,66,47,24,51,53,24,44,47,23,48,75,62,64,65,79,88,66,94,52,95,85,74,66,97,60,72,78,71,67,66,72,82,52,60,48,62,44,50,75,53,37,44,56,49,47,54,53,46,51,55,48,55,51,50,24,61,78,68,75,47,80,90,56,65,72,61,48,53,53,50,54,50,51,52,50,54,50,52,66,74,63,66,78,78,59,82,92,70,90,81,76,82,89,69,86,79,82,80,83,85,78,89,76,90,86,85,87,81,87,87,84,82,97,71,96,69,89,80,82,82,85,90,85,85,89,86,82,92,77,82,88,77,92,74,82,86,75,82,82,52,71,67,54,66,55,56,68,71,73,64,65,94,84,57,59,69,63,54,50,53,51,53,51,53,53,52,53,52,53,53,57,53,60,65,70,68,73,75,83,92,83,82,86,91,64,96,70,57,62,62,57,49,52,54,52,50,50,51,52,52,51,51,50,51,50,67,59,46,55,61,56,57,50,50,53,52,49,53,59,39,60,78,70,69,51,69,69,61,54,55,55,50,53,54,50,52,55,50,51,53,53,50,53,53,52,52,54,55,53,63,60,49,81,76,62,80,83,89,78,92,77,96,83,84,85,88,82,84,84,75,86,81,63,89,87,80,119

Secondary structure (DSSP, 8-state):
-HHHHHHHHHGGGTSSS-----HHHHHTT------BSSSEEEE--TTHHHHTSTT--HHHHHHHHHHHHHTT--EEB--TTHHHHHHHHHHTTT--SGGGTTTSPPGGGHHHHHTTS-SSTT-PPPHHHHHHHHHHHHHHHHHHHHTT---EEE---SEE-HHHHHH-TTS-EEEPP-GGG--TTTS--EEE-TT-HHHHHHHHHHHHHHHHHH---SS-EEE--S-TT---S---HHHHHHHHHHHHHHHHTT-TT-EEEEETTHHHHTTTT--HHHHHHHHHTS-TTSEEEEETTTTTS-SGGGTTTGGG--EEEEE---STT------BHHHHHHHHHHHHHHHTT-EEEEEE--SS-SS-HHHHHHHHHTTBTTHHHHHHSTTHHHHHHHHHHHHHHSTTS---HHHHHHHHHHHHHHHTTTTB--S---S----GGGSPP-SSGGGS-SSS------S-HHHHHHHHHHHHHHHHH-HHHHHH-HHHHHHHHHHHHHHHHHHHHHHHHHHHHHHHTT-HHHHHHHHHHHHH-----SSTT--TTTTTT-----THIIIIIHHHHHHHHHHHHHHHHTTPPP-HHHHHHHHHHHHHHHHHHT-PPPS------SPPPPP----------------PPPPPPP-------PPPP-------HHHHHHTTSS-TTSHHHHHHHHHHHHHHHHHHHHHT-PPS-----TTHHHHHHHHHHHHHHHHHHHHHHHHHHHHHHHHHHTTT-HHHHHHHHHHHHHHHHHHHHHHHHHHHTTS-SS---------------TT--